Protein AF-A0A9P1AFM5-F1 (afdb_monomer_lite)

Structure (mmCIF, N/CA/C/O backbone):
data_AF-A0A9P1AFM5-F1
#
_entry.id   AF-A0A9P1AFM5-F1
#
loop_
_atom_site.group_PDB
_atom_site.id
_atom_site.type_symbol
_atom_site.label_atom_id
_atom_site.label_alt_id
_atom_site.label_comp_id
_atom_site.label_asym_id
_atom_site.label_entity_id
_atom_site.label_seq_id
_atom_site.pdbx_PDB_ins_code
_atom_site.Cartn_x
_atom_site.Cartn_y
_atom_site.Cartn_z
_atom_site.occupancy
_atom_site.B_iso_or_equiv
_atom_site.auth_seq_id
_atom_site.auth_comp_id
_atom_site.auth_asym_id
_atom_site.auth_atom_id
_atom_site.pdbx_PDB_model_num
ATOM 1 N N . MET A 1 1 ? -58.460 -17.486 36.820 1.00 37.59 1 MET A N 1
ATOM 2 C CA . MET A 1 1 ? -57.404 -16.500 37.124 1.00 37.59 1 MET A CA 1
ATOM 3 C C . MET A 1 1 ? -56.926 -15.939 35.794 1.00 37.59 1 MET A C 1
ATOM 5 O O . MET A 1 1 ? -56.379 -16.673 34.984 1.00 37.59 1 MET A O 1
ATOM 9 N N . VAL A 1 2 ? -57.325 -14.703 35.508 1.00 31.91 2 VAL A N 1
ATOM 10 C CA . VAL A 1 2 ? -57.232 -14.040 34.201 1.00 31.91 2 VAL A CA 1
ATOM 11 C C . VAL A 1 2 ? -55.774 -13.667 33.912 1.00 31.91 2 VAL A C 1
ATOM 13 O O . VAL A 1 2 ? -55.211 -12.840 34.620 1.00 31.91 2 VAL A O 1
ATOM 16 N N . ARG A 1 3 ? -55.160 -14.249 32.872 1.00 28.16 3 ARG A N 1
ATOM 17 C CA . ARG A 1 3 ? -53.978 -13.671 32.209 1.00 28.16 3 ARG A CA 1
ATOM 18 C C . ARG A 1 3 ? -54.477 -12.890 30.995 1.00 28.16 3 ARG A C 1
ATOM 20 O O . ARG A 1 3 ? -54.639 -13.440 29.911 1.00 28.16 3 ARG A O 1
ATOM 27 N N . LEU A 1 4 ? -54.772 -11.612 31.214 1.00 32.28 4 LEU A N 1
ATOM 28 C CA . LEU A 1 4 ? -54.893 -10.613 30.156 1.00 32.28 4 LEU A CA 1
ATOM 29 C C . LEU A 1 4 ? -53.493 -10.412 29.558 1.00 32.28 4 LEU A C 1
ATOM 31 O O . LEU A 1 4 ? -52.722 -9.585 30.032 1.00 32.28 4 LEU A O 1
ATOM 35 N N . LEU A 1 5 ? -53.143 -11.201 28.541 1.00 33.44 5 LEU A N 1
ATOM 36 C CA . LEU A 1 5 ? -52.113 -10.798 27.590 1.00 33.44 5 LEU A CA 1
ATOM 37 C C . LEU A 1 5 ? -52.751 -9.721 26.713 1.00 33.44 5 LEU A C 1
ATOM 39 O O . LEU A 1 5 ? -53.468 -10.025 25.760 1.00 33.44 5 LEU A O 1
ATOM 43 N N . LEU A 1 6 ? -52.528 -8.456 27.063 1.00 32.47 6 LEU A N 1
ATOM 44 C CA . LEU A 1 6 ? -52.632 -7.372 26.097 1.00 32.47 6 LEU A CA 1
ATOM 45 C C . LEU A 1 6 ? -51.592 -7.665 25.005 1.00 32.47 6 LEU A C 1
ATOM 47 O O . LEU A 1 6 ? -50.430 -7.296 25.127 1.00 32.47 6 LEU A O 1
ATOM 51 N N . GLN A 1 7 ? -51.999 -8.375 23.948 1.00 40.31 7 GLN A N 1
ATOM 52 C CA . GLN A 1 7 ? -51.351 -8.244 22.649 1.00 40.31 7 GLN A CA 1
ATOM 53 C C . GLN A 1 7 ? -51.489 -6.770 22.275 1.00 40.31 7 GLN A C 1
ATOM 55 O O . GLN A 1 7 ? -52.545 -6.344 21.799 1.00 40.31 7 GLN A O 1
ATOM 60 N N . GLU A 1 8 ? -50.452 -5.970 22.511 1.00 43.00 8 GLU A N 1
ATOM 61 C CA . GLU A 1 8 ? -50.332 -4.696 21.820 1.00 43.00 8 GLU A CA 1
ATOM 62 C C . GLU A 1 8 ? -50.429 -5.006 20.325 1.00 43.00 8 GLU A C 1
ATOM 64 O O . GLU A 1 8 ? -49.554 -5.649 19.741 1.00 43.00 8 GLU A O 1
ATOM 69 N N . ARG A 1 9 ? -51.552 -4.633 19.698 1.00 57.34 9 ARG A N 1
ATOM 70 C CA . ARG A 1 9 ? -51.712 -4.755 18.249 1.00 57.34 9 ARG A CA 1
ATOM 71 C C . ARG A 1 9 ? -50.637 -3.886 17.617 1.00 57.34 9 ARG A C 1
ATOM 73 O O . ARG A 1 9 ? -50.818 -2.661 17.561 1.00 57.34 9 ARG A O 1
ATOM 80 N N . LEU A 1 10 ? -49.563 -4.534 17.154 1.00 61.25 10 LEU A N 1
ATOM 81 C CA . LEU A 1 10 ? -48.463 -3.902 16.434 1.00 61.25 10 LEU A CA 1
ATOM 82 C C . LEU A 1 10 ? -49.051 -2.925 15.402 1.00 61.25 10 LEU A C 1
ATOM 84 O O . LEU A 1 10 ? -50.047 -3.251 14.743 1.00 61.25 10 LEU A O 1
ATOM 88 N N . PRO A 1 11 ? -48.508 -1.706 15.290 1.00 67.44 11 PRO A N 1
ATOM 89 C CA . PRO A 1 11 ? -48.986 -0.741 14.314 1.00 67.44 11 PRO A CA 1
ATOM 90 C C . PRO A 1 11 ? -48.867 -1.318 12.901 1.00 67.44 11 PRO A C 1
ATOM 92 O O . PRO A 1 11 ? -47.849 -1.910 12.555 1.00 67.44 11 PRO A O 1
ATOM 95 N N . THR A 1 12 ? -49.915 -1.166 12.091 1.00 85.38 12 THR A N 1
ATOM 96 C CA . THR A 1 12 ? -49.939 -1.614 10.693 1.00 85.38 12 THR A CA 1
ATOM 97 C C . THR A 1 12 ? -48.896 -0.838 9.890 1.00 85.38 12 THR A C 1
ATOM 99 O O . THR A 1 12 ? -48.943 0.394 9.865 1.00 85.38 12 THR A O 1
ATOM 102 N N . VAL A 1 13 ? -47.963 -1.555 9.262 1.00 88.81 13 VAL A N 1
ATOM 103 C CA . VAL A 1 13 ? -46.903 -0.986 8.423 1.00 88.81 13 VAL A CA 1
ATOM 104 C C . VAL A 1 13 ? -47.121 -1.391 6.973 1.00 88.81 13 VAL A C 1
ATOM 106 O O . VAL A 1 13 ? -47.332 -2.570 6.682 1.00 88.81 13 VAL A O 1
ATOM 109 N N . ASP A 1 14 ? -47.037 -0.404 6.089 1.00 87.19 14 ASP A N 1
ATOM 110 C CA . ASP A 1 14 ? -46.958 -0.601 4.646 1.00 87.19 14 ASP A CA 1
ATOM 111 C C . ASP A 1 14 ? -45.503 -0.716 4.226 1.00 87.19 14 ASP A C 1
ATOM 113 O O . ASP A 1 14 ? -44.657 0.035 4.707 1.00 87.19 14 ASP A O 1
ATOM 117 N N . ALA A 1 15 ? -45.214 -1.664 3.342 1.00 87.31 15 ALA A N 1
ATOM 118 C CA . ALA A 1 15 ? -43.889 -1.880 2.787 1.00 87.31 15 ALA A CA 1
ATOM 119 C C . ALA A 1 15 ? -43.964 -1.721 1.274 1.00 87.31 15 ALA A C 1
ATOM 121 O O . ALA A 1 15 ? -44.573 -2.549 0.595 1.00 87.31 15 ALA A O 1
ATOM 122 N N . GLU A 1 16 ? -43.347 -0.666 0.755 1.00 83.69 16 GLU A N 1
ATOM 123 C CA . GLU A 1 16 ? -43.404 -0.334 -0.665 1.00 83.69 16 GLU A CA 1
ATOM 124 C C . GLU A 1 16 ? -41.991 -0.224 -1.247 1.00 83.69 16 GLU A C 1
ATOM 126 O O . GLU A 1 16 ? -41.162 0.521 -0.714 1.00 83.69 16 GLU A O 1
ATOM 131 N N . PRO A 1 17 ? -41.676 -0.964 -2.327 1.00 81.25 17 PRO A N 1
ATOM 132 C CA . PRO A 1 17 ? -40.434 -0.765 -3.061 1.00 81.25 17 PRO A CA 1
ATOM 133 C C . PRO A 1 17 ? -40.405 0.637 -3.670 1.00 81.25 17 PRO A C 1
ATOM 135 O O . PRO A 1 17 ? -41.365 1.060 -4.321 1.00 81.25 17 PRO A O 1
ATOM 138 N N . VAL A 1 18 ? -39.295 1.349 -3.499 1.00 81.31 18 VAL A N 1
ATOM 139 C CA . VAL A 1 18 ? -39.107 2.652 -4.137 1.00 81.31 18 VAL A CA 1
ATOM 140 C C . VAL A 1 18 ? -38.817 2.427 -5.619 1.00 81.31 18 VAL A C 1
ATOM 142 O O . VAL A 1 18 ? -37.879 1.719 -5.991 1.00 81.31 18 VAL A O 1
ATOM 145 N N . ARG A 1 19 ? -39.673 2.989 -6.478 1.00 68.00 19 ARG A N 1
ATOM 146 C CA . ARG A 1 19 ? -39.537 2.878 -7.936 1.00 68.00 19 ARG A CA 1
ATOM 147 C C . ARG A 1 19 ? -38.295 3.644 -8.401 1.00 68.00 19 ARG A C 1
ATOM 149 O O . ARG A 1 19 ? -37.940 4.661 -7.817 1.00 68.00 19 ARG A O 1
ATOM 156 N N . ASP A 1 20 ? -37.650 3.127 -9.443 1.00 65.31 20 ASP A N 1
ATOM 157 C CA . ASP A 1 20 ? -36.500 3.731 -10.134 1.00 65.31 20 ASP A CA 1
ATOM 158 C C . ASP A 1 20 ? -35.155 3.753 -9.379 1.00 65.31 20 ASP A C 1
ATOM 160 O O . ASP A 1 20 ? -34.150 4.162 -9.960 1.00 65.31 20 ASP A O 1
ATOM 164 N N . LEU A 1 21 ? -35.072 3.211 -8.154 1.00 67.88 21 LEU A N 1
ATOM 165 C CA . LEU A 1 21 ? -33.786 2.947 -7.502 1.00 67.88 21 LEU A CA 1
ATOM 166 C C . LEU A 1 21 ? -33.308 1.513 -7.775 1.00 67.88 21 LEU A C 1
ATOM 168 O O . LEU A 1 21 ? -33.647 0.571 -7.056 1.00 67.88 21 LEU A O 1
ATOM 172 N N . ASN A 1 22 ? -32.489 1.363 -8.817 1.00 71.62 22 ASN A N 1
ATOM 173 C CA . ASN A 1 22 ? -31.809 0.113 -9.151 1.00 71.62 22 ASN A CA 1
ATOM 174 C C . ASN A 1 22 ? -30.304 0.345 -9.183 1.00 71.62 22 ASN A C 1
ATOM 176 O O . ASN A 1 22 ? -29.768 0.825 -10.180 1.00 71.62 22 ASN A O 1
ATOM 180 N N . LEU A 1 23 ? -29.628 -0.005 -8.093 1.00 87.19 23 LEU A N 1
ATOM 181 C CA . LEU A 1 23 ? -28.172 0.026 -8.047 1.00 87.19 23 LEU A CA 1
ATOM 182 C C . LEU A 1 23 ? -27.647 -1.382 -8.259 1.00 87.19 23 LEU A C 1
ATOM 184 O O . LEU A 1 23 ? -28.151 -2.333 -7.663 1.00 87.19 23 LEU A O 1
ATOM 188 N N . GLU A 1 24 ? -26.642 -1.506 -9.112 1.00 89.31 24 GLU A N 1
ATOM 189 C CA . GLU A 1 24 ? -26.064 -2.785 -9.501 1.00 89.31 24 GLU A CA 1
ATOM 190 C C . GLU A 1 24 ? -24.575 -2.788 -9.197 1.00 89.31 24 GLU A C 1
ATOM 192 O O . GLU A 1 24 ? -23.873 -1.805 -9.453 1.00 89.31 24 GLU A O 1
ATOM 197 N N . TYR A 1 25 ? -24.094 -3.908 -8.672 1.00 88.81 25 TYR A N 1
ATOM 198 C CA . TYR A 1 25 ? -22.678 -4.120 -8.425 1.00 88.81 25 TYR A CA 1
ATOM 199 C C . TYR A 1 25 ? -22.300 -5.572 -8.671 1.00 88.81 25 TYR A C 1
ATOM 201 O O . TYR A 1 25 ? -23.104 -6.489 -8.492 1.00 88.81 25 TYR A O 1
ATOM 209 N N . THR A 1 26 ? -21.054 -5.772 -9.065 1.00 84.56 26 THR A N 1
ATOM 210 C CA . THR A 1 26 ? -20.483 -7.085 -9.338 1.00 84.56 26 THR A CA 1
ATOM 211 C C . THR A 1 26 ? -19.469 -7.401 -8.247 1.00 84.56 26 THR A C 1
ATOM 213 O O . THR A 1 26 ? -18.750 -6.498 -7.814 1.00 84.56 26 THR A O 1
ATOM 216 N N . CYS A 1 27 ? -19.416 -8.649 -7.772 1.00 74.75 27 CYS A N 1
ATOM 217 C CA . CYS A 1 27 ? -18.420 -9.056 -6.784 1.00 74.75 27 CYS A CA 1
ATOM 218 C C . CYS A 1 27 ? -17.762 -10.407 -7.080 1.00 74.75 27 CYS A C 1
ATOM 220 O O . CYS A 1 27 ? -18.427 -11.340 -7.532 1.00 74.75 27 CYS A O 1
ATOM 222 N N . TYR A 1 28 ? -16.467 -10.508 -6.779 1.00 72.00 28 TYR A N 1
ATOM 223 C CA . TYR A 1 28 ? -15.677 -11.740 -6.843 1.00 72.00 28 TYR A CA 1
ATOM 224 C C . TYR A 1 28 ? -14.485 -11.654 -5.894 1.00 72.00 28 TYR A C 1
ATOM 226 O O . TYR A 1 28 ? -13.825 -10.625 -5.866 1.00 72.00 28 TYR A O 1
ATOM 234 N N . ASN A 1 29 ? -14.225 -12.704 -5.105 1.00 64.00 29 ASN A N 1
ATOM 235 C CA . ASN A 1 29 ? -13.132 -12.734 -4.117 1.00 64.00 29 ASN A CA 1
ATOM 236 C C . ASN A 1 29 ? -13.012 -11.432 -3.297 1.00 64.00 29 ASN A C 1
ATOM 238 O O . ASN A 1 29 ? -11.936 -10.858 -3.176 1.00 64.00 29 ASN A O 1
ATOM 242 N N . ASP A 1 30 ? -14.151 -10.949 -2.787 1.00 57.88 30 ASP A N 1
ATOM 243 C CA . ASP A 1 30 ? -14.296 -9.715 -1.997 1.00 57.88 30 ASP A CA 1
ATOM 244 C C . ASP A 1 30 ? -13.985 -8.396 -2.727 1.00 57.88 30 ASP A C 1
ATOM 246 O O . ASP A 1 30 ? -14.237 -7.316 -2.188 1.00 57.88 30 ASP A O 1
ATOM 250 N N . GLU A 1 31 ? -13.586 -8.447 -3.998 1.00 71.56 31 GLU A N 1
ATOM 251 C CA . GLU A 1 31 ? -13.599 -7.283 -4.870 1.00 71.56 31 GLU A CA 1
ATOM 252 C C . GLU A 1 31 ? -15.048 -6.905 -5.197 1.00 71.56 31 GLU A C 1
ATOM 254 O O . GLU A 1 31 ? -15.868 -7.743 -5.578 1.00 71.56 31 GLU A O 1
ATOM 259 N N . VAL A 1 32 ? -15.373 -5.622 -5.044 1.00 75.25 32 VAL A N 1
ATOM 260 C CA . VAL A 1 32 ? -16.679 -5.045 -5.380 1.00 75.25 32 VAL A CA 1
ATOM 261 C C . VAL A 1 32 ? -16.475 -3.905 -6.365 1.00 75.25 32 VAL A C 1
ATOM 263 O O . VAL A 1 32 ? -15.747 -2.954 -6.061 1.00 75.25 32 VAL A O 1
ATOM 266 N N . VAL A 1 33 ? -17.147 -3.983 -7.514 1.00 80.50 33 VAL A N 1
ATOM 267 C CA . VAL A 1 33 ? -17.131 -2.956 -8.564 1.00 80.50 33 VAL A CA 1
ATOM 268 C C . VAL A 1 33 ? -18.561 -2.551 -8.939 1.00 80.50 33 VAL A C 1
ATOM 270 O O . VAL A 1 33 ? -19.465 -3.390 -8.878 1.00 80.50 33 VAL A O 1
ATOM 273 N N . PRO A 1 34 ? -18.808 -1.289 -9.351 1.00 82.06 34 PRO A N 1
ATOM 274 C CA . PRO A 1 34 ? -20.086 -0.909 -9.962 1.00 82.06 34 PRO A CA 1
ATOM 275 C C . PRO A 1 34 ? -20.420 -1.868 -11.104 1.00 82.06 34 PRO A C 1
ATOM 277 O O . PRO A 1 34 ? -19.484 -2.296 -11.769 1.00 82.06 34 PRO A O 1
ATOM 280 N N . GLY A 1 35 ? -21.700 -2.204 -11.309 1.00 70.12 35 GLY A N 1
ATOM 281 C CA . GLY A 1 35 ? -22.183 -3.277 -12.195 1.00 70.12 35 GLY A CA 1
ATOM 282 C C . GLY A 1 35 ? -21.511 -3.319 -13.573 1.00 70.12 35 GLY A C 1
ATOM 283 O O . GLY A 1 35 ? -22.023 -2.771 -14.547 1.00 70.12 35 GLY A O 1
ATOM 284 N N . LYS A 1 36 ? -20.352 -3.976 -13.629 1.00 59.00 36 LYS A N 1
ATOM 285 C CA . LYS A 1 36 ? -19.473 -4.174 -14.783 1.00 59.00 36 LYS A CA 1
ATOM 286 C C . LYS A 1 36 ? -19.437 -5.677 -15.066 1.00 59.00 36 LYS A C 1
ATOM 288 O O . LYS A 1 36 ? -19.491 -6.485 -14.138 1.00 59.00 36 LYS A O 1
ATOM 293 N N . GLY A 1 37 ? -19.352 -6.043 -16.342 1.00 61.16 37 GLY A N 1
ATOM 294 C CA . GLY A 1 37 ? -19.615 -7.410 -16.807 1.00 61.16 37 GLY A CA 1
ATOM 295 C C . GLY A 1 37 ? -21.077 -7.565 -17.235 1.00 61.16 37 GLY A C 1
ATOM 296 O O . GLY A 1 37 ? -21.958 -6.867 -16.737 1.00 61.16 37 GLY A O 1
ATOM 297 N N . GLY A 1 38 ? -21.348 -8.391 -18.246 1.00 70.94 38 GLY A N 1
ATOM 298 C CA . GLY A 1 38 ? -22.707 -8.475 -18.782 1.00 70.94 38 GLY A CA 1
ATOM 299 C C . GLY A 1 38 ? -23.673 -9.178 -17.828 1.00 70.94 38 GLY A C 1
ATOM 300 O O . GLY A 1 38 ? -23.310 -10.116 -17.121 1.00 70.94 38 GLY A O 1
ATOM 301 N N . ARG A 1 39 ? -24.928 -8.717 -17.828 1.00 82.25 39 ARG A N 1
ATOM 302 C CA . ARG A 1 39 ? -26.006 -9.285 -17.012 1.00 82.25 39 ARG A CA 1
ATOM 303 C C . ARG A 1 39 ? -26.321 -10.723 -17.450 1.00 82.25 39 ARG A C 1
ATOM 305 O O . ARG A 1 39 ? -26.404 -10.972 -18.655 1.00 82.25 39 ARG A O 1
ATOM 312 N N . PRO A 1 40 ? -26.604 -11.652 -16.519 1.00 85.69 40 PRO A N 1
ATOM 313 C CA . PRO A 1 40 ? -27.145 -12.959 -16.874 1.00 85.69 40 PRO A CA 1
ATOM 314 C C . PRO A 1 40 ? -28.580 -12.793 -17.393 1.00 85.69 40 PRO A C 1
ATOM 316 O O . PRO A 1 40 ? -29.525 -12.637 -16.619 1.00 85.69 40 PRO A O 1
ATOM 319 N N . MET A 1 41 ? -28.760 -12.796 -18.713 1.00 90.56 41 MET A N 1
ATOM 320 C CA . MET A 1 41 ? -30.072 -12.571 -19.331 1.00 90.56 41 MET A CA 1
ATOM 321 C C . MET A 1 41 ? -30.852 -13.883 -19.419 1.00 90.56 41 MET A C 1
ATOM 323 O O . MET A 1 41 ? -30.349 -14.861 -19.962 1.00 90.56 41 MET A O 1
ATOM 327 N N . LEU A 1 42 ? -32.085 -13.930 -18.924 1.00 92.31 42 LEU A N 1
ATOM 328 C CA . LEU A 1 42 ? -32.962 -15.093 -19.032 1.00 92.31 42 LEU A CA 1
ATOM 329 C C . LEU A 1 42 ? -33.229 -15.433 -20.508 1.00 92.31 42 LEU A C 1
ATOM 331 O O . LEU A 1 42 ? -33.583 -14.566 -21.308 1.00 92.31 42 LEU A O 1
ATOM 335 N N . ARG A 1 43 ? -33.103 -16.714 -20.859 1.00 92.88 43 ARG A N 1
ATOM 336 C CA . ARG A 1 43 ? -33.575 -17.262 -22.135 1.00 92.88 43 ARG A CA 1
ATOM 337 C C . ARG A 1 43 ? -35.084 -17.459 -22.040 1.00 92.88 43 ARG A C 1
ATOM 339 O O . ARG A 1 43 ? -35.528 -18.488 -21.539 1.00 92.88 43 ARG A O 1
ATOM 346 N N . GLU A 1 44 ? -35.870 -16.480 -22.482 1.00 92.38 44 GLU A N 1
ATOM 347 C CA . GLU A 1 44 ? -37.344 -16.558 -22.439 1.00 92.38 44 GLU A CA 1
ATOM 348 C C . GLU A 1 44 ? -37.871 -17.821 -23.148 1.00 92.38 44 GLU A C 1
ATOM 350 O O . GLU A 1 44 ? -38.842 -18.420 -22.699 1.00 92.38 44 GLU A O 1
ATOM 355 N N . GLU A 1 45 ? -37.176 -18.299 -24.187 1.00 90.94 45 GLU A N 1
ATOM 356 C CA . GLU A 1 45 ? -37.482 -19.552 -24.889 1.00 90.94 45 GLU A CA 1
ATOM 357 C C . GLU A 1 45 ? -37.423 -20.816 -24.011 1.00 90.94 45 GLU A C 1
ATOM 359 O O . GLU A 1 45 ? -37.945 -21.858 -24.410 1.00 90.94 45 GLU A O 1
ATOM 364 N N . MET A 1 46 ? -36.793 -20.746 -22.832 1.00 90.50 46 MET A N 1
ATOM 365 C CA . MET A 1 46 ? -36.725 -21.860 -21.884 1.00 90.50 46 MET A CA 1
ATOM 366 C C . MET A 1 46 ? -38.016 -22.033 -21.084 1.00 90.50 46 MET A C 1
ATOM 368 O O . MET A 1 46 ? -38.250 -23.119 -20.562 1.00 90.50 46 MET A O 1
ATOM 372 N N . ILE A 1 47 ? -38.855 -21.000 -20.973 1.00 90.75 47 ILE A N 1
ATOM 373 C CA . ILE A 1 47 ? -40.112 -21.068 -20.219 1.00 90.75 47 ILE A CA 1
ATOM 374 C C . ILE A 1 47 ? -41.130 -21.913 -20.998 1.00 90.75 47 ILE A C 1
ATOM 376 O O . ILE A 1 47 ? -41.279 -21.778 -22.210 1.00 90.75 47 ILE A O 1
ATOM 380 N N . GLY A 1 48 ? -41.832 -22.810 -20.305 1.00 87.12 48 GLY A N 1
ATOM 381 C CA . GLY A 1 48 ? -42.839 -23.701 -20.886 1.00 87.12 48 GLY A CA 1
ATOM 382 C C . GLY A 1 48 ? -42.264 -24.924 -21.610 1.00 87.12 48 GLY A C 1
ATOM 383 O O . GLY A 1 48 ? -43.029 -25.766 -22.087 1.00 87.12 48 GLY A O 1
ATOM 384 N N . GLN A 1 49 ? -40.936 -25.059 -21.676 1.00 87.75 49 GLN A N 1
ATOM 385 C CA . GLN A 1 49 ? -40.282 -26.216 -22.280 1.00 87.75 49 GLN A CA 1
ATOM 386 C C . GLN A 1 49 ? -40.564 -27.496 -21.485 1.00 87.75 49 GLN A C 1
ATOM 388 O O . GLN A 1 49 ? -40.531 -27.508 -20.251 1.00 87.75 49 GLN A O 1
ATOM 393 N N . ARG A 1 50 ? -40.784 -28.595 -22.214 1.00 86.50 50 ARG A N 1
ATOM 394 C CA . ARG A 1 50 ? -40.930 -29.956 -21.680 1.00 86.50 50 ARG A CA 1
ATOM 395 C C . ARG A 1 50 ? -39.869 -30.865 -22.288 1.00 86.50 50 ARG A C 1
ATOM 397 O O . ARG A 1 50 ? -39.448 -30.648 -23.418 1.00 86.50 50 ARG A O 1
ATOM 404 N N . ASN A 1 51 ? -39.485 -31.909 -21.559 1.00 82.88 51 ASN A N 1
ATOM 405 C CA . ASN A 1 51 ? -38.399 -32.826 -21.923 1.00 82.88 51 ASN A CA 1
ATOM 406 C C . ASN A 1 51 ? -37.033 -32.136 -22.069 1.00 82.88 51 ASN A C 1
ATOM 408 O O . ASN A 1 51 ? -36.184 -32.594 -22.831 1.00 82.88 51 ASN A O 1
ATOM 412 N N . VAL A 1 52 ? -36.803 -31.049 -21.326 1.00 83.06 52 VAL A N 1
ATOM 413 C CA . VAL A 1 52 ? -35.448 -30.499 -21.193 1.00 83.06 52 VAL A CA 1
ATOM 414 C C . VAL A 1 52 ? -34.581 -31.481 -20.399 1.00 83.06 52 VAL A C 1
ATOM 416 O O . VAL A 1 52 ? -35.075 -32.200 -19.540 1.00 83.06 52 VAL A O 1
ATOM 419 N N . ALA A 1 53 ? -33.292 -31.571 -20.710 1.00 84.44 53 ALA A N 1
ATOM 420 C CA . ALA A 1 53 ? -32.357 -32.457 -20.014 1.00 84.44 53 ALA A CA 1
ATOM 421 C C . ALA A 1 53 ? -31.298 -31.615 -19.296 1.00 84.44 53 ALA A C 1
ATOM 423 O O . ALA A 1 53 ? -30.120 -31.637 -19.644 1.00 84.44 53 ALA A O 1
ATOM 424 N N . ILE A 1 54 ? -31.736 -30.807 -18.324 1.00 88.81 54 ILE A N 1
ATOM 425 C CA . ILE A 1 54 ? -30.828 -29.982 -17.523 1.00 88.81 54 ILE A CA 1
ATOM 426 C C . ILE A 1 54 ? -30.460 -30.761 -16.266 1.00 88.81 54 ILE A C 1
ATOM 428 O O . ILE A 1 54 ? -31.265 -30.871 -15.340 1.00 88.81 54 ILE A O 1
ATOM 432 N N . ASN A 1 55 ? -29.240 -31.283 -16.214 1.00 86.56 55 ASN A N 1
ATOM 433 C CA . ASN A 1 55 ? -28.712 -31.862 -14.991 1.00 86.56 55 ASN A CA 1
ATOM 434 C C . ASN A 1 55 ? -28.173 -30.753 -14.085 1.00 86.56 55 ASN A C 1
ATOM 436 O O . ASN A 1 55 ? -27.143 -30.137 -14.357 1.00 86.56 55 ASN A O 1
ATOM 440 N N . VAL A 1 56 ? -28.876 -30.490 -12.984 1.00 82.69 56 VAL A N 1
ATOM 441 C CA . VAL A 1 56 ? -28.475 -29.426 -12.054 1.00 82.69 56 VAL A CA 1
ATOM 442 C C . VAL A 1 56 ? -27.283 -29.814 -11.170 1.00 82.69 56 VAL A C 1
ATOM 444 O O . VAL A 1 56 ? -26.786 -28.977 -10.422 1.00 82.69 56 VAL A O 1
ATOM 447 N N . MET A 1 57 ? -26.804 -31.056 -11.271 1.00 82.06 57 MET A N 1
ATOM 448 C CA . MET A 1 57 ? -25.612 -31.551 -10.577 1.00 82.06 57 MET A CA 1
ATOM 449 C C . MET A 1 57 ? -24.366 -31.601 -11.469 1.00 82.06 57 MET A C 1
ATOM 451 O O . MET A 1 57 ? -23.314 -32.022 -10.993 1.00 82.06 57 MET A O 1
ATOM 455 N N . ASP A 1 58 ? -24.452 -31.182 -12.737 1.00 77.56 58 ASP A N 1
ATOM 456 C CA . ASP A 1 58 ? -23.274 -31.097 -13.607 1.00 77.56 58 ASP A CA 1
ATOM 457 C C . ASP A 1 58 ? -22.171 -30.264 -12.925 1.00 77.56 58 ASP A C 1
ATOM 459 O O . ASP A 1 58 ? -22.426 -29.156 -12.451 1.00 77.56 58 ASP A O 1
ATOM 463 N N . ALA A 1 59 ? -20.952 -30.807 -12.861 1.00 61.81 59 ALA A N 1
ATOM 464 C CA . ALA A 1 59 ? -19.797 -30.191 -12.196 1.00 61.81 59 ALA A CA 1
ATOM 465 C C . ALA A 1 59 ? -19.965 -29.907 -10.681 1.00 61.81 59 ALA A C 1
ATOM 467 O O . ALA A 1 59 ? -19.259 -29.059 -10.136 1.00 61.81 59 ALA A O 1
ATOM 468 N N . TYR A 1 60 ? -20.877 -30.601 -9.985 1.00 70.25 60 TYR A N 1
ATOM 469 C CA . TYR A 1 60 ? -20.912 -30.592 -8.519 1.00 70.25 60 TYR A CA 1
ATOM 470 C C . TYR A 1 60 ? -19.699 -31.335 -7.951 1.00 70.25 60 TYR A C 1
ATOM 472 O O . TYR A 1 60 ? -19.559 -32.541 -8.157 1.00 70.25 60 TYR A O 1
ATOM 480 N N . ASP A 1 61 ? -18.866 -30.619 -7.203 1.00 61.25 61 ASP A N 1
ATOM 481 C CA . ASP A 1 61 ? -17.769 -31.186 -6.428 1.00 61.25 61 ASP A CA 1
ATOM 482 C C . ASP A 1 61 ? -18.088 -31.044 -4.926 1.00 61.25 61 ASP A C 1
ATOM 484 O O . ASP A 1 61 ? -18.196 -29.915 -4.436 1.00 61.25 61 ASP A O 1
ATOM 488 N N . PRO A 1 62 ? -18.270 -32.153 -4.184 1.00 58.97 62 PRO A N 1
ATOM 489 C CA . PRO A 1 62 ? -18.554 -32.115 -2.751 1.00 58.97 62 PRO A CA 1
ATOM 490 C C . PRO A 1 62 ? -17.352 -31.670 -1.895 1.00 58.97 62 PRO A C 1
ATOM 492 O O . PRO A 1 62 ? -17.538 -31.373 -0.716 1.00 58.97 62 PRO A O 1
ATOM 495 N N . ILE A 1 63 ? -16.136 -31.633 -2.455 1.00 51.22 63 ILE A N 1
ATOM 496 C CA . ILE A 1 63 ? -14.899 -31.211 -1.776 1.00 51.22 63 ILE A CA 1
ATOM 497 C C . ILE A 1 63 ? -14.705 -29.692 -1.892 1.00 51.22 63 ILE A C 1
ATOM 499 O O . ILE A 1 63 ? -14.110 -29.073 -1.006 1.00 51.22 63 ILE A O 1
ATOM 503 N N . ILE A 1 64 ? -15.248 -29.063 -2.939 1.00 51.03 64 ILE A N 1
ATOM 504 C CA . ILE A 1 64 ? -15.210 -27.607 -3.087 1.00 51.03 64 ILE A CA 1
ATOM 505 C C . ILE A 1 64 ? -16.139 -26.988 -2.039 1.00 51.03 64 ILE A C 1
ATOM 507 O O . ILE A 1 64 ? -17.367 -27.095 -2.115 1.00 51.03 64 ILE A O 1
ATOM 511 N N . ALA A 1 65 ? -15.538 -26.310 -1.054 1.00 45.22 65 ALA A N 1
ATOM 512 C CA . ALA A 1 65 ? -16.260 -25.458 -0.118 1.00 45.22 65 ALA A CA 1
ATOM 513 C C . ALA A 1 65 ? -17.197 -24.548 -0.918 1.00 45.22 65 ALA A C 1
ATOM 515 O O . ALA A 1 65 ? -16.788 -23.978 -1.926 1.00 45.22 65 ALA A O 1
ATOM 516 N N . ALA A 1 66 ? -18.460 -24.448 -0.502 1.00 49.00 66 ALA A N 1
ATOM 517 C CA . ALA A 1 66 ? -19.504 -23.729 -1.223 1.00 49.00 66 ALA A CA 1
ATOM 518 C C . ALA A 1 66 ? -19.254 -22.203 -1.243 1.00 49.00 66 ALA A C 1
ATOM 520 O O . ALA A 1 66 ? -20.030 -21.434 -0.686 1.00 49.00 66 ALA A O 1
ATOM 521 N N . ALA A 1 67 ? -18.215 -21.753 -1.947 1.00 43.91 67 ALA A N 1
ATOM 522 C CA . ALA A 1 67 ? -17.828 -20.363 -2.191 1.00 43.91 67 ALA A CA 1
ATOM 523 C C . ALA A 1 67 ? -18.853 -19.595 -3.056 1.00 43.91 67 ALA A C 1
ATOM 525 O O . ALA A 1 67 ? -18.612 -18.483 -3.504 1.00 43.91 67 ALA A O 1
ATOM 526 N N . LEU A 1 68 ? -20.021 -20.191 -3.314 1.00 49.03 68 LEU A N 1
ATOM 527 C CA . LEU A 1 68 ? -20.971 -19.790 -4.351 1.00 49.03 68 LEU A CA 1
ATOM 528 C C . LEU A 1 68 ? -22.140 -18.930 -3.847 1.00 49.03 68 LEU A C 1
ATOM 530 O O . LEU A 1 68 ? -23.108 -18.715 -4.577 1.00 49.03 68 LEU A O 1
ATOM 534 N N . ASN A 1 69 ? -22.095 -18.434 -2.607 1.00 51.50 69 ASN A N 1
ATOM 535 C CA . ASN A 1 69 ? -22.958 -17.334 -2.157 1.00 51.50 69 ASN A CA 1
ATOM 536 C C . ASN A 1 69 ? -22.229 -16.466 -1.120 1.00 51.50 69 ASN A C 1
ATOM 538 O O . ASN A 1 69 ? -22.721 -16.305 -0.003 1.00 51.50 69 ASN A O 1
ATOM 542 N N . ASN A 1 70 ? -21.116 -15.838 -1.502 1.00 56.03 70 ASN A N 1
ATOM 543 C CA . ASN A 1 70 ? -20.414 -14.865 -0.647 1.00 56.03 70 ASN A CA 1
ATOM 544 C C . ASN A 1 70 ? -21.174 -13.528 -0.483 1.00 56.03 70 ASN A C 1
ATOM 546 O O . ASN A 1 70 ? -20.638 -12.553 0.038 1.00 56.03 70 ASN A O 1
ATOM 550 N N . HIS A 1 71 ? -22.450 -13.479 -0.890 1.00 65.69 71 HIS A N 1
ATOM 551 C CA . HIS A 1 71 ? -23.310 -12.314 -0.725 1.00 65.69 71 HIS A CA 1
ATOM 552 C C . HIS A 1 71 ? -23.550 -11.995 0.746 1.00 65.69 71 HIS A C 1
ATOM 554 O O . HIS A 1 71 ? -24.256 -12.713 1.461 1.00 65.69 71 HIS A O 1
ATOM 560 N N . SER A 1 72 ? -22.964 -10.889 1.184 1.00 72.75 72 SER A N 1
ATOM 561 C CA . SER A 1 72 ? -22.957 -10.462 2.574 1.00 72.75 72 SER A CA 1
ATOM 562 C C . SER A 1 72 ? -23.239 -8.967 2.686 1.00 72.75 72 SER A C 1
ATOM 564 O O . SER A 1 72 ? -23.140 -8.209 1.719 1.00 72.75 72 SER A O 1
ATOM 566 N N . ILE A 1 73 ? -23.589 -8.530 3.896 1.00 74.25 73 ILE A N 1
ATOM 567 C CA . ILE A 1 73 ? -23.705 -7.102 4.210 1.00 74.25 73 ILE A CA 1
ATOM 568 C C . ILE A 1 73 ? -22.374 -6.361 4.000 1.00 74.25 73 ILE A C 1
ATOM 570 O O . ILE A 1 73 ? -22.388 -5.180 3.675 1.00 74.25 73 ILE A O 1
ATOM 574 N N . TYR A 1 74 ? -21.235 -7.059 4.093 1.00 73.38 74 TYR A N 1
ATOM 575 C CA . TYR A 1 74 ? -19.918 -6.485 3.816 1.00 73.38 74 TYR A CA 1
ATOM 576 C C . TYR A 1 74 ? -19.796 -6.003 2.370 1.00 73.38 74 TYR A C 1
ATOM 578 O O . TYR A 1 74 ? -19.364 -4.884 2.146 1.00 73.38 74 TYR A O 1
ATOM 586 N N . GLN A 1 75 ? -20.259 -6.783 1.391 1.00 78.69 75 GLN A N 1
ATOM 587 C CA . GLN A 1 75 ? -20.201 -6.362 -0.012 1.00 78.69 75 GLN A CA 1
ATOM 588 C C . GLN A 1 75 ? -21.053 -5.117 -0.285 1.00 78.69 75 GLN A C 1
ATOM 590 O O . GLN A 1 75 ? -20.669 -4.273 -1.086 1.00 78.69 75 GLN A O 1
ATOM 595 N N . LEU A 1 76 ? -22.205 -4.989 0.386 1.00 81.56 76 LEU A N 1
ATOM 596 C CA . LEU A 1 76 ? -23.039 -3.786 0.296 1.00 81.56 76 LEU A CA 1
ATOM 597 C C . LEU A 1 76 ? -22.355 -2.580 0.954 1.00 81.56 76 LEU A C 1
ATOM 599 O O . LEU A 1 76 ? -22.406 -1.482 0.411 1.00 81.56 76 LEU A O 1
ATOM 603 N N . TYR A 1 77 ? -21.717 -2.789 2.103 1.00 81.56 77 TYR A N 1
ATOM 604 C CA . TYR A 1 77 ? -20.924 -1.767 2.779 1.00 81.56 77 TYR A CA 1
ATOM 605 C C . TYR A 1 77 ? -19.724 -1.321 1.928 1.00 81.56 77 TYR A C 1
ATOM 607 O O . TYR A 1 77 ? -19.479 -0.131 1.794 1.00 81.56 77 TYR A O 1
ATOM 615 N N . GLU A 1 78 ? -19.016 -2.253 1.294 1.00 78.75 78 GLU A N 1
ATOM 616 C CA . GLU A 1 78 ? -17.893 -1.962 0.398 1.00 78.75 78 GLU A CA 1
ATOM 617 C C . GLU A 1 78 ? -18.359 -1.256 -0.886 1.00 78.75 78 GLU A C 1
ATOM 619 O O . GLU A 1 78 ? -17.711 -0.343 -1.393 1.00 78.75 78 GLU A O 1
ATOM 624 N N . PHE A 1 79 ? -19.534 -1.622 -1.404 1.00 82.50 79 PHE A N 1
ATOM 625 C CA . PHE A 1 79 ? -20.158 -0.897 -2.507 1.00 82.50 79 PHE A CA 1
ATOM 626 C C . PHE A 1 79 ? -20.511 0.547 -2.115 1.00 82.50 79 PHE A C 1
ATOM 628 O O . PHE A 1 79 ? -20.211 1.477 -2.866 1.00 82.50 79 PHE A O 1
ATOM 635 N N . GLU A 1 80 ? -21.124 0.751 -0.944 1.00 82.75 80 GLU A N 1
ATOM 636 C CA . GLU A 1 80 ? -21.409 2.079 -0.383 1.00 82.75 80 GLU A CA 1
ATOM 637 C C . GLU A 1 80 ? -20.127 2.890 -0.191 1.00 82.75 80 GLU A C 1
ATOM 639 O O . GLU A 1 80 ? -20.074 4.046 -0.612 1.00 82.75 80 GLU A O 1
ATOM 644 N N . SER A 1 81 ? -19.076 2.279 0.360 1.00 76.75 81 SER A N 1
ATOM 645 C CA . SER A 1 81 ? -17.831 2.967 0.693 1.00 76.75 81 SER A CA 1
ATOM 646 C C . SER A 1 81 ? -17.146 3.530 -0.554 1.00 76.75 81 SER A C 1
ATOM 648 O O . SER A 1 81 ? -16.665 4.665 -0.514 1.00 76.75 81 SER A O 1
ATOM 650 N N . LYS A 1 82 ? -17.176 2.772 -1.661 1.00 77.81 82 LYS A N 1
ATOM 651 C CA . LYS A 1 82 ? -16.584 3.136 -2.956 1.00 77.81 82 LYS A CA 1
ATOM 652 C C . LYS A 1 82 ? -17.436 4.099 -3.773 1.00 77.81 82 LYS A C 1
ATOM 654 O O . LYS A 1 82 ? -16.896 4.978 -4.434 1.00 77.81 82 LYS A O 1
ATOM 659 N N . THR A 1 83 ? -18.754 3.905 -3.794 1.00 82.50 83 THR A N 1
ATOM 660 C CA . THR A 1 83 ? -19.640 4.648 -4.712 1.00 82.50 83 THR A CA 1
ATOM 661 C C . THR A 1 83 ? -20.348 5.822 -4.070 1.00 82.50 83 THR A C 1
ATOM 663 O O . THR A 1 83 ? -20.886 6.663 -4.791 1.00 82.50 83 THR A O 1
ATOM 666 N N . LYS A 1 84 ? -20.408 5.853 -2.734 1.00 84.06 84 LYS A N 1
ATOM 667 C CA . LYS A 1 84 ? -21.200 6.824 -1.976 1.00 84.06 84 LYS A CA 1
ATOM 668 C C . LYS A 1 84 ? -22.634 6.916 -2.488 1.00 84.06 84 LYS A C 1
ATOM 670 O O . LYS A 1 84 ? -23.233 7.984 -2.518 1.00 84.06 84 LYS A O 1
ATOM 675 N N . PHE A 1 85 ? -23.208 5.786 -2.920 1.00 83.38 85 PHE A N 1
ATOM 676 C CA . PHE A 1 85 ? -24.517 5.796 -3.573 1.00 83.38 85 PHE A CA 1
ATOM 677 C C . PHE A 1 85 ? -25.600 6.400 -2.680 1.00 83.38 85 PHE A C 1
ATOM 679 O O . PHE A 1 85 ? -26.495 7.060 -3.189 1.00 83.38 85 PHE A O 1
ATOM 686 N N . LEU A 1 86 ? -25.504 6.205 -1.364 1.00 82.12 86 LEU A N 1
ATOM 687 C CA . LEU A 1 86 ? -26.434 6.762 -0.390 1.00 82.12 86 LEU A CA 1
ATOM 688 C C . LEU A 1 86 ? -26.469 8.297 -0.419 1.00 82.12 86 LEU A C 1
ATOM 690 O O . LEU A 1 86 ? -27.528 8.871 -0.180 1.00 82.12 86 LEU A O 1
ATOM 694 N N . ASP A 1 87 ? -25.356 8.947 -0.760 1.00 81.62 87 ASP A N 1
ATOM 695 C CA . ASP A 1 87 ? -25.267 10.405 -0.907 1.00 81.62 87 ASP A CA 1
ATOM 696 C C . ASP A 1 87 ? -25.947 10.875 -2.206 1.00 81.62 87 ASP A C 1
ATOM 698 O O . ASP A 1 87 ? -26.468 11.985 -2.285 1.00 81.62 87 ASP A O 1
ATOM 702 N N . ASN A 1 88 ? -26.013 9.989 -3.205 1.00 70.38 88 ASN A N 1
ATOM 703 C CA . ASN A 1 88 ? -26.674 10.218 -4.492 1.00 70.38 88 ASN A CA 1
ATOM 704 C C . ASN A 1 88 ? -28.169 9.847 -4.482 1.00 70.38 88 ASN A C 1
ATOM 706 O O . ASN A 1 88 ? -28.922 10.291 -5.353 1.00 70.38 88 ASN A O 1
ATOM 710 N N . VAL A 1 89 ? -28.630 9.050 -3.509 1.00 70.94 89 VAL A N 1
ATOM 711 C CA . VAL A 1 89 ? -30.060 8.793 -3.289 1.00 70.94 89 VAL A CA 1
ATOM 712 C C . VAL A 1 89 ? -30.650 10.023 -2.610 1.00 70.94 89 VAL A C 1
ATOM 714 O O . VAL A 1 89 ? -30.663 10.131 -1.387 1.00 70.94 89 VAL A O 1
ATOM 717 N N . ALA A 1 90 ? -31.090 10.975 -3.438 1.00 53.69 90 ALA A N 1
ATOM 718 C CA . ALA A 1 90 ? -31.581 12.284 -3.032 1.00 53.69 90 ALA A CA 1
ATOM 719 C C . ALA A 1 90 ? -32.380 12.254 -1.717 1.00 53.69 90 ALA A C 1
ATOM 721 O O . ALA A 1 90 ? -33.435 11.615 -1.597 1.00 53.69 90 ALA A O 1
ATOM 722 N N . VAL A 1 91 ? -31.913 13.049 -0.753 1.00 45.09 91 VAL A N 1
ATOM 723 C CA . VAL A 1 91 ? -32.756 13.603 0.302 1.00 45.09 91 VAL A CA 1
ATOM 724 C C . VAL A 1 91 ? -33.867 14.381 -0.409 1.00 45.09 91 VAL A C 1
ATOM 726 O O . VAL A 1 91 ? -33.686 15.527 -0.812 1.00 45.09 91 VAL A O 1
ATOM 729 N N . ARG A 1 92 ? -35.044 13.772 -0.600 1.00 40.41 92 ARG A N 1
ATOM 730 C CA . ARG A 1 92 ? -36.280 14.546 -0.781 1.00 40.41 92 ARG A CA 1
ATOM 731 C C . ARG A 1 92 ? -36.584 15.249 0.539 1.00 40.41 92 ARG A C 1
ATOM 733 O O . ARG A 1 92 ? -37.416 14.803 1.312 1.00 40.41 92 ARG A O 1
ATOM 740 N N . ALA A 1 93 ? -35.852 16.325 0.771 1.00 34.41 93 ALA A N 1
ATOM 741 C CA . ALA A 1 93 ? -36.192 17.443 1.623 1.00 34.41 93 ALA A CA 1
ATOM 742 C C . ALA A 1 93 ? -35.361 18.628 1.117 1.00 34.41 93 ALA A C 1
ATOM 744 O O . ALA A 1 93 ? -34.392 19.043 1.744 1.00 34.41 93 ALA A O 1
ATOM 745 N N . ALA A 1 94 ? -35.713 19.152 -0.058 1.00 29.36 94 ALA A N 1
ATOM 746 C CA . ALA A 1 94 ? -35.449 20.563 -0.295 1.00 29.36 94 ALA A CA 1
ATOM 747 C C . ALA A 1 94 ? -36.387 21.347 0.640 1.00 29.36 94 ALA A C 1
ATOM 749 O O . ALA A 1 94 ? -37.575 21.006 0.691 1.00 29.36 94 ALA A O 1
ATOM 750 N N . PRO A 1 95 ? -35.915 22.368 1.373 1.00 34.97 95 PRO A N 1
ATOM 751 C CA . PRO A 1 95 ? -36.818 23.361 1.916 1.00 34.97 95 PRO A CA 1
ATOM 752 C C . PRO A 1 95 ? -37.377 24.142 0.723 1.00 34.97 95 PRO A C 1
ATOM 754 O O . PRO A 1 95 ? -36.653 24.883 0.065 1.00 34.97 95 PRO A O 1
ATOM 757 N N . SER A 1 96 ? -38.648 23.924 0.390 1.00 34.12 96 SER A N 1
ATOM 758 C CA . SER A 1 96 ? -39.386 24.868 -0.444 1.00 34.12 96 SER A CA 1
ATOM 759 C C . SER A 1 96 ? -39.749 26.069 0.424 1.00 34.12 96 SER A C 1
ATOM 761 O O . SER A 1 96 ? -40.379 25.887 1.468 1.00 34.12 96 SER A O 1
ATOM 763 N N . ASP A 1 97 ? -39.378 27.266 -0.022 1.00 35.44 97 ASP A N 1
ATOM 764 C CA . ASP A 1 97 ? -39.799 28.570 0.504 1.00 35.44 97 ASP A CA 1
ATOM 765 C C . ASP A 1 97 ? -41.316 28.800 0.330 1.00 35.44 97 ASP A C 1
ATOM 767 O O . ASP A 1 97 ? -41.749 29.747 -0.324 1.00 35.44 97 ASP A O 1
ATOM 771 N N . ASP A 1 98 ? -42.148 27.920 0.889 1.00 33.22 98 ASP A N 1
ATOM 772 C CA . ASP A 1 98 ? -43.601 28.036 0.824 1.00 33.22 98 ASP A CA 1
ATOM 773 C C . ASP A 1 98 ? -44.213 27.907 2.225 1.00 33.22 98 ASP A C 1
ATOM 775 O O . ASP A 1 98 ? -44.197 26.851 2.865 1.00 33.22 98 ASP A O 1
ATOM 779 N N . ILE A 1 99 ? -44.745 29.030 2.712 1.00 37.00 99 ILE A N 1
ATOM 780 C CA . ILE A 1 99 ? -45.185 29.291 4.095 1.00 37.00 99 ILE A CA 1
ATOM 781 C C . ILE A 1 99 ? -46.441 28.479 4.500 1.00 37.00 99 ILE A C 1
ATOM 783 O O . ILE A 1 99 ? -46.941 28.614 5.615 1.00 37.00 99 ILE A O 1
ATOM 787 N N . PHE A 1 100 ? -46.929 27.562 3.657 1.00 34.88 100 PHE A N 1
ATOM 788 C CA . PHE A 1 100 ? -48.157 26.796 3.912 1.00 34.88 100 PHE A CA 1
ATOM 789 C C . PHE A 1 100 ? -48.041 25.258 3.909 1.00 34.88 100 PHE A C 1
ATOM 791 O O . PHE A 1 100 ? -49.072 24.590 3.977 1.00 34.88 100 PHE A O 1
ATOM 798 N N . SER A 1 101 ? -46.843 24.657 3.945 1.00 31.59 101 SER A N 1
ATOM 799 C CA . SER A 1 101 ? -46.693 23.187 4.081 1.00 31.59 101 SER A CA 1
ATOM 800 C C . SER A 1 101 ? -46.219 22.727 5.472 1.00 31.59 101 SER A C 1
ATOM 802 O O . SER A 1 101 ? -45.185 22.092 5.652 1.00 31.59 101 SER A O 1
ATOM 804 N N . LEU A 1 102 ? -47.016 22.998 6.507 1.00 35.06 102 LEU A N 1
ATOM 805 C CA . LEU A 1 102 ? -46.858 22.361 7.823 1.00 35.06 102 LEU A CA 1
ATOM 806 C C . LEU A 1 102 ? -47.422 20.925 7.801 1.00 35.06 102 LEU A C 1
ATOM 808 O O . LEU A 1 102 ? -48.432 20.650 8.442 1.00 35.06 102 LEU A O 1
ATOM 812 N N . ALA A 1 103 ? -46.799 20.009 7.049 1.00 34.94 103 ALA A N 1
ATOM 813 C CA . ALA A 1 103 ? -47.027 18.565 7.177 1.00 34.94 103 ALA A CA 1
ATOM 814 C C . ALA A 1 103 ? -45.923 17.719 6.501 1.00 34.94 103 ALA A C 1
ATOM 816 O O . ALA A 1 103 ? -45.747 17.764 5.291 1.00 34.94 103 ALA A O 1
ATOM 817 N N . GLU A 1 104 ? -45.290 16.862 7.310 1.00 43.06 104 GLU A N 1
ATOM 818 C CA . GLU A 1 104 ? -44.699 15.563 6.932 1.00 43.06 104 GLU A CA 1
ATOM 819 C C . GLU A 1 104 ? -43.296 15.521 6.276 1.00 43.06 104 GLU A C 1
ATOM 821 O O . GLU A 1 104 ? -43.119 14.976 5.194 1.00 43.06 104 GLU A O 1
ATOM 826 N N . ASN A 1 105 ? -42.252 15.887 7.035 1.00 52.25 105 ASN A N 1
ATOM 827 C CA . ASN A 1 105 ? -40.959 15.174 6.979 1.00 52.25 105 ASN A CA 1
ATOM 828 C C . ASN A 1 105 ? -40.852 14.220 8.186 1.00 52.25 105 ASN A C 1
ATOM 830 O O . ASN A 1 105 ? -40.044 14.409 9.090 1.00 52.25 105 ASN A O 1
ATOM 834 N N . ASN A 1 106 ? -41.726 13.209 8.234 1.00 63.59 106 ASN A N 1
ATOM 835 C CA . ASN A 1 106 ? -41.753 12.188 9.296 1.00 63.59 106 ASN A CA 1
ATOM 836 C C . ASN A 1 106 ? -40.833 10.980 9.001 1.00 63.59 106 ASN A C 1
ATOM 838 O O . ASN A 1 106 ? -40.945 9.938 9.654 1.00 63.59 106 ASN A O 1
ATOM 842 N N . ASP A 1 107 ? -39.952 11.080 8.006 1.00 72.81 107 ASP A N 1
ATOM 843 C CA . ASP A 1 107 ? -38.976 10.034 7.706 1.00 72.81 107 ASP A CA 1
ATOM 844 C C . ASP A 1 107 ? -37.948 9.943 8.850 1.00 72.81 107 ASP A C 1
ATOM 846 O O . ASP A 1 107 ? -37.386 10.946 9.291 1.00 72.81 107 ASP A O 1
ATOM 850 N N . MET A 1 108 ? -37.687 8.729 9.335 1.00 81.12 108 MET A N 1
ATOM 851 C CA . MET A 1 108 ? -36.544 8.465 10.199 1.00 81.12 108 MET A CA 1
ATOM 852 C C . MET A 1 108 ? -35.263 8.805 9.424 1.00 81.12 108 MET A C 1
ATOM 854 O O . MET A 1 108 ? -35.089 8.292 8.316 1.00 81.12 108 MET A O 1
ATOM 858 N N . PRO A 1 109 ? -34.359 9.625 9.994 1.00 79.62 109 PRO A N 1
ATOM 859 C CA . PRO A 1 109 ? -33.142 10.046 9.300 1.00 79.62 109 PRO A CA 1
ATOM 860 C C . PRO A 1 109 ? -32.180 8.875 9.058 1.00 79.62 109 PRO A C 1
ATOM 862 O O . PRO A 1 109 ? -31.453 8.868 8.071 1.00 79.62 109 PRO A O 1
ATOM 865 N N . THR A 1 110 ? -32.201 7.865 9.932 1.00 87.44 110 THR A N 1
ATOM 866 C CA . THR A 1 110 ? -31.370 6.666 9.796 1.00 87.44 110 THR A CA 1
ATOM 867 C C . THR A 1 110 ? -31.827 5.797 8.635 1.00 87.44 110 THR A C 1
ATOM 869 O O . THR A 1 110 ? -32.973 5.337 8.592 1.00 87.44 110 THR A O 1
ATOM 872 N N . ARG A 1 111 ? -30.888 5.498 7.735 1.00 90.50 111 ARG A N 1
ATOM 873 C CA . ARG A 1 111 ? -31.059 4.509 6.672 1.00 90.50 111 ARG A CA 1
ATOM 874 C C . ARG A 1 111 ? -30.546 3.162 7.166 1.00 90.50 111 ARG A C 1
ATOM 876 O O . ARG A 1 111 ? -29.490 3.077 7.790 1.00 90.50 111 ARG A O 1
ATO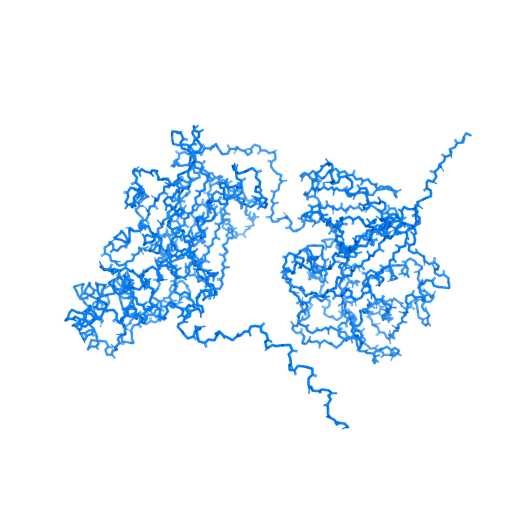M 883 N N . PHE A 1 112 ? -31.292 2.098 6.891 1.00 93.50 112 PHE A N 1
ATOM 884 C CA . PHE A 1 112 ? -30.906 0.744 7.284 1.00 93.50 112 PHE A CA 1
ATOM 885 C C . PHE A 1 112 ? -30.363 -0.013 6.081 1.00 93.50 112 PHE A C 1
ATOM 887 O O . PHE A 1 112 ? -31.044 -0.109 5.066 1.00 93.50 112 PHE A O 1
ATOM 894 N N . LEU A 1 113 ? -29.170 -0.585 6.188 1.00 92.94 113 LEU A N 1
ATOM 895 C CA . LEU A 1 113 ? -28.533 -1.365 5.131 1.00 92.94 113 LEU A CA 1
ATOM 896 C C . LEU A 1 113 ? -28.435 -2.824 5.558 1.00 92.94 113 LEU A C 1
ATOM 898 O O . LEU A 1 113 ? -27.955 -3.127 6.648 1.00 92.94 113 LEU A O 1
ATOM 902 N N . LEU A 1 114 ? -28.890 -3.744 4.710 1.00 91.94 114 LEU A N 1
ATOM 903 C CA . LEU A 1 114 ? -28.873 -5.176 5.008 1.00 91.94 114 LEU A CA 1
ATOM 904 C C . LEU A 1 114 ? -28.853 -6.038 3.745 1.00 91.94 114 LEU A C 1
ATOM 906 O O . LEU A 1 114 ? -29.278 -5.626 2.668 1.00 91.94 114 LEU A O 1
ATOM 910 N N . CYS A 1 115 ? -28.396 -7.284 3.869 1.00 88.31 115 CYS A N 1
ATOM 911 C CA . CYS A 1 115 ? -28.656 -8.295 2.845 1.00 88.31 115 CYS A CA 1
ATOM 912 C C . CYS A 1 115 ? -30.049 -8.908 3.059 1.00 88.31 115 CYS A C 1
ATOM 914 O O . CYS A 1 115 ? -30.517 -9.032 4.195 1.00 88.31 115 CYS A O 1
ATOM 916 N N . ARG A 1 116 ? -30.708 -9.370 1.986 1.00 88.75 116 ARG A N 1
ATOM 917 C CA . ARG A 1 116 ? -32.064 -9.961 2.062 1.00 88.75 116 ARG A CA 1
ATOM 918 C C . ARG A 1 116 ? -32.229 -11.068 3.113 1.00 88.75 116 ARG A C 1
ATOM 920 O O . ARG A 1 116 ? -33.340 -11.320 3.580 1.00 88.75 116 ARG A O 1
ATOM 927 N N . TYR A 1 117 ? -31.139 -11.747 3.482 1.00 85.06 117 TYR A N 1
ATOM 928 C CA . TYR A 1 117 ? -31.156 -12.835 4.457 1.00 85.06 117 TYR A CA 1
ATOM 929 C C . TYR A 1 117 ? -31.544 -12.381 5.863 1.00 85.06 117 TYR A C 1
ATOM 931 O O . TYR A 1 117 ? -32.131 -13.180 6.583 1.00 85.06 117 TYR A O 1
ATOM 939 N N . VAL A 1 118 ? -31.288 -11.125 6.241 1.00 90.00 118 VAL A N 1
ATOM 940 C CA . VAL A 1 118 ? -31.674 -10.591 7.557 1.00 90.00 118 VAL A CA 1
ATOM 941 C C . VAL A 1 118 ? -33.190 -10.660 7.740 1.00 90.00 118 VAL A C 1
ATOM 943 O O . VAL A 1 118 ? -33.670 -11.260 8.698 1.00 90.00 118 VAL A O 1
ATOM 946 N N . ILE A 1 119 ? -33.960 -10.134 6.781 1.00 92.50 119 ILE A N 1
ATOM 947 C CA . ILE A 1 119 ? -35.430 -10.159 6.843 1.00 92.50 119 ILE A CA 1
ATOM 948 C C . ILE A 1 119 ? -35.961 -11.594 6.720 1.00 92.50 119 ILE A C 1
ATOM 950 O O . ILE A 1 119 ? -36.906 -11.955 7.417 1.00 92.50 119 ILE A O 1
ATOM 954 N N . CYS A 1 120 ? -35.331 -12.439 5.894 1.00 89.69 120 CYS A N 1
ATOM 955 C CA . CYS A 1 120 ? -35.709 -13.853 5.798 1.00 89.69 120 CYS A CA 1
ATOM 956 C C . CYS A 1 120 ? -35.525 -14.596 7.131 1.00 89.69 120 CYS A C 1
ATOM 958 O O . CYS A 1 120 ? -36.378 -15.391 7.503 1.00 89.69 120 CYS A O 1
ATOM 960 N N . LEU A 1 121 ? -34.434 -14.337 7.857 1.00 86.88 121 LEU A N 1
ATOM 961 C CA . LEU A 1 121 ? -34.178 -14.954 9.159 1.00 86.88 121 LEU A CA 1
ATOM 962 C C . LEU A 1 121 ? -35.136 -14.443 10.232 1.00 86.88 121 LEU A C 1
ATOM 964 O O . LEU A 1 121 ? -35.586 -15.232 11.056 1.00 86.88 121 LEU A O 1
ATOM 968 N N . ILE A 1 122 ? -35.489 -13.155 10.195 1.00 90.44 122 ILE A N 1
ATOM 969 C CA . ILE A 1 122 ? -36.533 -12.595 11.060 1.00 90.44 122 ILE A CA 1
ATOM 970 C C . ILE A 1 122 ? -37.875 -13.293 10.801 1.00 90.44 122 ILE A C 1
ATOM 972 O O . ILE A 1 122 ? -38.571 -13.634 11.756 1.00 90.44 122 ILE A O 1
ATOM 976 N N . ASP A 1 123 ? -38.239 -13.536 9.537 1.00 90.62 123 ASP A N 1
ATOM 977 C CA . ASP A 1 123 ? -39.459 -14.281 9.205 1.00 90.62 123 ASP A CA 1
ATOM 978 C C . ASP A 1 123 ? -39.383 -15.734 9.700 1.00 90.62 123 ASP A C 1
ATOM 980 O O . ASP A 1 123 ? -40.284 -16.172 10.410 1.00 90.62 123 ASP A O 1
ATOM 984 N N . ASP A 1 124 ? -38.286 -16.450 9.429 1.00 85.31 124 ASP A N 1
ATOM 985 C CA . ASP A 1 124 ? -38.082 -17.831 9.892 1.00 85.31 124 ASP A CA 1
ATOM 986 C C . ASP A 1 124 ? -38.177 -17.933 11.427 1.00 85.31 124 ASP A C 1
ATOM 988 O O . ASP A 1 124 ? -38.901 -18.780 11.951 1.00 85.31 124 ASP A O 1
ATOM 992 N N . ALA A 1 125 ? -37.506 -17.040 12.165 1.00 84.81 125 ALA A N 1
ATOM 993 C CA . ALA A 1 125 ? -37.555 -16.996 13.627 1.00 84.81 125 ALA A CA 1
ATOM 994 C C . ALA A 1 125 ? -38.985 -16.810 14.151 1.00 84.81 125 ALA A C 1
ATOM 996 O O . ALA A 1 125 ? -39.374 -17.418 15.147 1.00 84.81 125 ALA A O 1
ATOM 997 N N . ARG A 1 126 ? -39.794 -16.006 13.455 1.00 86.12 126 ARG A N 1
ATOM 998 C CA . ARG A 1 126 ? -41.194 -15.763 13.819 1.00 86.12 126 ARG A CA 1
ATOM 999 C C . ARG A 1 126 ? -42.137 -16.888 13.431 1.00 86.12 126 ARG A C 1
ATOM 1001 O O . ARG A 1 126 ? -43.137 -17.075 14.112 1.00 86.12 126 ARG A O 1
ATOM 1008 N N . GLN A 1 127 ? -41.867 -17.588 12.336 1.00 83.44 127 GLN A N 1
ATOM 1009 C CA . GLN A 1 127 ? -42.723 -18.681 11.879 1.00 83.44 127 GLN A CA 1
ATOM 1010 C C . GLN A 1 127 ? -42.428 -19.983 12.624 1.00 83.44 127 GLN A C 1
ATOM 1012 O O . GLN A 1 127 ? -43.341 -20.764 12.878 1.00 83.44 127 GLN A O 1
ATOM 1017 N N . THR A 1 128 ? -41.162 -20.237 12.958 1.00 81.56 128 THR A N 1
ATOM 1018 C CA . THR A 1 128 ? -40.727 -21.540 13.479 1.00 81.56 128 THR A CA 1
ATOM 1019 C C . THR A 1 128 ? -40.105 -21.470 14.871 1.00 81.56 128 THR A C 1
ATOM 1021 O O . THR A 1 128 ? -39.641 -22.494 15.366 1.00 81.56 128 THR A O 1
ATOM 1024 N N . GLY A 1 129 ? -40.007 -20.286 15.485 1.00 79.19 129 GLY A N 1
ATOM 1025 C CA . GLY A 1 129 ? -39.306 -20.090 16.758 1.00 79.19 129 GLY A CA 1
ATOM 1026 C C . GLY A 1 129 ? -37.800 -20.359 16.674 1.00 79.19 129 GLY A C 1
ATOM 1027 O O . GLY A 1 129 ? -37.164 -20.608 17.698 1.00 79.19 129 GLY A O 1
ATOM 1028 N N . LYS A 1 130 ? -37.230 -20.381 15.461 1.00 79.75 130 LYS A N 1
ATOM 1029 C CA . LYS A 1 130 ? -35.812 -20.683 15.243 1.00 79.75 130 LYS A CA 1
ATOM 1030 C C . LYS A 1 130 ? -34.956 -19.585 15.866 1.00 79.75 130 LYS A C 1
ATOM 1032 O O . LYS A 1 130 ? -35.173 -18.413 15.584 1.00 79.75 130 LYS A O 1
ATOM 1037 N N . HIS A 1 131 ? -33.955 -19.982 16.648 1.00 80.56 131 HIS A N 1
ATOM 1038 C CA . HIS A 1 131 ? -32.973 -19.052 17.191 1.00 80.56 131 HIS A CA 1
ATOM 1039 C C . HIS A 1 131 ? -32.185 -18.384 16.057 1.00 80.56 131 HIS A C 1
ATOM 1041 O O . HIS A 1 131 ? -31.591 -19.066 15.215 1.00 80.56 131 HIS A O 1
ATOM 1047 N N . ILE A 1 132 ? -32.169 -17.055 16.056 1.00 81.38 132 ILE A N 1
ATOM 1048 C CA . ILE A 1 132 ? -31.347 -16.231 15.177 1.00 81.38 132 ILE A CA 1
ATOM 1049 C C . ILE A 1 132 ? -30.504 -15.271 16.006 1.00 81.38 132 ILE A C 1
ATOM 1051 O O . ILE A 1 132 ? -30.872 -14.891 17.116 1.00 81.38 132 ILE A O 1
ATOM 1055 N N . GLU A 1 133 ? -29.391 -14.859 15.417 1.00 81.50 133 GLU A N 1
ATOM 1056 C CA . GLU A 1 133 ? -28.511 -13.831 15.949 1.00 81.50 133 GLU A CA 1
ATOM 1057 C C . GLU A 1 133 ? -28.160 -12.870 14.810 1.00 81.50 133 GLU A C 1
ATOM 1059 O O . GLU A 1 133 ? -27.686 -13.289 13.748 1.00 81.50 133 GLU A O 1
ATOM 1064 N N . LEU A 1 134 ? -28.437 -11.585 15.004 1.00 86.19 134 LEU A N 1
ATOM 1065 C CA . LEU A 1 134 ? -28.117 -10.506 14.076 1.00 86.19 134 LEU A CA 1
ATOM 1066 C C . LEU A 1 134 ? -27.232 -9.486 14.787 1.00 86.19 134 LEU A C 1
ATOM 1068 O O . LEU A 1 134 ? -27.341 -9.295 15.994 1.00 86.19 134 LEU A O 1
ATOM 1072 N N . MET A 1 135 ? -26.398 -8.792 14.028 1.00 85.06 135 MET A N 1
ATOM 1073 C CA . MET A 1 135 ? -25.553 -7.711 14.523 1.00 85.06 135 MET A CA 1
ATOM 1074 C C . MET A 1 135 ? -25.908 -6.433 13.781 1.00 85.06 135 MET A C 1
ATOM 1076 O O . MET A 1 135 ? -25.975 -6.446 12.551 1.00 85.06 135 MET A O 1
ATOM 1080 N N . ALA A 1 136 ? -26.120 -5.349 14.522 1.00 88.38 136 ALA A N 1
ATOM 1081 C CA . ALA A 1 136 ? -26.350 -4.023 13.972 1.00 88.38 136 ALA A CA 1
ATOM 1082 C C . ALA A 1 136 ? -25.200 -3.087 14.358 1.00 88.38 136 ALA A C 1
ATOM 1084 O O . ALA A 1 136 ? -24.778 -3.069 15.515 1.00 88.38 136 ALA A O 1
ATOM 1085 N N . ILE A 1 137 ? -24.702 -2.324 13.387 1.00 82.75 137 ILE A N 1
ATOM 1086 C CA . ILE A 1 137 ? -23.591 -1.379 13.541 1.00 82.75 137 ILE A CA 1
ATOM 1087 C C . ILE A 1 137 ? -24.040 -0.021 13.016 1.00 82.75 137 ILE A C 1
ATOM 1089 O O . ILE A 1 137 ? -24.530 0.067 11.889 1.00 82.75 137 ILE A O 1
ATOM 1093 N N . ARG A 1 138 ? -23.852 1.035 13.805 1.00 84.00 138 ARG A N 1
ATOM 1094 C CA . ARG A 1 138 ? -24.088 2.414 13.383 1.00 84.00 138 ARG A CA 1
ATOM 1095 C C . ARG A 1 138 ? -22.813 3.012 12.793 1.00 84.00 138 ARG A C 1
ATOM 1097 O O . ARG A 1 138 ? -21.746 2.916 13.390 1.00 84.00 138 ARG A O 1
ATOM 1104 N N . LYS A 1 139 ? -22.921 3.654 11.629 1.00 77.88 139 LYS A N 1
ATOM 1105 C CA . LYS A 1 139 ? -21.837 4.426 11.011 1.00 77.88 139 LYS A CA 1
ATOM 1106 C C . LYS A 1 139 ? -22.421 5.570 10.188 1.00 77.88 139 LYS A C 1
ATOM 1108 O O . LYS A 1 139 ? -23.249 5.315 9.324 1.00 77.88 139 LYS A O 1
ATOM 1113 N N . ASN A 1 140 ? -21.956 6.800 10.422 1.00 75.00 140 ASN A N 1
ATOM 1114 C CA . ASN A 1 140 ? -22.415 8.005 9.711 1.00 75.00 140 ASN A CA 1
ATOM 1115 C C . ASN A 1 140 ? -23.954 8.136 9.697 1.00 75.00 140 ASN A C 1
ATOM 1117 O O . ASN A 1 140 ? -24.549 8.350 8.650 1.00 75.00 140 ASN A O 1
ATOM 1121 N N . ASP A 1 141 ? -24.591 7.928 10.856 1.00 81.06 141 ASP A N 1
ATOM 1122 C CA . ASP A 1 141 ? -26.055 7.930 11.053 1.00 81.06 141 ASP A CA 1
ATOM 1123 C C . ASP A 1 141 ? -26.870 6.827 10.359 1.00 81.06 141 ASP A C 1
ATOM 1125 O O . ASP A 1 141 ? -28.063 6.673 10.651 1.00 81.06 141 ASP A O 1
ATOM 1129 N N . ASP A 1 142 ? -26.214 5.979 9.571 1.00 87.12 142 ASP A N 1
ATOM 1130 C CA . ASP A 1 142 ? -26.786 4.773 8.984 1.00 87.12 142 ASP A CA 1
ATOM 1131 C C . ASP A 1 142 ? -26.542 3.545 9.857 1.00 87.12 142 ASP A C 1
ATOM 1133 O O . ASP A 1 142 ? -25.586 3.481 10.635 1.00 87.12 142 ASP A O 1
ATOM 1137 N N . VAL A 1 143 ? -27.411 2.544 9.725 1.00 90.38 143 VAL A N 1
ATOM 1138 C CA . VAL A 1 143 ? -27.335 1.295 10.489 1.00 90.38 143 VAL A CA 1
ATOM 1139 C C . VAL A 1 143 ? -27.207 0.105 9.545 1.00 90.38 143 VAL A C 1
ATOM 1141 O O . VAL A 1 143 ? -28.110 -0.196 8.767 1.00 90.38 143 VAL A O 1
ATOM 1144 N N . TYR A 1 144 ? -26.097 -0.615 9.657 1.00 89.25 144 TYR A N 1
ATOM 1145 C CA . TYR A 1 144 ? -25.798 -1.828 8.904 1.00 89.25 144 TYR A CA 1
ATOM 1146 C C . TYR A 1 144 ? -26.182 -3.045 9.734 1.00 89.25 144 TYR A C 1
ATOM 1148 O O . TYR A 1 144 ? -25.674 -3.218 10.840 1.00 89.25 144 TYR A O 1
ATOM 1156 N N . ILE A 1 145 ? -27.057 -3.901 9.210 1.00 90.00 145 ILE A N 1
ATOM 1157 C CA . ILE A 1 145 ? -27.521 -5.105 9.903 1.00 90.00 145 ILE A CA 1
ATOM 1158 C C . ILE A 1 145 ? -27.062 -6.342 9.133 1.00 90.00 145 ILE A C 1
ATOM 1160 O O . ILE A 1 145 ? -27.400 -6.537 7.964 1.00 90.00 145 ILE A O 1
ATOM 1164 N N . GLY A 1 146 ? -26.292 -7.195 9.805 1.00 84.25 146 GLY A N 1
ATOM 1165 C CA . GLY A 1 146 ? -25.857 -8.501 9.314 1.00 84.25 146 GLY A CA 1
ATOM 1166 C C . GLY A 1 146 ? -26.418 -9.643 10.153 1.00 84.25 146 GLY A C 1
ATOM 1167 O O . GLY A 1 146 ? -26.886 -9.440 11.269 1.00 84.25 146 GLY A O 1
ATOM 1168 N N . ALA A 1 147 ? -26.369 -10.862 9.620 1.00 75.00 147 ALA A N 1
ATOM 1169 C CA . ALA A 1 147 ? -26.935 -12.048 10.262 1.00 75.00 147 ALA A CA 1
ATOM 1170 C C . ALA A 1 147 ? -25.910 -13.165 10.433 1.00 75.00 147 ALA A C 1
ATOM 1172 O O . ALA A 1 147 ? -25.208 -13.469 9.462 1.00 75.00 147 ALA A O 1
ATOM 1173 N N . ASN A 1 148 ? -25.856 -13.795 11.620 1.00 58.12 148 ASN A N 1
ATOM 1174 C CA . ASN A 1 148 ? -24.941 -14.896 11.944 1.00 58.12 148 ASN A CA 1
ATOM 1175 C C . ASN A 1 148 ? -25.156 -16.133 11.089 1.00 58.12 148 ASN A C 1
ATOM 1177 O O . ASN A 1 148 ? -25.935 -17.022 11.416 1.00 58.12 148 ASN A O 1
ATOM 1181 N N . LYS A 1 149 ? -24.419 -16.197 9.980 1.00 52.78 149 LYS A N 1
ATOM 1182 C CA . LYS A 1 149 ? -24.226 -17.400 9.181 1.00 52.78 149 LYS A CA 1
ATOM 1183 C C . LYS A 1 149 ? -22.897 -18.084 9.522 1.00 52.78 149 LYS A C 1
ATOM 1185 O O . LYS A 1 149 ? -22.125 -18.417 8.635 1.00 52.78 149 LYS A O 1
ATOM 1190 N N . SER A 1 150 ? -22.679 -18.438 10.787 1.00 38.47 150 SER A N 1
ATOM 1191 C CA . SER A 1 150 ? -21.737 -19.507 11.182 1.00 38.47 150 SER A CA 1
ATOM 1192 C C . SER A 1 150 ? -22.176 -20.914 10.687 1.00 38.47 150 SER A C 1
ATOM 1194 O O . SER A 1 150 ? -21.882 -21.936 11.291 1.00 38.47 150 SER A O 1
ATOM 1196 N N . LEU A 1 151 ? -22.914 -21.006 9.575 1.00 37.19 151 LEU A N 1
ATOM 1197 C CA . LEU A 1 151 ? -23.518 -22.250 9.080 1.00 37.19 151 LEU A CA 1
ATOM 1198 C C . LEU A 1 151 ? -23.252 -22.544 7.600 1.00 37.19 151 LEU A C 1
ATOM 1200 O O . LEU A 1 151 ? -23.648 -23.610 7.141 1.00 37.19 151 LEU A O 1
ATOM 1204 N N . ASP A 1 152 ? -22.523 -21.694 6.872 1.00 39.34 152 ASP A N 1
ATOM 1205 C CA . ASP A 1 152 ? -21.958 -22.113 5.578 1.00 39.34 152 ASP A CA 1
ATOM 1206 C C . ASP A 1 152 ? -20.642 -22.918 5.767 1.00 39.34 152 ASP A C 1
ATOM 1208 O O . ASP A 1 152 ? -20.225 -23.634 4.861 1.00 39.34 152 ASP A O 1
ATOM 1212 N N . CYS A 1 153 ? -20.068 -22.941 6.984 1.00 34.19 153 CYS A N 1
ATOM 1213 C CA . CYS A 1 153 ? -18.965 -23.845 7.366 1.00 34.19 153 CYS A CA 1
ATOM 1214 C C . CYS A 1 153 ? -19.434 -25.245 7.817 1.00 34.19 153 CYS A C 1
ATOM 1216 O O . CYS A 1 153 ? -18.626 -26.159 7.941 1.00 34.19 153 CYS A O 1
ATOM 1218 N N . LEU A 1 154 ? -20.738 -25.423 8.053 1.00 40.78 154 LEU A N 1
ATOM 1219 C CA . LEU A 1 154 ? -21.383 -26.718 8.301 1.00 40.78 154 LEU A CA 1
ATOM 1220 C C . LEU A 1 154 ? -22.633 -26.825 7.429 1.00 40.78 154 LEU A C 1
ATOM 1222 O O . LEU A 1 154 ? -23.723 -27.177 7.888 1.00 40.78 154 LEU A O 1
ATOM 1226 N N . ALA A 1 155 ? -22.498 -26.484 6.151 1.00 48.09 155 ALA A N 1
ATOM 1227 C CA . ALA A 1 155 ? -23.526 -26.834 5.200 1.00 48.09 155 ALA A CA 1
ATOM 1228 C C . ALA A 1 155 ? -23.544 -28.366 5.127 1.00 48.09 155 ALA A C 1
ATOM 1230 O O . ALA A 1 155 ? -22.632 -28.985 4.586 1.00 48.09 155 ALA A O 1
ATOM 1231 N N . ASN A 1 156 ? -24.562 -28.989 5.724 1.00 54.38 156 ASN A N 1
ATOM 1232 C CA . ASN A 1 156 ? -24.800 -30.403 5.484 1.00 54.38 156 ASN A CA 1
ATOM 1233 C C . ASN A 1 156 ? -24.915 -30.632 3.968 1.00 54.38 156 ASN A C 1
ATOM 1235 O O . ASN A 1 156 ? -25.302 -29.727 3.219 1.00 54.38 156 ASN A O 1
ATOM 1239 N N . GLU A 1 157 ? -24.586 -31.839 3.518 1.00 59.69 157 GLU A N 1
ATOM 1240 C CA . GLU A 1 157 ? -24.560 -32.201 2.097 1.00 59.69 157 GLU A CA 1
ATOM 1241 C C . GLU A 1 157 ? -25.835 -31.738 1.360 1.00 59.69 157 GLU A C 1
ATOM 1243 O O . GLU A 1 157 ? -25.773 -31.171 0.272 1.00 59.69 157 GLU A O 1
ATOM 1248 N N . ALA A 1 158 ? -27.001 -31.851 2.009 1.00 62.31 158 ALA A N 1
ATOM 1249 C CA . ALA A 1 158 ? -28.289 -31.412 1.473 1.00 62.31 158 ALA A CA 1
ATOM 1250 C C . ALA A 1 158 ? -28.365 -29.899 1.168 1.00 62.31 158 ALA A C 1
ATOM 1252 O O . ALA A 1 158 ? -28.962 -29.497 0.164 1.00 62.31 158 ALA A O 1
ATOM 1253 N N . SER A 1 159 ? -27.772 -29.051 2.010 1.00 61.12 159 SER A N 1
ATOM 1254 C CA . SER A 1 159 ? -27.781 -27.593 1.841 1.00 61.12 159 SER A CA 1
ATOM 1255 C C . SER A 1 159 ? -26.817 -27.139 0.746 1.00 61.12 159 SER A C 1
ATOM 1257 O O . SER A 1 159 ? -27.202 -26.308 -0.082 1.00 61.12 159 SER A O 1
ATOM 1259 N N . GLN A 1 160 ? -25.613 -27.724 0.693 1.00 63.69 160 GLN A N 1
ATOM 1260 C CA . GLN A 1 160 ? -24.638 -27.473 -0.379 1.00 63.69 160 GLN A CA 1
ATOM 1261 C C . GLN A 1 160 ? -25.224 -27.883 -1.726 1.00 63.69 160 GLN A C 1
ATOM 1263 O O . GLN A 1 160 ? -25.289 -27.084 -2.660 1.00 63.69 160 GLN A O 1
ATOM 1268 N N . LYS A 1 161 ? -25.784 -29.090 -1.778 1.00 67.06 161 LYS A N 1
ATOM 1269 C CA . LYS A 1 161 ? -26.471 -29.625 -2.945 1.00 67.06 161 LYS A CA 1
ATOM 1270 C C . LYS A 1 161 ? -27.578 -28.695 -3.439 1.00 67.06 161 LYS A C 1
ATOM 1272 O O . LYS A 1 161 ? -27.561 -28.286 -4.591 1.00 67.06 161 LYS A O 1
ATOM 1277 N N . SER A 1 162 ? -28.472 -28.235 -2.561 1.00 67.44 162 SER A N 1
ATOM 1278 C CA . SER A 1 162 ? -29.529 -27.275 -2.931 1.00 67.44 162 SER A CA 1
ATOM 1279 C C . SER A 1 162 ? -28.993 -25.923 -3.445 1.00 67.44 162 SER A C 1
ATOM 1281 O O . SER A 1 162 ? -29.680 -25.250 -4.219 1.00 67.44 162 SER A O 1
ATOM 1283 N N . ALA A 1 163 ? -27.809 -25.474 -3.014 1.00 67.62 163 ALA A N 1
ATOM 1284 C CA . ALA A 1 163 ? -27.196 -24.241 -3.514 1.00 67.62 163 ALA A CA 1
ATOM 1285 C C . ALA A 1 163 ? -26.635 -24.420 -4.935 1.00 67.62 163 ALA A C 1
ATOM 1287 O O . ALA A 1 163 ? -26.952 -23.609 -5.811 1.00 67.62 163 ALA A O 1
ATOM 1288 N N . PHE A 1 164 ? -25.887 -25.503 -5.168 1.00 70.06 164 PHE A N 1
ATOM 1289 C CA . PHE A 1 164 ? -25.351 -25.874 -6.481 1.00 70.06 164 PHE A CA 1
ATOM 1290 C C . PHE A 1 164 ? -26.459 -26.184 -7.495 1.00 70.06 164 PHE A C 1
ATOM 1292 O O . PHE A 1 164 ? -26.403 -25.691 -8.621 1.00 70.06 164 PHE A O 1
ATOM 1299 N N . GLU A 1 165 ? -27.526 -26.873 -7.072 1.00 73.00 165 GLU A N 1
ATOM 1300 C CA . GLU A 1 165 ? -28.693 -27.152 -7.920 1.00 73.00 165 GLU A CA 1
ATOM 1301 C C . GLU A 1 165 ? -29.272 -25.861 -8.529 1.00 73.00 165 GLU A C 1
ATOM 1303 O O . GLU A 1 165 ? -29.614 -25.799 -9.710 1.00 73.00 165 GLU A O 1
ATOM 1308 N N . ARG A 1 166 ? -29.371 -24.791 -7.730 1.00 73.06 166 ARG A N 1
ATOM 1309 C CA . ARG A 1 166 ? -29.911 -23.507 -8.203 1.00 73.06 166 ARG A CA 1
ATOM 1310 C C . ARG A 1 166 ? -28.936 -22.753 -9.098 1.00 73.06 166 ARG A C 1
ATOM 1312 O O . ARG A 1 166 ? -29.388 -22.030 -9.981 1.00 73.06 166 ARG A O 1
ATOM 1319 N N . LEU A 1 167 ? -27.635 -22.867 -8.837 1.00 74.56 167 LEU A N 1
ATOM 1320 C CA . LEU A 1 167 ? -26.602 -22.216 -9.637 1.00 74.56 167 LEU A CA 1
ATOM 1321 C C . LEU A 1 167 ? -26.572 -22.804 -11.047 1.00 74.56 167 LEU A C 1
ATOM 1323 O O . LEU A 1 167 ? -26.686 -22.069 -12.018 1.00 74.56 167 LEU A O 1
ATOM 1327 N N . ASN A 1 168 ? -26.495 -24.127 -11.153 1.00 79.38 168 ASN A N 1
ATOM 1328 C CA . ASN A 1 168 ? -26.446 -24.811 -12.440 1.00 79.38 168 ASN A CA 1
ATOM 1329 C C . ASN A 1 168 ? -27.746 -24.658 -13.224 1.00 79.38 168 ASN A C 1
ATOM 1331 O O . ASN A 1 168 ? -27.705 -24.470 -14.438 1.00 79.38 168 ASN A O 1
ATOM 1335 N N . PHE A 1 169 ? -28.897 -24.660 -12.541 1.00 86.06 169 PHE A N 1
ATOM 1336 C CA . PHE A 1 169 ? -30.153 -24.288 -13.184 1.00 86.06 169 PHE A CA 1
ATOM 1337 C C . PHE A 1 169 ? -30.061 -22.888 -13.803 1.00 86.06 169 PHE A C 1
ATOM 1339 O O . PHE A 1 169 ? -30.384 -22.739 -14.978 1.00 86.06 169 PHE A O 1
ATOM 1346 N N . ALA A 1 170 ? -29.545 -21.897 -13.062 1.00 83.38 170 ALA A N 1
ATOM 1347 C CA . ALA A 1 170 ? -29.350 -20.542 -13.574 1.00 83.38 170 ALA A CA 1
ATOM 1348 C C . ALA A 1 170 ? -28.470 -20.510 -14.829 1.00 83.38 170 ALA A C 1
ATOM 1350 O O . ALA A 1 170 ? -28.938 -20.022 -15.853 1.00 83.38 170 ALA A O 1
ATOM 1351 N N . LYS A 1 171 ? -27.279 -21.124 -14.791 1.00 81.38 171 LYS A N 1
ATOM 1352 C CA . LYS A 1 171 ? -26.351 -21.183 -15.939 1.00 81.38 171 LYS A CA 1
ATOM 1353 C C . LYS A 1 171 ? -26.998 -21.711 -17.222 1.00 81.38 171 LYS A C 1
ATOM 1355 O O . LYS A 1 171 ? -26.663 -21.310 -18.332 1.00 81.38 171 LYS A O 1
ATOM 1360 N N . LYS A 1 172 ? -27.918 -22.668 -17.080 1.00 86.25 172 LYS A N 1
ATOM 1361 C CA . LYS A 1 172 ? -28.544 -23.366 -18.211 1.00 86.25 172 LYS A CA 1
ATOM 1362 C C . LYS A 1 172 ? -29.775 -22.642 -18.755 1.00 86.25 172 LYS A C 1
ATOM 1364 O O . LYS A 1 172 ? -30.137 -22.874 -19.906 1.00 86.25 172 LYS A O 1
ATOM 1369 N N . VAL A 1 173 ? -30.407 -21.770 -17.965 1.00 88.31 173 VAL A N 1
ATOM 1370 C CA . VAL A 1 173 ? -31.594 -20.997 -18.382 1.00 88.31 173 VAL A CA 1
ATOM 1371 C C . VAL A 1 173 ? -31.297 -19.527 -18.671 1.00 88.31 173 VAL A C 1
ATOM 1373 O O . VAL A 1 173 ? -32.185 -18.803 -19.115 1.00 88.31 173 VAL A O 1
ATOM 1376 N N . THR A 1 174 ? -30.060 -19.074 -18.479 1.00 87.62 174 THR A N 1
ATOM 1377 C CA . THR A 1 174 ? -29.605 -17.736 -18.867 1.00 87.62 174 THR A CA 1
ATOM 1378 C C . THR A 1 174 ? -28.637 -17.797 -20.055 1.00 87.62 174 THR A C 1
ATOM 1380 O O . THR A 1 174 ? -28.067 -18.835 -20.408 1.00 87.62 174 THR A O 1
ATOM 1383 N N . ARG A 1 175 ? -28.511 -16.689 -20.782 1.00 82.62 175 ARG A N 1
ATOM 1384 C CA . ARG A 1 175 ? -27.451 -16.441 -21.758 1.00 82.62 175 ARG A CA 1
ATOM 1385 C C . ARG A 1 175 ? -26.301 -15.842 -20.961 1.00 82.62 175 ARG A C 1
ATOM 1387 O O . ARG A 1 175 ? -26.401 -14.703 -20.514 1.00 82.62 175 ARG A O 1
ATOM 1394 N N . GLU A 1 176 ? -25.268 -16.631 -20.708 1.00 62.03 176 GLU A N 1
ATOM 1395 C CA . GLU A 1 176 ? -24.060 -16.129 -20.061 1.00 62.03 176 GLU A CA 1
ATOM 1396 C C . GLU A 1 176 ? -23.181 -15.350 -21.041 1.00 62.03 176 GLU A C 1
ATOM 1398 O O . GLU A 1 176 ? -23.031 -15.722 -22.208 1.00 62.03 176 GLU A O 1
ATOM 1403 N N . VAL A 1 177 ? -22.600 -14.275 -20.507 1.00 55.66 177 VAL A N 1
ATOM 1404 C CA . VAL A 1 177 ? -21.307 -13.714 -20.905 1.00 55.66 177 VAL A CA 1
ATOM 1405 C C . VAL A 1 177 ? -20.253 -14.739 -20.502 1.00 55.66 177 VAL A C 1
ATOM 1407 O O . VAL A 1 177 ? -20.333 -15.236 -19.393 1.00 55.66 177 VAL A O 1
ATOM 1410 N N . ASP A 1 178 ? -19.365 -15.100 -21.426 1.00 45.84 178 ASP A N 1
ATOM 1411 C CA . ASP A 1 178 ? -18.183 -15.975 -21.317 1.00 45.84 178 ASP A CA 1
ATOM 1412 C C . ASP A 1 178 ? -18.062 -16.945 -20.110 1.00 45.84 178 ASP A C 1
ATOM 1414 O O . ASP A 1 178 ? -18.084 -16.545 -18.948 1.00 45.84 178 ASP A O 1
ATOM 1418 N N . VAL A 1 179 ? -17.797 -18.229 -20.378 1.00 42.16 179 VAL A N 1
ATOM 1419 C CA . VAL A 1 179 ? -17.693 -19.320 -19.379 1.00 42.16 179 VAL A CA 1
ATOM 1420 C C . VAL A 1 179 ? -16.607 -19.053 -18.318 1.00 42.16 179 VAL A C 1
ATOM 1422 O O . VAL A 1 179 ? -16.684 -19.570 -17.202 1.00 42.16 179 VAL A O 1
ATOM 1425 N N . LEU A 1 180 ? -15.630 -18.196 -18.631 1.00 45.56 180 LEU A N 1
ATOM 1426 C CA . LEU A 1 180 ? -14.588 -17.725 -17.712 1.00 45.56 180 LEU A CA 1
ATOM 1427 C C . LEU A 1 180 ? -15.076 -16.668 -16.694 1.00 45.56 180 LEU A C 1
ATOM 1429 O O . LEU A 1 180 ? -14.389 -16.407 -15.712 1.00 45.56 180 LEU A O 1
ATOM 1433 N N . SER A 1 181 ? -16.261 -16.077 -16.885 1.00 46.25 181 SER A N 1
ATOM 1434 C CA . SER A 1 181 ? -16.746 -14.902 -16.139 1.00 46.25 181 SER A CA 1
ATOM 1435 C C . SER A 1 181 ? -17.757 -15.194 -15.021 1.00 46.25 181 SER A C 1
ATOM 1437 O O . SER A 1 181 ? -18.053 -14.308 -14.220 1.00 46.25 181 SER A O 1
ATOM 1439 N N . PHE A 1 182 ? -18.240 -16.437 -14.876 1.00 53.19 182 PHE A N 1
ATOM 1440 C CA . PHE A 1 182 ? -19.199 -16.804 -13.814 1.00 53.19 182 PHE A CA 1
ATOM 1441 C C . PHE A 1 182 ? -18.606 -16.865 -12.398 1.00 53.19 182 PHE A C 1
ATOM 1443 O O . PHE A 1 182 ? -19.283 -17.230 -11.436 1.00 53.19 182 PHE A O 1
ATOM 1450 N N . GLN A 1 183 ? -17.329 -16.515 -12.284 1.00 59.78 183 GLN A N 1
ATOM 1451 C CA . GLN A 1 183 ? -16.670 -16.165 -11.035 1.00 59.78 183 GLN A CA 1
ATOM 1452 C C . GLN A 1 183 ? -17.318 -14.919 -10.397 1.00 59.78 183 GLN A C 1
ATOM 1454 O O . GLN A 1 183 ? -17.448 -14.839 -9.179 1.00 59.78 183 GLN A O 1
ATOM 1459 N N . ASN A 1 184 ? -17.845 -14.006 -11.214 1.00 66.12 184 ASN A N 1
ATOM 1460 C CA . ASN A 1 184 ? -18.420 -12.743 -10.775 1.00 66.12 184 ASN A CA 1
ATOM 1461 C C . ASN A 1 184 ? -19.925 -12.860 -10.456 1.00 66.12 184 ASN A C 1
ATOM 1463 O O . ASN A 1 184 ? -20.739 -13.202 -11.315 1.00 66.12 184 ASN A O 1
ATOM 1467 N N . HIS A 1 185 ? -20.334 -12.521 -9.231 1.00 76.19 185 HIS A N 1
ATOM 1468 C CA . HIS A 1 185 ? -21.744 -12.439 -8.847 1.00 76.19 185 HIS A CA 1
ATOM 1469 C C . HIS A 1 185 ? -22.326 -11.056 -9.160 1.00 76.19 185 HIS A C 1
ATOM 1471 O O . HIS A 1 185 ? -21.837 -10.047 -8.652 1.00 76.19 185 HIS A O 1
ATOM 1477 N N . HIS A 1 186 ? -23.421 -11.013 -9.924 1.00 84.94 186 HIS A N 1
ATOM 1478 C CA . HIS A 1 186 ? -24.188 -9.784 -10.153 1.00 84.94 186 HIS A CA 1
ATOM 1479 C C . HIS A 1 186 ? -25.183 -9.563 -9.013 1.00 84.94 186 HIS A C 1
ATOM 1481 O O . HIS A 1 186 ? -26.014 -10.425 -8.707 1.00 84.94 186 HIS A O 1
ATOM 1487 N N . ASN A 1 187 ? -25.114 -8.402 -8.377 1.00 88.12 187 ASN A N 1
ATOM 1488 C CA . ASN A 1 187 ? -25.942 -8.033 -7.240 1.00 88.12 187 ASN A CA 1
ATOM 1489 C C . ASN A 1 187 ? -26.713 -6.756 -7.530 1.00 88.12 187 ASN A C 1
ATOM 1491 O O . ASN A 1 187 ? -26.316 -5.919 -8.340 1.00 88.12 187 ASN A O 1
ATOM 1495 N N . ILE A 1 188 ? -27.823 -6.623 -6.823 1.00 89.38 188 ILE A N 1
ATOM 1496 C CA . ILE A 1 188 ? -28.707 -5.471 -6.874 1.00 89.38 188 ILE A CA 1
ATOM 1497 C C . ILE A 1 188 ? -28.926 -4.934 -5.466 1.00 89.38 188 ILE A C 1
ATOM 1499 O O . ILE A 1 188 ? -28.979 -5.700 -4.501 1.00 89.38 188 ILE A O 1
ATOM 1503 N N . VAL A 1 189 ? -29.118 -3.626 -5.359 1.00 91.19 189 VAL A N 1
ATOM 1504 C CA . VAL A 1 189 ? -29.604 -2.965 -4.148 1.00 91.19 189 VAL A CA 1
ATOM 1505 C C . VAL A 1 189 ? -30.960 -2.352 -4.452 1.00 91.19 189 VAL A C 1
ATOM 1507 O O . VAL A 1 189 ? -31.122 -1.640 -5.445 1.00 91.19 189 VAL A O 1
ATOM 1510 N N . LYS A 1 190 ? -31.934 -2.651 -3.594 1.00 89.69 190 LYS A N 1
ATOM 1511 C CA . LYS A 1 190 ? -33.298 -2.123 -3.653 1.00 89.69 190 LYS A CA 1
ATOM 1512 C C . LYS A 1 190 ? -33.586 -1.314 -2.405 1.00 89.69 190 LYS A C 1
ATOM 1514 O O . LYS A 1 190 ? -33.220 -1.733 -1.312 1.00 89.69 190 LYS A O 1
ATOM 1519 N N . GLU A 1 191 ? -34.284 -0.199 -2.554 1.00 90.44 191 GLU A N 1
ATOM 1520 C CA . GLU A 1 191 ? -34.836 0.532 -1.417 1.00 90.44 191 GLU A CA 1
ATOM 1521 C C . GLU A 1 191 ? -36.282 0.096 -1.169 1.00 90.44 191 GLU A C 1
ATOM 1523 O O . GLU A 1 191 ? -37.113 0.051 -2.079 1.00 90.44 191 GLU A O 1
ATOM 1528 N N . LEU A 1 192 ? -36.573 -0.225 0.087 1.00 90.12 192 LEU A N 1
ATOM 1529 C CA . LEU A 1 192 ? -37.901 -0.504 0.603 1.00 90.12 192 LEU A CA 1
ATOM 1530 C C . LEU A 1 192 ? -38.253 0.574 1.628 1.00 90.12 192 LEU A C 1
ATOM 1532 O O . LEU A 1 192 ? -37.545 0.750 2.623 1.00 90.12 192 LEU A O 1
ATOM 1536 N N . ARG A 1 193 ? -39.365 1.276 1.404 1.00 90.25 193 ARG A N 1
ATOM 1537 C CA . ARG A 1 193 ? -39.905 2.244 2.358 1.00 90.25 193 ARG A CA 1
ATOM 1538 C C . ARG A 1 193 ? -40.934 1.546 3.239 1.00 90.25 193 ARG A C 1
ATOM 1540 O O . ARG A 1 193 ? -41.939 1.046 2.739 1.00 90.25 193 ARG A O 1
ATOM 1547 N N . LEU A 1 194 ? -40.678 1.509 4.545 1.00 92.12 194 LEU A N 1
ATOM 1548 C CA . LEU A 1 194 ? -41.630 1.011 5.535 1.00 92.12 194 LEU A CA 1
ATOM 1549 C C . LEU A 1 194 ? -42.334 2.189 6.200 1.00 92.12 194 LEU A C 1
ATOM 1551 O O . LEU A 1 194 ? -41.686 2.945 6.921 1.00 92.12 194 LEU A O 1
ATOM 1555 N N . GLN A 1 195 ? -43.640 2.338 5.995 1.00 90.38 195 GLN A N 1
ATOM 1556 C CA . GLN A 1 195 ? -44.428 3.418 6.583 1.00 90.38 195 GLN A CA 1
ATOM 1557 C C . GLN A 1 195 ? -45.392 2.890 7.644 1.00 90.38 195 GLN A C 1
ATOM 1559 O O . GLN A 1 195 ? -46.257 2.059 7.377 1.00 90.38 195 GLN A O 1
ATOM 1564 N N . ASN A 1 196 ? -45.280 3.414 8.860 1.00 88.62 196 ASN A N 1
ATOM 1565 C CA . ASN A 1 196 ? -46.212 3.128 9.938 1.00 88.62 196 ASN A CA 1
ATOM 1566 C C . ASN A 1 196 ? -47.482 3.972 9.765 1.00 88.62 196 ASN A C 1
ATOM 1568 O O . ASN A 1 196 ? -47.461 5.195 9.918 1.00 88.62 196 ASN A O 1
ATOM 1572 N N . ARG A 1 197 ? -48.616 3.316 9.488 1.00 85.56 197 ARG A N 1
ATOM 1573 C CA . ARG A 1 197 ? -49.889 4.002 9.206 1.00 85.56 197 ARG A CA 1
ATOM 1574 C C . ARG A 1 197 ? -50.394 4.853 10.372 1.00 85.56 197 ARG A C 1
ATOM 1576 O O . ARG A 1 197 ? -51.098 5.830 10.136 1.00 85.56 197 ARG A O 1
ATOM 1583 N N . ARG A 1 198 ? -50.072 4.482 11.619 1.00 83.94 198 ARG A N 1
ATOM 1584 C CA . ARG A 1 198 ? -50.555 5.184 12.821 1.00 83.94 198 ARG A CA 1
ATOM 1585 C C . ARG A 1 198 ? -49.730 6.426 13.128 1.00 83.94 198 ARG A C 1
ATOM 1587 O O . ARG A 1 198 ? -50.299 7.465 13.429 1.00 83.94 198 ARG A O 1
ATOM 1594 N N . THR A 1 199 ? -48.405 6.309 13.081 1.00 83.50 199 THR A N 1
ATOM 1595 C CA . THR A 1 199 ? -47.499 7.414 13.434 1.00 83.50 199 THR A CA 1
ATOM 1596 C C . THR A 1 199 ? -47.155 8.300 12.243 1.00 83.50 199 THR A C 1
ATOM 1598 O O . THR A 1 199 ? -46.562 9.356 12.436 1.00 83.50 199 THR A O 1
ATOM 1601 N N . ARG A 1 200 ? -47.484 7.861 11.018 1.00 83.44 200 ARG A N 1
ATOM 1602 C CA . ARG A 1 200 ? -47.072 8.478 9.746 1.00 83.44 200 ARG A CA 1
ATOM 1603 C C . ARG A 1 200 ? -45.552 8.569 9.573 1.00 83.44 200 ARG A C 1
ATOM 1605 O O . ARG A 1 200 ? -45.098 9.194 8.620 1.00 83.44 200 ARG A O 1
ATOM 1612 N N . LYS A 1 201 ? -44.774 7.922 10.448 1.00 86.19 201 LYS A N 1
ATOM 1613 C CA . LYS A 1 201 ? -43.322 7.806 10.323 1.00 86.19 201 LYS A CA 1
ATOM 1614 C C . LYS A 1 201 ? -42.958 6.751 9.295 1.00 86.19 201 LYS A C 1
ATOM 1616 O O . LYS A 1 201 ? -43.613 5.708 9.220 1.00 86.19 201 LYS A O 1
ATOM 1621 N N . ALA A 1 202 ? -41.909 7.014 8.529 1.00 88.56 202 ALA A N 1
ATOM 1622 C CA . ALA A 1 202 ? -41.374 6.055 7.575 1.00 88.56 202 ALA A CA 1
ATOM 1623 C C . ALA A 1 202 ? -39.894 5.776 7.843 1.00 88.56 202 ALA A C 1
ATOM 1625 O O . ALA A 1 202 ? -39.179 6.653 8.309 1.00 88.56 202 ALA A O 1
ATOM 1626 N N . MET A 1 203 ? -39.425 4.572 7.529 1.00 91.12 203 MET A N 1
ATOM 1627 C CA . MET A 1 203 ? -37.998 4.244 7.484 1.00 91.12 203 MET A CA 1
ATOM 1628 C C . MET A 1 203 ? -37.616 3.693 6.117 1.00 91.12 203 MET A C 1
ATOM 1630 O O . MET A 1 203 ? -38.435 3.074 5.432 1.00 91.12 203 MET A O 1
ATOM 1634 N N . ARG A 1 204 ? -36.357 3.908 5.741 1.00 91.00 204 ARG A N 1
ATOM 1635 C CA . ARG A 1 204 ? -35.783 3.432 4.482 1.00 91.00 204 ARG A CA 1
ATOM 1636 C C . ARG A 1 204 ? -34.850 2.267 4.759 1.00 91.00 204 ARG A C 1
ATOM 1638 O O . ARG A 1 204 ? -33.947 2.375 5.590 1.00 91.00 204 ARG A O 1
ATOM 1645 N N . ILE A 1 205 ? -35.077 1.162 4.059 1.00 93.06 205 ILE A N 1
ATOM 1646 C CA . ILE A 1 205 ? -34.249 -0.037 4.138 1.00 93.06 205 ILE A CA 1
ATOM 1647 C C . ILE A 1 205 ? -33.657 -0.309 2.757 1.00 93.06 205 ILE A C 1
ATOM 1649 O O . ILE A 1 205 ? -34.390 -0.544 1.802 1.00 93.06 205 ILE A O 1
ATOM 1653 N N . PHE A 1 206 ? -32.334 -0.326 2.664 1.00 93.00 206 PHE A N 1
ATOM 1654 C CA . PHE A 1 206 ? -31.577 -0.723 1.487 1.00 93.00 206 PHE A CA 1
ATOM 1655 C C . PHE A 1 206 ? -31.212 -2.198 1.601 1.00 93.00 206 PHE A C 1
ATOM 1657 O O . PHE A 1 206 ? -30.514 -2.631 2.521 1.00 93.00 206 PHE A O 1
ATOM 1664 N N . ILE A 1 207 ? -31.721 -2.979 0.659 1.00 91.88 207 ILE A N 1
ATOM 1665 C CA . ILE A 1 207 ? -31.679 -4.431 0.671 1.00 91.88 207 ILE A CA 1
ATOM 1666 C C . ILE A 1 207 ? -30.827 -4.883 -0.499 1.00 91.88 207 ILE A C 1
ATOM 1668 O O . ILE A 1 207 ? -31.207 -4.717 -1.658 1.00 91.88 207 ILE A O 1
ATOM 1672 N N . SER A 1 208 ? -29.681 -5.480 -0.191 1.00 90.12 208 SER A N 1
ATOM 1673 C CA . SER A 1 208 ? -28.853 -6.118 -1.205 1.00 90.12 208 SER A CA 1
ATOM 1674 C C . SER A 1 208 ? -29.302 -7.559 -1.465 1.00 90.12 208 SER A C 1
ATOM 1676 O O . SER A 1 208 ? -29.697 -8.283 -0.538 1.00 90.12 208 SER A O 1
ATOM 1678 N N . SER A 1 209 ? -29.228 -7.995 -2.723 1.00 88.31 209 SER A N 1
ATOM 1679 C CA . SER A 1 209 ? -29.575 -9.348 -3.164 1.00 88.31 209 SER A CA 1
ATOM 1680 C C . SER A 1 209 ? -28.787 -9.770 -4.409 1.00 88.31 209 SER A C 1
ATOM 1682 O O . SER A 1 209 ? -28.520 -8.956 -5.289 1.00 88.31 209 SER A O 1
ATOM 1684 N N . VAL A 1 210 ? -28.475 -11.065 -4.518 1.00 85.00 210 VAL A N 1
ATOM 1685 C CA . VAL A 1 210 ? -27.891 -11.663 -5.732 1.00 85.00 210 VAL A CA 1
ATOM 1686 C C . VAL A 1 210 ? -28.953 -11.748 -6.830 1.00 85.00 210 VAL A C 1
ATOM 1688 O O . VAL A 1 210 ? -29.949 -12.462 -6.662 1.00 85.00 210 VAL A O 1
ATOM 1691 N N . ALA A 1 211 ? -28.713 -11.100 -7.970 1.00 87.44 211 ALA A N 1
ATOM 1692 C CA . ALA A 1 211 ? -29.567 -11.162 -9.153 1.00 87.44 211 ALA A CA 1
ATOM 1693 C C . ALA A 1 211 ? -29.069 -12.251 -10.114 1.00 87.44 211 ALA A C 1
ATOM 1695 O O . ALA A 1 211 ? -28.135 -12.054 -10.886 1.00 87.44 211 ALA A O 1
ATOM 1696 N N . ARG A 1 212 ? -29.703 -13.430 -10.068 1.00 84.69 212 ARG A N 1
ATOM 1697 C CA . ARG A 1 212 ? -29.285 -14.589 -10.883 1.00 84.69 212 ARG A CA 1
ATOM 1698 C C . ARG A 1 212 ? -29.755 -14.542 -12.333 1.00 84.69 212 ARG A C 1
ATOM 1700 O O . ARG A 1 212 ? -29.218 -15.282 -13.151 1.00 84.69 212 ARG A O 1
ATOM 1707 N N . ALA A 1 213 ? -30.760 -13.728 -12.634 1.00 89.12 213 ALA A N 1
ATOM 1708 C CA . ALA A 1 213 ? -31.248 -13.530 -13.986 1.00 89.12 213 ALA A CA 1
ATOM 1709 C C . ALA A 1 213 ? -31.945 -12.177 -14.137 1.00 89.12 213 ALA A C 1
ATOM 1711 O O . ALA A 1 213 ? -32.564 -11.672 -13.195 1.00 89.12 213 ALA A O 1
ATOM 1712 N N . PHE A 1 214 ? -31.891 -11.651 -15.355 1.00 91.31 214 PHE A N 1
ATOM 1713 C CA . PHE A 1 214 ? -32.633 -10.482 -15.806 1.00 91.31 214 PHE A CA 1
ATOM 1714 C C . PHE A 1 214 ? -33.490 -10.847 -17.016 1.00 91.31 214 PHE A C 1
ATOM 1716 O O . PHE A 1 214 ? -33.027 -11.557 -17.904 1.00 91.31 214 PHE A O 1
ATOM 1723 N N . ASP A 1 215 ? -34.733 -10.382 -17.071 1.00 91.50 215 ASP A N 1
ATOM 1724 C CA . ASP A 1 215 ? -35.578 -10.559 -18.253 1.00 91.50 215 ASP A CA 1
ATOM 1725 C C . ASP A 1 215 ? -35.167 -9.630 -19.405 1.00 91.50 215 ASP A C 1
ATOM 1727 O O . ASP A 1 215 ? -34.306 -8.760 -19.259 1.00 91.50 215 ASP A O 1
ATOM 1731 N N . ASN A 1 216 ? -35.808 -9.778 -20.564 1.00 89.50 216 ASN A N 1
ATOM 1732 C CA . ASN A 1 216 ? -35.544 -8.935 -21.736 1.00 89.50 216 ASN A CA 1
ATOM 1733 C C . ASN A 1 216 ? -35.833 -7.431 -21.530 1.00 89.50 216 ASN A C 1
ATOM 1735 O O . ASN A 1 216 ? -35.427 -6.619 -22.359 1.00 89.50 216 ASN A O 1
ATOM 1739 N N . LYS A 1 217 ? -36.502 -7.049 -20.436 1.00 88.00 217 LYS A N 1
ATOM 1740 C CA . LYS A 1 217 ? -36.752 -5.659 -20.027 1.00 88.00 217 LYS A CA 1
ATOM 1741 C C . LYS A 1 217 ? -35.765 -5.184 -18.954 1.00 88.00 217 LYS A C 1
ATOM 1743 O O . LYS A 1 217 ? -35.918 -4.079 -18.442 1.00 88.00 217 LYS A O 1
ATOM 1748 N N . GLY A 1 218 ? -34.768 -5.997 -18.597 1.00 86.44 218 GLY A N 1
ATOM 1749 C CA . GLY A 1 218 ? -33.783 -5.689 -17.562 1.00 86.44 218 GLY A CA 1
ATOM 1750 C C . GLY A 1 218 ? -34.332 -5.781 -16.137 1.00 86.44 218 GLY A C 1
ATOM 1751 O O . GLY A 1 218 ? -33.718 -5.244 -15.218 1.00 86.44 218 GLY A O 1
ATOM 1752 N N . ARG A 1 219 ? -35.477 -6.439 -15.927 1.00 88.75 219 ARG A N 1
ATOM 1753 C CA . ARG A 1 219 ? -36.056 -6.658 -14.595 1.00 88.75 219 ARG A CA 1
ATOM 1754 C C . ARG A 1 219 ? -35.499 -7.937 -13.993 1.00 88.75 219 ARG A C 1
ATOM 1756 O O . ARG A 1 219 ? -35.278 -8.918 -14.699 1.00 88.75 219 ARG A O 1
ATOM 1763 N N . VAL A 1 220 ? -35.299 -7.937 -12.682 1.00 90.88 220 VAL A N 1
ATOM 1764 C CA . VAL A 1 220 ? -34.750 -9.090 -11.958 1.00 90.88 220 VAL A CA 1
ATOM 1765 C C . VAL A 1 220 ? -35.768 -10.228 -11.963 1.00 90.88 220 VAL A C 1
ATOM 1767 O O . VAL A 1 220 ? -36.956 -10.013 -11.724 1.00 90.88 220 VAL A O 1
ATOM 1770 N N . VAL A 1 221 ? -35.290 -11.444 -12.218 1.00 92.25 221 VAL A N 1
ATOM 1771 C CA . VAL A 1 221 ? -36.082 -12.676 -12.175 1.00 92.25 221 VAL A CA 1
ATOM 1772 C C . VAL A 1 221 ? -35.483 -13.609 -11.132 1.00 92.25 221 VAL A C 1
ATOM 1774 O O . VAL A 1 221 ? -34.276 -13.860 -11.112 1.00 92.25 221 VAL A O 1
ATOM 1777 N N . GLU A 1 222 ? -36.327 -14.154 -10.261 1.00 92.00 222 GLU A N 1
ATOM 1778 C CA . GLU A 1 222 ? -35.890 -15.148 -9.284 1.00 92.00 222 GLU A CA 1
ATOM 1779 C C . GLU A 1 222 ? -35.877 -16.547 -9.893 1.00 92.00 222 GLU A C 1
ATOM 1781 O O . GLU A 1 222 ? -36.853 -16.981 -10.496 1.00 92.00 222 GLU A O 1
ATOM 1786 N N . LEU A 1 223 ? -34.784 -17.283 -9.688 1.00 90.00 223 LEU A N 1
ATOM 1787 C CA . LEU A 1 223 ? -34.632 -18.643 -10.203 1.00 90.00 223 LEU A CA 1
ATOM 1788 C C . LEU A 1 223 ? -34.707 -19.677 -9.082 1.00 90.00 223 LEU A C 1
ATOM 1790 O O . LEU A 1 223 ? -34.019 -19.561 -8.057 1.00 90.00 223 LEU A O 1
ATOM 1794 N N . LYS A 1 224 ? -35.526 -20.713 -9.278 1.00 89.88 224 LYS A N 1
ATOM 1795 C CA . LYS A 1 224 ? -35.743 -21.792 -8.305 1.00 89.88 224 LYS A CA 1
ATOM 1796 C C . LYS A 1 224 ? -35.717 -23.172 -8.961 1.00 89.88 224 LYS A C 1
ATOM 1798 O O . LYS A 1 224 ? -35.896 -23.328 -10.159 1.00 89.88 224 LYS A O 1
ATOM 1803 N N . THR A 1 225 ? -35.532 -24.194 -8.141 1.00 87.94 225 THR A N 1
ATOM 1804 C CA . THR A 1 225 ? -35.770 -25.590 -8.513 1.00 87.94 225 THR A CA 1
ATOM 1805 C C . THR A 1 225 ? -36.704 -26.205 -7.480 1.00 87.94 225 THR A C 1
ATOM 1807 O O . THR A 1 225 ? -36.681 -25.835 -6.300 1.00 87.94 225 THR A O 1
ATOM 1810 N N . VAL A 1 226 ? -37.568 -27.117 -7.918 1.00 87.69 226 VAL A N 1
ATOM 1811 C CA . VAL A 1 226 ? -38.529 -27.797 -7.044 1.00 87.69 226 VAL A CA 1
ATOM 1812 C C . VAL A 1 226 ? -38.717 -29.242 -7.482 1.00 87.69 226 VAL A C 1
ATOM 1814 O O . VAL A 1 226 ? -38.605 -29.546 -8.661 1.00 87.69 226 VAL A O 1
ATOM 1817 N N . GLY A 1 227 ? -38.976 -30.147 -6.538 1.00 84.62 227 GLY A N 1
ATOM 1818 C CA . GLY A 1 227 ? -39.232 -31.552 -6.858 1.00 84.62 227 GLY A CA 1
ATOM 1819 C C . GLY A 1 227 ? -40.540 -31.762 -7.631 1.00 84.62 227 GLY A C 1
ATOM 1820 O O . GLY A 1 227 ? -41.443 -30.926 -7.586 1.00 84.62 227 GLY A O 1
ATOM 1821 N N . MET A 1 228 ? -40.674 -32.929 -8.267 1.00 77.56 228 MET A N 1
ATOM 1822 C CA . MET A 1 228 ? -41.861 -33.331 -9.044 1.00 77.56 228 MET A CA 1
ATOM 1823 C C . MET A 1 228 ? -43.196 -33.322 -8.284 1.00 77.56 228 MET A C 1
ATOM 1825 O O . MET A 1 228 ? -44.247 -33.395 -8.912 1.00 77.56 228 MET A O 1
ATOM 1829 N N . SER A 1 229 ? -43.199 -33.205 -6.953 1.00 69.25 229 SER A N 1
ATOM 1830 C CA . SER A 1 229 ? -44.433 -33.090 -6.163 1.00 69.25 229 SER A CA 1
ATOM 1831 C C . SER A 1 229 ? -45.278 -31.858 -6.521 1.00 69.25 229 SER A C 1
ATOM 1833 O O . SER A 1 229 ? -46.423 -31.766 -6.098 1.00 69.25 229 SER A O 1
ATOM 1835 N N . VAL A 1 230 ? -44.717 -30.907 -7.277 1.00 69.25 230 VAL A N 1
ATOM 1836 C CA . VAL A 1 230 ? -45.382 -29.674 -7.733 1.00 69.25 230 VAL A CA 1
ATOM 1837 C C . VAL A 1 230 ? -45.786 -29.756 -9.219 1.00 69.25 230 VAL A C 1
ATOM 1839 O O . VAL A 1 230 ? -46.208 -28.767 -9.810 1.00 69.25 230 VAL A O 1
ATOM 1842 N N . ALA A 1 231 ? -45.695 -30.943 -9.835 1.00 65.25 231 ALA A N 1
ATOM 1843 C CA . ALA A 1 231 ? -45.992 -31.145 -11.251 1.00 65.25 231 ALA A CA 1
ATOM 1844 C C . ALA A 1 231 ? -47.366 -30.590 -11.662 1.00 65.25 231 ALA A C 1
ATOM 1846 O O . ALA A 1 231 ? -48.406 -30.967 -11.118 1.00 65.25 231 ALA A O 1
ATOM 1847 N N . GLY A 1 232 ? -47.346 -29.689 -12.648 1.00 62.47 232 GLY A N 1
ATOM 1848 C CA . GLY A 1 232 ? -48.521 -29.187 -13.358 1.00 62.47 232 GLY A CA 1
ATOM 1849 C C . GLY A 1 232 ? -49.276 -28.020 -12.716 1.00 62.47 232 GLY A C 1
ATOM 1850 O O . GLY A 1 232 ? -50.105 -27.438 -13.412 1.00 62.47 232 GLY A O 1
ATOM 1851 N N . LYS A 1 233 ? -49.026 -27.656 -11.446 1.00 72.31 233 LYS A N 1
ATOM 1852 C CA . LYS A 1 233 ? -49.717 -26.543 -10.758 1.00 72.31 233 LYS A CA 1
ATOM 1853 C C . LYS A 1 233 ? -48.876 -25.942 -9.627 1.00 72.31 233 LYS A C 1
ATOM 1855 O O . LYS A 1 233 ? -48.570 -26.638 -8.659 1.00 72.31 233 LYS A O 1
ATOM 1860 N N . LEU A 1 234 ? -48.617 -24.629 -9.681 1.00 79.94 234 LEU A N 1
ATOM 1861 C CA . LEU A 1 234 ? -47.976 -23.861 -8.598 1.00 79.94 234 LEU A CA 1
ATOM 1862 C C . LEU A 1 234 ? -48.686 -24.064 -7.248 1.00 79.94 234 LEU A C 1
ATOM 1864 O O . LEU A 1 234 ? -48.048 -24.053 -6.198 1.00 79.94 234 LEU A O 1
ATOM 1868 N N . GLN A 1 235 ? -50.000 -24.320 -7.277 1.00 81.50 235 GLN A N 1
ATOM 1869 C CA . GLN A 1 235 ? -50.814 -24.527 -6.081 1.00 81.50 235 GLN A CA 1
ATOM 1870 C C . GLN A 1 235 ? -50.463 -25.793 -5.283 1.00 81.50 235 GLN A C 1
ATOM 1872 O O . GLN A 1 235 ? -50.905 -25.949 -4.153 1.00 81.50 235 GLN A O 1
ATOM 1877 N N . ASN A 1 236 ? -49.650 -26.691 -5.838 1.00 84.56 236 ASN A N 1
ATOM 1878 C CA . ASN A 1 236 ? -49.159 -27.867 -5.121 1.00 84.56 236 ASN A CA 1
ATOM 1879 C C . ASN A 1 236 ? -47.896 -27.568 -4.288 1.00 84.56 236 ASN A C 1
ATOM 1881 O O . ASN A 1 236 ? -47.375 -28.451 -3.602 1.00 84.56 236 ASN A O 1
ATOM 1885 N N . LEU A 1 237 ? -47.358 -26.344 -4.353 1.00 86.12 237 LEU A N 1
ATOM 1886 C CA . LEU A 1 237 ? -46.194 -25.947 -3.569 1.00 86.12 237 LEU A CA 1
ATOM 1887 C C . LEU A 1 237 ? -46.574 -25.872 -2.076 1.00 86.12 237 LEU A C 1
ATOM 1889 O O . LEU A 1 237 ? -47.571 -25.248 -1.733 1.00 86.12 237 LEU A O 1
ATOM 1893 N N . PRO A 1 238 ? -45.795 -26.455 -1.145 1.00 86.94 238 PRO A N 1
ATOM 1894 C CA . PRO A 1 238 ? -46.074 -26.311 0.282 1.00 86.94 238 PRO A CA 1
ATOM 1895 C C . PRO A 1 238 ? -46.090 -24.838 0.710 1.00 86.94 238 PRO A C 1
ATOM 1897 O O . PRO A 1 238 ? -45.172 -24.094 0.361 1.00 86.94 238 PRO A O 1
ATOM 1900 N N . GLY A 1 239 ? -47.067 -24.433 1.530 1.00 86.00 239 GLY A N 1
ATOM 1901 C CA . GLY A 1 239 ? -47.263 -23.027 1.918 1.00 86.00 239 GLY A CA 1
ATOM 1902 C C . GLY A 1 239 ? -46.007 -22.335 2.466 1.00 86.00 239 GLY A C 1
ATOM 1903 O O . GLY A 1 239 ? -45.668 -21.237 2.042 1.00 86.00 239 GLY A O 1
ATOM 1904 N N . HIS A 1 240 ? -45.227 -23.002 3.321 1.00 84.38 240 HIS A N 1
ATOM 1905 C CA . HIS A 1 240 ? -43.964 -22.438 3.822 1.00 84.38 240 HIS A CA 1
ATOM 1906 C C . HIS A 1 240 ? -42.929 -22.182 2.705 1.00 84.38 240 HIS A C 1
ATOM 1908 O O . HIS A 1 240 ? -42.187 -21.201 2.759 1.00 84.38 240 HIS A O 1
ATOM 1914 N N . LYS A 1 241 ? -42.881 -23.030 1.664 1.00 86.25 241 LYS A N 1
ATOM 1915 C CA . LYS A 1 241 ? -42.004 -22.822 0.499 1.00 86.25 241 LYS A CA 1
ATOM 1916 C C . LYS A 1 241 ? -42.509 -21.673 -0.366 1.00 86.25 241 LYS A C 1
ATOM 1918 O O . LYS A 1 241 ? -41.694 -20.860 -0.792 1.00 86.25 241 LYS A O 1
ATOM 1923 N N . ALA A 1 242 ? -43.823 -21.585 -0.574 1.00 89.25 242 ALA A N 1
ATOM 1924 C CA . ALA A 1 242 ? -44.463 -20.490 -1.297 1.00 89.25 242 ALA A CA 1
ATOM 1925 C C . ALA A 1 242 ? -44.189 -19.131 -0.628 1.00 89.25 242 ALA A C 1
ATOM 1927 O O . ALA A 1 242 ? -43.708 -18.215 -1.294 1.00 89.25 242 ALA A O 1
ATOM 1928 N N . ARG A 1 243 ? -44.342 -19.036 0.703 1.00 89.31 243 ARG A N 1
ATOM 1929 C CA . ARG A 1 243 ? -43.978 -17.846 1.493 1.00 89.31 243 ARG A CA 1
ATOM 1930 C C . ARG A 1 243 ? -42.504 -17.472 1.325 1.00 89.31 243 ARG A C 1
ATOM 1932 O O . ARG A 1 243 ? -42.183 -16.308 1.105 1.00 89.31 243 ARG A O 1
ATOM 1939 N N . ASN A 1 244 ? -41.599 -18.455 1.376 1.00 88.38 244 ASN A N 1
ATOM 1940 C CA . ASN A 1 244 ? -40.164 -18.216 1.200 1.00 88.38 244 ASN A CA 1
ATOM 1941 C C . ASN A 1 244 ? -39.814 -17.715 -0.212 1.00 88.38 244 ASN A C 1
ATOM 1943 O O . ASN A 1 244 ? -38.937 -16.866 -0.371 1.00 88.38 244 ASN A O 1
ATOM 1947 N N . TRP A 1 245 ? -40.477 -18.253 -1.239 1.00 90.81 245 TRP A N 1
ATOM 1948 C CA . TRP A 1 245 ? -40.303 -17.823 -2.626 1.00 90.81 245 TRP A CA 1
ATOM 1949 C C . TRP A 1 245 ? -40.795 -16.393 -2.824 1.00 90.81 245 TRP A C 1
ATOM 1951 O O . TRP A 1 245 ? -40.030 -15.567 -3.323 1.00 90.81 245 TRP A O 1
ATOM 1961 N N . TRP A 1 246 ? -42.007 -16.102 -2.349 1.00 91.31 246 TRP A N 1
ATOM 1962 C CA . TRP A 1 246 ? -42.606 -14.771 -2.372 1.00 91.31 246 TRP A CA 1
ATOM 1963 C C . TRP A 1 246 ? -41.708 -13.732 -1.689 1.00 91.31 246 TRP A C 1
ATOM 1965 O O . TRP A 1 246 ? -41.331 -12.742 -2.315 1.00 91.31 246 TRP A O 1
ATOM 1975 N N . LEU A 1 247 ? -41.275 -13.989 -0.448 1.00 91.56 247 LEU A N 1
ATOM 1976 C CA . LEU A 1 247 ? -40.465 -13.037 0.314 1.00 91.56 247 LEU A CA 1
ATOM 1977 C C . LEU A 1 247 ? -39.120 -12.758 -0.370 1.00 91.56 247 LEU A C 1
ATOM 1979 O O . LEU A 1 247 ? -38.715 -11.608 -0.501 1.00 91.56 247 LEU A O 1
ATOM 1983 N N . ARG A 1 248 ? -38.417 -13.791 -0.850 1.00 90.12 248 ARG A N 1
ATOM 1984 C CA . ARG A 1 248 ? -37.117 -13.602 -1.522 1.00 90.12 248 ARG A CA 1
ATOM 1985 C C . ARG A 1 248 ? -37.234 -12.810 -2.821 1.00 90.12 248 ARG A C 1
ATOM 1987 O O . ARG A 1 248 ? -36.323 -12.040 -3.122 1.00 90.12 248 ARG A O 1
ATOM 1994 N N . ALA A 1 249 ? -38.309 -13.020 -3.575 1.00 90.62 249 ALA A N 1
ATOM 1995 C CA . ALA A 1 249 ? -38.563 -12.288 -4.806 1.00 90.62 249 ALA A CA 1
ATOM 1996 C C . ALA A 1 249 ? -38.907 -10.824 -4.521 1.00 90.62 249 ALA A C 1
ATOM 1998 O O . ALA A 1 249 ? -38.239 -9.943 -5.060 1.00 90.62 249 ALA A O 1
ATOM 1999 N N . LEU A 1 250 ? -39.805 -10.568 -3.562 1.00 89.62 250 LEU A N 1
ATOM 2000 C CA . LEU A 1 250 ? -40.151 -9.220 -3.104 1.00 89.62 250 LEU A CA 1
ATOM 2001 C C . LEU A 1 250 ? -38.907 -8.427 -2.674 1.00 89.62 250 LEU A C 1
ATOM 2003 O O . LEU A 1 250 ? -38.677 -7.321 -3.155 1.00 89.62 250 LEU A O 1
ATOM 2007 N N . LEU A 1 251 ? -38.059 -9.014 -1.821 1.00 90.56 251 LEU A N 1
ATOM 2008 C CA . LEU A 1 251 ? -36.836 -8.371 -1.315 1.00 90.56 251 LEU A CA 1
ATOM 2009 C C . LEU A 1 251 ? -35.765 -8.146 -2.395 1.00 90.56 251 LEU A C 1
ATOM 2011 O O . LEU A 1 251 ? -34.859 -7.344 -2.199 1.00 90.56 251 LEU A O 1
ATOM 2015 N N . SER A 1 252 ? -35.851 -8.859 -3.519 1.00 88.25 252 SER A N 1
ATOM 2016 C CA . SER A 1 252 ? -34.972 -8.669 -4.681 1.00 88.25 252 SER A CA 1
ATOM 2017 C C . SER A 1 252 ? -35.620 -7.765 -5.742 1.00 88.25 252 SER A C 1
ATOM 2019 O O . SER A 1 252 ? -35.030 -7.516 -6.788 1.00 88.25 252 SER A O 1
ATOM 2021 N N . GLY A 1 253 ? -36.841 -7.274 -5.509 1.00 87.94 253 GLY A N 1
ATOM 2022 C CA . GLY A 1 253 ? -37.610 -6.513 -6.495 1.00 87.94 253 GLY A CA 1
ATOM 2023 C C . GLY A 1 253 ? -37.931 -7.309 -7.764 1.00 87.94 253 GLY A C 1
ATOM 2024 O O . GLY A 1 253 ? -37.971 -6.723 -8.845 1.00 87.94 253 GLY A O 1
ATOM 2025 N N . ALA A 1 254 ? -38.080 -8.630 -7.643 1.00 90.31 254 ALA A N 1
ATOM 2026 C CA . ALA A 1 254 ? -38.507 -9.511 -8.720 1.00 90.31 254 ALA A CA 1
ATOM 2027 C C . ALA A 1 254 ? -40.014 -9.764 -8.613 1.00 90.31 254 ALA A C 1
ATOM 2029 O O . ALA A 1 254 ? -40.481 -10.244 -7.583 1.00 90.31 254 ALA A O 1
ATOM 2030 N N . ASP A 1 255 ? -40.747 -9.517 -9.697 1.00 89.38 255 ASP A N 1
ATOM 2031 C CA . ASP A 1 255 ? -42.188 -9.807 -9.786 1.00 89.38 255 ASP A CA 1
ATOM 2032 C C . ASP A 1 255 ? -42.477 -11.199 -10.369 1.00 89.38 255 ASP A C 1
ATOM 2034 O O . ASP A 1 255 ? -43.613 -11.673 -10.336 1.00 89.38 255 ASP A O 1
ATOM 2038 N N . ARG A 1 256 ? -41.441 -11.856 -10.908 1.00 92.25 256 ARG A N 1
ATOM 2039 C CA . ARG A 1 256 ? -41.518 -13.144 -11.601 1.00 92.25 256 ARG A CA 1
ATOM 2040 C C . ARG A 1 256 ? -40.491 -14.125 -11.044 1.00 92.25 256 ARG A C 1
ATOM 2042 O O . ARG A 1 256 ? -39.322 -13.779 -10.844 1.00 92.25 256 ARG A O 1
ATOM 2049 N N . ILE A 1 257 ? -40.926 -15.364 -10.848 1.00 93.12 257 ILE A N 1
ATOM 2050 C CA . ILE A 1 257 ? -40.103 -16.503 -10.452 1.00 93.12 257 ILE A CA 1
ATOM 2051 C C . ILE A 1 257 ? -40.132 -17.526 -11.584 1.00 93.12 257 ILE A C 1
ATOM 2053 O O . ILE A 1 257 ? -41.202 -17.976 -11.972 1.00 93.12 257 ILE A O 1
ATOM 2057 N N . VAL A 1 258 ? -38.967 -17.935 -12.079 1.00 93.50 258 VAL A N 1
ATOM 2058 C CA . VAL A 1 258 ? -38.823 -19.044 -13.032 1.00 93.50 258 VAL A CA 1
ATOM 2059 C C . VAL A 1 258 ? -38.279 -20.252 -12.286 1.00 93.50 258 VAL A C 1
ATOM 2061 O O . VAL A 1 258 ? -37.277 -20.161 -11.568 1.00 93.50 258 VAL A O 1
ATOM 2064 N N . TYR A 1 259 ? -38.940 -21.396 -12.430 1.00 92.00 259 TYR A N 1
ATOM 2065 C CA . TYR A 1 259 ? -38.594 -22.600 -11.694 1.00 92.00 259 TYR A CA 1
ATOM 2066 C C . TYR A 1 259 ? -38.544 -23.856 -12.562 1.00 92.00 259 TYR A C 1
ATOM 2068 O O . TYR A 1 259 ? -39.411 -24.114 -13.392 1.00 92.00 259 TYR A O 1
ATOM 2076 N N . GLY A 1 260 ? -37.506 -24.660 -12.336 1.00 90.56 260 GLY A N 1
ATOM 2077 C CA . GLY A 1 260 ? -37.344 -25.972 -12.952 1.00 90.56 260 GLY A CA 1
ATOM 2078 C C . GLY A 1 260 ? -37.955 -27.082 -12.098 1.00 90.56 260 GLY A C 1
ATOM 2079 O O . GLY A 1 260 ? -37.693 -27.152 -10.891 1.00 90.56 260 GLY A O 1
ATOM 2080 N N . MET A 1 261 ? -38.726 -27.975 -12.717 1.00 89.06 261 MET A N 1
ATOM 2081 C CA . MET A 1 261 ? -39.229 -29.190 -12.074 1.00 89.06 261 MET A CA 1
ATOM 2082 C C . MET A 1 261 ? -38.192 -30.299 -12.158 1.00 89.06 261 MET A C 1
ATOM 2084 O O . MET A 1 261 ? -37.872 -30.798 -13.233 1.00 89.06 261 MET A O 1
ATOM 2088 N N . ARG A 1 262 ? -37.656 -30.661 -10.996 1.00 89.00 262 ARG A N 1
ATOM 2089 C CA . ARG A 1 262 ? -36.555 -31.597 -10.820 1.00 89.00 262 ARG A CA 1
ATOM 2090 C C . ARG A 1 262 ? -37.068 -32.986 -10.445 1.00 89.00 262 ARG A C 1
ATOM 2092 O O . ARG A 1 262 ? -37.804 -33.156 -9.469 1.00 89.00 262 ARG A O 1
ATOM 2099 N N . ARG A 1 263 ? -36.619 -33.984 -11.198 1.00 86.00 263 ARG A N 1
ATOM 2100 C CA . ARG A 1 263 ? -36.782 -35.416 -10.933 1.00 86.00 263 ARG A CA 1
ATOM 2101 C C . ARG A 1 263 ? -35.836 -35.896 -9.822 1.00 86.00 263 ARG A C 1
ATOM 2103 O O . ARG A 1 263 ? -34.905 -35.199 -9.413 1.00 86.00 263 ARG A O 1
ATOM 2110 N N . ASN A 1 264 ? -36.060 -37.114 -9.331 1.00 84.75 264 ASN A N 1
ATOM 2111 C CA . ASN A 1 264 ? -35.225 -37.720 -8.282 1.00 84.75 264 ASN A CA 1
ATOM 2112 C C . ASN A 1 264 ? -33.770 -37.969 -8.725 1.00 84.75 264 ASN A C 1
ATOM 2114 O O . ASN A 1 264 ? -32.884 -38.014 -7.880 1.00 84.75 264 ASN A O 1
ATOM 2118 N N . ASP A 1 265 ? -33.529 -38.079 -10.032 1.00 84.50 265 ASP A N 1
ATOM 2119 C CA . ASP A 1 265 ? -32.210 -38.197 -10.676 1.00 84.50 265 ASP A CA 1
ATOM 2120 C C . ASP A 1 265 ? -31.512 -36.835 -10.889 1.00 84.50 265 ASP A C 1
ATOM 2122 O O . ASP A 1 265 ? -30.477 -36.765 -11.542 1.00 84.50 265 ASP A O 1
ATOM 2126 N N . PHE A 1 266 ? -32.058 -35.753 -10.320 1.00 85.31 266 PHE A N 1
ATOM 2127 C CA . PHE A 1 266 ? -31.573 -34.373 -10.446 1.00 85.31 266 PHE A CA 1
ATOM 2128 C C . PHE A 1 266 ? -31.705 -33.751 -11.842 1.00 85.31 266 PHE A C 1
ATOM 2130 O O . PHE A 1 266 ? -31.236 -32.634 -12.057 1.00 85.31 266 PHE A O 1
ATOM 2137 N N . LEU A 1 267 ? -32.421 -34.394 -12.764 1.00 88.31 267 LEU A N 1
ATOM 2138 C CA . LEU A 1 267 ? -32.754 -33.786 -14.047 1.00 88.31 267 LEU A CA 1
ATOM 2139 C C . LEU A 1 267 ? -33.956 -32.857 -13.902 1.00 88.31 267 LEU A C 1
ATOM 2141 O O . LEU A 1 267 ? -35.015 -33.252 -13.410 1.00 88.31 267 LEU A O 1
ATOM 2145 N N . VAL A 1 268 ? -33.805 -31.618 -14.358 1.00 89.00 268 VAL A N 1
ATOM 2146 C CA . VAL A 1 268 ? -34.937 -30.735 -14.626 1.00 89.00 268 VAL A CA 1
ATOM 2147 C C . VAL A 1 268 ? -35.489 -31.088 -15.998 1.00 89.00 268 VAL A C 1
ATOM 2149 O O . VAL A 1 268 ? -34.752 -30.994 -16.978 1.00 89.00 268 VAL A O 1
ATOM 2152 N N . ASN A 1 269 ? -36.761 -31.495 -16.045 1.00 87.62 269 ASN A N 1
ATOM 2153 C CA . ASN A 1 269 ? -37.446 -31.935 -17.265 1.00 87.62 269 ASN A CA 1
ATOM 2154 C C . ASN A 1 269 ? -38.462 -30.926 -17.811 1.00 87.62 269 ASN A C 1
ATOM 2156 O O . ASN A 1 269 ? -38.837 -31.001 -18.981 1.00 87.62 269 ASN A O 1
ATOM 2160 N N . GLU A 1 270 ? -38.897 -29.990 -16.977 1.00 90.25 270 GLU A N 1
ATOM 2161 C CA . GLU A 1 270 ? -39.846 -28.943 -17.331 1.00 90.25 270 GLU A CA 1
ATOM 2162 C C . GLU A 1 270 ? -39.456 -27.634 -16.647 1.00 90.25 270 GLU A C 1
ATOM 2164 O O . GLU A 1 270 ? -38.968 -27.641 -15.513 1.00 90.25 270 GLU A O 1
ATOM 2169 N N . VAL A 1 271 ? -39.696 -26.510 -17.318 1.00 91.56 271 VAL A N 1
ATOM 2170 C CA . VAL A 1 271 ? -39.430 -25.168 -16.787 1.00 91.56 271 VAL A CA 1
ATOM 2171 C C . VAL A 1 271 ? -40.701 -24.341 -16.882 1.00 91.56 271 VAL A C 1
ATOM 2173 O O . VAL A 1 271 ? -41.310 -24.250 -17.943 1.00 91.56 271 VAL A O 1
ATOM 2176 N N . HIS A 1 272 ? -41.085 -23.730 -15.769 1.00 91.06 272 HIS A N 1
ATOM 2177 C CA . HIS A 1 272 ? -42.308 -22.943 -15.625 1.00 91.06 272 HIS A CA 1
ATOM 2178 C C . HIS A 1 272 ? -41.988 -21.592 -14.993 1.00 91.06 272 HIS A C 1
ATOM 2180 O O . HIS A 1 272 ? -40.899 -21.391 -14.448 1.00 91.06 272 HIS A O 1
ATOM 2186 N N . ASP A 1 273 ? -42.941 -20.673 -15.033 1.00 92.00 273 ASP A N 1
ATOM 2187 C CA . ASP A 1 273 ? -42.888 -19.418 -14.302 1.00 92.00 273 ASP A CA 1
ATOM 2188 C C . ASP A 1 273 ? -44.124 -19.217 -13.418 1.00 92.00 273 ASP A C 1
ATOM 2190 O O . ASP A 1 273 ? -45.098 -19.970 -13.470 1.00 92.00 273 ASP A O 1
ATOM 2194 N N . ALA A 1 274 ? -44.001 -18.270 -12.497 1.00 90.88 274 ALA A N 1
ATOM 2195 C CA . ALA A 1 274 ? -45.041 -17.842 -11.581 1.00 90.88 274 ALA A CA 1
ATOM 2196 C C . ALA A 1 274 ? -44.821 -16.375 -11.218 1.00 90.88 274 ALA A C 1
ATOM 2198 O O . ALA A 1 274 ? -43.679 -15.935 -11.026 1.00 90.88 274 ALA A O 1
ATOM 2199 N N . TYR A 1 275 ? -45.910 -15.637 -11.067 1.00 91.00 275 TYR A N 1
ATOM 2200 C CA . TYR A 1 275 ? -45.903 -14.256 -10.612 1.00 91.00 275 TYR A CA 1
ATOM 2201 C C . TYR A 1 275 ? -46.194 -14.157 -9.110 1.00 91.00 275 TYR A C 1
ATOM 2203 O O . TYR A 1 275 ? -46.713 -15.076 -8.472 1.00 91.00 275 TYR A O 1
ATOM 2211 N N . LEU A 1 276 ? -45.778 -13.049 -8.494 1.00 88.62 276 LEU A N 1
ATOM 2212 C CA . LEU A 1 276 ? -45.875 -12.875 -7.038 1.00 88.62 276 LEU A CA 1
ATOM 2213 C C . LEU A 1 276 ? -47.318 -12.801 -6.530 1.00 88.62 276 LEU A C 1
ATOM 2215 O O . LEU A 1 276 ? -47.586 -13.233 -5.410 1.00 88.62 276 LEU A O 1
ATOM 2219 N N . ASP A 1 277 ? -48.232 -12.278 -7.340 1.00 86.88 277 ASP A N 1
ATOM 2220 C CA . ASP A 1 277 ? -49.670 -12.231 -7.072 1.00 86.88 277 ASP A CA 1
ATOM 2221 C C . ASP A 1 277 ? -50.302 -13.631 -7.026 1.00 86.88 277 ASP A C 1
ATOM 2223 O O . ASP A 1 277 ? -51.192 -13.890 -6.214 1.00 86.88 277 ASP A O 1
ATOM 2227 N N . GLU A 1 278 ? -49.796 -14.583 -7.809 1.00 87.44 278 GLU A N 1
ATOM 2228 C CA . GLU A 1 278 ? -50.207 -15.991 -7.738 1.00 87.44 278 GLU A CA 1
ATOM 2229 C C . GLU A 1 278 ? -49.804 -16.663 -6.414 1.00 87.44 278 GLU A C 1
ATOM 2231 O O . GLU A 1 278 ? -50.437 -17.630 -5.988 1.00 87.44 278 GLU A O 1
ATOM 2236 N N . LEU A 1 279 ? -48.766 -16.151 -5.739 1.00 85.50 279 LEU A N 1
ATOM 2237 C CA . LEU A 1 279 ? -48.315 -16.636 -4.429 1.00 85.50 279 LEU A CA 1
ATOM 2238 C C . LEU A 1 279 ? -49.016 -15.949 -3.250 1.00 85.50 279 LEU A C 1
ATOM 2240 O O . LEU A 1 279 ? -48.935 -16.451 -2.131 1.00 85.50 279 LEU A O 1
ATOM 2244 N N . THR A 1 280 ? -49.697 -14.824 -3.466 1.00 80.25 280 THR A N 1
ATOM 2245 C CA . THR A 1 280 ? -50.475 -14.120 -2.426 1.00 80.25 280 THR A CA 1
ATOM 2246 C C . THR A 1 280 ? -51.982 -14.337 -2.561 1.00 80.25 280 THR A C 1
ATOM 2248 O O . THR A 1 280 ? -52.731 -14.073 -1.619 1.00 80.25 280 THR A O 1
ATOM 2251 N N . SER A 1 281 ? -52.433 -14.868 -3.698 1.00 74.94 281 SER A N 1
ATOM 2252 C CA . SER A 1 281 ? -53.829 -15.199 -3.983 1.00 74.94 281 SER A CA 1
ATOM 2253 C C . SER A 1 281 ? -54.144 -16.694 -3.798 1.00 74.94 281 SER A C 1
ATOM 2255 O O . SER A 1 281 ? -53.273 -17.530 -3.541 1.00 74.94 281 SER A O 1
ATOM 2257 N N . GLY A 1 282 ? -55.432 -17.048 -3.871 1.00 71.44 282 GLY A N 1
ATOM 2258 C CA . GLY A 1 282 ? -55.891 -18.426 -3.673 1.00 71.44 282 GLY A CA 1
ATOM 2259 C C . GLY A 1 282 ? -55.565 -18.960 -2.273 1.00 71.44 282 GLY A C 1
ATOM 2260 O O . GLY A 1 282 ? -55.628 -18.225 -1.302 1.00 71.44 282 GLY A O 1
ATOM 2261 N N . HIS A 1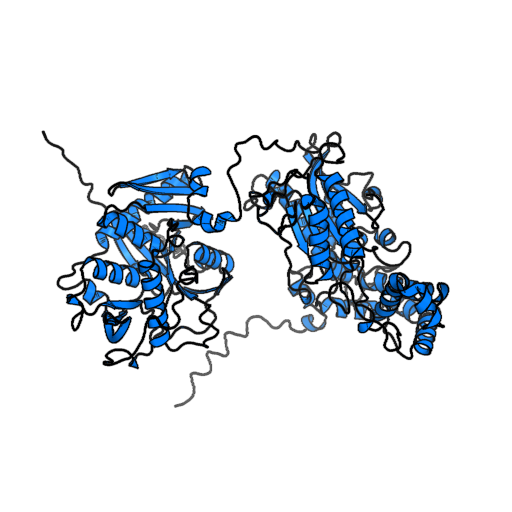 283 ? -55.207 -20.240 -2.157 1.00 73.94 283 HIS A N 1
ATOM 2262 C CA . HIS A 1 283 ? -54.995 -20.933 -0.874 1.00 73.94 283 HIS A CA 1
ATOM 2263 C C . HIS A 1 283 ? -53.740 -20.521 -0.065 1.00 73.94 283 HIS A C 1
ATOM 2265 O O . HIS A 1 283 ? -53.573 -21.004 1.054 1.00 73.94 283 HIS A O 1
ATOM 2271 N N . PHE A 1 284 ? -52.850 -19.674 -0.601 1.00 78.38 284 PHE A N 1
ATOM 2272 C CA . PHE A 1 284 ? -51.601 -19.281 0.066 1.00 78.38 284 PHE A CA 1
ATOM 2273 C C . PHE A 1 284 ? -51.758 -18.109 1.052 1.00 78.38 284 PHE A C 1
ATOM 2275 O O . PHE A 1 284 ? -51.082 -18.106 2.076 1.00 78.38 284 PHE A O 1
ATOM 2282 N N . HIS A 1 285 ? -52.664 -17.156 0.786 1.00 68.88 285 HIS A N 1
ATOM 2283 C CA . HIS A 1 285 ? -53.041 -16.030 1.664 1.00 68.88 285 HIS A CA 1
ATOM 2284 C C . HIS A 1 285 ? -51.890 -15.412 2.496 1.00 68.88 285 HIS A C 1
ATOM 2286 O O . HIS A 1 285 ? -51.993 -15.279 3.718 1.00 68.88 285 HIS A O 1
ATOM 2292 N N . PHE A 1 286 ? -50.783 -15.031 1.851 1.00 75.62 286 PHE A N 1
ATOM 2293 C CA . PHE A 1 286 ? -49.684 -14.329 2.521 1.00 75.62 286 PHE A CA 1
ATOM 2294 C C . PHE A 1 286 ? -49.837 -12.813 2.390 1.00 75.62 286 PHE A C 1
ATOM 2296 O O . PHE A 1 286 ? -49.956 -12.296 1.281 1.00 75.62 286 PHE A O 1
ATOM 2303 N N . ASP A 1 287 ? -49.741 -12.097 3.511 1.00 74.12 287 ASP A N 1
ATOM 2304 C CA . ASP A 1 287 ? -49.472 -10.661 3.527 1.00 74.12 287 ASP A CA 1
ATOM 2305 C C . ASP A 1 287 ? -48.173 -10.358 4.291 1.00 74.12 287 ASP A C 1
ATOM 2307 O O . ASP A 1 287 ? -47.742 -11.092 5.190 1.00 74.12 287 ASP A O 1
ATOM 2311 N N . GLY A 1 288 ? -47.496 -9.286 3.877 1.00 82.12 288 GLY A N 1
ATOM 2312 C CA . GLY A 1 288 ? -46.276 -8.810 4.526 1.00 82.12 288 GLY A CA 1
ATOM 2313 C C . GLY A 1 288 ? -46.543 -7.960 5.762 1.00 82.12 288 GLY A C 1
ATOM 2314 O O . GLY A 1 288 ? -45.601 -7.631 6.477 1.00 82.12 288 GLY A O 1
ATOM 2315 N N . THR A 1 289 ? -47.798 -7.603 6.037 1.00 87.00 289 THR A N 1
ATOM 2316 C CA . THR A 1 289 ? -48.155 -6.587 7.028 1.00 87.00 289 THR A CA 1
ATOM 2317 C C . THR A 1 289 ? -47.641 -6.962 8.409 1.00 87.00 289 THR A C 1
ATOM 2319 O O . THR A 1 289 ? -46.918 -6.189 9.033 1.00 87.00 289 THR A O 1
ATOM 2322 N N . ALA A 1 290 ? -47.922 -8.182 8.873 1.00 87.56 290 ALA A N 1
ATOM 2323 C CA . ALA A 1 290 ? -47.439 -8.624 10.178 1.00 87.56 290 ALA A CA 1
ATOM 2324 C C . ALA A 1 290 ? -45.903 -8.683 10.245 1.00 87.56 290 ALA A C 1
ATOM 2326 O O . ALA A 1 290 ? -45.332 -8.375 11.296 1.00 87.56 290 ALA A O 1
ATOM 2327 N N . LEU A 1 291 ? -45.233 -9.082 9.154 1.00 90.69 291 LEU A N 1
ATOM 2328 C CA . LEU A 1 291 ? -43.771 -9.151 9.052 1.00 90.69 291 LEU A CA 1
ATOM 2329 C C . LEU A 1 291 ? -43.145 -7.760 9.147 1.00 90.69 291 LEU A C 1
ATOM 2331 O O . LEU A 1 291 ? -42.334 -7.516 10.036 1.00 90.69 291 LEU A O 1
ATOM 2335 N N . PHE A 1 292 ? -43.558 -6.841 8.281 1.00 93.12 292 PHE A N 1
ATOM 2336 C CA . PHE A 1 292 ? -42.971 -5.510 8.189 1.00 93.12 292 PHE A CA 1
ATOM 2337 C C . PHE A 1 292 ? -43.333 -4.616 9.374 1.00 93.12 292 PHE A C 1
ATOM 2339 O O . PHE A 1 292 ? -42.490 -3.835 9.804 1.00 93.12 292 PHE A O 1
ATOM 2346 N N . SER A 1 293 ? -44.504 -4.802 9.994 1.00 91.81 293 SER A N 1
ATOM 2347 C CA . SER A 1 293 ? -44.823 -4.177 11.286 1.00 91.81 293 SER A CA 1
ATOM 2348 C C . SER A 1 293 ? -43.816 -4.550 12.367 1.00 91.81 293 SER A C 1
ATOM 2350 O O . SER A 1 293 ? -43.398 -3.711 13.160 1.00 91.81 293 SER A O 1
ATOM 2352 N N . PHE A 1 294 ? -43.405 -5.814 12.405 1.00 91.12 294 PHE A N 1
ATOM 2353 C CA . PHE A 1 294 ? -42.407 -6.267 13.361 1.00 91.12 294 PHE A CA 1
ATOM 2354 C C . PHE A 1 294 ? -41.004 -5.768 13.011 1.00 91.12 294 PHE A C 1
ATOM 2356 O O . PHE A 1 294 ? -40.313 -5.290 13.903 1.00 91.12 294 PHE A O 1
ATOM 2363 N N . VAL A 1 295 ? -40.603 -5.837 11.734 1.00 93.44 295 VAL A N 1
ATOM 2364 C CA . VAL A 1 295 ? -39.303 -5.317 11.269 1.00 93.44 295 VAL A CA 1
ATOM 2365 C C . VAL A 1 295 ? -39.169 -3.834 11.607 1.00 93.44 295 VAL A C 1
ATOM 2367 O O . VAL A 1 295 ? -38.160 -3.449 12.186 1.00 93.44 295 VAL A O 1
ATOM 2370 N N . TYR A 1 296 ? -40.203 -3.030 11.338 1.00 93.50 296 TYR A N 1
ATOM 2371 C CA . TYR A 1 296 ? -40.227 -1.608 11.678 1.00 93.50 296 TYR A CA 1
ATOM 2372 C C . TYR A 1 296 ? -39.969 -1.385 13.171 1.00 93.50 296 TYR A C 1
ATOM 2374 O O . TYR A 1 296 ? -39.053 -0.657 13.539 1.00 93.50 296 TYR A O 1
ATOM 2382 N N . ASN A 1 297 ? -40.736 -2.049 14.042 1.00 91.38 297 ASN A N 1
ATOM 2383 C CA . ASN A 1 297 ? -40.604 -1.860 15.488 1.00 91.38 297 ASN A CA 1
ATOM 2384 C C . ASN A 1 297 ? -39.254 -2.360 16.015 1.00 91.38 297 ASN A C 1
ATOM 2386 O O . ASN A 1 297 ? -38.682 -1.762 16.922 1.00 91.38 297 ASN A O 1
ATOM 2390 N N . LEU A 1 298 ? -38.737 -3.460 15.463 1.00 92.81 298 LEU A N 1
ATOM 2391 C CA . LEU A 1 298 ? -37.417 -3.968 15.815 1.00 92.81 298 LEU A CA 1
ATOM 2392 C C . LEU A 1 298 ? -36.329 -2.963 15.429 1.00 92.81 298 LEU A C 1
ATOM 2394 O O . LEU A 1 298 ? -35.476 -2.643 16.249 1.00 92.81 298 LEU A O 1
ATOM 2398 N N . PHE A 1 299 ? -36.365 -2.445 14.204 1.00 94.75 299 PHE A N 1
ATOM 2399 C CA . PHE A 1 299 ? -35.348 -1.523 13.699 1.00 94.75 299 PHE A CA 1
ATOM 2400 C C . PHE A 1 299 ? -35.439 -0.148 14.362 1.00 94.75 299 PHE A C 1
ATOM 2402 O O . PHE A 1 299 ? -34.411 0.467 14.625 1.00 94.75 299 PHE A O 1
ATOM 2409 N N . GLU A 1 300 ? -36.640 0.304 14.727 1.00 92.19 300 GLU A N 1
ATOM 2410 C CA . GLU A 1 300 ? -36.827 1.495 15.559 1.00 92.19 300 GLU A CA 1
ATOM 2411 C C . GLU A 1 300 ? -36.183 1.311 16.943 1.00 92.19 300 GLU A C 1
ATOM 2413 O O . GLU A 1 300 ? -35.453 2.188 17.404 1.00 92.19 300 GLU A O 1
ATOM 2418 N N . LYS A 1 301 ? -36.362 0.145 17.583 1.00 92.50 301 LYS A N 1
ATOM 2419 C CA . LYS A 1 301 ? -35.671 -0.175 18.844 1.00 92.50 301 LYS A CA 1
ATOM 2420 C C . LYS A 1 301 ? -34.153 -0.221 18.675 1.00 92.50 301 LYS A C 1
ATOM 2422 O O . LYS A 1 301 ? -33.450 0.303 19.531 1.00 92.50 301 LYS A O 1
ATOM 2427 N N . VAL A 1 302 ? -33.652 -0.801 17.583 1.00 93.06 302 VAL A N 1
ATOM 2428 C CA . VAL A 1 302 ? -32.214 -0.831 17.262 1.00 93.06 302 VAL A CA 1
ATOM 2429 C C . VAL A 1 302 ? -31.665 0.585 17.102 1.00 93.06 302 VAL A C 1
ATOM 2431 O O . VAL A 1 302 ? -30.661 0.913 17.722 1.00 93.06 302 VAL A O 1
ATOM 2434 N N . HIS A 1 303 ? -32.339 1.441 16.331 1.00 91.31 303 HIS A N 1
ATOM 2435 C CA . HIS A 1 303 ? -31.952 2.841 16.159 1.00 91.31 303 HIS A CA 1
ATOM 2436 C C . HIS A 1 303 ? -31.885 3.579 17.499 1.00 91.31 303 HIS A C 1
ATOM 2438 O O . HIS A 1 303 ? -30.869 4.197 17.810 1.00 91.31 303 HIS A O 1
ATOM 2444 N N . ASN A 1 304 ? -32.934 3.466 18.318 1.00 90.38 304 ASN A N 1
ATOM 2445 C CA . ASN A 1 304 ? -32.977 4.120 19.624 1.00 90.38 304 ASN A CA 1
ATOM 2446 C C . ASN A 1 304 ? -31.874 3.600 20.555 1.00 90.38 304 ASN A C 1
ATOM 2448 O O . ASN A 1 304 ? -31.228 4.395 21.231 1.00 90.38 304 ASN A O 1
ATOM 2452 N N . PHE A 1 305 ? -31.632 2.287 20.565 1.00 89.56 305 PHE A N 1
ATOM 2453 C CA . PHE A 1 305 ? -30.582 1.668 21.371 1.00 89.56 305 PHE A CA 1
ATOM 2454 C C . PHE A 1 305 ? -29.192 2.183 20.970 1.00 89.56 305 PHE A C 1
ATOM 2456 O O . PHE A 1 305 ? -28.449 2.685 21.810 1.00 89.56 305 PHE A O 1
ATOM 2463 N N . LEU A 1 306 ? -28.873 2.153 19.672 1.00 85.44 306 LEU A N 1
ATOM 2464 C CA . LEU A 1 306 ? -27.589 2.621 19.134 1.00 85.44 306 LEU A CA 1
ATOM 2465 C C . LEU A 1 306 ? -27.394 4.142 19.248 1.00 85.44 306 LEU A C 1
ATOM 2467 O O . LEU A 1 306 ? -26.286 4.648 19.114 1.00 85.44 306 LEU A O 1
ATOM 2471 N N . ALA A 1 307 ? -28.462 4.906 19.472 1.00 82.69 307 ALA A N 1
ATOM 2472 C CA . ALA A 1 307 ? -28.355 6.333 19.758 1.00 82.69 307 ALA A CA 1
ATOM 2473 C C . ALA A 1 307 ? -27.915 6.647 21.192 1.00 82.69 307 ALA A C 1
ATOM 2475 O O . ALA A 1 307 ? -27.420 7.747 21.422 1.00 82.69 307 ALA A O 1
ATOM 2476 N N . HIS A 1 308 ? -28.065 5.708 22.130 1.00 76.81 308 HIS A N 1
ATOM 2477 C CA . HIS A 1 308 ? -27.808 5.948 23.554 1.00 76.81 308 HIS A CA 1
ATOM 2478 C C . HIS A 1 308 ? -26.690 5.071 24.130 1.00 76.81 308 HIS A C 1
ATOM 2480 O O . HIS A 1 308 ? -25.947 5.534 24.990 1.00 76.81 308 HIS A O 1
ATOM 2486 N N . GLU A 1 309 ? -26.555 3.823 23.672 1.00 70.38 309 GLU A N 1
ATOM 2487 C CA . GLU A 1 309 ? -25.694 2.812 24.311 1.00 70.38 309 GLU A CA 1
ATOM 2488 C C . GLU A 1 309 ? -24.447 2.423 23.489 1.00 70.38 309 GLU A C 1
ATOM 2490 O O . GLU A 1 309 ? -23.678 1.549 23.897 1.00 70.38 309 GLU A O 1
ATOM 2495 N N . GLY A 1 310 ? -24.205 3.090 22.353 1.00 68.31 310 GLY A N 1
ATOM 2496 C CA . GLY A 1 310 ? -22.987 2.959 21.540 1.00 68.31 310 GLY A CA 1
ATOM 2497 C C . GLY A 1 310 ? -23.230 2.532 20.088 1.00 68.31 310 GLY A C 1
ATOM 2498 O O . GLY A 1 310 ? -24.363 2.349 19.655 1.00 68.31 310 GLY A O 1
ATOM 2499 N N . ASP A 1 311 ? -22.148 2.338 19.331 1.00 77.12 311 ASP A N 1
ATOM 2500 C CA . ASP A 1 311 ? -22.203 2.143 17.872 1.00 77.12 311 ASP A CA 1
ATOM 2501 C C . ASP A 1 311 ? -22.550 0.708 17.425 1.00 77.12 311 ASP A C 1
ATOM 2503 O O . ASP A 1 311 ? -22.580 0.428 16.226 1.00 77.12 311 ASP A O 1
ATOM 2507 N N . MET A 1 312 ? -22.809 -0.229 18.349 1.00 83.50 312 MET A N 1
ATOM 2508 C CA . MET A 1 312 ? -23.081 -1.630 18.002 1.00 83.50 312 MET A CA 1
ATOM 2509 C C . MET A 1 312 ? -24.000 -2.361 18.991 1.00 83.50 312 MET A C 1
ATOM 2511 O O . MET A 1 312 ? -23.865 -2.229 20.208 1.00 83.50 312 MET A O 1
ATOM 2515 N N . CYS A 1 313 ? -24.889 -3.214 18.471 1.00 86.69 313 CYS A N 1
ATOM 2516 C CA . CYS A 1 313 ? -25.738 -4.091 19.276 1.00 86.69 313 CYS A CA 1
ATOM 2517 C C . CYS A 1 313 ? -25.958 -5.470 18.637 1.00 86.69 313 CYS A C 1
ATOM 2519 O O . CYS A 1 313 ? -25.812 -5.664 17.425 1.00 86.69 313 CYS A O 1
ATOM 2521 N N . LEU A 1 314 ? -26.303 -6.439 19.484 1.00 85.31 314 LEU A N 1
ATOM 2522 C CA . LEU A 1 314 ? -26.716 -7.785 19.103 1.00 85.31 314 LEU A CA 1
ATOM 2523 C C . LEU A 1 314 ? -28.236 -7.896 19.201 1.00 85.31 314 LEU A C 1
ATOM 2525 O O . LEU A 1 314 ? -28.837 -7.404 20.155 1.00 85.31 314 LEU A O 1
ATOM 2529 N N . ILE A 1 315 ? -28.843 -8.583 18.241 1.00 88.81 315 ILE A N 1
ATOM 2530 C CA . ILE A 1 315 ? -30.261 -8.926 18.232 1.00 88.81 315 ILE A CA 1
ATOM 2531 C C . ILE A 1 315 ? -30.351 -10.448 18.278 1.00 88.81 315 ILE A C 1
ATOM 2533 O O . ILE A 1 315 ? -29.936 -11.116 17.331 1.00 88.81 315 ILE A O 1
ATOM 2537 N N . THR A 1 316 ? -30.900 -11.005 19.352 1.00 85.12 316 THR A N 1
ATOM 2538 C CA . THR A 1 316 ? -31.100 -12.461 19.480 1.00 85.12 316 THR A CA 1
ATOM 2539 C C . THR A 1 316 ? -32.573 -12.787 19.589 1.00 85.12 316 THR A C 1
ATOM 2541 O O . THR A 1 316 ? -33.356 -11.953 20.045 1.00 85.12 316 THR A O 1
ATOM 2544 N N . SER A 1 317 ? -32.967 -13.984 19.155 1.00 83.50 317 SER A N 1
ATOM 2545 C CA . SER A 1 317 ? -34.341 -14.454 19.327 1.00 83.50 317 SER A CA 1
ATOM 2546 C C . SER A 1 317 ? -34.420 -15.673 20.242 1.00 83.50 317 SER A C 1
ATOM 2548 O O . SER A 1 317 ? -33.810 -16.698 19.931 1.00 83.50 317 SER A O 1
ATOM 2550 N N . ASP A 1 318 ? -35.265 -15.622 21.270 1.00 75.12 318 ASP A N 1
ATOM 2551 C CA . ASP A 1 318 ? -35.651 -16.792 22.065 1.00 75.12 318 ASP A CA 1
ATOM 2552 C C . ASP A 1 318 ? -37.161 -17.028 21.951 1.00 75.12 318 ASP A C 1
ATOM 2554 O O . ASP A 1 318 ? -37.964 -16.139 22.227 1.00 75.12 318 ASP A O 1
ATOM 2558 N N . ARG A 1 319 ? -37.554 -18.227 21.498 1.00 64.94 319 ARG A N 1
ATOM 2559 C CA . ARG A 1 319 ? -38.951 -18.705 21.418 1.00 64.94 319 ARG A CA 1
ATOM 2560 C C . ARG A 1 319 ? -39.971 -17.634 20.977 1.00 64.94 319 ARG A C 1
ATOM 2562 O O . ARG A 1 319 ? -41.066 -17.580 21.534 1.00 64.94 319 ARG A O 1
ATOM 2569 N N . HIS A 1 320 ? -39.641 -16.892 19.911 1.00 68.88 320 HIS A N 1
ATOM 2570 C CA . HIS A 1 320 ? -40.414 -15.828 19.227 1.00 68.88 320 HIS A CA 1
ATOM 2571 C C . HIS A 1 320 ? -40.241 -14.387 19.740 1.00 68.88 320 HIS A C 1
ATOM 2573 O O . HIS A 1 320 ? -40.691 -13.461 19.060 1.00 68.88 320 HIS A O 1
ATOM 2579 N N . GLU A 1 321 ? -39.573 -14.161 20.870 1.00 75.75 321 GLU A N 1
ATOM 2580 C CA . GLU A 1 321 ? -39.218 -12.815 21.330 1.00 75.75 321 GLU A CA 1
ATOM 2581 C C . GLU A 1 321 ? -37.826 -12.427 20.838 1.00 75.75 321 GLU A C 1
ATOM 2583 O O . GLU A 1 321 ? -36.938 -13.273 20.759 1.00 75.75 321 GLU A O 1
ATOM 2588 N N . MET A 1 322 ? -37.637 -11.149 20.494 1.00 84.00 322 MET A N 1
ATOM 2589 C CA . MET A 1 322 ? -36.327 -10.610 20.126 1.00 84.00 322 MET A CA 1
ATOM 2590 C C . MET A 1 322 ? -35.830 -9.637 21.185 1.00 84.00 322 MET A C 1
ATOM 2592 O O . MET A 1 322 ? -36.527 -8.680 21.531 1.00 84.00 322 MET A O 1
ATOM 2596 N N . SER A 1 323 ? -34.615 -9.878 21.662 1.00 85.12 323 SER A N 1
ATOM 2597 C CA . SER A 1 323 ? -33.907 -9.027 22.609 1.00 85.12 323 SER A CA 1
ATOM 2598 C C . SER A 1 323 ? -32.784 -8.276 21.901 1.00 85.12 323 SER A C 1
ATOM 2600 O O . SER A 1 323 ? -32.198 -8.769 20.936 1.00 85.12 323 SER A O 1
ATOM 2602 N N . ILE A 1 324 ? -32.509 -7.065 22.385 1.00 89.44 324 ILE A N 1
ATOM 2603 C CA . ILE A 1 324 ? -31.388 -6.240 21.942 1.00 89.44 324 ILE A CA 1
ATOM 2604 C C . ILE A 1 324 ? -30.461 -6.080 23.136 1.00 89.44 324 ILE A C 1
ATOM 2606 O O . ILE A 1 324 ? -30.910 -5.693 24.214 1.00 89.44 324 ILE A O 1
ATOM 2610 N N . THR A 1 325 ? -29.186 -6.385 22.944 1.00 85.50 325 THR A N 1
ATOM 2611 C CA . THR A 1 325 ? -28.155 -6.225 23.969 1.00 85.50 325 THR A CA 1
ATOM 2612 C C . THR A 1 325 ? -26.960 -5.491 23.385 1.00 85.50 325 THR A C 1
ATOM 2614 O O . THR A 1 325 ? -26.671 -5.612 22.191 1.00 85.50 325 THR A O 1
ATOM 2617 N N . GLN A 1 326 ? -26.231 -4.754 24.220 1.00 81.38 326 GLN A N 1
ATOM 2618 C CA . GLN A 1 326 ? -24.972 -4.142 23.804 1.00 81.38 326 GLN A CA 1
ATOM 2619 C C . GLN A 1 326 ? -24.011 -5.231 23.310 1.00 81.38 326 GLN A C 1
ATOM 2621 O O . GLN A 1 326 ? -23.876 -6.285 23.937 1.00 81.38 326 GLN A O 1
ATOM 2626 N N . ALA A 1 327 ? -23.366 -5.003 22.167 1.00 72.19 327 ALA A N 1
ATOM 2627 C CA . ALA A 1 327 ? -22.383 -5.949 21.662 1.00 72.19 327 ALA A CA 1
ATOM 2628 C C . ALA A 1 327 ? -21.081 -5.812 22.466 1.00 72.19 327 ALA A C 1
ATOM 2630 O O . ALA A 1 327 ? -20.478 -4.743 22.512 1.00 72.19 327 ALA A O 1
ATOM 2631 N N . THR A 1 328 ? -20.637 -6.898 23.097 1.00 63.97 328 THR A N 1
ATOM 2632 C CA . THR A 1 328 ? -19.343 -6.961 23.796 1.00 63.97 328 THR A CA 1
ATOM 2633 C C . THR A 1 328 ? -18.245 -7.502 22.876 1.00 63.97 328 THR A C 1
ATOM 2635 O O . THR A 1 328 ? -18.533 -8.148 21.867 1.00 63.97 328 THR A O 1
ATOM 2638 N N . ALA A 1 329 ? -16.972 -7.321 23.246 1.00 53.41 329 ALA A N 1
ATOM 2639 C CA . ALA A 1 329 ? -15.840 -7.938 22.540 1.00 53.41 329 ALA A CA 1
ATOM 2640 C C . ALA A 1 329 ? -15.982 -9.473 22.409 1.00 53.41 329 ALA A C 1
ATOM 2642 O O . ALA A 1 329 ? -15.622 -10.057 21.391 1.00 53.41 329 ALA A O 1
ATOM 2643 N N . GLU A 1 330 ? -16.584 -10.132 23.404 1.00 53.41 330 GLU A N 1
ATOM 2644 C CA . GLU A 1 330 ? -16.872 -11.570 23.362 1.00 53.41 330 GLU A CA 1
ATOM 2645 C C . GLU A 1 330 ? -17.980 -11.922 22.352 1.00 53.41 330 GLU A C 1
ATOM 2647 O O . GLU A 1 330 ? -17.890 -12.922 21.639 1.00 53.41 330 GLU A O 1
ATOM 2652 N N . THR A 1 331 ? -18.998 -11.067 22.246 1.00 52.91 331 THR A N 1
ATOM 2653 C CA . THR A 1 331 ? -20.093 -11.196 21.271 1.00 52.91 331 THR A CA 1
ATOM 2654 C C . THR A 1 331 ? -19.584 -11.012 19.836 1.00 52.91 331 THR A C 1
ATOM 2656 O O . THR A 1 331 ? -19.972 -11.735 18.917 1.00 52.91 331 THR A O 1
ATOM 2659 N N . LEU A 1 332 ? -18.648 -10.079 19.654 1.00 53.53 332 LEU A N 1
ATOM 2660 C CA . LEU A 1 332 ? -17.954 -9.818 18.395 1.00 53.53 332 LEU A CA 1
ATOM 2661 C C . LEU A 1 332 ? -17.183 -11.034 17.874 1.00 53.53 332 LEU A C 1
ATOM 2663 O O . LEU A 1 332 ? -17.234 -11.291 16.679 1.00 53.53 332 LEU A O 1
ATOM 2667 N N . ASN A 1 333 ? -16.560 -11.837 18.738 1.00 46.69 333 ASN A N 1
ATOM 2668 C CA . ASN A 1 333 ? -15.852 -13.060 18.327 1.00 46.69 333 ASN A CA 1
ATOM 2669 C C . ASN A 1 333 ? -16.766 -14.185 17.813 1.00 46.69 333 ASN A C 1
ATOM 2671 O O . ASN A 1 333 ? -16.293 -15.098 17.131 1.00 46.69 333 ASN A O 1
ATOM 2675 N N . ARG A 1 334 ? -18.059 -14.156 18.159 1.00 46.34 334 ARG A N 1
ATOM 2676 C CA . ARG A 1 334 ? -19.044 -15.189 17.784 1.00 46.34 334 ARG A CA 1
ATOM 2677 C C . ARG A 1 334 ? -19.882 -14.805 16.558 1.00 46.34 334 ARG A C 1
ATOM 2679 O O . ARG A 1 334 ? -20.401 -15.690 15.884 1.00 46.34 334 ARG A O 1
ATOM 2686 N N . SER A 1 335 ? -19.968 -13.511 16.257 1.00 44.28 335 SER A N 1
ATOM 2687 C CA . SER A 1 335 ? -20.688 -12.912 15.125 1.00 44.28 335 SER A CA 1
ATOM 2688 C C . SER A 1 335 ? -20.088 -13.309 13.758 1.00 44.28 335 SER A C 1
ATOM 2690 O O . SER A 1 335 ? -18.875 -13.453 13.630 1.00 44.28 335 SER A O 1
ATOM 2692 N N . PRO A 1 336 ? -20.885 -13.423 12.680 1.00 41.34 336 PRO A N 1
ATOM 2693 C CA . PRO A 1 336 ? -20.419 -13.766 11.327 1.00 41.34 336 PRO A CA 1
ATOM 2694 C C . PRO A 1 336 ? -19.663 -12.608 10.673 1.00 41.34 336 PRO A C 1
ATOM 2696 O O . PRO A 1 336 ? -18.947 -12.832 9.704 1.00 41.34 336 PRO A O 1
ATOM 2699 N N . PHE A 1 337 ? -19.806 -11.379 11.197 1.00 43.34 337 PHE A N 1
ATOM 2700 C CA . PHE A 1 337 ? -18.933 -10.264 10.843 1.00 43.34 337 PHE A CA 1
ATOM 2701 C C . PHE A 1 337 ? -17.483 -10.664 11.151 1.00 43.34 337 PHE A C 1
ATOM 2703 O O . PHE A 1 337 ? -16.565 -10.273 10.442 1.00 43.34 337 PHE A O 1
ATOM 2710 N N . CYS A 1 338 ? -17.291 -11.559 12.125 1.00 37.75 338 CYS A N 1
ATOM 2711 C CA . CYS A 1 338 ? -16.021 -12.143 12.518 1.00 37.75 338 CYS A CA 1
ATOM 2712 C C . CYS A 1 338 ? -15.599 -13.394 11.748 1.00 37.75 338 CYS A C 1
ATOM 2714 O O . CYS A 1 338 ? -14.457 -13.804 11.879 1.00 37.75 338 CYS A O 1
ATOM 2716 N N . ALA A 1 339 ? -16.417 -13.970 10.863 1.00 35.22 339 ALA A N 1
ATOM 2717 C CA . ALA A 1 339 ? -15.861 -14.905 9.878 1.00 35.22 339 ALA A CA 1
ATOM 2718 C C . ALA A 1 339 ? -14.949 -14.177 8.862 1.00 35.22 339 ALA A C 1
ATOM 2720 O O . ALA A 1 339 ? -14.073 -14.815 8.292 1.00 35.22 339 ALA A O 1
ATOM 2721 N N . MET A 1 340 ? -15.085 -12.845 8.730 1.00 36.00 340 MET A N 1
ATOM 2722 C CA . MET A 1 340 ? -14.106 -11.965 8.071 1.00 36.00 340 MET A CA 1
ATOM 2723 C C . MET A 1 340 ? -13.231 -11.147 9.040 1.00 36.00 340 MET A C 1
ATOM 2725 O O . MET A 1 340 ? -12.097 -10.840 8.696 1.00 36.00 340 MET A O 1
ATOM 2729 N N . LEU A 1 341 ? -13.666 -10.871 10.281 1.00 33.03 341 LEU A N 1
ATOM 2730 C CA . LEU A 1 341 ? -12.767 -10.371 11.346 1.00 33.03 341 LEU A CA 1
ATOM 2731 C C . LEU A 1 341 ? -11.927 -11.463 12.050 1.00 33.03 341 LEU A C 1
ATOM 2733 O O . LEU A 1 341 ? -11.168 -11.146 12.954 1.00 33.03 341 LEU A O 1
ATOM 2737 N N . ARG A 1 342 ? -11.926 -12.723 11.591 1.00 33.25 342 ARG A N 1
ATOM 2738 C CA . ARG A 1 342 ? -10.908 -13.737 11.952 1.00 33.25 342 ARG A CA 1
ATOM 2739 C C . ARG A 1 342 ? -9.533 -13.462 11.327 1.00 33.25 342 ARG A C 1
ATOM 2741 O O . ARG A 1 342 ? -8.593 -14.201 11.587 1.00 33.25 342 ARG A O 1
ATOM 2748 N N . LEU A 1 343 ? -9.409 -12.350 10.601 1.00 31.91 343 LEU A N 1
ATOM 2749 C CA . LEU A 1 343 ? -8.149 -11.661 10.335 1.00 31.91 343 LEU A CA 1
ATOM 2750 C C . LEU A 1 343 ? -7.766 -10.639 11.422 1.00 31.91 343 LEU A C 1
ATOM 2752 O O . LEU A 1 343 ? -6.757 -9.974 11.254 1.00 31.91 343 LEU A O 1
ATOM 2756 N N . VAL A 1 344 ? -8.489 -10.513 12.547 1.00 29.95 344 VAL A N 1
ATOM 2757 C CA . VAL A 1 344 ? -8.100 -9.673 13.700 1.00 29.95 344 VAL A CA 1
ATOM 2758 C C . VAL A 1 344 ? -8.489 -10.326 15.041 1.00 29.95 344 VAL A C 1
ATOM 2760 O O . VAL A 1 344 ? -9.663 -10.316 15.408 1.00 29.95 344 VAL A O 1
ATOM 2763 N N . PRO A 1 345 ? -7.542 -10.870 15.832 1.00 30.55 345 PRO A N 1
ATOM 2764 C CA . PRO A 1 345 ? -7.879 -11.535 17.086 1.00 30.55 345 PRO A CA 1
ATOM 2765 C C . PRO A 1 345 ? -8.214 -10.530 18.200 1.00 30.55 345 PRO A C 1
ATOM 2767 O O . PRO A 1 345 ? -7.542 -9.509 18.380 1.00 30.55 345 PRO A O 1
ATOM 2770 N N . PHE A 1 346 ? -9.233 -10.860 19.001 1.00 28.38 346 PHE A N 1
ATOM 2771 C CA . PHE A 1 346 ? -9.482 -10.249 20.308 1.00 28.38 346 PHE A CA 1
ATOM 2772 C C . PHE A 1 346 ? -9.926 -11.307 21.328 1.00 28.38 346 PHE A C 1
ATOM 2774 O O . PHE A 1 346 ? -11.096 -11.404 21.661 1.00 28.38 346 PHE A O 1
ATOM 2781 N N . LEU A 1 347 ? -9.000 -12.102 21.863 1.00 26.80 347 LEU A N 1
ATOM 2782 C CA . LEU A 1 347 ? -9.120 -12.651 23.222 1.00 26.80 347 LEU A CA 1
ATOM 2783 C C . LEU A 1 347 ? -7.734 -13.066 23.724 1.00 26.80 347 LEU A C 1
ATOM 2785 O O . LEU A 1 347 ? -7.330 -14.215 23.620 1.00 26.80 347 LEU A O 1
ATOM 2789 N N . LEU A 1 348 ? -7.026 -12.105 24.308 1.00 29.55 348 LEU A N 1
ATOM 2790 C CA . LEU A 1 348 ? -6.071 -12.363 25.380 1.00 29.55 348 LEU A CA 1
ATOM 2791 C C . LEU A 1 348 ? -6.369 -11.359 26.498 1.00 29.55 348 LEU A C 1
ATOM 2793 O O . LEU A 1 348 ? -5.737 -10.316 26.615 1.00 29.55 348 LEU A O 1
ATOM 2797 N N . LEU A 1 349 ? -7.337 -11.691 27.356 1.00 34.06 349 LEU A N 1
ATOM 2798 C CA . LEU A 1 349 ? -7.193 -11.370 28.777 1.00 34.06 349 LEU A CA 1
ATOM 2799 C C . LEU A 1 349 ? -6.360 -12.490 29.403 1.00 34.06 349 LEU A C 1
ATOM 2801 O O . LEU A 1 349 ? -6.849 -13.340 30.137 1.00 34.06 349 LEU A O 1
ATOM 2805 N N . ALA A 1 350 ? -5.080 -12.486 29.055 1.00 30.81 350 ALA A N 1
ATOM 2806 C CA . ALA A 1 350 ? -4.018 -13.086 29.836 1.00 30.81 350 ALA A CA 1
ATOM 2807 C C . ALA A 1 350 ? -2.815 -12.156 29.671 1.00 30.81 350 ALA A C 1
ATOM 2809 O O . ALA A 1 350 ? -2.100 -12.245 28.684 1.00 30.81 350 ALA A O 1
ATOM 2810 N N . HIS A 1 351 ? -2.689 -11.190 30.587 1.00 34.03 351 HIS A N 1
ATOM 2811 C CA . HIS A 1 351 ? -1.490 -10.380 30.833 1.00 34.03 351 HIS A CA 1
ATOM 2812 C C . HIS A 1 351 ? -0.639 -10.053 29.591 1.00 34.03 351 HIS A C 1
ATOM 2814 O O . HIS A 1 351 ? 0.550 -10.358 29.548 1.00 34.03 351 HIS A O 1
ATOM 2820 N N . GLY A 1 352 ? -1.227 -9.387 28.593 1.00 30.89 352 GLY A N 1
ATOM 2821 C CA . GLY A 1 352 ? -0.428 -8.627 27.641 1.00 30.89 352 GLY A CA 1
ATOM 2822 C C . GLY A 1 352 ? 0.176 -7.470 28.419 1.00 30.89 352 GLY A C 1
ATOM 2823 O O . GLY A 1 352 ? -0.544 -6.536 28.772 1.00 30.89 352 GLY A O 1
ATOM 2824 N N . ALA A 1 353 ? 1.455 -7.564 28.777 1.00 34.94 353 ALA A N 1
ATOM 2825 C CA . ALA A 1 353 ? 2.178 -6.431 29.327 1.00 34.94 353 ALA A CA 1
ATOM 2826 C C . ALA A 1 353 ? 1.919 -5.239 28.394 1.00 34.94 353 ALA A C 1
ATOM 2828 O O . ALA A 1 353 ? 2.273 -5.297 27.216 1.00 34.94 353 ALA A O 1
ATOM 2829 N N . MET A 1 354 ? 1.244 -4.191 28.885 1.00 43.69 354 MET A N 1
ATOM 2830 C CA . MET A 1 354 ? 1.254 -2.910 28.188 1.00 43.69 354 MET A CA 1
ATOM 2831 C C . MET A 1 354 ? 2.726 -2.571 28.016 1.00 43.69 354 MET A C 1
ATOM 2833 O O . MET A 1 354 ? 3.409 -2.334 29.011 1.00 43.69 354 MET A O 1
ATOM 2837 N N . VAL A 1 355 ? 3.214 -2.641 26.777 1.00 56.31 355 VAL A N 1
ATOM 2838 C CA . VAL A 1 355 ? 4.573 -2.235 26.444 1.00 56.31 355 VAL A CA 1
ATOM 2839 C C . VAL A 1 355 ? 4.697 -0.792 26.940 1.00 56.31 355 VAL A C 1
ATOM 2841 O O . VAL A 1 355 ? 3.955 0.064 26.441 1.00 56.31 355 VAL A O 1
ATOM 2844 N N . PRO A 1 356 ? 5.503 -0.533 27.987 1.00 63.22 356 PRO A N 1
ATOM 2845 C CA . PRO A 1 356 ? 5.552 0.776 28.611 1.00 63.22 356 PRO A CA 1
ATOM 2846 C C . PRO A 1 356 ? 5.971 1.822 27.573 1.00 63.22 356 PRO A C 1
ATOM 2848 O O . PRO A 1 356 ? 6.709 1.498 26.639 1.00 63.22 356 PRO A O 1
ATOM 2851 N N . PRO A 1 357 ? 5.493 3.069 27.701 1.00 77.50 357 PRO A N 1
ATOM 2852 C CA . PRO A 1 357 ? 5.868 4.126 26.777 1.00 77.50 357 PRO A CA 1
ATOM 2853 C C . PRO A 1 357 ? 7.389 4.279 26.744 1.00 77.50 357 PRO A C 1
ATOM 2855 O O . PRO A 1 357 ? 8.041 4.378 27.784 1.00 77.50 357 PRO A O 1
ATOM 2858 N N . VAL A 1 358 ? 7.949 4.296 25.538 1.00 85.06 358 VAL A N 1
ATOM 2859 C CA . VAL A 1 358 ? 9.384 4.478 25.328 1.00 85.06 358 VAL A CA 1
ATOM 2860 C C . VAL A 1 358 ? 9.712 5.945 25.520 1.00 85.06 358 VAL A C 1
ATOM 2862 O O . VAL A 1 358 ? 9.212 6.784 24.772 1.00 85.06 358 VAL A O 1
ATOM 2865 N N . ARG A 1 359 ? 10.545 6.243 26.521 1.00 88.00 359 ARG A N 1
ATOM 2866 C CA . ARG A 1 359 ? 10.925 7.610 26.874 1.00 88.00 359 ARG A CA 1
ATOM 2867 C C . ARG A 1 359 ? 12.429 7.820 26.872 1.00 88.00 359 ARG A C 1
ATOM 2869 O O . ARG A 1 359 ? 13.178 6.966 27.338 1.00 88.00 359 ARG A O 1
ATOM 2876 N N . ASN A 1 360 ? 12.842 8.996 26.422 1.00 88.12 360 ASN A N 1
ATOM 2877 C CA . ASN A 1 360 ? 14.173 9.548 26.617 1.00 88.12 360 ASN A CA 1
ATOM 2878 C C . ASN A 1 360 ? 14.012 10.919 27.289 1.00 88.12 360 ASN A C 1
ATOM 2880 O O . ASN A 1 360 ? 13.639 11.903 26.650 1.00 88.12 360 ASN A O 1
ATOM 2884 N N . GLY A 1 361 ? 14.198 10.957 28.611 1.00 89.88 361 GLY A N 1
ATOM 2885 C CA . GLY A 1 361 ? 13.820 12.117 29.416 1.00 89.88 361 GLY A CA 1
ATOM 2886 C C . GLY A 1 361 ? 12.321 12.408 29.295 1.00 89.88 361 GLY A C 1
ATOM 2887 O O . GLY A 1 361 ? 11.489 11.543 29.573 1.00 89.88 361 GLY A O 1
ATOM 2888 N N . GLU A 1 362 ? 11.985 13.624 28.867 1.00 92.69 362 GLU A N 1
ATOM 2889 C CA . GLU A 1 362 ? 10.602 14.063 28.648 1.00 92.69 362 GLU A CA 1
ATOM 2890 C C . GLU A 1 362 ? 10.027 13.607 27.299 1.00 92.69 362 GLU A C 1
ATOM 2892 O O . GLU A 1 362 ? 8.814 13.674 27.104 1.00 92.69 362 GLU A O 1
ATOM 2897 N N . MET A 1 363 ? 10.868 13.133 26.376 1.00 94.38 363 MET A N 1
ATOM 2898 C CA . MET A 1 363 ? 10.474 12.748 25.021 1.00 94.38 363 MET A CA 1
ATOM 2899 C C . MET A 1 363 ? 9.903 11.336 25.006 1.00 94.38 363 MET A C 1
ATOM 2901 O O . MET A 1 363 ? 10.556 10.411 25.478 1.00 94.38 363 MET A O 1
ATOM 2905 N N . GLU A 1 364 ? 8.721 11.143 24.423 1.00 94.31 364 GLU A N 1
ATOM 2906 C CA . GLU A 1 364 ? 8.081 9.833 24.272 1.00 94.31 364 GLU A CA 1
ATOM 2907 C C . GLU A 1 364 ? 7.884 9.465 22.795 1.00 94.31 364 GLU A C 1
ATOM 2909 O O . GLU A 1 364 ? 7.277 10.235 22.050 1.00 94.31 364 GLU A O 1
ATOM 2914 N N . LEU A 1 365 ? 8.362 8.286 22.380 1.00 95.75 365 LEU A N 1
ATOM 2915 C CA . LEU A 1 365 ? 8.252 7.789 21.003 1.00 95.75 365 LEU A CA 1
ATOM 2916 C C . LEU A 1 365 ? 6.812 7.367 20.695 1.00 95.75 365 LEU A C 1
ATOM 2918 O O . LEU A 1 365 ? 6.183 6.651 21.480 1.00 95.75 365 LEU A O 1
ATOM 2922 N N . LYS A 1 366 ? 6.284 7.784 19.541 1.00 95.69 366 LYS A N 1
ATOM 2923 C CA . LYS A 1 366 ? 4.870 7.592 19.176 1.00 95.69 366 LYS A CA 1
ATOM 2924 C C . LYS A 1 366 ? 4.641 6.858 17.860 1.00 95.69 366 LYS A C 1
ATOM 2926 O O . LYS A 1 366 ? 3.635 6.154 17.750 1.00 95.69 366 LYS A O 1
ATOM 2931 N N . LEU A 1 367 ? 5.521 7.024 16.874 1.00 97.50 367 LEU A N 1
ATOM 2932 C CA . LEU A 1 367 ? 5.414 6.400 15.550 1.00 97.50 367 LEU A CA 1
ATOM 2933 C C . LEU A 1 367 ? 6.787 6.382 14.871 1.00 97.50 367 LEU A C 1
ATOM 2935 O O . LEU A 1 367 ? 7.542 7.337 14.996 1.00 97.50 367 LEU A O 1
ATOM 2939 N N . VAL A 1 368 ? 7.090 5.324 14.131 1.00 98.25 368 VAL A N 1
ATOM 2940 C CA . VAL A 1 368 ? 8.322 5.156 13.357 1.00 98.25 368 VAL A CA 1
ATOM 2941 C C . VAL A 1 368 ? 7.947 4.907 11.905 1.00 98.25 368 VAL A C 1
ATOM 2943 O O . VAL A 1 368 ? 7.137 4.023 11.624 1.00 98.25 368 VAL A O 1
ATOM 2946 N N . HIS A 1 369 ? 8.546 5.664 10.994 1.00 98.69 369 HIS A N 1
ATOM 2947 C CA . HIS A 1 369 ? 8.561 5.351 9.570 1.00 98.69 369 HIS A CA 1
ATOM 2948 C C . HIS A 1 369 ? 9.967 4.936 9.183 1.00 98.69 369 HIS A C 1
ATOM 2950 O O . HIS A 1 369 ? 10.911 5.631 9.538 1.00 98.69 369 HIS A O 1
ATOM 2956 N N . ILE A 1 370 ? 10.113 3.851 8.435 1.00 98.38 370 ILE A N 1
ATOM 2957 C CA . ILE A 1 370 ? 11.413 3.418 7.934 1.00 98.38 370 ILE A CA 1
ATOM 2958 C C . ILE A 1 370 ? 11.341 3.120 6.444 1.00 98.38 370 ILE A C 1
ATOM 2960 O O . ILE A 1 370 ? 10.443 2.425 5.981 1.00 98.38 370 ILE A O 1
ATOM 2964 N N . VAL A 1 371 ? 12.292 3.656 5.696 1.00 98.69 371 VAL A N 1
ATOM 2965 C CA . VAL A 1 371 ? 12.440 3.470 4.255 1.00 98.69 371 VAL A CA 1
ATOM 2966 C C . VAL A 1 371 ? 13.766 2.771 4.034 1.00 98.69 371 VAL A C 1
ATOM 2968 O O . VAL A 1 371 ? 14.781 3.249 4.535 1.00 98.69 371 VAL A O 1
ATOM 2971 N N . TRP A 1 372 ? 13.782 1.656 3.309 1.00 98.38 372 TRP A N 1
ATOM 2972 C CA . TRP A 1 372 ? 15.024 0.952 3.004 1.00 98.38 372 TRP A CA 1
ATOM 2973 C C . TRP A 1 372 ? 15.138 0.559 1.536 1.00 98.38 372 TRP A C 1
ATOM 2975 O O . TRP A 1 372 ? 14.142 0.257 0.871 1.00 98.38 372 TRP A O 1
ATOM 2985 N N . ARG A 1 373 ? 16.384 0.511 1.064 1.00 98.12 373 ARG A N 1
ATOM 2986 C CA . ARG A 1 373 ? 16.768 -0.124 -0.195 1.00 98.12 373 ARG A CA 1
ATOM 2987 C C . ARG A 1 373 ? 16.731 -1.637 -0.016 1.00 98.12 373 ARG A C 1
ATOM 2989 O O . ARG A 1 373 ? 17.027 -2.139 1.067 1.00 98.12 373 ARG A O 1
ATOM 2996 N N . HIS A 1 374 ? 16.389 -2.359 -1.077 1.00 98.50 374 HIS A N 1
ATOM 2997 C CA . HIS A 1 374 ? 16.584 -3.806 -1.141 1.00 98.50 374 HIS A CA 1
ATOM 2998 C C . HIS A 1 374 ? 18.048 -4.229 -0.893 1.00 98.50 374 HIS A C 1
ATOM 3000 O O . HIS A 1 374 ? 18.987 -3.427 -0.922 1.00 98.50 374 HIS A O 1
ATOM 3006 N N . GLY A 1 375 ? 18.244 -5.525 -0.671 1.00 97.75 375 GLY A N 1
ATOM 3007 C CA . GLY A 1 375 ? 19.570 -6.112 -0.521 1.00 97.75 375 GLY A CA 1
ATOM 3008 C C . GLY A 1 375 ? 20.274 -6.294 -1.861 1.00 97.75 375 GLY A C 1
ATOM 3009 O O . GLY A 1 375 ? 19.747 -5.952 -2.921 1.00 97.75 375 GLY A O 1
ATOM 3010 N N . ASP A 1 376 ? 21.456 -6.884 -1.795 1.00 97.88 376 ASP A N 1
ATOM 3011 C CA . ASP A 1 376 ? 22.255 -7.259 -2.952 1.00 97.88 376 ASP A CA 1
ATOM 3012 C C . ASP A 1 376 ? 21.465 -8.079 -3.993 1.00 97.88 376 ASP A C 1
ATOM 3014 O O . ASP A 1 376 ? 20.633 -8.931 -3.654 1.00 97.88 376 ASP A O 1
ATOM 3018 N N . ARG A 1 377 ? 21.711 -7.787 -5.274 1.00 97.69 377 ARG A N 1
ATOM 3019 C CA . ARG A 1 377 ? 20.971 -8.317 -6.427 1.00 97.69 377 ARG A CA 1
ATOM 3020 C C . ARG A 1 377 ? 21.880 -8.533 -7.637 1.00 97.69 377 ARG A C 1
ATOM 3022 O O . ARG A 1 377 ? 22.988 -8.011 -7.673 1.00 97.69 377 ARG A O 1
ATOM 3029 N N . SER A 1 378 ? 21.375 -9.235 -8.651 1.00 97.88 378 SER A N 1
ATOM 3030 C CA . SER A 1 378 ? 21.941 -9.194 -10.007 1.00 97.88 378 SER A CA 1
ATOM 3031 C C . SER A 1 378 ? 21.688 -7.825 -10.674 1.00 97.88 378 SER A C 1
ATOM 3033 O O . SER A 1 378 ? 20.799 -7.078 -10.227 1.00 97.88 378 SER A O 1
ATOM 3035 N N . PRO A 1 379 ? 22.441 -7.458 -11.732 1.00 97.56 379 PRO A N 1
ATOM 3036 C CA . PRO A 1 379 ? 22.179 -6.246 -12.512 1.00 97.56 379 PRO A CA 1
ATOM 3037 C C . PRO A 1 379 ? 20.755 -6.241 -13.061 1.00 97.56 379 PRO A C 1
ATOM 3039 O O . PRO A 1 379 ? 20.163 -7.299 -13.251 1.00 97.56 379 PRO A O 1
ATOM 3042 N N . THR A 1 380 ? 20.165 -5.070 -13.290 1.00 96.12 380 THR A N 1
ATOM 3043 C CA . THR A 1 380 ? 18.837 -4.997 -13.940 1.00 96.12 380 THR A CA 1
ATOM 3044 C C . THR A 1 380 ? 18.930 -5.068 -15.462 1.00 96.12 380 THR A C 1
ATOM 3046 O O . THR A 1 380 ? 17.963 -5.447 -16.116 1.00 96.12 380 THR A O 1
ATOM 3049 N N . THR A 1 381 ? 20.095 -4.724 -16.001 1.00 97.56 381 THR A N 1
ATOM 3050 C CA . THR A 1 381 ? 20.525 -4.853 -17.392 1.00 97.56 381 THR A CA 1
ATOM 3051 C C . THR A 1 381 ? 22.039 -4.585 -17.436 1.00 97.56 381 THR A C 1
ATOM 3053 O O . THR A 1 381 ? 22.638 -4.287 -16.399 1.00 97.56 381 THR A O 1
ATOM 3056 N N . THR A 1 382 ? 22.663 -4.681 -18.607 1.00 97.81 382 THR A N 1
ATOM 3057 C CA . THR A 1 382 ? 24.072 -4.324 -18.840 1.00 97.81 382 THR A CA 1
ATOM 3058 C C . THR A 1 382 ? 24.253 -3.776 -20.265 1.00 97.81 382 THR A C 1
ATOM 3060 O O . THR A 1 382 ? 23.284 -3.655 -21.017 1.00 97.81 382 THR A O 1
ATOM 3063 N N . PHE A 1 383 ? 25.478 -3.403 -20.636 1.00 96.75 383 PHE A N 1
ATOM 3064 C CA . PHE A 1 383 ? 25.829 -2.986 -21.996 1.00 96.75 383 PHE A CA 1
ATOM 3065 C C . PHE A 1 383 ? 26.024 -4.192 -22.929 1.00 96.75 383 PHE A C 1
ATOM 3067 O O . PHE A 1 383 ? 26.414 -5.278 -22.502 1.00 96.75 383 PHE A O 1
ATOM 3074 N N . ASP A 1 384 ? 25.786 -4.004 -24.227 1.00 96.69 384 ASP A N 1
ATOM 3075 C CA . ASP A 1 384 ? 25.658 -5.101 -25.200 1.00 96.69 384 ASP A CA 1
ATOM 3076 C C . ASP A 1 384 ? 26.908 -5.989 -25.290 1.00 96.69 384 ASP A C 1
ATOM 3078 O O . ASP A 1 384 ? 26.821 -7.198 -25.510 1.00 96.69 384 ASP A O 1
ATOM 3082 N N . SER A 1 385 ? 28.093 -5.390 -25.144 1.00 95.69 385 SER A N 1
ATOM 3083 C CA . SER A 1 385 ? 29.370 -6.100 -25.235 1.00 95.69 385 SER A CA 1
ATOM 3084 C C . SER A 1 385 ? 29.838 -6.704 -23.909 1.00 95.69 385 SER A C 1
ATOM 3086 O O . SER A 1 385 ? 30.962 -7.205 -23.849 1.00 95.69 385 SER A O 1
ATOM 3088 N N . ASP A 1 386 ? 29.049 -6.600 -22.839 1.00 97.44 386 ASP A N 1
ATOM 3089 C CA . ASP A 1 386 ? 29.440 -7.105 -21.530 1.00 97.44 386 ASP A CA 1
ATOM 3090 C C . ASP A 1 386 ? 29.542 -8.645 -21.545 1.00 97.44 386 ASP A C 1
ATOM 3092 O O . ASP A 1 386 ? 28.595 -9.327 -21.947 1.00 97.44 386 ASP A O 1
ATOM 3096 N N . PRO A 1 387 ? 30.667 -9.244 -21.123 1.00 96.19 387 PRO A N 1
ATOM 3097 C CA . PRO A 1 387 ? 30.800 -10.691 -20.989 1.00 96.19 387 PRO A CA 1
ATOM 3098 C C . PRO A 1 387 ? 29.909 -11.342 -19.916 1.00 96.19 387 PRO A C 1
ATOM 3100 O O . PRO A 1 387 ? 29.883 -12.578 -19.873 1.00 96.19 387 PRO A O 1
ATOM 3103 N N . PHE A 1 388 ? 29.245 -10.579 -19.039 1.00 97.06 388 PHE A N 1
ATOM 3104 C CA . PHE A 1 388 ? 28.388 -11.093 -17.958 1.00 97.06 388 PHE A CA 1
ATOM 3105 C C . PHE A 1 388 ? 26.898 -10.820 -18.210 1.00 97.06 388 PHE A C 1
ATOM 3107 O O . PHE A 1 388 ? 26.207 -10.194 -17.407 1.00 97.06 388 PHE A O 1
ATOM 3114 N N . GLN A 1 389 ? 26.399 -11.363 -19.321 1.00 97.38 389 GLN A N 1
ATOM 3115 C CA . GLN A 1 389 ? 24.987 -11.313 -19.706 1.00 97.38 389 GLN A CA 1
ATOM 3116 C C . GLN A 1 389 ? 24.071 -12.077 -18.730 1.00 97.38 389 GLN A C 1
ATOM 3118 O O . GLN A 1 389 ? 24.518 -12.674 -17.750 1.00 97.38 389 GLN A O 1
ATOM 3123 N N . GLU A 1 390 ? 22.763 -12.054 -19.002 1.00 97.38 390 GLU A N 1
ATOM 3124 C CA . GLU A 1 390 ? 21.711 -12.530 -18.092 1.00 97.38 390 GLU A CA 1
ATOM 3125 C C . GLU A 1 390 ? 21.955 -13.945 -17.548 1.00 97.38 390 GLU A C 1
ATOM 3127 O O . GLU A 1 390 ? 21.704 -14.229 -16.377 1.00 97.38 390 GLU A O 1
ATOM 3132 N N . ASP A 1 391 ? 22.484 -14.829 -18.393 1.00 96.69 391 ASP A N 1
ATOM 3133 C CA . ASP A 1 391 ? 22.752 -16.232 -18.089 1.00 96.69 391 ASP A CA 1
ATOM 3134 C C . ASP A 1 391 ? 23.886 -16.446 -17.073 1.00 96.69 391 ASP A C 1
ATOM 3136 O O . ASP A 1 391 ? 23.946 -17.504 -16.438 1.00 96.69 391 ASP A O 1
ATOM 3140 N N . ALA A 1 392 ? 24.749 -15.448 -16.856 1.00 96.50 392 ALA A N 1
ATOM 3141 C CA . ALA A 1 392 ? 25.742 -15.471 -15.786 1.00 96.50 392 ALA A CA 1
ATOM 3142 C C . ALA A 1 392 ? 25.078 -15.455 -14.395 1.00 96.50 392 ALA A C 1
ATOM 3144 O O . ALA A 1 392 ? 25.596 -16.043 -13.441 1.00 96.50 392 ALA A O 1
ATOM 3145 N N . TRP A 1 393 ? 23.899 -14.843 -14.276 1.00 97.31 393 TRP A N 1
ATOM 3146 C CA . TRP A 1 393 ? 23.227 -14.581 -13.007 1.00 97.31 393 TRP A CA 1
ATOM 3147 C C . TRP A 1 393 ? 22.219 -15.687 -12.688 1.00 97.31 393 TRP A C 1
ATOM 3149 O O . TRP A 1 393 ? 21.076 -15.672 -13.128 1.00 97.31 393 TRP A O 1
ATOM 3159 N N . THR A 1 394 ? 22.638 -16.684 -11.907 1.00 95.75 394 THR A N 1
ATOM 3160 C CA . THR A 1 394 ? 21.850 -17.919 -11.680 1.00 95.75 394 THR A CA 1
ATOM 3161 C C . THR A 1 394 ? 21.116 -17.981 -10.337 1.00 95.75 394 THR A C 1
ATOM 3163 O O . THR A 1 394 ? 20.317 -18.890 -10.101 1.00 95.75 394 THR A O 1
ATOM 3166 N N . PHE A 1 395 ? 21.368 -17.036 -9.430 1.00 93.56 395 PHE A N 1
ATOM 3167 C CA . PHE A 1 395 ? 20.724 -16.989 -8.117 1.00 93.56 395 PHE A CA 1
ATOM 3168 C C . PHE A 1 395 ? 19.356 -16.294 -8.159 1.00 93.56 395 PHE A C 1
ATOM 3170 O O . PHE A 1 395 ? 18.990 -15.663 -9.143 1.00 93.56 395 PHE A O 1
ATOM 3177 N N . GLY A 1 396 ? 18.578 -16.406 -7.075 1.00 87.12 396 GLY A N 1
ATOM 3178 C CA . GLY A 1 396 ? 17.309 -15.674 -6.942 1.00 87.12 396 GLY A CA 1
ATOM 3179 C C . GLY A 1 396 ? 16.212 -16.109 -7.922 1.00 87.12 396 GLY A C 1
ATOM 3180 O O . GLY A 1 396 ? 15.250 -15.377 -8.111 1.00 87.12 396 GLY A O 1
ATOM 3181 N N . GLY A 1 397 ? 16.350 -17.288 -8.538 1.00 87.69 397 GLY A N 1
ATOM 3182 C CA . GLY A 1 397 ? 15.492 -17.748 -9.639 1.00 87.69 397 GLY A CA 1
ATOM 3183 C C . GLY A 1 397 ? 16.108 -17.556 -11.029 1.00 87.69 397 GLY A C 1
ATOM 3184 O O . GLY A 1 397 ? 15.562 -18.084 -11.993 1.00 87.69 397 GLY A O 1
ATOM 3185 N N . GLY A 1 398 ? 17.267 -16.896 -11.109 1.00 91.56 398 GLY A N 1
ATOM 3186 C CA . GLY A 1 398 ? 18.001 -16.619 -12.338 1.00 91.56 398 GLY A CA 1
ATOM 3187 C C . GLY A 1 398 ? 17.579 -15.311 -13.008 1.00 91.56 398 GLY A C 1
ATOM 3188 O O . GLY A 1 398 ? 16.438 -14.870 -12.879 1.00 91.56 398 GLY A O 1
ATOM 3189 N N . GLY A 1 399 ? 18.517 -14.711 -13.734 1.00 95.81 399 GLY A N 1
ATOM 3190 C CA . GLY A 1 399 ? 18.314 -13.548 -14.586 1.00 95.81 399 GLY A CA 1
ATOM 3191 C C . GLY A 1 399 ? 18.470 -12.194 -13.899 1.00 95.81 399 GLY A C 1
ATOM 3192 O O . GLY A 1 399 ? 19.025 -12.064 -12.799 1.00 95.81 399 GLY A O 1
ATOM 3193 N N . TRP A 1 400 ? 17.995 -11.160 -14.588 1.00 97.75 400 TRP A N 1
ATOM 3194 C CA . TRP A 1 400 ? 18.199 -9.770 -14.190 1.00 97.75 400 TRP A CA 1
ATOM 3195 C C . TRP A 1 400 ? 17.363 -9.335 -12.983 1.00 97.75 400 TRP A C 1
ATOM 3197 O O . TRP A 1 400 ? 16.220 -9.750 -12.785 1.00 97.75 400 TRP A O 1
ATOM 3207 N N . GLY A 1 401 ? 17.932 -8.441 -12.175 1.00 96.88 401 GLY A N 1
ATOM 3208 C CA . GLY A 1 401 ? 17.265 -7.712 -11.101 1.00 96.88 401 GLY A CA 1
ATOM 3209 C C . GLY A 1 401 ? 16.775 -8.574 -9.937 1.00 96.88 401 GLY A C 1
ATOM 3210 O O . GLY A 1 401 ? 15.948 -8.094 -9.152 1.00 96.88 401 GLY A O 1
ATOM 3211 N N . GLN A 1 402 ? 17.245 -9.819 -9.821 1.00 97.81 402 GLN A N 1
ATOM 3212 C CA . GLN A 1 402 ? 16.824 -10.760 -8.785 1.00 97.81 402 GLN A CA 1
ATOM 3213 C C . GLN A 1 402 ? 17.658 -10.593 -7.518 1.00 97.81 402 GLN A C 1
ATOM 3215 O O . GLN A 1 402 ? 18.866 -10.369 -7.574 1.00 97.81 402 GLN A O 1
ATOM 3220 N N . LEU A 1 403 ? 17.013 -10.720 -6.356 1.00 98.12 403 LEU A N 1
ATOM 3221 C CA . LEU A 1 403 ? 17.702 -10.641 -5.069 1.00 98.12 403 LEU A CA 1
ATOM 3222 C C . LEU A 1 403 ? 18.607 -11.858 -4.871 1.00 98.12 403 LEU A C 1
ATOM 3224 O O . LEU A 1 403 ? 18.182 -13.001 -5.068 1.00 98.12 403 LEU A O 1
ATOM 3228 N N . SER A 1 404 ? 19.832 -11.622 -4.421 1.00 97.81 404 SER A N 1
ATOM 3229 C CA . SER A 1 404 ? 20.765 -12.694 -4.107 1.00 97.81 404 SER A CA 1
ATOM 3230 C C . SER A 1 404 ? 20.532 -13.263 -2.698 1.00 97.81 404 SER A C 1
ATOM 3232 O O . SER A 1 404 ? 19.915 -12.619 -1.840 1.00 97.81 404 SER A O 1
ATOM 3234 N N . PRO A 1 405 ? 21.077 -14.455 -2.393 1.00 96.69 405 PRO A N 1
ATOM 3235 C CA . PRO A 1 405 ? 21.151 -14.952 -1.021 1.00 96.69 405 PRO A CA 1
ATOM 3236 C C . PRO A 1 405 ? 21.910 -14.006 -0.077 1.00 96.69 405 PRO A C 1
ATOM 3238 O O . PRO A 1 405 ? 21.568 -13.919 1.104 1.00 96.69 405 PRO A O 1
ATOM 3241 N N . MET A 1 406 ? 22.904 -13.266 -0.590 1.00 97.62 406 MET A N 1
ATOM 3242 C CA . MET A 1 406 ? 23.587 -12.213 0.167 1.00 97.62 406 MET A CA 1
ATOM 3243 C C . MET A 1 406 ? 22.591 -11.110 0.544 1.00 97.62 406 MET A C 1
ATOM 3245 O O . MET A 1 406 ? 22.506 -10.746 1.715 1.00 97.62 406 MET A O 1
ATOM 3249 N N . GLY A 1 407 ? 21.767 -10.651 -0.402 1.00 98.25 407 GLY A N 1
ATOM 3250 C CA . GLY A 1 407 ? 20.733 -9.643 -0.165 1.00 98.25 407 GLY A CA 1
ATOM 3251 C C . GLY A 1 407 ? 19.673 -10.083 0.845 1.00 98.25 407 GLY A C 1
ATOM 3252 O O . GLY A 1 407 ? 19.291 -9.308 1.726 1.00 98.25 407 GLY A O 1
ATOM 3253 N N . MET A 1 408 ? 19.256 -11.353 0.800 1.00 98.00 408 MET A N 1
ATOM 3254 C CA . MET A 1 408 ? 18.387 -11.938 1.832 1.00 98.00 408 MET A CA 1
ATOM 3255 C C . MET A 1 408 ? 19.053 -11.890 3.218 1.00 98.00 408 MET A C 1
ATOM 3257 O O . MET A 1 408 ? 18.424 -11.486 4.196 1.00 98.00 408 MET A O 1
ATOM 3261 N N . SER A 1 409 ? 20.339 -12.253 3.311 1.00 97.31 409 SER A N 1
ATOM 3262 C CA . SER A 1 409 ? 21.113 -12.221 4.562 1.00 97.31 409 SER A CA 1
ATOM 3263 C C . SER A 1 409 ? 21.303 -10.801 5.110 1.00 97.31 409 SER A C 1
ATOM 3265 O O . SER A 1 409 ? 21.198 -10.584 6.322 1.00 97.31 409 SER A O 1
ATOM 3267 N N . GLN A 1 410 ? 21.532 -9.818 4.235 1.00 98.19 410 GLN A N 1
ATOM 3268 C CA . GLN A 1 410 ? 21.619 -8.403 4.606 1.00 98.19 410 GLN A CA 1
ATOM 3269 C C . GLN A 1 410 ? 20.306 -7.936 5.245 1.00 98.19 410 GLN A C 1
ATOM 3271 O O . GLN A 1 410 ? 20.316 -7.386 6.346 1.00 98.19 410 GLN A O 1
ATOM 3276 N N . HIS A 1 411 ? 19.160 -8.247 4.630 1.00 98.44 411 HIS A N 1
ATOM 3277 C CA . HIS A 1 411 ? 17.862 -7.882 5.198 1.00 98.44 411 HIS A CA 1
ATOM 3278 C C . HIS A 1 411 ? 17.505 -8.658 6.461 1.00 98.44 411 HIS A C 1
ATOM 3280 O O . HIS A 1 411 ? 16.948 -8.064 7.380 1.00 98.44 411 HIS A O 1
ATOM 3286 N N . LEU A 1 412 ? 17.865 -9.941 6.563 1.00 96.44 412 LEU A N 1
ATOM 3287 C CA . LEU A 1 412 ? 17.747 -10.692 7.814 1.00 96.44 412 LEU A CA 1
ATOM 3288 C C . LEU A 1 412 ? 18.513 -9.994 8.947 1.00 96.44 412 LEU A C 1
ATOM 3290 O O . LEU A 1 412 ? 18.007 -9.880 10.063 1.00 96.44 412 LEU A O 1
ATOM 3294 N N . THR A 1 413 ? 19.722 -9.516 8.655 1.00 96.88 413 THR A N 1
ATOM 3295 C CA . THR A 1 413 ? 20.572 -8.797 9.612 1.00 96.88 413 THR A CA 1
ATOM 3296 C C . THR A 1 413 ? 19.954 -7.458 10.008 1.00 96.88 413 THR A C 1
ATOM 3298 O O . THR A 1 413 ? 19.767 -7.213 11.199 1.00 96.88 413 THR A O 1
ATOM 3301 N N . LEU A 1 414 ? 19.527 -6.644 9.037 1.00 97.88 414 LEU A N 1
ATOM 3302 C CA . LEU A 1 414 ? 18.823 -5.387 9.302 1.00 97.88 414 LEU A CA 1
ATOM 3303 C C . LEU A 1 414 ? 17.546 -5.618 10.130 1.00 97.88 414 LEU A C 1
ATOM 3305 O O . LEU A 1 414 ? 17.291 -4.897 11.090 1.00 97.88 414 LEU A O 1
ATOM 3309 N N . GLY A 1 415 ? 16.771 -6.661 9.823 1.00 97.25 415 GLY A N 1
ATOM 3310 C CA . GLY A 1 415 ? 15.582 -7.045 10.585 1.00 97.25 415 GLY A CA 1
ATOM 3311 C C . GLY A 1 415 ? 15.884 -7.376 12.048 1.00 97.25 415 GLY A C 1
ATOM 3312 O O . GLY A 1 415 ? 15.166 -6.932 12.944 1.00 97.25 415 GLY A O 1
ATOM 3313 N N . LYS A 1 416 ? 16.986 -8.093 12.311 1.00 93.75 416 LYS A N 1
ATOM 3314 C CA . LYS A 1 416 ? 17.464 -8.364 13.679 1.00 93.75 416 LYS A CA 1
ATOM 3315 C C . LYS A 1 416 ? 17.860 -7.081 14.400 1.00 93.75 416 LYS A C 1
ATOM 3317 O O . LYS A 1 416 ? 17.450 -6.878 15.537 1.00 93.75 416 LYS A O 1
ATOM 3322 N N . MET A 1 417 ? 18.569 -6.179 13.724 1.00 94.44 417 MET A N 1
ATOM 3323 C CA . MET A 1 417 ? 18.931 -4.877 14.289 1.00 94.44 417 MET A CA 1
ATOM 3324 C C . MET A 1 417 ? 17.704 -4.012 14.599 1.00 94.44 417 MET A C 1
ATOM 3326 O O . MET A 1 417 ? 17.687 -3.307 15.603 1.00 94.44 417 MET A O 1
ATOM 3330 N N . LEU A 1 418 ? 16.657 -4.071 13.772 1.00 95.88 418 LEU A N 1
ATOM 3331 C CA . LEU A 1 418 ? 15.389 -3.375 14.014 1.00 95.88 418 LEU A CA 1
ATOM 3332 C C . LEU A 1 418 ? 14.598 -4.006 15.162 1.00 95.88 418 LEU A C 1
ATOM 3334 O O . LEU A 1 418 ? 13.961 -3.285 15.931 1.00 95.88 418 LEU A O 1
ATOM 3338 N N . ARG A 1 419 ? 14.665 -5.333 15.326 1.00 93.50 419 ARG A N 1
ATOM 3339 C CA . ARG A 1 419 ? 14.125 -6.009 16.512 1.00 93.50 419 ARG A CA 1
ATOM 3340 C C . ARG A 1 419 ? 14.855 -5.578 17.772 1.00 93.50 419 ARG A C 1
ATOM 3342 O O . ARG A 1 419 ? 14.207 -5.267 18.769 1.00 93.50 419 ARG A O 1
ATOM 3349 N N . ASP A 1 420 ? 16.181 -5.545 17.728 1.00 91.06 420 ASP A N 1
ATOM 3350 C CA . ASP A 1 420 ? 16.966 -5.023 18.834 1.00 91.06 420 ASP A CA 1
ATOM 3351 C C . ASP A 1 420 ? 16.552 -3.579 19.084 1.00 91.06 420 ASP A C 1
ATOM 3353 O O . ASP A 1 420 ? 16.097 -3.272 20.169 1.00 91.06 420 ASP A O 1
ATOM 3357 N N . ARG A 1 421 ? 16.517 -2.702 18.083 1.00 91.56 421 ARG A N 1
ATOM 3358 C CA . ARG A 1 421 ? 16.126 -1.306 18.299 1.00 91.56 421 ARG A CA 1
ATOM 3359 C C . ARG A 1 421 ? 14.716 -1.126 18.875 1.00 91.56 421 ARG A C 1
ATOM 3361 O O . ARG A 1 421 ? 14.575 -0.268 19.737 1.00 91.56 421 ARG A O 1
ATOM 3368 N N . TYR A 1 422 ? 13.704 -1.877 18.429 1.00 93.56 422 TYR A N 1
ATOM 3369 C CA . TYR A 1 422 ? 12.292 -1.561 18.708 1.00 93.56 422 TYR A CA 1
ATOM 3370 C C . TYR A 1 422 ? 11.500 -2.601 19.512 1.00 93.56 422 TYR A C 1
ATOM 3372 O O . TYR A 1 422 ? 10.362 -2.303 19.869 1.00 93.56 422 TYR A O 1
ATOM 3380 N N . VAL A 1 423 ? 12.032 -3.792 19.800 1.00 89.62 423 VAL A N 1
ATOM 3381 C CA . VAL A 1 423 ? 11.274 -4.897 20.427 1.00 89.62 423 VAL A CA 1
ATOM 3382 C C . VAL A 1 423 ? 11.936 -5.437 21.705 1.00 89.62 423 VAL A C 1
ATOM 3384 O O . VAL A 1 423 ? 11.273 -5.618 22.724 1.00 89.62 423 VAL A O 1
ATOM 3387 N N . ASN A 1 424 ? 13.228 -5.772 21.665 1.00 77.94 424 ASN A N 1
ATOM 3388 C CA . ASN A 1 424 ? 13.851 -6.671 22.651 1.00 77.94 424 ASN A CA 1
ATOM 3389 C C . ASN A 1 424 ? 14.161 -6.041 24.026 1.00 77.94 424 ASN A C 1
ATOM 3391 O O . ASN A 1 424 ? 15.244 -5.521 24.233 1.00 77.94 424 ASN A O 1
ATOM 3395 N N . THR A 1 425 ? 13.332 -6.256 25.045 1.00 57.78 425 THR A N 1
ATOM 3396 C CA . THR A 1 425 ? 13.453 -5.672 26.406 1.00 57.78 425 THR A CA 1
ATOM 3397 C C . THR A 1 425 ? 14.831 -5.672 27.105 1.00 57.78 425 THR A C 1
ATOM 3399 O O . THR A 1 425 ? 15.033 -4.853 27.997 1.00 57.78 425 THR A O 1
ATOM 3402 N N . GLY A 1 426 ? 15.748 -6.598 26.789 1.00 50.31 426 GLY A N 1
ATOM 3403 C CA . GLY A 1 426 ? 17.058 -6.728 27.458 1.00 50.31 426 GLY A CA 1
ATOM 3404 C C . GLY A 1 426 ? 18.241 -6.068 26.739 1.00 50.31 426 GLY A C 1
ATOM 3405 O O . GLY A 1 426 ? 19.168 -5.620 27.404 1.00 50.31 426 GLY A O 1
ATOM 3406 N N . ASN A 1 427 ? 18.187 -5.984 25.405 1.00 47.91 427 ASN A N 1
ATOM 3407 C CA . ASN A 1 427 ? 19.238 -5.407 24.552 1.00 47.91 427 ASN A CA 1
ATOM 3408 C C . ASN A 1 427 ? 18.701 -4.286 23.646 1.00 47.91 427 ASN A C 1
ATOM 3410 O O . ASN A 1 427 ? 19.437 -3.771 22.806 1.00 47.91 427 ASN A O 1
ATOM 3414 N N . SER A 1 428 ? 17.423 -3.915 23.786 1.00 57.72 428 SER A N 1
ATOM 3415 C CA . SER A 1 428 ? 16.810 -2.923 22.921 1.00 57.72 428 SER A CA 1
ATOM 3416 C C . SER A 1 428 ? 17.149 -1.509 23.293 1.00 57.72 428 SER A C 1
ATOM 3418 O O . SER A 1 428 ? 17.091 -1.150 24.468 1.00 57.72 428 SER A O 1
ATOM 3420 N N . THR A 1 429 ? 17.332 -0.675 22.272 1.00 60.84 429 THR A N 1
ATOM 3421 C CA . THR A 1 429 ? 17.238 0.775 22.445 1.00 60.84 429 THR A CA 1
ATOM 3422 C C . THR A 1 429 ? 15.843 1.151 22.951 1.00 60.84 429 THR A C 1
ATOM 3424 O O . THR A 1 429 ? 15.724 1.928 23.894 1.00 60.84 429 THR A O 1
ATOM 3427 N N . TYR A 1 430 ? 14.795 0.545 22.380 1.00 72.69 430 TYR A N 1
ATOM 3428 C CA . TYR A 1 430 ? 13.397 0.819 22.684 1.00 72.69 430 TYR A CA 1
ATOM 3429 C C . TYR A 1 430 ? 12.582 -0.474 22.782 1.00 72.69 430 TYR A C 1
ATOM 3431 O O . TYR A 1 430 ? 12.512 -1.256 21.842 1.00 72.69 430 TYR A O 1
ATOM 3439 N N . ASN A 1 431 ? 11.876 -0.666 23.891 1.00 82.75 431 ASN A N 1
ATOM 3440 C CA . ASN A 1 431 ? 10.799 -1.648 23.983 1.00 82.75 431 ASN A CA 1
ATOM 3441 C C . ASN A 1 431 ? 9.521 -0.991 23.447 1.00 82.75 431 ASN A C 1
ATOM 3443 O O . ASN A 1 431 ? 8.686 -0.553 24.229 1.00 82.75 431 ASN A O 1
ATOM 3447 N N . PHE A 1 432 ? 9.434 -0.767 22.134 1.00 90.94 432 PHE A N 1
ATOM 3448 C CA . PHE A 1 432 ? 8.373 0.043 21.524 1.00 90.94 432 PHE A CA 1
ATOM 3449 C C . PHE A 1 432 ? 7.252 -0.808 20.919 1.00 90.94 432 PHE A C 1
ATOM 3451 O O . PHE A 1 432 ? 6.064 -0.495 21.065 1.00 90.94 432 PHE A O 1
ATOM 3458 N N . LEU A 1 433 ? 7.637 -1.891 20.254 1.00 92.50 433 LEU A N 1
ATOM 3459 C CA . LEU A 1 433 ? 6.790 -2.876 19.599 1.00 92.50 433 LEU A CA 1
ATOM 3460 C C . LEU A 1 433 ? 6.664 -4.140 20.465 1.00 92.50 433 LEU A C 1
ATOM 3462 O O . LEU A 1 433 ? 7.553 -4.429 21.266 1.00 92.50 433 LEU A O 1
ATOM 3466 N N . PRO A 1 434 ? 5.558 -4.891 20.336 1.00 89.44 434 PRO A N 1
ATOM 3467 C CA . PRO A 1 434 ? 5.379 -6.143 21.064 1.00 89.44 434 PRO A CA 1
ATOM 3468 C C . PRO A 1 434 ? 6.418 -7.198 20.657 1.00 89.44 434 PRO A C 1
ATOM 3470 O O . PRO A 1 434 ? 6.935 -7.187 19.545 1.00 89.44 434 PRO A O 1
ATOM 3473 N N . SER A 1 435 ? 6.705 -8.142 21.561 1.00 86.75 435 SER A N 1
ATOM 3474 C CA . SER A 1 435 ? 7.672 -9.229 21.327 1.00 86.75 435 SER A CA 1
ATOM 3475 C C . SER A 1 435 ? 7.273 -10.181 20.193 1.00 86.75 435 SER A C 1
ATOM 3477 O O . SER A 1 435 ? 8.150 -10.748 19.532 1.00 86.75 435 SER A O 1
ATOM 3479 N N . VAL A 1 436 ? 5.965 -10.313 19.962 1.00 89.38 436 VAL A N 1
ATOM 3480 C CA . VAL A 1 436 ? 5.325 -11.091 18.893 1.00 89.38 436 VAL A CA 1
ATOM 3481 C C . VAL A 1 436 ? 4.613 -10.128 17.944 1.00 89.38 436 VAL A C 1
ATOM 3483 O O . VAL A 1 436 ? 4.143 -9.076 18.376 1.00 89.38 436 VAL A O 1
ATOM 3486 N N . TYR A 1 437 ? 4.546 -10.475 16.657 1.00 90.94 437 TYR A N 1
ATOM 3487 C CA . TYR A 1 437 ? 3.911 -9.645 15.634 1.00 90.94 437 TYR A CA 1
ATOM 3488 C C . TYR A 1 437 ? 2.465 -9.278 16.010 1.00 90.94 437 TYR A C 1
ATOM 3490 O O . TYR A 1 437 ? 1.637 -10.145 16.282 1.00 90.94 437 TYR A O 1
ATOM 3498 N N . ASP A 1 438 ? 2.155 -7.981 15.968 1.00 90.62 438 ASP A N 1
ATOM 3499 C CA . ASP A 1 438 ? 0.797 -7.452 16.104 1.00 90.62 438 ASP A CA 1
ATOM 3500 C C . ASP A 1 438 ? 0.495 -6.523 14.929 1.00 90.62 438 ASP A C 1
ATOM 3502 O O . ASP A 1 438 ? 1.029 -5.409 14.838 1.00 90.62 438 ASP A O 1
ATOM 3506 N N . GLN A 1 439 ? -0.418 -6.960 14.063 1.00 89.81 439 GLN A N 1
ATOM 3507 C CA . GLN A 1 439 ? -0.862 -6.206 12.891 1.00 89.81 439 GLN A CA 1
ATOM 3508 C C . GLN A 1 439 ? -1.382 -4.798 13.214 1.00 89.81 439 GLN A C 1
ATOM 3510 O O . GLN A 1 439 ? -1.363 -3.925 12.356 1.00 89.81 439 GLN A O 1
ATOM 3515 N N . LYS A 1 440 ? -1.868 -4.545 14.440 1.00 90.31 440 LYS A N 1
ATOM 3516 C CA . LYS A 1 440 ? -2.369 -3.214 14.816 1.00 90.31 440 LYS A CA 1
ATOM 3517 C C . LYS A 1 440 ? -1.236 -2.214 14.987 1.00 90.31 440 LYS A C 1
ATOM 3519 O O . LYS A 1 440 ? -1.479 -1.015 14.915 1.00 90.31 440 LYS A O 1
ATOM 3524 N N . THR A 1 441 ? -0.024 -2.700 15.246 1.00 93.38 441 THR A N 1
ATOM 3525 C CA . THR A 1 441 ? 1.148 -1.871 15.541 1.00 93.38 441 THR A CA 1
ATOM 3526 C C . THR A 1 441 ? 2.054 -1.664 14.337 1.00 93.38 441 THR A C 1
ATOM 3528 O O . THR A 1 441 ? 2.861 -0.735 14.361 1.00 93.38 441 THR A O 1
ATOM 3531 N N . MET A 1 442 ? 1.913 -2.473 13.284 1.00 95.06 442 MET A N 1
ATOM 3532 C CA . MET A 1 442 ? 2.853 -2.522 12.170 1.00 95.06 442 MET A CA 1
ATOM 3533 C C . MET A 1 442 ? 2.163 -2.578 10.809 1.00 95.06 442 MET A C 1
ATOM 3535 O O . MET A 1 442 ? 1.241 -3.364 10.611 1.00 95.06 442 MET A O 1
ATOM 3539 N N . TYR A 1 443 ? 2.692 -1.818 9.852 1.00 97.81 443 TYR A N 1
ATOM 3540 C CA . TYR A 1 443 ? 2.360 -1.935 8.435 1.00 97.81 443 TYR A CA 1
ATOM 3541 C C . TYR A 1 443 ? 3.638 -2.012 7.596 1.00 97.81 443 TYR A C 1
ATOM 3543 O O . TYR A 1 443 ? 4.558 -1.219 7.801 1.00 97.81 443 TYR A O 1
ATOM 3551 N N . VAL A 1 444 ? 3.699 -2.949 6.648 1.00 98.50 444 VAL A N 1
ATOM 3552 C CA . VAL A 1 444 ? 4.845 -3.115 5.743 1.00 98.50 444 VAL A CA 1
ATOM 3553 C C . VAL A 1 444 ? 4.373 -2.957 4.307 1.00 98.50 444 VAL A C 1
ATOM 3555 O O . VAL A 1 444 ? 3.522 -3.708 3.830 1.00 98.50 444 VAL A O 1
ATOM 3558 N N . ARG A 1 445 ? 4.937 -1.970 3.616 1.00 98.25 445 ARG A N 1
ATOM 3559 C CA . ARG A 1 445 ? 4.705 -1.678 2.204 1.00 98.25 445 ARG A CA 1
ATOM 3560 C C . ARG A 1 445 ? 5.961 -2.000 1.405 1.00 98.25 445 ARG A C 1
ATOM 3562 O O . ARG A 1 445 ? 7.064 -1.739 1.872 1.00 98.25 445 ARG A O 1
ATOM 3569 N N . SER A 1 446 ? 5.811 -2.497 0.187 1.00 98.62 446 SER A N 1
ATOM 3570 C CA . SER A 1 446 ? 6.906 -2.678 -0.760 1.00 98.62 446 SER A CA 1
ATOM 3571 C C . SER A 1 446 ? 6.493 -2.276 -2.172 1.00 98.62 446 SER A C 1
ATOM 3573 O O . SER A 1 446 ? 5.309 -2.344 -2.505 1.00 98.62 446 SER A O 1
ATOM 3575 N N . THR A 1 447 ? 7.453 -1.875 -3.004 1.00 98.12 447 THR A N 1
ATOM 3576 C CA . THR A 1 447 ? 7.233 -1.758 -4.454 1.00 98.12 447 THR A CA 1
ATOM 3577 C C . THR A 1 447 ? 6.949 -3.127 -5.082 1.00 98.12 447 THR A C 1
ATOM 3579 O O . THR A 1 447 ? 7.317 -4.161 -4.521 1.00 98.12 447 THR A O 1
ATOM 3582 N N . GLY A 1 448 ? 6.287 -3.145 -6.241 1.00 96.12 448 GLY A N 1
ATOM 3583 C CA . GLY A 1 448 ? 5.833 -4.363 -6.928 1.00 96.12 448 GLY A CA 1
ATOM 3584 C C . GLY A 1 448 ? 6.927 -5.185 -7.620 1.00 96.12 448 GLY A C 1
ATOM 3585 O O . GLY A 1 448 ? 6.702 -5.676 -8.721 1.00 96.12 448 GLY A O 1
ATOM 3586 N N . LEU A 1 449 ? 8.113 -5.331 -7.017 1.00 96.00 449 LEU A N 1
ATOM 3587 C CA . LEU A 1 449 ? 9.243 -6.074 -7.585 1.00 96.00 449 LEU A CA 1
ATOM 3588 C C . LEU A 1 449 ? 9.708 -7.205 -6.666 1.00 96.00 449 LEU A C 1
ATOM 3590 O O . LEU A 1 449 ? 9.753 -7.068 -5.443 1.00 96.00 449 LEU A O 1
ATOM 3594 N N . ASN A 1 450 ? 10.143 -8.320 -7.262 1.00 97.31 450 ASN A N 1
ATOM 3595 C CA . ASN A 1 450 ? 10.609 -9.493 -6.512 1.00 97.31 450 ASN A CA 1
ATOM 3596 C C . ASN A 1 450 ? 11.681 -9.124 -5.480 1.00 97.31 450 ASN A C 1
ATOM 3598 O O . ASN A 1 450 ? 11.588 -9.513 -4.318 1.00 97.31 450 ASN A O 1
ATOM 3602 N N . ARG A 1 451 ? 12.684 -8.331 -5.876 1.00 98.12 451 ARG A N 1
ATOM 3603 C CA . ARG A 1 451 ? 13.804 -7.988 -4.990 1.00 98.12 451 ARG A CA 1
ATOM 3604 C C . ARG A 1 451 ? 13.397 -7.203 -3.746 1.00 98.12 451 ARG A C 1
ATOM 3606 O O . ARG A 1 451 ? 13.961 -7.437 -2.677 1.00 98.12 451 ARG A O 1
ATOM 3613 N N . THR A 1 452 ? 12.405 -6.323 -3.844 1.00 98.56 452 THR A N 1
ATOM 3614 C CA . THR A 1 452 ? 11.928 -5.507 -2.720 1.00 98.56 452 THR A CA 1
ATOM 3615 C C . THR A 1 452 ? 10.955 -6.290 -1.838 1.00 98.56 452 THR A C 1
ATOM 3617 O O . THR A 1 452 ? 11.078 -6.236 -0.610 1.00 98.56 452 THR A O 1
ATOM 3620 N N . LEU A 1 453 ? 10.086 -7.121 -2.424 1.00 98.62 453 LEU A N 1
ATOM 3621 C CA . LEU A 1 453 ? 9.189 -8.026 -1.692 1.00 98.62 453 LEU A CA 1
ATOM 3622 C C . LEU A 1 453 ? 9.958 -9.092 -0.895 1.00 98.62 453 LEU A C 1
ATOM 3624 O O . LEU A 1 453 ? 9.680 -9.332 0.285 1.00 98.62 453 LEU A O 1
ATOM 3628 N N . ILE A 1 454 ? 10.969 -9.711 -1.510 1.00 98.38 454 ILE A N 1
ATOM 3629 C CA . ILE A 1 454 ? 11.818 -10.714 -0.853 1.00 98.38 454 ILE A CA 1
ATOM 3630 C C . ILE A 1 454 ? 12.693 -10.051 0.221 1.00 98.38 454 ILE A C 1
ATOM 3632 O O . ILE A 1 454 ? 12.872 -10.622 1.299 1.00 98.38 454 ILE A O 1
ATOM 3636 N N . SER A 1 455 ? 13.178 -8.827 -0.013 1.00 98.81 455 SER A N 1
ATOM 3637 C CA . SER A 1 455 ? 13.902 -8.043 1.000 1.00 98.81 455 SER A CA 1
ATOM 3638 C C . SER A 1 455 ? 13.027 -7.729 2.215 1.00 98.81 455 SER A C 1
ATOM 3640 O O . SER A 1 455 ? 13.451 -7.950 3.349 1.00 98.81 455 SER A O 1
ATOM 3642 N N . ALA A 1 456 ? 11.777 -7.298 2.004 1.00 98.75 456 ALA A N 1
ATOM 3643 C CA . ALA A 1 456 ? 10.813 -7.085 3.084 1.00 98.75 456 ALA A CA 1
ATOM 3644 C C . ALA A 1 456 ? 10.548 -8.378 3.866 1.00 98.75 456 ALA A C 1
ATOM 3646 O O . ALA A 1 456 ? 10.589 -8.375 5.095 1.00 98.75 456 ALA A O 1
ATOM 3647 N N . THR A 1 457 ? 10.355 -9.497 3.162 1.00 98.25 457 THR A N 1
ATOM 3648 C CA . THR A 1 457 ? 10.148 -10.817 3.782 1.00 98.25 457 THR A CA 1
ATOM 3649 C C . THR A 1 457 ? 11.354 -11.228 4.623 1.00 98.25 457 THR A C 1
ATOM 3651 O O . THR A 1 457 ? 11.201 -11.665 5.761 1.00 98.25 457 THR A O 1
ATOM 3654 N N . SER A 1 458 ? 12.564 -11.038 4.094 1.00 98.06 458 SER A N 1
ATOM 3655 C CA . SER A 1 458 ? 13.819 -11.360 4.780 1.00 98.06 458 SER A CA 1
ATOM 3656 C C . SER A 1 458 ? 14.037 -10.471 6.010 1.00 98.06 458 SER A C 1
ATOM 3658 O O . SER A 1 458 ? 14.473 -10.954 7.053 1.00 98.06 458 SER A O 1
ATOM 3660 N N . ASN A 1 459 ? 13.659 -9.192 5.929 1.00 98.50 459 ASN A N 1
ATOM 3661 C CA . ASN A 1 459 ? 13.685 -8.273 7.065 1.00 98.50 459 ASN A CA 1
ATOM 3662 C C . ASN A 1 459 ? 12.702 -8.715 8.158 1.00 98.50 459 ASN A C 1
ATOM 3664 O O . ASN A 1 459 ? 13.089 -8.869 9.314 1.00 98.50 459 ASN A O 1
ATOM 3668 N N . MET A 1 460 ? 11.464 -9.044 7.789 1.00 97.62 460 MET A N 1
ATOM 3669 C CA . MET A 1 460 ? 10.457 -9.550 8.727 1.00 97.62 460 MET A CA 1
ATOM 3670 C C . MET A 1 460 ? 10.851 -10.895 9.355 1.00 97.62 460 MET A C 1
ATOM 3672 O O . MET A 1 460 ? 10.619 -11.112 10.549 1.00 97.62 460 MET A O 1
ATOM 3676 N N . LEU A 1 461 ? 11.533 -11.764 8.604 1.00 95.44 461 LEU A N 1
ATOM 3677 C CA . LEU A 1 461 ? 12.136 -12.990 9.132 1.00 95.44 461 LEU A CA 1
ATOM 3678 C C . LEU A 1 461 ? 13.179 -12.680 10.219 1.00 95.44 461 LEU A C 1
ATOM 3680 O O . LEU A 1 461 ? 13.238 -13.381 11.229 1.00 95.44 461 LEU A O 1
ATOM 3684 N N . GLY A 1 462 ? 13.972 -11.624 10.036 1.00 94.19 462 GLY A N 1
ATOM 3685 C CA . GLY A 1 462 ? 14.938 -11.153 11.029 1.00 94.19 462 GLY A CA 1
ATOM 3686 C C . GLY A 1 462 ? 14.279 -10.491 12.232 1.00 94.19 462 GLY A C 1
ATOM 3687 O O . GLY A 1 462 ? 14.760 -10.647 13.350 1.00 94.19 462 GLY A O 1
ATOM 3688 N N . MET A 1 463 ? 13.164 -9.794 12.015 1.00 94.56 463 MET A N 1
ATOM 3689 C CA . MET A 1 463 ? 12.506 -9.004 13.050 1.00 94.56 463 MET A CA 1
ATOM 3690 C C . MET A 1 463 ? 11.576 -9.823 13.959 1.00 94.56 463 MET A C 1
ATOM 3692 O O . MET A 1 463 ? 11.531 -9.593 15.168 1.00 94.56 463 MET A O 1
ATOM 3696 N N . TYR A 1 464 ? 10.849 -10.797 13.407 1.00 94.06 464 TYR A N 1
ATOM 3697 C CA . TYR A 1 464 ? 9.879 -11.627 14.145 1.00 94.06 464 TYR A CA 1
ATOM 3698 C C . TYR A 1 464 ? 9.976 -13.122 13.847 1.00 94.06 464 TYR A C 1
ATOM 3700 O O . TYR A 1 464 ? 9.487 -13.926 14.635 1.00 94.06 464 TYR A O 1
ATOM 3708 N N . GLY A 1 465 ? 10.600 -13.504 12.733 1.00 90.56 465 GLY A N 1
ATOM 3709 C CA . GLY A 1 465 ? 10.574 -14.873 12.226 1.00 90.56 465 GLY A CA 1
ATOM 3710 C C . GLY A 1 465 ? 11.678 -15.809 12.736 1.00 90.56 465 GLY A C 1
ATOM 3711 O O . GLY A 1 465 ? 11.995 -16.775 12.046 1.00 90.56 465 GLY A O 1
ATOM 3712 N N . GLN A 1 466 ? 12.324 -15.518 13.873 1.00 88.12 466 GLN A N 1
ATOM 3713 C CA . GLN A 1 466 ? 13.371 -16.383 14.440 1.00 88.12 466 GLN A CA 1
ATOM 3714 C C . GLN A 1 466 ? 12.825 -17.262 15.572 1.00 88.12 466 GLN A C 1
ATOM 3716 O O . GLN A 1 466 ? 11.933 -16.866 16.325 1.00 88.12 466 GLN A O 1
ATOM 3721 N N . ASP A 1 467 ? 13.408 -18.451 15.732 1.00 84.31 467 ASP A N 1
ATOM 3722 C CA . ASP A 1 467 ? 13.122 -19.315 16.878 1.00 84.31 467 ASP A CA 1
ATOM 3723 C C . ASP A 1 467 ? 13.520 -18.621 18.197 1.00 84.31 467 ASP A C 1
ATOM 3725 O O . ASP A 1 467 ? 14.515 -17.897 18.266 1.00 84.31 467 ASP A O 1
ATOM 3729 N N . GLY A 1 468 ? 12.729 -18.821 19.251 1.00 81.25 468 GLY A N 1
ATOM 3730 C CA . GLY A 1 468 ? 12.948 -18.194 20.559 1.00 81.25 468 GLY A CA 1
ATOM 3731 C C . GLY A 1 468 ? 12.503 -16.728 20.691 1.00 81.25 468 GLY A C 1
ATOM 3732 O O . GLY A 1 468 ? 12.669 -16.151 21.762 1.00 81.25 468 GLY A O 1
ATOM 3733 N N . TYR A 1 469 ? 11.894 -16.119 19.665 1.00 86.38 469 TYR A N 1
ATOM 3734 C CA . TYR A 1 469 ? 11.383 -14.735 19.726 1.00 86.38 469 TYR A CA 1
ATOM 3735 C C . TYR A 1 469 ? 10.015 -14.576 20.412 1.00 86.38 469 TYR A C 1
ATOM 3737 O O . TYR A 1 469 ? 9.510 -13.459 20.524 1.00 86.38 469 TYR A O 1
ATOM 3745 N N . GLY A 1 470 ? 9.456 -15.668 20.939 1.00 81.31 470 GLY A N 1
ATOM 3746 C CA . GLY A 1 470 ? 8.221 -15.681 21.732 1.00 81.31 470 GLY A CA 1
ATOM 3747 C C . GLY A 1 470 ? 6.977 -16.139 20.969 1.00 81.31 470 GLY A C 1
ATOM 3748 O O . GLY A 1 470 ? 5.954 -16.389 21.598 1.00 81.31 470 GLY A O 1
ATOM 3749 N N . SER A 1 471 ? 7.073 -16.292 19.650 1.00 86.00 471 SER A N 1
ATOM 3750 C CA . SER A 1 471 ? 5.992 -16.768 18.782 1.00 86.00 471 SER A CA 1
ATOM 3751 C C . SER A 1 471 ? 5.659 -18.240 19.040 1.00 86.00 471 SER A C 1
ATOM 3753 O O . SER A 1 471 ? 6.560 -19.080 19.138 1.00 86.00 471 SER A O 1
ATOM 3755 N N . LEU A 1 472 ? 4.371 -18.572 19.106 1.00 87.38 472 LEU A N 1
ATOM 3756 C CA . LEU A 1 472 ? 3.871 -19.891 19.489 1.00 87.38 472 LEU A CA 1
ATOM 3757 C C . LEU A 1 472 ? 3.299 -20.663 18.294 1.00 87.38 472 LEU A C 1
ATOM 3759 O O . LEU A 1 472 ? 2.420 -20.181 17.574 1.00 87.38 472 LEU A O 1
ATOM 3763 N N . ALA A 1 473 ? 3.747 -21.910 18.134 1.00 87.44 473 ALA A N 1
ATOM 3764 C CA . ALA A 1 473 ? 3.153 -22.849 17.187 1.00 87.44 473 ALA A CA 1
ATOM 3765 C C . ALA A 1 473 ? 1.666 -23.091 17.519 1.00 87.44 473 ALA A C 1
ATOM 3767 O O . ALA A 1 473 ? 1.266 -23.130 18.683 1.00 87.44 473 ALA A O 1
ATOM 3768 N N . GLY A 1 474 ? 0.828 -23.202 16.491 1.00 87.88 474 GLY A N 1
ATOM 3769 C CA . GLY A 1 474 ? -0.629 -23.302 16.609 1.00 87.88 474 GLY A CA 1
ATOM 3770 C C . GLY A 1 474 ? -1.342 -21.980 16.923 1.00 87.88 474 GLY A C 1
ATOM 3771 O O . GLY A 1 474 ? -2.570 -21.952 16.891 1.00 87.88 474 GLY A O 1
ATOM 3772 N N . THR A 1 475 ? -0.604 -20.896 17.203 1.00 89.19 475 THR A N 1
ATOM 3773 C CA . THR A 1 475 ? -1.159 -19.547 17.432 1.00 89.19 475 THR A CA 1
ATOM 3774 C C . THR A 1 475 ? -0.671 -18.560 16.378 1.00 89.19 475 THR A C 1
ATOM 3776 O O . THR A 1 475 ? -1.476 -18.052 15.603 1.00 89.19 475 THR A O 1
ATOM 3779 N N . ASP A 1 476 ? 0.642 -18.331 16.322 1.00 85.81 476 ASP A N 1
ATOM 3780 C CA . ASP A 1 476 ? 1.271 -17.345 15.435 1.00 85.81 476 ASP A CA 1
ATOM 3781 C C . ASP A 1 476 ? 1.731 -17.967 14.109 1.00 85.81 476 ASP A C 1
ATOM 3783 O O . ASP A 1 476 ? 1.867 -17.278 13.099 1.00 85.81 476 ASP A O 1
ATOM 3787 N N . TYR A 1 477 ? 1.961 -19.283 14.101 1.00 85.62 477 TYR A N 1
ATOM 3788 C CA . TYR A 1 477 ? 2.275 -20.060 12.905 1.00 85.62 477 TYR A CA 1
ATOM 3789 C C . TYR A 1 477 ? 1.805 -21.523 13.036 1.00 85.62 477 TYR A C 1
ATOM 3791 O O . TYR A 1 477 ? 1.634 -22.005 14.156 1.00 85.62 477 TYR A O 1
ATOM 3799 N N . PRO A 1 478 ? 1.571 -22.255 11.928 1.00 88.06 478 PRO A N 1
ATOM 3800 C CA . PRO A 1 478 ? 1.087 -23.637 11.963 1.00 88.06 478 PRO A CA 1
ATOM 3801 C C . PRO A 1 478 ? 2.001 -24.609 12.723 1.00 88.06 478 PRO A C 1
ATOM 3803 O O . PRO A 1 478 ? 3.202 -24.677 12.467 1.00 88.06 478 PRO A O 1
ATOM 3806 N N . ASP A 1 479 ? 1.409 -25.432 13.592 1.00 90.69 479 ASP A N 1
ATOM 3807 C CA . ASP A 1 479 ? 2.085 -26.576 14.220 1.00 90.69 479 ASP A CA 1
ATOM 3808 C C . ASP A 1 479 ? 1.948 -27.825 13.333 1.00 90.69 479 ASP A C 1
ATOM 3810 O O . ASP A 1 479 ? 1.183 -28.749 13.613 1.00 90.69 479 ASP A O 1
ATOM 3814 N N . VAL A 1 480 ? 2.613 -27.800 12.175 1.00 91.38 480 VAL A N 1
ATOM 3815 C CA . VAL A 1 480 ? 2.595 -28.902 11.203 1.00 91.38 480 VAL A CA 1
ATOM 3816 C C . VAL A 1 480 ? 4.005 -29.263 10.757 1.00 91.38 480 VAL A C 1
ATOM 3818 O O . VAL A 1 480 ? 4.892 -28.414 10.650 1.00 91.38 480 VAL A O 1
ATOM 3821 N N . SER A 1 481 ? 4.214 -30.545 10.456 1.00 91.25 481 SER A N 1
ATOM 3822 C CA . SER A 1 481 ? 5.492 -31.023 9.928 1.00 91.25 481 SER A CA 1
ATOM 3823 C C . SER A 1 481 ? 5.830 -30.322 8.608 1.00 91.25 481 SER A C 1
ATOM 3825 O O . SER A 1 481 ? 4.983 -30.216 7.723 1.00 91.25 481 SER A O 1
ATOM 3827 N N . GLY A 1 482 ? 7.068 -29.841 8.486 1.00 87.94 482 GLY A N 1
ATOM 3828 C CA . GLY A 1 482 ? 7.550 -29.101 7.317 1.00 87.94 482 GLY A CA 1
ATOM 3829 C C . GLY A 1 482 ? 7.426 -27.578 7.421 1.00 87.94 482 GLY A C 1
ATOM 3830 O O . GLY A 1 482 ? 8.038 -26.886 6.611 1.00 87.94 482 GLY A O 1
ATOM 3831 N N . TRP A 1 483 ? 6.715 -27.036 8.419 1.00 88.19 483 TRP A N 1
ATOM 3832 C CA . TRP A 1 483 ? 6.708 -25.591 8.659 1.00 88.19 483 TRP A CA 1
ATOM 3833 C C . TRP A 1 483 ? 8.028 -25.127 9.312 1.00 88.19 483 TRP A C 1
ATOM 3835 O O . TRP A 1 483 ? 8.466 -25.744 10.290 1.00 88.19 483 TRP A O 1
ATOM 3845 N N . PRO A 1 484 ? 8.685 -24.053 8.827 1.00 86.44 484 PRO A N 1
ATOM 3846 C CA . PRO A 1 484 ? 9.903 -23.545 9.455 1.00 86.44 484 PRO A CA 1
ATOM 3847 C C . PRO A 1 484 ? 9.624 -23.003 10.864 1.00 86.44 484 PRO A C 1
ATOM 3849 O O . PRO A 1 484 ? 8.780 -22.127 11.053 1.00 86.44 484 PRO A O 1
ATOM 3852 N N . ARG A 1 485 ? 10.343 -23.505 11.876 1.00 80.19 485 ARG A N 1
ATOM 3853 C CA . ARG A 1 485 ? 10.164 -23.057 13.269 1.00 80.19 485 ARG A CA 1
ATOM 3854 C C . ARG A 1 485 ? 10.408 -21.555 13.406 1.00 80.19 485 ARG A C 1
ATOM 3856 O O . ARG A 1 485 ? 11.424 -21.049 12.939 1.00 80.19 485 ARG A O 1
ATOM 3863 N N . GLY A 1 486 ? 9.476 -20.869 14.068 1.00 80.56 486 GLY A N 1
ATOM 3864 C CA . GLY A 1 486 ? 9.532 -19.426 14.304 1.00 80.56 486 GLY A CA 1
ATOM 3865 C C . GLY A 1 486 ? 9.123 -18.562 13.109 1.00 80.56 486 GLY A C 1
ATOM 3866 O O . GLY A 1 486 ? 8.941 -17.365 13.294 1.00 80.56 486 GLY A O 1
ATOM 3867 N N . PHE A 1 487 ? 8.926 -19.127 11.912 1.00 88.00 487 PHE A N 1
ATOM 3868 C CA . PHE A 1 487 ? 8.525 -18.344 10.746 1.00 88.00 487 PHE A CA 1
ATOM 3869 C C . PHE A 1 487 ? 7.066 -17.897 10.856 1.00 88.00 487 PHE A C 1
ATOM 3871 O O . PHE A 1 487 ? 6.153 -18.725 10.834 1.00 88.00 487 PHE A O 1
ATOM 3878 N N . ILE A 1 488 ? 6.867 -16.579 10.923 1.00 88.00 488 ILE A N 1
ATOM 3879 C CA . ILE A 1 488 ? 5.556 -15.930 10.880 1.00 88.00 488 ILE A CA 1
ATOM 3880 C C . ILE A 1 488 ? 5.410 -15.229 9.525 1.00 88.00 488 ILE A C 1
ATOM 3882 O O . ILE A 1 488 ? 6.248 -14.385 9.192 1.00 88.00 488 ILE A O 1
ATOM 3886 N N . PRO A 1 489 ? 4.351 -15.521 8.751 1.00 86.75 489 PRO A N 1
ATOM 3887 C CA . PRO A 1 489 ? 4.068 -14.788 7.530 1.00 86.75 489 PRO A CA 1
ATOM 3888 C C . PRO A 1 489 ? 3.526 -13.401 7.895 1.00 86.75 489 PRO A C 1
ATOM 3890 O O . PRO A 1 489 ? 2.377 -13.258 8.308 1.00 86.75 489 PRO A O 1
ATOM 3893 N N . ILE A 1 490 ? 4.364 -12.373 7.754 1.00 93.62 490 ILE A N 1
ATOM 3894 C CA . ILE A 1 490 ? 3.961 -10.976 7.947 1.00 93.62 490 ILE A CA 1
ATOM 3895 C C . ILE A 1 490 ? 3.495 -10.409 6.597 1.00 93.62 490 ILE A C 1
ATOM 3897 O O . ILE A 1 490 ? 4.248 -10.502 5.624 1.00 93.62 490 ILE A O 1
ATOM 3901 N N . PRO A 1 491 ? 2.279 -9.832 6.507 1.00 95.38 491 PRO A N 1
ATOM 3902 C CA . PRO A 1 491 ? 1.777 -9.237 5.274 1.00 95.38 491 PRO A CA 1
ATOM 3903 C C . PRO A 1 491 ? 2.691 -8.125 4.756 1.00 95.38 491 PRO A C 1
ATOM 3905 O O . PRO A 1 491 ? 3.050 -7.206 5.493 1.00 95.38 491 PRO A O 1
ATOM 3908 N N . ILE A 1 492 ? 3.023 -8.199 3.468 1.00 97.50 492 ILE A N 1
ATOM 3909 C CA . ILE A 1 492 ? 3.751 -7.160 2.741 1.00 97.50 492 ILE A CA 1
ATOM 3910 C C . ILE A 1 492 ? 2.819 -6.653 1.652 1.00 97.50 492 ILE A C 1
ATOM 3912 O O . ILE A 1 492 ? 2.468 -7.379 0.723 1.00 97.50 492 ILE A O 1
ATOM 3916 N N . HIS A 1 493 ? 2.382 -5.411 1.802 1.00 97.62 493 HIS A N 1
ATOM 3917 C CA . HIS A 1 493 ? 1.455 -4.780 0.880 1.00 97.62 493 HIS A CA 1
ATOM 3918 C C . HIS A 1 493 ? 2.212 -4.154 -0.279 1.00 97.62 493 HIS A C 1
ATOM 3920 O O . HIS A 1 493 ? 3.278 -3.572 -0.090 1.00 97.62 493 HIS A O 1
ATOM 3926 N N . THR A 1 494 ? 1.641 -4.226 -1.471 1.00 96.75 494 THR A N 1
ATOM 3927 C CA . THR A 1 494 ? 2.239 -3.632 -2.659 1.00 96.75 494 THR A CA 1
ATOM 3928 C C . THR A 1 494 ? 1.172 -3.031 -3.557 1.00 96.75 494 THR A C 1
ATOM 3930 O O . THR A 1 494 ? -0.025 -3.249 -3.355 1.00 96.75 494 THR A O 1
ATOM 3933 N N . VAL A 1 495 ? 1.629 -2.247 -4.519 1.00 91.62 495 VAL A N 1
ATOM 3934 C CA . VAL A 1 495 ? 0.847 -1.716 -5.629 1.00 91.62 495 VAL A CA 1
ATOM 3935 C C . VAL A 1 495 ? 1.622 -1.997 -6.913 1.00 91.62 495 VAL A C 1
ATOM 3937 O O . VAL A 1 495 ? 2.782 -2.415 -6.871 1.00 91.62 495 VAL A O 1
ATOM 3940 N N . ASP A 1 496 ? 0.971 -1.801 -8.050 1.00 93.44 496 ASP A N 1
ATOM 3941 C CA . ASP A 1 496 ? 1.612 -1.937 -9.351 1.00 93.44 496 ASP A CA 1
ATOM 3942 C C . ASP A 1 496 ? 2.837 -1.000 -9.475 1.00 93.44 496 ASP A C 1
ATOM 3944 O O . ASP A 1 496 ? 2.780 0.158 -9.062 1.00 93.44 496 ASP A O 1
ATOM 3948 N N . TYR A 1 497 ? 3.964 -1.523 -9.978 1.00 92.31 497 TYR A N 1
ATOM 3949 C CA . TYR A 1 497 ? 5.268 -0.843 -9.924 1.00 92.31 497 TYR A CA 1
ATOM 3950 C C . TYR A 1 497 ? 5.299 0.458 -10.735 1.00 92.31 497 TYR A C 1
ATOM 3952 O O . TYR A 1 497 ? 5.873 1.453 -10.283 1.00 92.31 497 TYR A O 1
ATOM 3960 N N . ASP A 1 498 ? 4.651 0.465 -11.899 1.00 90.75 498 ASP A N 1
ATOM 3961 C CA . ASP A 1 498 ? 4.679 1.590 -12.836 1.00 90.75 498 ASP A CA 1
ATOM 3962 C C . ASP A 1 498 ? 3.802 2.757 -12.369 1.00 90.75 498 ASP A C 1
ATOM 3964 O O . ASP A 1 498 ? 4.044 3.906 -12.743 1.00 90.75 498 ASP A O 1
ATOM 3968 N N . SER A 1 499 ? 2.819 2.472 -11.512 1.00 88.75 499 SER A N 1
ATOM 3969 C CA . SER A 1 499 ? 1.930 3.454 -10.880 1.00 88.75 499 SER A CA 1
ATOM 3970 C C . SER A 1 499 ? 2.312 3.792 -9.430 1.00 88.75 499 SER A C 1
ATOM 3972 O O . SER A 1 499 ? 1.626 4.573 -8.767 1.00 88.75 499 SER A O 1
ATOM 3974 N N . ASP A 1 500 ? 3.414 3.239 -8.911 1.00 96.25 500 ASP A N 1
ATOM 3975 C CA . ASP A 1 500 ? 3.841 3.465 -7.531 1.00 96.25 500 ASP A CA 1
ATOM 3976 C C . ASP A 1 500 ? 4.611 4.785 -7.346 1.00 96.25 500 ASP A C 1
ATOM 3978 O O . ASP A 1 500 ? 5.825 4.788 -7.164 1.00 96.25 500 ASP A O 1
ATOM 3982 N N . HIS A 1 501 ? 3.911 5.914 -7.272 1.00 95.19 501 HIS A N 1
ATOM 3983 C CA . HIS A 1 501 ? 4.554 7.210 -7.021 1.00 95.19 501 HIS A CA 1
ATOM 3984 C C . HIS A 1 501 ? 5.159 7.390 -5.615 1.00 95.19 501 HIS A C 1
ATOM 3986 O O . HIS A 1 501 ? 5.833 8.386 -5.374 1.00 95.19 501 HIS A O 1
ATOM 3992 N N . ILE A 1 502 ? 4.929 6.469 -4.670 1.00 95.69 502 ILE A N 1
ATOM 3993 C CA . ILE A 1 502 ? 5.450 6.562 -3.290 1.00 95.69 502 ILE A CA 1
ATOM 3994 C C . ILE A 1 502 ? 6.752 5.770 -3.145 1.00 95.69 502 ILE A C 1
ATOM 3996 O O . ILE A 1 502 ? 7.715 6.238 -2.544 1.00 95.69 502 ILE A O 1
ATOM 4000 N N . GLY A 1 503 ? 6.761 4.533 -3.637 1.00 94.56 503 GLY A N 1
ATOM 4001 C CA . GLY A 1 503 ? 7.891 3.618 -3.524 1.00 94.56 503 GLY A CA 1
ATOM 4002 C C . GLY A 1 503 ? 8.834 3.664 -4.724 1.00 94.56 503 GLY A C 1
ATOM 4003 O O . GLY A 1 503 ? 10.017 3.386 -4.546 1.00 94.56 503 GLY A O 1
ATOM 4004 N N . ASN A 1 504 ? 8.341 4.024 -5.912 1.00 96.31 504 ASN A N 1
ATOM 4005 C CA . ASN A 1 504 ? 9.108 4.081 -7.154 1.00 96.31 504 ASN A CA 1
ATOM 4006 C C . ASN A 1 504 ? 9.216 5.534 -7.656 1.00 96.31 504 ASN A C 1
ATOM 4008 O O . ASN A 1 504 ? 8.283 6.084 -8.247 1.00 96.31 504 ASN A O 1
ATOM 4012 N N . MET A 1 505 ? 10.387 6.142 -7.451 1.00 92.81 505 MET A N 1
ATOM 4013 C CA . MET A 1 505 ? 10.675 7.524 -7.869 1.00 92.81 505 MET A CA 1
ATOM 4014 C C . MET A 1 505 ? 10.705 7.684 -9.399 1.00 92.81 505 MET A C 1
ATOM 4016 O O . MET A 1 505 ? 10.572 8.801 -9.910 1.00 92.81 505 MET A O 1
ATOM 4020 N N . ASP A 1 506 ? 10.819 6.564 -10.119 1.00 91.06 506 ASP A N 1
ATOM 4021 C CA . ASP A 1 506 ? 10.851 6.489 -11.577 1.00 91.06 506 ASP A CA 1
ATOM 4022 C C . ASP A 1 506 ? 9.544 5.968 -12.202 1.00 91.06 506 ASP A C 1
ATOM 4024 O O . ASP A 1 506 ? 9.458 5.824 -13.422 1.00 91.06 506 ASP A O 1
ATOM 4028 N N . SER A 1 507 ? 8.481 5.817 -11.398 1.00 94.06 507 SER A N 1
ATOM 4029 C CA . SER A 1 507 ? 7.107 5.531 -11.858 1.00 94.06 507 SER A CA 1
ATOM 4030 C C . SER A 1 507 ? 6.659 6.465 -12.991 1.00 94.06 507 SER A C 1
ATOM 4032 O O . SER A 1 507 ? 7.168 7.581 -13.134 1.00 94.06 507 SER A O 1
ATOM 4034 N N . ILE A 1 508 ? 5.717 6.019 -13.826 1.00 93.06 508 ILE A N 1
ATOM 4035 C CA . ILE A 1 508 ? 5.349 6.708 -15.071 1.00 93.06 508 ILE A CA 1
ATOM 4036 C C . ILE A 1 508 ? 4.827 8.118 -14.771 1.00 93.06 508 ILE A C 1
ATOM 4038 O O . ILE A 1 508 ? 3.723 8.292 -14.262 1.00 93.06 508 ILE A O 1
ATOM 4042 N N . CYS A 1 509 ? 5.601 9.142 -15.138 1.00 95.50 509 CYS A N 1
ATOM 4043 C CA . CYS A 1 509 ? 5.252 10.536 -14.879 1.00 95.50 509 CYS A CA 1
ATOM 4044 C C . CYS A 1 509 ? 5.689 11.449 -16.039 1.00 95.50 509 CYS A C 1
ATOM 4046 O O . CYS A 1 509 ? 6.795 11.989 -16.005 1.00 95.50 509 CYS A O 1
ATOM 4048 N N . PRO A 1 510 ? 4.830 11.692 -17.050 1.00 95.75 510 PRO A N 1
ATOM 4049 C CA . PRO A 1 510 ? 5.169 12.539 -18.202 1.00 95.75 510 PRO A CA 1
ATOM 4050 C C . PRO A 1 510 ? 5.662 13.946 -17.830 1.00 95.75 510 PRO A C 1
ATOM 4052 O O . PRO A 1 510 ? 6.508 14.524 -18.512 1.00 95.75 510 PRO A O 1
ATOM 4055 N N . ARG A 1 511 ? 5.159 14.507 -16.721 1.00 95.44 511 ARG A N 1
ATOM 4056 C CA . ARG A 1 511 ? 5.643 15.777 -16.170 1.00 95.44 511 ARG A CA 1
ATOM 4057 C C . ARG A 1 511 ? 7.118 15.719 -15.781 1.00 95.44 511 ARG A C 1
ATOM 4059 O O . ARG A 1 511 ? 7.814 16.698 -16.021 1.00 95.44 511 ARG A O 1
ATOM 4066 N N . ARG A 1 512 ? 7.604 14.614 -15.208 1.00 95.31 512 ARG A N 1
ATOM 4067 C CA . ARG A 1 512 ? 9.018 14.455 -14.840 1.00 95.31 512 ARG A CA 1
ATOM 4068 C C . ARG A 1 512 ? 9.910 14.522 -16.073 1.00 95.31 512 ARG A C 1
ATOM 4070 O O . ARG A 1 512 ? 10.868 15.284 -16.068 1.00 95.31 512 ARG A O 1
ATOM 4077 N N . ASP A 1 513 ? 9.558 13.800 -17.133 1.00 94.00 513 ASP A N 1
ATOM 4078 C CA . ASP A 1 513 ? 10.335 13.793 -18.378 1.00 94.00 513 ASP A CA 1
ATOM 4079 C C . ASP A 1 513 ? 10.342 15.184 -19.023 1.00 94.00 513 ASP A C 1
ATOM 4081 O O . ASP A 1 513 ? 11.371 15.675 -19.483 1.00 94.00 513 ASP A O 1
ATOM 4085 N N . TRP A 1 514 ? 9.201 15.877 -18.994 1.00 95.94 514 TRP A N 1
ATOM 4086 C CA . TRP A 1 514 ? 9.111 17.265 -19.440 1.00 95.94 514 TRP A CA 1
ATOM 4087 C C . TRP A 1 514 ? 9.986 18.216 -18.606 1.00 95.94 514 TRP A C 1
ATOM 4089 O O . TRP A 1 514 ? 10.727 19.015 -19.178 1.00 95.94 514 TRP A O 1
ATOM 4099 N N . LEU A 1 515 ? 9.953 18.114 -17.273 1.00 96.38 515 LEU A N 1
ATOM 4100 C CA . LEU A 1 515 ? 10.800 18.910 -16.377 1.00 96.38 515 LEU A CA 1
ATOM 4101 C C . LEU A 1 515 ? 12.287 18.608 -16.585 1.00 96.38 515 LEU A C 1
ATOM 4103 O O . LEU A 1 515 ? 13.097 19.532 -16.601 1.00 96.38 515 LEU A O 1
ATOM 4107 N N . TRP A 1 516 ? 12.646 17.343 -16.801 1.00 94.81 516 TRP A N 1
ATOM 4108 C CA . TRP A 1 516 ? 14.011 16.941 -17.122 1.00 94.81 516 TRP A CA 1
ATOM 4109 C C . TRP A 1 516 ? 14.475 17.539 -18.454 1.00 94.81 516 TRP A C 1
ATOM 4111 O O . TRP A 1 516 ? 15.564 18.103 -18.535 1.00 94.81 516 TRP A O 1
ATOM 4121 N N . ASN A 1 517 ? 13.624 17.522 -19.481 1.00 94.69 517 ASN A N 1
ATOM 4122 C CA . ASN A 1 517 ? 13.915 18.166 -20.764 1.00 94.69 517 ASN A CA 1
ATOM 4123 C C . ASN A 1 517 ? 14.112 19.685 -20.637 1.00 94.69 517 ASN A C 1
ATOM 4125 O O . ASN A 1 517 ? 14.901 20.261 -21.388 1.00 94.69 517 ASN A O 1
ATOM 4129 N N . LEU A 1 518 ? 13.420 20.347 -19.703 1.00 95.31 518 LEU A N 1
ATOM 4130 C CA . LEU A 1 518 ? 13.681 21.751 -19.373 1.00 95.31 518 LEU A CA 1
ATOM 4131 C C . LEU A 1 518 ? 15.012 21.905 -18.627 1.00 95.31 518 LEU A C 1
ATOM 4133 O O . LEU A 1 518 ? 15.830 22.732 -19.019 1.00 95.31 518 LEU A O 1
ATOM 4137 N N . ALA A 1 519 ? 15.276 21.080 -17.611 1.00 95.50 519 ALA A N 1
ATOM 4138 C CA . ALA A 1 519 ? 16.531 21.107 -16.860 1.00 95.50 519 ALA A CA 1
ATOM 4139 C C . ALA A 1 519 ? 17.753 20.963 -17.782 1.00 95.50 519 ALA A C 1
ATOM 4141 O O . ALA A 1 519 ? 18.700 21.742 -17.667 1.00 95.50 519 ALA A O 1
ATOM 4142 N N . GLN A 1 520 ? 17.692 20.057 -18.763 1.00 94.62 520 GLN A N 1
ATOM 4143 C CA . GLN A 1 520 ? 18.733 19.850 -19.777 1.00 94.62 520 GLN A CA 1
ATOM 4144 C C . GLN A 1 520 ? 19.015 21.076 -20.657 1.00 94.62 520 GLN A C 1
ATOM 4146 O O . GLN A 1 520 ? 20.069 21.150 -21.283 1.00 94.62 520 GLN A O 1
ATOM 4151 N N . GLN A 1 521 ? 18.102 22.046 -20.721 1.00 95.12 521 GLN A N 1
ATOM 4152 C CA . GLN A 1 521 ? 18.288 23.293 -21.466 1.00 95.12 521 GLN A CA 1
ATOM 4153 C C . GLN A 1 521 ? 18.915 24.410 -20.621 1.00 95.12 521 GLN A C 1
ATOM 4155 O O . GLN A 1 521 ? 19.344 25.419 -21.187 1.00 95.12 521 GLN A O 1
ATOM 4160 N N . SER A 1 522 ? 18.988 24.242 -19.298 1.00 95.81 522 SER A N 1
ATOM 4161 C CA . SER A 1 522 ? 19.622 25.209 -18.401 1.00 95.81 522 SER A CA 1
ATOM 4162 C C . SER A 1 522 ? 21.124 25.327 -18.669 1.00 95.81 522 SER A C 1
ATOM 4164 O O . SER A 1 522 ? 21.777 24.360 -19.065 1.00 95.81 522 SER A O 1
ATOM 4166 N N . ASP A 1 523 ? 21.694 26.511 -18.433 1.00 95.94 523 ASP A N 1
ATOM 4167 C CA . ASP A 1 523 ? 23.124 26.746 -18.659 1.00 95.94 523 ASP A CA 1
ATOM 4168 C C . ASP A 1 523 ? 23.997 25.791 -17.841 1.00 95.94 523 ASP A C 1
ATOM 4170 O O . ASP A 1 523 ? 25.009 25.310 -18.339 1.00 95.94 523 ASP A O 1
ATOM 4174 N N . GLU A 1 524 ? 23.608 25.487 -16.604 1.00 95.62 524 GLU A N 1
ATOM 4175 C CA . GLU A 1 524 ? 24.363 24.604 -15.718 1.00 95.62 524 GLU A CA 1
ATOM 4176 C C . GLU A 1 524 ? 24.447 23.178 -16.274 1.00 95.62 524 GLU A C 1
ATOM 4178 O O . GLU A 1 524 ? 25.547 22.677 -16.526 1.00 95.62 524 GLU A O 1
ATOM 4183 N N . VAL A 1 525 ? 23.296 22.564 -16.572 1.00 95.50 525 VAL A N 1
ATOM 4184 C CA . VAL A 1 525 ? 23.242 21.194 -17.101 1.00 95.50 525 VAL A CA 1
ATOM 4185 C C . VAL A 1 525 ? 23.858 21.130 -18.496 1.00 95.50 525 VAL A C 1
ATOM 4187 O O . VAL A 1 525 ? 24.609 20.199 -18.790 1.00 95.50 525 VAL A O 1
ATOM 4190 N N . ARG A 1 526 ? 23.634 22.137 -19.354 1.00 96.50 526 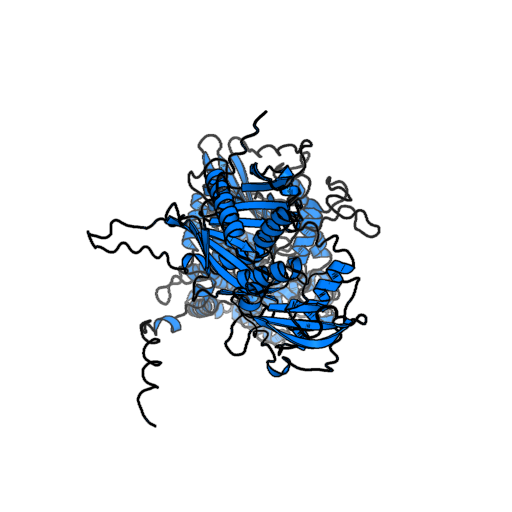ARG A N 1
ATOM 4191 C CA . ARG A 1 526 ? 24.263 22.204 -20.684 1.00 96.50 526 ARG A CA 1
ATOM 4192 C C . ARG A 1 526 ? 25.775 22.337 -20.601 1.00 96.50 526 ARG A C 1
ATOM 4194 O O . ARG A 1 526 ? 26.475 21.662 -21.353 1.00 96.50 526 ARG A O 1
ATOM 4201 N N . ASN A 1 527 ? 26.294 23.211 -19.742 1.00 97.06 527 ASN A N 1
ATOM 4202 C CA . ASN A 1 527 ? 27.736 23.413 -19.601 1.00 97.06 527 ASN A CA 1
ATOM 4203 C C . ASN A 1 527 ? 28.409 22.163 -19.036 1.00 97.06 527 ASN A C 1
ATOM 4205 O O . ASN A 1 527 ? 29.483 21.785 -19.503 1.00 97.06 527 ASN A O 1
ATOM 4209 N N . TRP A 1 528 ? 27.764 21.500 -18.076 1.00 96.31 528 TRP A N 1
ATOM 4210 C CA . TRP A 1 528 ? 28.245 20.240 -17.531 1.00 96.31 528 TRP A CA 1
ATOM 4211 C C . TRP A 1 528 ? 28.229 19.116 -18.579 1.00 96.31 528 TRP A C 1
ATOM 4213 O O . TRP A 1 528 ? 29.263 18.488 -18.815 1.00 96.31 528 TRP A O 1
ATOM 4223 N N . THR A 1 529 ? 27.109 18.938 -19.286 1.00 95.75 529 THR A N 1
ATOM 4224 C CA . THR A 1 529 ? 26.938 17.934 -20.355 1.00 95.75 529 THR A CA 1
ATOM 4225 C C . THR A 1 529 ? 27.973 18.108 -21.468 1.00 95.75 529 THR A C 1
ATOM 4227 O O . THR A 1 529 ? 28.590 17.146 -21.914 1.00 95.75 529 THR A O 1
ATOM 4230 N N . ASN A 1 530 ? 28.226 19.353 -21.884 1.00 96.38 530 ASN A N 1
ATOM 4231 C CA . ASN A 1 530 ? 29.201 19.679 -22.929 1.00 96.38 530 ASN A CA 1
ATOM 4232 C C . ASN A 1 530 ? 30.643 19.803 -22.405 1.00 96.38 530 ASN A C 1
ATOM 4234 O O . ASN A 1 530 ? 31.542 20.204 -23.149 1.00 96.38 530 ASN A O 1
ATOM 4238 N N . SER A 1 531 ? 30.892 19.498 -21.129 1.00 97.94 531 SER A N 1
ATOM 4239 C CA . SER A 1 531 ? 32.228 19.606 -20.555 1.00 97.94 531 SER A CA 1
ATOM 4240 C C . SER A 1 531 ? 33.188 18.583 -21.171 1.00 97.94 531 SER A C 1
ATOM 4242 O O . SER A 1 531 ? 32.809 17.478 -21.575 1.00 97.94 531 SER A O 1
ATOM 4244 N N . ALA A 1 532 ? 34.479 18.932 -21.188 1.00 97.75 532 ALA A N 1
ATOM 4245 C CA . ALA A 1 532 ? 35.530 18.035 -21.665 1.00 97.75 532 ALA A CA 1
ATOM 4246 C C . ALA A 1 532 ? 35.570 16.719 -20.872 1.00 97.75 532 ALA A C 1
ATOM 4248 O O . ALA A 1 532 ? 35.874 15.673 -21.438 1.00 97.75 532 ALA A O 1
ATOM 4249 N N . LYS A 1 533 ? 35.225 16.764 -19.579 1.00 96.56 533 LYS A N 1
ATOM 4250 C CA . LYS A 1 533 ? 35.157 15.593 -18.703 1.00 96.56 533 LYS A CA 1
ATOM 4251 C C . LYS A 1 533 ? 34.085 14.610 -19.171 1.00 96.56 533 LYS A C 1
ATOM 4253 O O . LYS A 1 533 ? 34.417 13.465 -19.462 1.00 96.56 533 LYS A O 1
ATOM 4258 N N . VAL A 1 534 ? 32.839 15.069 -19.305 1.00 97.69 534 VAL A N 1
ATOM 4259 C CA . VAL A 1 534 ? 31.712 14.230 -19.749 1.00 97.69 534 VAL A CA 1
ATOM 4260 C C . VAL A 1 534 ? 31.979 13.675 -21.146 1.00 97.69 534 VAL A C 1
ATOM 4262 O O . VAL A 1 534 ? 31.930 12.465 -21.352 1.00 97.69 534 VAL A O 1
ATOM 4265 N N . SER A 1 535 ? 32.385 14.540 -22.081 1.00 97.19 535 SER A N 1
ATOM 4266 C CA . SER A 1 535 ? 32.718 14.125 -23.449 1.00 97.19 535 SER A CA 1
ATOM 4267 C C . SER A 1 535 ? 33.851 13.092 -23.482 1.00 97.19 535 SER A C 1
ATOM 4269 O O . SER A 1 535 ? 33.785 12.128 -24.239 1.00 97.19 535 SER A O 1
ATOM 4271 N N . SER A 1 536 ? 34.891 13.255 -22.656 1.00 97.88 536 SER A N 1
ATOM 4272 C CA . SER A 1 536 ? 36.004 12.303 -22.567 1.00 97.88 536 SER A CA 1
ATOM 4273 C C . SER A 1 536 ? 35.550 10.940 -22.048 1.00 97.88 536 SER A C 1
ATOM 4275 O O . SER A 1 536 ? 35.940 9.919 -22.615 1.00 97.88 536 SER A O 1
ATOM 4277 N N . VAL A 1 537 ? 34.729 10.908 -20.995 1.00 98.12 537 VAL A N 1
ATOM 4278 C CA . VAL A 1 537 ? 34.209 9.660 -20.417 1.00 98.12 537 VAL A CA 1
ATOM 4279 C C . VAL A 1 537 ? 33.311 8.937 -21.417 1.00 98.12 537 VAL A C 1
ATOM 4281 O O . VAL A 1 537 ? 33.573 7.773 -21.719 1.00 98.12 537 VAL A O 1
ATOM 4284 N N . LEU A 1 538 ? 32.323 9.627 -21.994 1.00 97.94 538 LEU A N 1
ATOM 4285 C CA . LEU A 1 538 ? 31.374 9.026 -22.934 1.00 97.94 538 LEU A CA 1
ATOM 4286 C C . LEU A 1 538 ? 32.049 8.557 -24.227 1.00 97.94 538 LEU A C 1
ATOM 4288 O O . LEU A 1 538 ? 31.785 7.443 -24.674 1.00 97.94 538 LEU A O 1
ATOM 4292 N N . ASN A 1 539 ? 32.961 9.346 -24.808 1.00 97.69 539 ASN A N 1
ATOM 4293 C CA . ASN A 1 539 ? 33.682 8.942 -26.021 1.00 97.69 539 ASN A CA 1
ATOM 4294 C C . ASN A 1 539 ? 34.588 7.737 -25.761 1.00 97.69 539 ASN A C 1
ATOM 4296 O O . ASN A 1 539 ? 34.625 6.804 -26.566 1.00 97.69 539 ASN A O 1
ATOM 4300 N N . LYS A 1 540 ? 35.308 7.740 -24.630 1.00 98.19 540 LYS A N 1
ATOM 4301 C CA . LYS A 1 540 ? 36.158 6.614 -24.248 1.00 98.19 540 LYS A CA 1
ATOM 4302 C C . LYS A 1 540 ? 35.310 5.365 -24.031 1.00 98.19 540 LYS A C 1
ATOM 4304 O O . LYS A 1 540 ? 35.608 4.346 -24.641 1.00 98.19 540 LYS A O 1
ATOM 4309 N N . LEU A 1 541 ? 34.238 5.451 -23.247 1.00 97.88 541 LEU A N 1
ATOM 4310 C CA . LEU A 1 541 ? 33.328 4.332 -23.007 1.00 97.88 541 LEU A CA 1
ATOM 4311 C C . LEU A 1 541 ? 32.737 3.803 -24.321 1.00 97.88 541 LEU A C 1
ATOM 4313 O O . LEU A 1 541 ? 32.883 2.621 -24.610 1.00 97.88 541 LEU A O 1
ATOM 4317 N N . THR A 1 542 ? 32.204 4.685 -25.171 1.00 97.44 542 THR A N 1
ATOM 4318 C CA . THR A 1 542 ? 31.651 4.324 -26.488 1.00 97.44 542 THR A CA 1
ATOM 4319 C C . THR A 1 542 ? 32.669 3.573 -27.342 1.00 97.44 542 THR A C 1
ATOM 4321 O O . THR A 1 542 ? 32.337 2.563 -27.956 1.00 97.44 542 THR A O 1
ATOM 4324 N N . SER A 1 543 ? 33.929 4.017 -27.358 1.00 97.25 543 SER A N 1
ATOM 4325 C CA . SER A 1 543 ? 34.989 3.337 -28.114 1.00 97.25 543 SER A CA 1
ATOM 4326 C C . SER A 1 543 ? 35.355 1.953 -27.564 1.00 97.25 543 SER A C 1
ATOM 4328 O O . SER A 1 543 ? 35.861 1.121 -28.314 1.00 97.25 543 SER A O 1
ATOM 4330 N N . LEU A 1 544 ? 35.116 1.713 -26.272 1.00 96.62 544 LEU A N 1
ATOM 4331 C CA . LEU A 1 544 ? 35.460 0.470 -25.583 1.00 96.62 544 LEU A CA 1
ATOM 4332 C C . LEU A 1 544 ? 34.354 -0.583 -25.683 1.00 96.62 544 LEU A C 1
ATOM 4334 O O . LEU A 1 544 ? 34.673 -1.759 -25.839 1.00 96.62 544 LEU A O 1
ATOM 4338 N N . VAL A 1 545 ? 33.085 -0.168 -25.610 1.00 96.19 545 VAL A N 1
ATOM 4339 C CA . VAL A 1 545 ? 31.928 -1.086 -25.609 1.00 96.19 545 VAL A CA 1
ATOM 4340 C C . VAL A 1 545 ? 31.119 -1.064 -26.909 1.00 96.19 545 VAL A C 1
ATOM 4342 O O . VAL A 1 545 ? 30.189 -1.843 -27.077 1.00 96.19 545 VAL A O 1
ATOM 4345 N N . ASN A 1 546 ? 31.475 -0.186 -27.855 1.00 95.06 546 ASN A N 1
ATOM 4346 C CA . ASN A 1 546 ? 30.790 -0.016 -29.141 1.00 95.06 546 ASN A CA 1
ATOM 4347 C C . ASN A 1 546 ? 29.278 0.280 -29.004 1.00 95.06 546 ASN A C 1
ATOM 4349 O O . ASN A 1 546 ? 28.471 -0.127 -29.837 1.00 95.06 546 ASN A O 1
ATOM 4353 N N . GLN A 1 547 ? 28.913 1.014 -27.954 1.00 95.81 547 GLN A N 1
ATOM 4354 C CA . GLN A 1 547 ? 27.553 1.441 -27.635 1.00 95.81 547 GLN A CA 1
ATOM 4355 C C . GLN A 1 547 ? 27.594 2.879 -27.113 1.00 95.81 547 GLN A C 1
ATOM 4357 O O . GLN A 1 547 ? 28.495 3.247 -26.362 1.00 95.81 547 GLN A O 1
ATOM 4362 N N . THR A 1 548 ? 26.632 3.700 -27.525 1.00 95.88 548 THR A N 1
ATOM 4363 C CA . THR A 1 548 ? 26.467 5.072 -27.031 1.00 95.88 548 THR A CA 1
ATOM 4364 C C . THR A 1 548 ? 25.448 5.106 -25.903 1.00 95.88 548 THR A C 1
ATOM 4366 O O . THR A 1 548 ? 24.421 4.438 -25.999 1.00 95.88 548 THR A O 1
ATOM 4369 N N . PHE A 1 549 ? 25.686 5.945 -24.899 1.00 94.62 549 PHE A N 1
ATOM 4370 C CA . PHE A 1 549 ? 24.777 6.139 -23.771 1.00 94.62 549 PHE A CA 1
ATOM 4371 C C . PHE A 1 549 ? 24.303 7.586 -23.743 1.00 94.62 549 PHE A C 1
ATOM 4373 O O . PHE A 1 549 ? 25.121 8.507 -23.838 1.00 94.62 549 PHE A O 1
ATOM 4380 N N . ALA A 1 550 ? 22.991 7.779 -23.609 1.00 92.88 550 ALA A N 1
ATOM 4381 C CA . ALA A 1 550 ? 22.467 9.041 -23.115 1.00 92.88 550 ALA A CA 1
ATOM 4382 C C . ALA A 1 550 ? 22.877 9.198 -21.639 1.00 92.88 550 ALA A C 1
ATOM 4384 O O . ALA A 1 550 ? 23.184 8.210 -20.968 1.00 92.88 550 ALA A O 1
ATOM 4385 N N . LEU A 1 551 ? 22.933 10.428 -21.130 1.00 91.25 551 LEU A N 1
ATOM 4386 C CA . LEU A 1 551 ? 23.381 10.663 -19.752 1.00 91.25 551 LEU A CA 1
ATOM 4387 C C . LEU A 1 551 ? 22.433 10.014 -18.742 1.00 91.25 551 LEU A C 1
ATOM 4389 O O . LEU A 1 551 ? 22.879 9.422 -17.766 1.00 91.25 551 LEU A O 1
ATOM 4393 N N . GLU A 1 552 ? 21.138 10.075 -19.029 1.00 89.00 552 GLU A N 1
ATOM 4394 C CA . GLU A 1 552 ? 20.063 9.449 -18.268 1.00 89.00 552 GLU A CA 1
ATOM 4395 C C . GLU A 1 552 ? 20.122 7.917 -18.244 1.00 89.00 552 GLU A C 1
ATOM 4397 O O . GLU A 1 552 ? 19.546 7.329 -17.339 1.00 89.00 552 GLU A O 1
ATOM 4402 N N . ASP A 1 553 ? 20.833 7.288 -19.185 1.00 92.88 553 ASP A N 1
ATOM 4403 C CA . ASP A 1 553 ? 21.007 5.832 -19.273 1.00 92.88 553 ASP A CA 1
ATOM 4404 C C . ASP A 1 553 ? 22.403 5.388 -18.817 1.00 92.88 553 ASP A C 1
ATOM 4406 O O . ASP A 1 553 ? 22.710 4.193 -18.787 1.00 92.88 553 ASP A O 1
ATOM 4410 N N . LEU A 1 554 ? 23.282 6.335 -18.462 1.00 94.88 554 LEU A N 1
ATOM 4411 C CA . LEU A 1 554 ? 24.664 6.028 -18.107 1.00 94.88 554 LEU A CA 1
ATOM 4412 C C . LEU A 1 554 ? 24.749 5.119 -16.878 1.00 94.88 554 LEU A C 1
ATOM 4414 O O . LEU A 1 554 ? 25.704 4.352 -16.799 1.00 94.88 554 LEU A O 1
ATOM 4418 N N . TRP A 1 555 ? 23.758 5.159 -15.978 1.00 92.88 555 TRP A N 1
ATOM 4419 C CA . TRP A 1 555 ? 23.672 4.350 -14.754 1.00 92.88 555 TRP A CA 1
ATOM 4420 C C . TRP A 1 555 ? 23.735 2.839 -15.005 1.00 92.88 555 TRP A C 1
ATOM 4422 O O . TRP A 1 555 ? 24.187 2.106 -14.126 1.00 92.88 555 TRP A O 1
ATOM 4432 N N . ILE A 1 556 ? 23.358 2.378 -16.205 1.00 96.31 556 ILE A N 1
ATOM 4433 C CA . ILE A 1 556 ? 23.411 0.963 -16.602 1.00 96.31 556 ILE A CA 1
ATOM 4434 C C . ILE A 1 556 ? 24.826 0.401 -16.425 1.00 96.31 556 ILE A C 1
ATOM 4436 O O . ILE A 1 556 ? 25.012 -0.699 -15.910 1.00 96.31 556 ILE A O 1
ATOM 4440 N N . VAL A 1 557 ? 25.834 1.173 -16.835 1.00 96.69 557 VAL A N 1
ATOM 4441 C CA . VAL A 1 557 ? 27.232 0.731 -16.843 1.00 96.69 557 VAL A CA 1
ATOM 4442 C C . VAL A 1 557 ? 27.818 0.615 -15.431 1.00 96.69 557 VAL A C 1
ATOM 4444 O O . VAL A 1 557 ? 28.312 -0.461 -15.098 1.00 96.69 557 VAL A O 1
ATOM 4447 N N . PRO A 1 558 ? 27.799 1.654 -14.572 1.00 95.00 558 PRO A N 1
ATOM 4448 C CA . PRO A 1 558 ? 28.313 1.524 -13.222 1.00 95.00 558 PRO A CA 1
ATOM 4449 C C . PRO A 1 558 ? 27.486 0.555 -12.361 1.00 95.00 558 PRO A C 1
ATOM 4451 O O . PRO A 1 558 ? 28.099 -0.110 -11.534 1.00 95.00 558 PRO A O 1
ATOM 4454 N N . ASP A 1 559 ? 26.165 0.400 -12.557 1.00 95.06 559 ASP A N 1
ATOM 4455 C CA . ASP A 1 559 ? 25.372 -0.607 -11.819 1.00 95.06 559 ASP A CA 1
ATOM 4456 C C . ASP A 1 559 ? 25.842 -2.034 -12.130 1.00 95.06 559 ASP A C 1
ATOM 4458 O O . ASP A 1 559 ? 26.155 -2.796 -11.213 1.00 95.06 559 ASP A O 1
ATOM 4462 N N . ALA A 1 560 ? 25.956 -2.383 -13.416 1.00 97.25 560 ALA A N 1
ATOM 4463 C CA . ALA A 1 560 ? 26.419 -3.703 -13.840 1.00 97.25 560 ALA A CA 1
ATOM 4464 C C . ALA A 1 560 ? 27.843 -3.986 -13.336 1.00 97.25 560 ALA A C 1
ATOM 4466 O O . ALA A 1 560 ? 28.069 -4.954 -12.605 1.00 97.25 560 ALA A O 1
ATOM 4467 N N . LEU A 1 561 ? 28.778 -3.061 -13.588 1.00 96.75 561 LEU A N 1
ATOM 4468 C CA . LEU A 1 561 ? 30.174 -3.196 -13.170 1.00 96.75 561 LEU A CA 1
ATOM 4469 C C . LEU A 1 561 ? 30.342 -3.245 -11.645 1.00 96.75 561 LEU A C 1
ATOM 4471 O O . LEU A 1 561 ? 31.237 -3.931 -11.148 1.00 96.75 561 LEU A O 1
ATOM 4475 N N . PHE A 1 562 ? 29.520 -2.525 -10.877 1.00 94.94 562 PHE A N 1
ATOM 4476 C CA . PHE A 1 562 ? 29.521 -2.615 -9.415 1.00 94.94 562 PHE A CA 1
ATOM 4477 C C . PHE A 1 562 ? 29.195 -4.037 -8.953 1.00 94.94 562 PHE A C 1
ATOM 4479 O O . PHE A 1 562 ? 29.888 -4.602 -8.109 1.00 94.94 562 PHE A O 1
ATOM 4486 N N . ILE A 1 563 ? 28.168 -4.645 -9.539 1.00 96.62 563 ILE A N 1
ATOM 4487 C CA . ILE A 1 563 ? 27.708 -5.979 -9.154 1.00 96.62 563 ILE A CA 1
ATOM 4488 C C . ILE A 1 563 ? 28.677 -7.053 -9.668 1.00 96.62 563 ILE A C 1
ATOM 4490 O O . ILE A 1 563 ? 29.012 -7.995 -8.949 1.00 96.62 563 ILE A O 1
ATOM 4494 N N . GLU A 1 564 ? 29.219 -6.898 -10.873 1.00 97.44 564 GLU A N 1
ATOM 4495 C CA . GLU A 1 564 ? 30.271 -7.769 -11.402 1.00 97.44 564 GLU A CA 1
ATOM 4496 C C . GLU A 1 564 ? 31.541 -7.736 -10.546 1.00 97.44 564 GLU A C 1
ATOM 4498 O O . GLU A 1 564 ? 32.199 -8.764 -10.394 1.00 97.44 564 GLU A O 1
ATOM 4503 N N . GLN A 1 565 ? 31.879 -6.609 -9.915 1.00 95.69 565 GLN A N 1
ATOM 4504 C CA . GLN A 1 565 ? 32.971 -6.568 -8.936 1.00 95.69 565 GLN A CA 1
ATOM 4505 C C . GLN A 1 565 ? 32.680 -7.413 -7.691 1.00 95.69 565 GLN A C 1
ATOM 4507 O O . GLN A 1 565 ? 33.610 -7.973 -7.115 1.00 95.69 565 GLN A O 1
ATOM 4512 N N . ILE A 1 566 ? 31.419 -7.546 -7.278 1.00 95.06 566 ILE A N 1
ATOM 4513 C CA . ILE A 1 566 ? 31.046 -8.376 -6.124 1.00 95.06 566 ILE A CA 1
ATOM 4514 C C . ILE A 1 566 ? 31.207 -9.866 -6.461 1.00 95.06 566 ILE A C 1
ATOM 4516 O O . ILE A 1 566 ? 31.740 -10.630 -5.656 1.00 95.06 566 ILE A O 1
ATOM 4520 N N . TYR A 1 567 ? 30.778 -10.282 -7.656 1.00 96.62 567 TYR A N 1
ATOM 4521 C CA . TYR A 1 567 ? 30.649 -11.702 -8.010 1.00 96.62 567 TYR A CA 1
ATOM 4522 C C . TYR A 1 567 ? 31.764 -12.252 -8.904 1.00 96.62 567 TYR A C 1
ATOM 4524 O O . TYR A 1 567 ? 32.094 -13.437 -8.833 1.00 96.62 567 TYR A O 1
ATOM 4532 N N . TYR A 1 568 ? 32.356 -11.405 -9.740 1.00 96.44 568 TYR A N 1
ATOM 4533 C CA . TYR A 1 568 ? 33.250 -11.794 -10.826 1.00 96.44 568 TYR A CA 1
ATOM 4534 C C . TYR A 1 568 ? 34.520 -10.942 -10.911 1.00 96.44 568 TYR A C 1
ATOM 4536 O O . TYR A 1 568 ? 35.160 -10.971 -11.953 1.00 96.44 568 TYR A O 1
ATOM 4544 N N . ASN A 1 569 ? 34.945 -10.242 -9.851 1.00 96.25 569 ASN A N 1
ATOM 4545 C CA . ASN A 1 569 ? 36.056 -9.269 -9.876 1.00 96.25 569 ASN A CA 1
ATOM 4546 C C . ASN A 1 569 ? 37.283 -9.690 -10.714 1.00 96.25 569 ASN A C 1
ATOM 4548 O O . ASN A 1 569 ? 37.745 -8.947 -11.579 1.00 96.25 569 ASN A O 1
ATOM 4552 N N . GLU A 1 570 ? 37.811 -10.899 -10.490 1.00 95.62 570 GLU A N 1
ATOM 4553 C CA . GLU A 1 570 ? 38.964 -11.403 -11.250 1.00 95.62 570 GLU A CA 1
ATOM 4554 C C . GLU A 1 570 ? 38.625 -11.609 -12.732 1.00 95.62 570 GLU A C 1
ATOM 4556 O O . GLU A 1 570 ? 39.358 -11.165 -13.615 1.00 95.62 570 GLU A O 1
ATOM 4561 N N . SER A 1 571 ? 37.485 -12.245 -13.017 1.00 96.31 571 SER A N 1
ATOM 4562 C CA . SER A 1 571 ? 37.025 -12.488 -14.386 1.00 96.31 571 SER A CA 1
ATOM 4563 C C . SER A 1 571 ? 36.659 -11.193 -15.108 1.00 96.31 571 SER A C 1
ATOM 4565 O O . SER A 1 571 ? 36.920 -11.087 -16.301 1.00 96.31 571 SER A O 1
ATOM 4567 N N . LEU A 1 572 ? 36.100 -10.208 -14.403 1.00 96.25 572 LEU A N 1
ATOM 4568 C CA . LEU A 1 572 ? 35.788 -8.877 -14.909 1.00 96.25 572 LEU A CA 1
ATOM 4569 C C . LEU A 1 572 ? 37.051 -8.219 -15.452 1.00 96.25 572 LEU A C 1
ATOM 4571 O O . LEU A 1 572 ? 37.089 -7.830 -16.614 1.00 96.25 572 LEU A O 1
ATOM 4575 N N . ARG A 1 573 ? 38.122 -8.192 -14.658 1.00 95.81 573 ARG A N 1
ATOM 4576 C CA . ARG A 1 573 ? 39.399 -7.576 -15.055 1.00 95.81 573 ARG A CA 1
ATOM 4577 C C . ARG A 1 573 ? 40.099 -8.313 -16.195 1.00 95.81 573 ARG A C 1
ATOM 4579 O O . ARG A 1 573 ? 40.856 -7.703 -16.945 1.00 95.81 573 ARG A O 1
ATOM 4586 N N . VAL A 1 574 ? 39.854 -9.616 -16.333 1.00 96.38 574 VAL A N 1
ATOM 4587 C CA . VAL A 1 574 ? 40.399 -10.427 -17.431 1.00 96.38 574 VAL A CA 1
ATOM 4588 C C . VAL A 1 574 ? 39.591 -10.260 -18.719 1.00 96.38 574 VAL A C 1
ATOM 4590 O O . VAL A 1 574 ? 40.184 -10.148 -19.789 1.00 96.38 574 VAL A O 1
ATOM 4593 N N . LYS A 1 575 ? 38.256 -10.272 -18.642 1.00 95.38 575 LYS A N 1
ATOM 4594 C CA . LYS A 1 575 ? 37.378 -10.250 -19.822 1.00 95.38 575 LYS A CA 1
ATOM 4595 C C . LYS A 1 575 ? 37.111 -8.830 -20.326 1.00 95.38 575 LYS A C 1
ATOM 4597 O O . LYS A 1 575 ? 37.180 -8.598 -21.528 1.00 95.38 575 LYS A O 1
ATOM 4602 N N . ASN A 1 576 ? 36.890 -7.879 -19.421 1.00 94.94 576 ASN A N 1
ATOM 4603 C CA . ASN A 1 576 ? 36.811 -6.453 -19.722 1.00 94.94 576 ASN A CA 1
ATOM 4604 C C . ASN A 1 576 ? 38.183 -5.821 -19.465 1.00 94.94 576 ASN A C 1
ATOM 4606 O O . ASN A 1 576 ? 38.383 -5.115 -18.484 1.00 94.94 576 ASN A O 1
ATOM 4610 N N . THR A 1 577 ? 39.156 -6.053 -20.354 1.00 93.25 577 THR A N 1
ATOM 4611 C CA . THR A 1 577 ? 40.545 -5.564 -20.178 1.00 93.25 577 THR A CA 1
ATOM 4612 C C . THR A 1 577 ? 40.669 -4.039 -20.100 1.00 93.25 577 THR A C 1
ATOM 4614 O O . THR A 1 577 ? 41.725 -3.511 -19.760 1.00 93.25 577 THR A O 1
ATOM 4617 N N . TRP A 1 578 ? 39.614 -3.319 -20.476 1.00 95.12 578 TRP A N 1
ATOM 4618 C CA . TRP A 1 578 ? 39.519 -1.868 -20.377 1.00 95.12 578 TRP A CA 1
ATOM 4619 C C . TRP A 1 578 ? 39.067 -1.381 -18.996 1.00 95.12 578 TRP A C 1
ATOM 4621 O O . TRP A 1 578 ? 39.237 -0.198 -18.691 1.00 95.12 578 TRP A O 1
ATOM 4631 N N . TYR A 1 579 ? 38.491 -2.264 -18.177 1.00 96.81 579 TYR A N 1
ATOM 4632 C CA . TYR A 1 579 ? 38.029 -1.946 -16.837 1.00 96.81 579 TYR A CA 1
ATOM 4633 C C . TYR A 1 579 ? 39.223 -1.618 -15.932 1.00 96.81 579 TYR A C 1
ATOM 4635 O O . TYR A 1 579 ? 40.116 -2.440 -15.714 1.00 96.81 579 TYR A O 1
ATOM 4643 N N . THR A 1 580 ? 39.217 -0.414 -15.365 1.00 96.25 580 THR A N 1
ATOM 4644 C CA . THR A 1 580 ? 40.126 0.004 -14.294 1.00 96.25 580 THR A CA 1
ATOM 4645 C C . THR A 1 580 ? 39.333 0.761 -13.242 1.00 96.25 580 THR A C 1
ATOM 4647 O O . THR A 1 580 ? 38.370 1.449 -13.583 1.00 96.25 580 THR A O 1
ATOM 4650 N N . ASP A 1 581 ? 39.762 0.691 -11.982 1.00 95.00 581 ASP A N 1
ATOM 4651 C CA . ASP A 1 581 ? 39.057 1.367 -10.883 1.00 95.00 581 ASP A CA 1
ATOM 4652 C C . ASP A 1 581 ? 39.016 2.887 -11.117 1.00 95.00 581 ASP A C 1
ATOM 4654 O O . ASP A 1 581 ? 37.986 3.523 -10.925 1.00 95.00 581 ASP A O 1
ATOM 4658 N N . ASP A 1 582 ? 40.095 3.464 -11.658 1.00 96.19 582 ASP A N 1
ATOM 4659 C CA . ASP A 1 582 ? 40.156 4.883 -12.026 1.00 96.19 582 ASP A CA 1
ATOM 4660 C C . ASP A 1 582 ? 39.135 5.275 -13.098 1.00 96.19 582 ASP A C 1
ATOM 4662 O O . ASP A 1 582 ? 38.582 6.374 -13.052 1.00 96.19 582 ASP A O 1
ATOM 4666 N N . PHE A 1 583 ? 38.913 4.422 -14.103 1.00 97.06 583 PHE A N 1
ATOM 4667 C CA . PHE A 1 583 ? 37.961 4.736 -15.166 1.00 97.06 583 PHE A CA 1
ATOM 4668 C C . PHE A 1 583 ? 36.523 4.466 -14.727 1.00 97.06 583 PHE A C 1
ATOM 4670 O O . PHE A 1 583 ? 35.647 5.271 -15.026 1.00 97.06 583 PHE A O 1
ATOM 4677 N N . TYR A 1 584 ? 36.296 3.404 -13.954 1.00 95.81 584 TYR A N 1
ATOM 4678 C CA . TYR A 1 584 ? 35.022 3.160 -13.284 1.00 95.81 584 TYR A CA 1
ATOM 4679 C C . TYR A 1 584 ? 34.619 4.354 -12.406 1.00 95.81 584 TYR A C 1
ATOM 4681 O O . TYR A 1 584 ? 33.520 4.877 -12.560 1.00 95.81 584 TYR A O 1
ATOM 4689 N N . ASN A 1 585 ? 35.537 4.877 -11.587 1.00 93.81 585 ASN A N 1
ATOM 4690 C CA . ASN A 1 585 ? 35.282 6.056 -10.756 1.00 93.81 585 ASN A CA 1
ATOM 4691 C C . ASN A 1 585 ? 34.951 7.309 -11.582 1.00 93.81 585 ASN A C 1
ATOM 4693 O O . ASN A 1 585 ? 34.107 8.098 -11.171 1.00 93.81 585 ASN A O 1
ATOM 4697 N N . GLN A 1 586 ? 35.556 7.488 -12.760 1.00 96.00 586 GLN A N 1
ATOM 4698 C CA . GLN A 1 586 ? 35.189 8.582 -13.670 1.00 96.00 586 GLN A CA 1
ATOM 4699 C C . GLN A 1 586 ? 33.774 8.420 -14.243 1.00 96.00 586 GLN A C 1
ATOM 4701 O O . GLN A 1 586 ? 33.078 9.418 -14.414 1.00 96.00 586 GLN A O 1
ATOM 4706 N N . ILE A 1 587 ? 33.347 7.188 -14.548 1.00 95.81 587 ILE A N 1
ATOM 4707 C CA . ILE A 1 587 ? 31.977 6.897 -14.998 1.00 95.81 587 ILE A CA 1
ATOM 4708 C C . ILE A 1 587 ? 30.987 7.195 -13.869 1.00 95.81 587 ILE A C 1
ATOM 4710 O O . ILE A 1 587 ? 30.017 7.916 -14.095 1.00 95.81 587 ILE A O 1
ATOM 4714 N N . VAL A 1 588 ? 31.267 6.704 -12.656 1.00 93.31 588 VAL A N 1
ATOM 4715 C CA . VAL A 1 588 ? 30.460 6.963 -11.453 1.00 93.31 588 VAL A CA 1
ATOM 4716 C C . VAL A 1 588 ? 30.335 8.464 -11.200 1.00 93.31 588 VAL A C 1
ATOM 4718 O O . VAL A 1 588 ? 29.230 8.963 -11.065 1.00 93.31 588 VAL A O 1
ATOM 4721 N N . GLU A 1 589 ? 31.429 9.223 -11.256 1.00 92.50 589 GLU A N 1
ATOM 4722 C CA . GLU A 1 589 ? 31.396 10.670 -11.018 1.00 92.50 589 GLU A CA 1
ATOM 4723 C C . GLU A 1 589 ? 30.525 11.434 -12.039 1.00 92.50 589 GLU A C 1
ATOM 4725 O O . GLU A 1 589 ? 29.913 12.450 -11.706 1.00 92.50 589 GLU A O 1
ATOM 4730 N N . VAL A 1 590 ? 30.460 10.970 -13.295 1.00 95.31 590 VAL A N 1
ATOM 4731 C CA . VAL A 1 590 ? 29.553 11.544 -14.306 1.00 95.31 590 VAL A CA 1
ATOM 4732 C C . VAL A 1 590 ? 28.102 11.142 -14.030 1.00 95.31 590 VAL A C 1
ATOM 4734 O O . VAL A 1 590 ? 27.199 11.978 -14.116 1.00 95.31 590 VAL A O 1
ATOM 4737 N N . ASN A 1 591 ? 27.875 9.880 -13.680 1.00 93.50 591 ASN A N 1
ATOM 4738 C CA . ASN A 1 591 ? 26.554 9.360 -13.354 1.00 93.50 591 ASN A CA 1
ATOM 4739 C C . ASN A 1 591 ? 25.947 10.063 -12.128 1.00 93.50 591 ASN A C 1
ATOM 4741 O O . ASN A 1 591 ? 24.824 10.552 -12.192 1.00 93.50 591 ASN A O 1
ATOM 4745 N N . ASP A 1 592 ? 26.717 10.202 -11.051 1.00 91.06 592 ASP A N 1
ATOM 4746 C CA . ASP A 1 592 ? 26.277 10.797 -9.786 1.00 91.06 592 ASP A CA 1
ATOM 4747 C C . ASP A 1 592 ? 25.839 12.254 -9.972 1.00 91.06 592 ASP A C 1
ATOM 4749 O O . ASP A 1 592 ? 24.790 12.669 -9.478 1.00 91.06 592 ASP A O 1
ATOM 4753 N N . GLN A 1 593 ? 26.597 13.033 -10.750 1.00 92.12 593 GLN A N 1
ATOM 4754 C CA . GLN A 1 593 ? 26.221 14.413 -11.049 1.00 92.12 593 GLN A CA 1
ATOM 4755 C C . GLN A 1 593 ? 24.974 14.498 -11.946 1.00 92.12 593 GLN A C 1
ATOM 4757 O O . GLN A 1 593 ? 24.146 15.387 -11.748 1.00 92.12 593 GLN A O 1
ATOM 4762 N N . THR A 1 594 ? 24.803 13.575 -12.904 1.00 92.19 594 THR A N 1
ATOM 4763 C CA . THR A 1 594 ? 23.561 13.488 -13.702 1.00 92.19 594 THR A CA 1
ATOM 4764 C C . THR A 1 594 ? 22.364 13.261 -12.791 1.00 92.19 594 THR A C 1
ATOM 4766 O O . THR A 1 594 ? 21.339 13.933 -12.911 1.00 92.19 594 THR A O 1
ATOM 4769 N N . TYR A 1 595 ? 22.519 12.339 -11.848 1.00 89.38 595 TYR A N 1
ATOM 4770 C CA . TYR A 1 595 ? 21.469 11.941 -10.932 1.00 89.38 595 TYR A CA 1
ATOM 4771 C C . TYR A 1 595 ? 21.066 13.076 -9.979 1.00 89.38 595 TYR A C 1
ATOM 4773 O O . TYR A 1 595 ? 19.877 13.338 -9.793 1.00 89.38 595 TYR A O 1
ATOM 4781 N N . MET A 1 596 ? 22.043 13.838 -9.468 1.00 91.44 596 MET A N 1
ATOM 4782 C CA . MET A 1 596 ? 21.799 15.076 -8.711 1.00 91.44 596 MET A CA 1
ATOM 4783 C C . MET A 1 596 ? 20.896 16.041 -9.499 1.00 91.44 596 MET A C 1
ATOM 4785 O O . MET A 1 596 ? 19.883 16.514 -8.977 1.00 91.44 596 MET A O 1
ATOM 4789 N N . PHE A 1 597 ? 21.188 16.265 -10.786 1.00 94.12 597 PHE A N 1
ATOM 4790 C CA . PHE A 1 597 ? 20.355 17.118 -11.638 1.00 94.12 597 PHE A CA 1
ATOM 4791 C C . PHE A 1 597 ? 18.950 16.551 -11.868 1.00 94.12 597 PHE A C 1
ATOM 4793 O O . PHE A 1 597 ? 17.979 17.308 -11.851 1.00 94.12 597 PHE A O 1
ATOM 4800 N N . GLN A 1 598 ? 18.808 15.235 -12.045 1.00 92.44 598 GLN A N 1
ATOM 4801 C CA . GLN A 1 598 ? 17.500 14.584 -12.205 1.00 92.44 598 GLN A CA 1
ATOM 4802 C C . GLN A 1 598 ? 16.614 14.712 -10.957 1.00 92.44 598 GLN A C 1
ATOM 4804 O O . GLN A 1 598 ? 15.385 14.664 -11.072 1.00 92.44 598 GLN A O 1
ATOM 4809 N N . TYR A 1 599 ? 17.221 14.906 -9.785 1.00 92.38 599 TYR A N 1
ATOM 4810 C CA . TYR A 1 599 ? 16.545 15.198 -8.520 1.00 92.38 599 TYR A CA 1
ATOM 4811 C C . TYR A 1 599 ? 16.354 16.692 -8.251 1.00 92.38 599 TYR A C 1
ATOM 4813 O O . TYR A 1 599 ? 15.824 17.063 -7.207 1.00 92.38 599 TYR A O 1
ATOM 4821 N N . GLY A 1 600 ? 16.725 17.556 -9.196 1.00 93.38 600 GLY A N 1
ATOM 4822 C CA . GLY A 1 600 ? 16.556 18.998 -9.065 1.00 93.38 600 GLY A CA 1
ATOM 4823 C C . GLY A 1 600 ? 17.614 19.677 -8.196 1.00 93.38 600 GLY A C 1
ATOM 4824 O O . GLY A 1 600 ? 17.374 20.784 -7.712 1.00 93.38 600 GLY A O 1
ATOM 4825 N N . ILE A 1 601 ? 18.763 19.028 -7.988 1.00 93.56 601 ILE A N 1
ATOM 4826 C CA . ILE A 1 601 ? 19.883 19.570 -7.219 1.00 93.56 601 ILE A CA 1
ATOM 4827 C C . ILE A 1 601 ? 20.862 20.246 -8.169 1.00 93.56 601 ILE A C 1
ATOM 4829 O O . ILE A 1 601 ? 21.625 19.596 -8.879 1.00 93.56 601 ILE A O 1
ATOM 4833 N N . PHE A 1 602 ? 20.795 21.572 -8.166 1.00 94.44 602 PHE A N 1
ATOM 4834 C CA . PHE A 1 602 ? 21.591 22.476 -8.986 1.00 94.44 602 PHE A CA 1
ATOM 4835 C C . PHE A 1 602 ? 22.401 23.412 -8.080 1.00 94.44 602 PHE A C 1
ATOM 4837 O O . PHE A 1 602 ? 21.948 23.762 -6.987 1.00 94.44 602 PHE A O 1
ATOM 4844 N N . ASP A 1 603 ? 23.549 23.888 -8.555 1.00 92.69 603 ASP A N 1
ATOM 4845 C CA . ASP A 1 603 ? 24.360 24.913 -7.892 1.00 92.69 603 ASP A CA 1
ATOM 4846 C C . ASP A 1 603 ? 23.583 26.230 -7.746 1.00 92.69 603 ASP A C 1
ATOM 4848 O O . ASP A 1 603 ? 23.815 27.011 -6.815 1.00 92.69 603 ASP A O 1
ATOM 4852 N N . LYS A 1 604 ? 22.675 26.518 -8.691 1.00 91.50 604 LYS A N 1
ATOM 4853 C CA . LYS A 1 604 ? 21.824 27.715 -8.681 1.00 91.50 604 LYS A CA 1
ATOM 4854 C C . LYS A 1 604 ? 20.367 27.380 -9.009 1.00 91.50 604 LYS A C 1
ATOM 4856 O O . LYS A 1 604 ? 20.116 26.499 -9.824 1.00 91.50 604 LYS A O 1
ATOM 4861 N N . PRO A 1 605 ? 19.387 28.134 -8.467 1.00 93.56 605 PRO A N 1
ATOM 4862 C CA . PRO A 1 605 ? 17.982 27.948 -8.823 1.00 93.56 605 PRO A CA 1
ATOM 4863 C C . PRO A 1 605 ? 17.742 28.074 -10.333 1.00 93.56 605 PRO A C 1
ATOM 4865 O O . PRO A 1 605 ? 17.984 29.130 -10.929 1.00 93.56 605 PRO A O 1
ATOM 4868 N N . VAL A 1 606 ? 17.223 27.009 -10.944 1.00 95.88 606 VAL A N 1
ATOM 4869 C CA . VAL A 1 606 ? 16.896 26.957 -12.373 1.00 95.88 606 VAL A CA 1
ATOM 4870 C C . VAL A 1 606 ? 15.439 27.365 -12.562 1.00 95.88 606 VAL A C 1
ATOM 4872 O O . VAL A 1 606 ? 14.528 26.605 -12.247 1.00 95.88 606 VAL A O 1
ATOM 4875 N N . ASN A 1 607 ? 15.215 28.571 -13.091 1.00 95.31 607 ASN A N 1
ATOM 4876 C CA . ASN A 1 607 ? 13.876 29.085 -13.377 1.00 95.31 607 ASN A CA 1
ATOM 4877 C C . ASN A 1 607 ? 13.598 29.051 -14.882 1.00 95.31 607 ASN A C 1
ATOM 4879 O O . ASN A 1 607 ? 14.241 29.772 -15.645 1.00 95.31 607 ASN A O 1
ATOM 4883 N N . MET A 1 608 ? 12.633 28.240 -15.314 1.00 92.19 608 MET A N 1
ATOM 4884 C CA . MET A 1 608 ? 12.239 28.108 -16.720 1.00 92.19 608 MET A CA 1
ATOM 4885 C C . MET A 1 608 ? 10.723 27.993 -16.826 1.00 92.19 608 MET A C 1
ATOM 4887 O O . MET A 1 608 ? 10.092 27.370 -15.983 1.00 92.19 608 MET A O 1
ATOM 4891 N N . ASN A 1 609 ? 10.120 28.612 -17.842 1.00 88.25 609 ASN A N 1
ATOM 4892 C CA . ASN A 1 609 ? 8.664 28.607 -18.042 1.00 88.25 609 ASN A CA 1
ATOM 4893 C C . ASN A 1 609 ? 7.859 29.029 -16.792 1.00 88.25 609 ASN A C 1
ATOM 4895 O O . ASN A 1 609 ? 6.790 28.489 -16.520 1.00 88.25 609 ASN A O 1
ATOM 4899 N N . ASN A 1 610 ? 8.369 30.012 -16.037 1.00 90.44 610 ASN A N 1
ATOM 4900 C CA . ASN A 1 610 ? 7.820 30.469 -14.750 1.00 90.44 610 ASN A CA 1
ATOM 4901 C C . ASN A 1 610 ? 7.739 29.378 -13.664 1.00 90.44 610 ASN A C 1
ATOM 4903 O O . ASN A 1 610 ? 6.929 29.484 -12.744 1.00 90.44 610 ASN A O 1
ATOM 4907 N N . LEU A 1 611 ? 8.579 28.348 -13.760 1.00 94.12 611 LEU A N 1
ATOM 4908 C CA . LEU A 1 611 ? 8.717 27.280 -12.779 1.00 94.12 611 LEU A CA 1
ATOM 4909 C C . LEU A 1 611 ? 10.133 27.265 -12.209 1.00 94.12 611 LEU A C 1
ATOM 4911 O O . LEU A 1 611 ? 11.101 27.430 -12.951 1.00 94.12 611 LEU A O 1
ATOM 4915 N N . ASP A 1 612 ? 10.239 26.998 -10.910 1.00 95.88 612 ASP A N 1
ATOM 4916 C CA . ASP A 1 612 ? 11.480 26.544 -10.284 1.00 95.88 612 ASP A CA 1
ATOM 4917 C C . ASP A 1 612 ? 11.641 25.051 -10.595 1.00 95.88 612 ASP A C 1
ATOM 4919 O O . ASP A 1 612 ? 10.963 24.203 -10.013 1.00 95.88 612 ASP A O 1
ATOM 4923 N N . ILE A 1 613 ? 12.494 24.731 -11.567 1.00 97.19 613 ILE A N 1
ATOM 4924 C CA . ILE A 1 613 ? 12.651 23.371 -12.093 1.00 97.19 613 ILE A CA 1
ATOM 4925 C C . ILE A 1 613 ? 13.192 22.420 -11.025 1.00 97.19 613 ILE A C 1
ATOM 4927 O O . ILE A 1 613 ? 12.760 21.269 -10.971 1.00 97.19 613 ILE A O 1
ATOM 4931 N N . GLY A 1 614 ? 14.079 22.898 -10.147 1.00 96.12 614 GLY A N 1
ATOM 4932 C CA . GLY A 1 614 ? 14.605 22.087 -9.051 1.00 96.12 614 GLY A CA 1
ATOM 4933 C C . GLY A 1 614 ? 13.500 21.686 -8.085 1.00 96.12 614 GLY A C 1
ATOM 4934 O O . GLY A 1 614 ? 13.308 20.505 -7.798 1.00 96.12 614 GLY A O 1
ATOM 4935 N N . LEU A 1 615 ? 12.692 22.659 -7.663 1.00 96.50 615 LEU A N 1
ATOM 4936 C CA . LEU A 1 615 ? 11.544 22.391 -6.804 1.00 96.50 615 LEU A CA 1
ATOM 4937 C C . LEU A 1 615 ? 10.508 21.478 -7.475 1.00 96.50 615 LEU A C 1
ATOM 4939 O O . LEU A 1 615 ? 9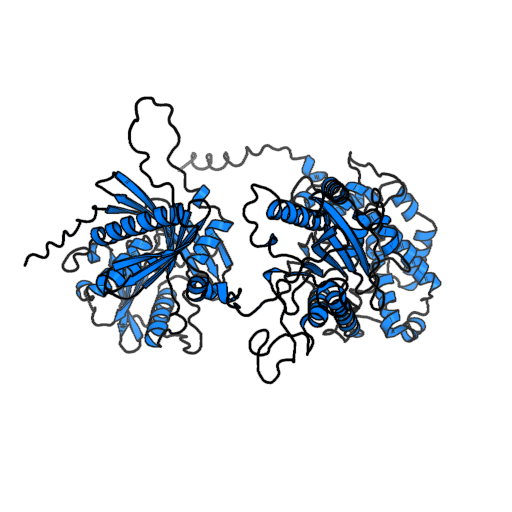.971 20.579 -6.831 1.00 96.50 615 LEU A O 1
ATOM 4943 N N . GLU A 1 616 ? 10.210 21.689 -8.754 1.00 96.88 616 GLU A N 1
ATOM 4944 C CA . GLU A 1 616 ? 9.223 20.880 -9.468 1.00 96.88 616 GLU A CA 1
ATOM 4945 C C . GLU A 1 616 ? 9.677 19.424 -9.657 1.00 96.88 616 GLU A C 1
ATOM 4947 O O . GLU A 1 616 ? 8.853 18.521 -9.505 1.00 96.88 616 GLU A O 1
ATOM 4952 N N . LEU A 1 617 ? 10.972 19.176 -9.900 1.00 96.69 617 LEU A N 1
ATOM 4953 C CA . LEU A 1 617 ? 11.544 17.823 -9.917 1.00 96.69 617 LEU A CA 1
ATOM 4954 C C . LEU A 1 617 ? 11.436 17.151 -8.541 1.00 96.69 617 LEU A C 1
ATOM 4956 O O . LEU A 1 617 ? 11.001 16.001 -8.448 1.00 96.69 617 LEU A O 1
ATOM 4960 N N . LEU A 1 618 ? 11.732 17.882 -7.462 1.00 95.94 618 LEU A N 1
ATOM 4961 C CA . LEU A 1 618 ? 11.567 17.378 -6.096 1.00 95.94 618 LEU A CA 1
ATOM 4962 C C . LEU A 1 618 ? 10.109 17.041 -5.762 1.00 95.94 618 LEU A C 1
ATOM 4964 O O . LEU A 1 618 ? 9.847 16.032 -5.108 1.00 95.94 618 LEU A O 1
ATOM 4968 N N . LYS A 1 619 ? 9.148 17.852 -6.219 1.00 96.75 619 LYS A N 1
ATOM 4969 C CA . LYS A 1 619 ? 7.713 17.593 -6.019 1.00 96.75 619 LYS A CA 1
ATOM 4970 C C . LYS A 1 619 ? 7.252 16.295 -6.681 1.00 96.75 619 LYS A C 1
ATOM 4972 O O . LYS A 1 619 ? 6.443 15.591 -6.089 1.00 96.75 619 LYS A O 1
ATOM 4977 N N . VAL A 1 620 ? 7.735 15.981 -7.888 1.00 96.38 620 VAL A N 1
ATOM 4978 C CA . VAL A 1 620 ? 7.329 14.758 -8.615 1.00 96.38 620 VAL A CA 1
ATOM 4979 C C . VAL A 1 620 ? 8.134 13.515 -8.230 1.00 96.38 620 VAL A C 1
ATOM 4981 O O . VAL A 1 620 ? 7.666 12.412 -8.484 1.00 96.38 620 VAL A O 1
ATOM 4984 N N . ARG A 1 621 ? 9.313 13.678 -7.612 1.00 95.00 621 ARG A N 1
ATOM 4985 C CA . ARG A 1 621 ? 10.128 12.575 -7.075 1.00 95.00 621 ARG A CA 1
ATOM 4986 C C . ARG A 1 621 ? 9.913 12.401 -5.571 1.00 95.00 621 ARG A C 1
ATOM 4988 O O . ARG A 1 621 ? 9.159 11.537 -5.151 1.00 95.00 621 ARG A O 1
ATOM 4995 N N . SER A 1 622 ? 10.526 13.243 -4.740 1.00 95.81 622 SER A N 1
ATO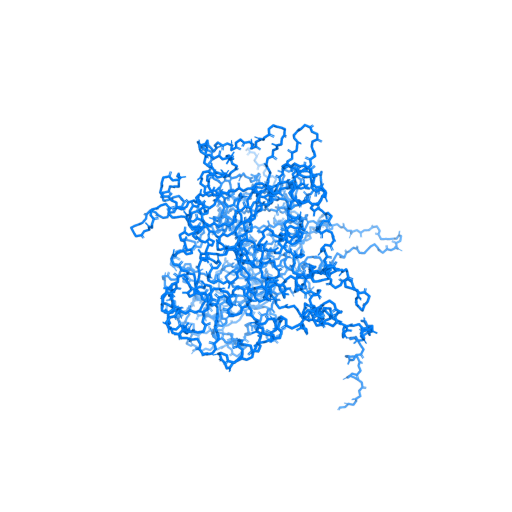M 4996 C CA . SER A 1 622 ? 10.482 13.106 -3.276 1.00 95.81 622 SER A CA 1
ATOM 4997 C C . SER A 1 622 ? 9.126 13.439 -2.646 1.00 95.81 622 SER A C 1
ATOM 4999 O O . SER A 1 622 ? 8.813 12.958 -1.553 1.00 95.81 622 SER A O 1
ATOM 5001 N N . GLY A 1 623 ? 8.325 14.280 -3.302 1.00 97.00 623 GLY A N 1
ATOM 5002 C CA . GLY A 1 623 ? 7.079 14.815 -2.759 1.00 97.00 623 GLY A CA 1
ATOM 5003 C C . GLY A 1 623 ? 6.074 13.769 -2.275 1.00 97.00 623 GLY A C 1
ATOM 5004 O O . GLY A 1 623 ? 5.649 13.884 -1.122 1.00 97.00 623 GLY A O 1
ATOM 5005 N N . PRO A 1 624 ? 5.697 12.750 -3.066 1.00 97.00 624 PRO A N 1
ATOM 5006 C CA . PRO A 1 624 ? 4.685 11.778 -2.660 1.00 97.00 624 PRO A CA 1
ATOM 5007 C C . PRO A 1 624 ? 5.069 11.001 -1.397 1.00 97.00 624 PRO A C 1
ATOM 5009 O O . PRO A 1 624 ? 4.265 10.921 -0.471 1.00 97.00 624 PRO A O 1
ATOM 5012 N N . LEU A 1 625 ? 6.304 10.491 -1.309 1.00 98.00 625 LEU A N 1
ATOM 5013 C CA . LEU A 1 625 ? 6.777 9.755 -0.131 1.00 98.00 625 LEU A CA 1
ATOM 5014 C C . LEU A 1 625 ? 6.849 10.645 1.113 1.00 98.00 625 LEU A C 1
ATOM 5016 O O . LEU A 1 625 ? 6.385 10.254 2.185 1.00 98.00 625 LEU A O 1
ATOM 5020 N N . MET A 1 626 ? 7.411 11.848 0.981 1.00 98.12 626 MET A N 1
ATOM 5021 C CA . MET A 1 626 ? 7.550 12.762 2.116 1.00 98.12 626 MET A CA 1
ATOM 5022 C C . MET A 1 626 ? 6.196 13.252 2.622 1.00 98.12 626 MET A C 1
ATOM 5024 O O . MET A 1 626 ? 5.979 13.300 3.834 1.00 98.12 626 MET A O 1
ATOM 5028 N N . ASN A 1 627 ? 5.265 13.568 1.717 1.00 97.94 627 ASN A N 1
ATOM 5029 C CA . ASN A 1 627 ? 3.903 13.923 2.102 1.00 97.94 627 ASN A CA 1
ATOM 5030 C C . ASN A 1 627 ? 3.189 12.735 2.750 1.00 97.94 627 ASN A C 1
ATOM 5032 O O . ASN A 1 627 ? 2.572 12.931 3.787 1.00 97.94 627 ASN A O 1
ATOM 5036 N N . ASP A 1 628 ? 3.331 11.510 2.240 1.00 97.56 628 ASP A N 1
ATOM 5037 C CA . ASP A 1 628 ? 2.716 10.327 2.854 1.00 97.56 628 ASP A CA 1
ATOM 5038 C C . ASP A 1 628 ? 3.230 10.080 4.290 1.00 97.56 628 ASP A C 1
ATOM 5040 O O . ASP A 1 628 ? 2.437 9.876 5.215 1.00 97.56 628 ASP A O 1
ATOM 5044 N N . ILE A 1 629 ? 4.545 10.189 4.520 1.00 98.50 629 ILE A N 1
ATOM 5045 C CA . ILE A 1 629 ? 5.146 10.087 5.862 1.00 98.50 629 ILE A CA 1
ATOM 5046 C C . ILE A 1 629 ? 4.612 11.189 6.788 1.00 98.50 629 ILE A C 1
ATOM 5048 O O . ILE A 1 629 ? 4.138 10.900 7.892 1.00 98.50 629 ILE A O 1
ATOM 5052 N N . VAL A 1 630 ? 4.676 12.453 6.361 1.00 98.19 630 VAL A N 1
ATOM 5053 C CA . VAL A 1 630 ? 4.306 13.596 7.209 1.00 98.19 630 VAL A CA 1
ATOM 5054 C C . VAL A 1 630 ? 2.803 13.648 7.455 1.00 98.19 630 VAL A C 1
ATOM 5056 O O . VAL A 1 630 ? 2.392 13.849 8.597 1.00 98.19 630 VAL A O 1
ATOM 5059 N N . GLU A 1 631 ? 1.968 13.398 6.447 1.00 96.19 631 GLU A N 1
ATOM 5060 C CA . GLU A 1 631 ? 0.513 13.321 6.602 1.00 96.19 631 GLU A CA 1
ATOM 5061 C C . GLU A 1 631 ? 0.129 12.203 7.576 1.00 96.19 631 GLU A C 1
ATOM 5063 O O . GLU A 1 631 ? -0.775 12.391 8.390 1.00 96.19 631 GLU A O 1
ATOM 5068 N N . ARG A 1 632 ? 0.858 11.079 7.603 1.00 96.50 632 ARG A N 1
ATOM 5069 C CA . ARG A 1 632 ? 0.630 10.014 8.588 1.00 96.50 632 ARG A CA 1
ATOM 5070 C C . ARG A 1 632 ? 1.044 10.405 10.005 1.00 96.50 632 ARG A C 1
ATOM 5072 O O . ARG A 1 632 ? 0.314 10.088 10.947 1.00 96.50 632 ARG A O 1
ATOM 5079 N N . ILE A 1 633 ? 2.158 11.121 10.175 1.00 97.44 633 ILE A N 1
ATOM 5080 C CA . ILE A 1 633 ? 2.555 11.681 11.480 1.00 97.44 633 ILE A CA 1
ATOM 5081 C C . ILE A 1 633 ? 1.520 12.705 11.958 1.00 97.44 633 ILE A C 1
ATOM 5083 O O . ILE A 1 633 ? 1.038 12.613 13.085 1.00 97.44 633 ILE A O 1
ATOM 5087 N N . VAL A 1 634 ? 1.113 13.641 11.099 1.00 95.38 634 VAL A N 1
ATOM 5088 C CA . VAL A 1 634 ? 0.084 14.642 11.420 1.00 95.38 634 VAL A CA 1
ATOM 5089 C C . VAL A 1 634 ? -1.236 13.959 11.758 1.00 95.38 634 VAL A C 1
ATOM 5091 O O . VAL A 1 634 ? -1.845 14.268 12.777 1.00 95.38 634 VAL A O 1
ATOM 5094 N N . ARG A 1 635 ? -1.630 12.939 10.993 1.00 94.88 635 ARG A N 1
ATOM 5095 C CA . ARG A 1 635 ? -2.824 12.150 11.282 1.00 94.88 635 ARG A CA 1
ATOM 5096 C C . ARG A 1 635 ? -2.733 11.449 12.633 1.00 94.88 635 ARG A C 1
ATOM 5098 O O . ARG A 1 635 ? -3.729 11.412 13.350 1.00 94.88 635 ARG A O 1
ATOM 5105 N N . LYS A 1 636 ? -1.563 10.915 13.005 1.00 95.00 636 LYS A N 1
ATOM 5106 C CA . LYS A 1 636 ? -1.313 10.333 14.333 1.00 95.00 636 LYS A CA 1
ATOM 5107 C C . LYS A 1 636 ? -1.476 11.380 15.434 1.00 95.00 636 LYS A C 1
ATOM 5109 O O . LYS A 1 636 ? -2.129 11.077 16.433 1.00 95.00 636 LYS A O 1
ATOM 5114 N N . ILE A 1 637 ? -0.931 12.583 15.244 1.00 94.38 637 ILE A N 1
ATOM 5115 C CA . ILE A 1 637 ? -1.063 13.713 16.175 1.00 94.38 637 ILE A CA 1
ATOM 5116 C C . ILE A 1 637 ? -2.541 14.080 16.348 1.00 94.38 637 ILE A C 1
ATOM 5118 O O . ILE A 1 637 ? -3.057 14.046 17.465 1.00 94.38 637 ILE A O 1
ATOM 5122 N N . ASP A 1 638 ? -3.245 14.344 15.249 1.00 92.94 638 ASP A N 1
ATOM 5123 C CA . ASP A 1 638 ? -4.648 14.764 15.258 1.00 92.94 638 ASP A CA 1
ATOM 5124 C C . ASP A 1 638 ? -5.558 13.707 15.886 1.00 92.94 638 ASP A C 1
ATOM 5126 O O . ASP A 1 638 ? -6.463 14.030 16.651 1.00 92.94 638 ASP A O 1
ATOM 5130 N N . CYS A 1 639 ? -5.304 12.433 15.595 1.00 91.62 639 CYS A N 1
ATOM 5131 C CA . CYS A 1 639 ? -6.089 11.323 16.118 1.00 91.62 639 CYS A CA 1
ATOM 5132 C C . CYS A 1 639 ? -5.814 10.994 17.588 1.00 91.62 639 CYS A C 1
ATOM 5134 O O . CYS A 1 639 ? -6.711 10.511 18.279 1.00 91.62 639 CYS A O 1
ATOM 5136 N N . SER A 1 640 ? -4.590 11.232 18.061 1.00 88.81 640 SER A N 1
ATOM 5137 C CA . SER A 1 640 ? -4.202 10.921 19.442 1.00 88.81 640 SER A CA 1
ATOM 5138 C C . SER A 1 640 ? -4.453 12.092 20.392 1.00 88.81 640 SER A C 1
ATOM 5140 O O . SER A 1 640 ? -4.714 11.873 21.574 1.00 88.81 640 SER A O 1
ATOM 5142 N N . TYR A 1 641 ? -4.352 13.326 19.891 1.00 87.12 641 TYR A N 1
ATOM 5143 C CA . TYR A 1 641 ? -4.304 14.542 20.710 1.00 87.12 641 TYR A CA 1
ATOM 5144 C C . TYR A 1 641 ? -5.257 15.649 20.239 1.00 87.12 641 TYR A C 1
ATOM 5146 O O . TYR A 1 641 ? -5.502 16.603 20.981 1.00 87.12 641 TYR A O 1
ATOM 5154 N N . GLY A 1 642 ? -5.818 15.542 19.032 1.00 78.12 642 GLY A N 1
ATOM 5155 C CA . GLY A 1 642 ? -6.840 16.454 18.526 1.00 78.12 642 GLY A CA 1
ATOM 5156 C C . GLY A 1 642 ? -8.226 16.139 19.093 1.00 78.12 642 GLY A C 1
ATOM 5157 O O . GLY A 1 642 ? -8.568 14.995 19.378 1.00 78.12 642 GLY A O 1
ATOM 5158 N N . LYS A 1 643 ? -9.062 17.171 19.263 1.00 62.69 643 LYS A N 1
ATOM 5159 C CA . LYS A 1 643 ? -10.373 17.028 19.927 1.00 62.69 643 LYS A CA 1
ATOM 5160 C C . LYS A 1 643 ? -11.481 16.430 19.043 1.00 62.69 643 LYS A C 1
ATOM 5162 O O . LYS A 1 643 ? -12.472 15.971 19.592 1.00 62.69 643 LYS A O 1
ATOM 5167 N N . ASN A 1 644 ? -11.323 16.423 17.711 1.00 67.62 644 ASN A N 1
ATOM 5168 C CA . ASN A 1 644 ? -12.417 16.165 16.755 1.00 67.62 644 ASN A CA 1
ATOM 5169 C C . ASN A 1 644 ? -12.058 15.208 15.592 1.00 67.62 644 ASN A C 1
ATOM 5171 O O . ASN A 1 644 ? -12.745 15.201 14.570 1.00 67.62 644 ASN A O 1
ATOM 5175 N N . ALA A 1 645 ? -10.981 14.424 15.686 1.00 72.06 645 ALA A N 1
ATOM 5176 C CA . ALA A 1 645 ? -10.580 13.539 14.590 1.00 72.06 645 ALA A CA 1
ATOM 5177 C C . ALA A 1 645 ? -11.426 12.246 14.561 1.00 72.06 645 ALA A C 1
ATOM 5179 O O . ALA A 1 645 ? -11.439 11.473 15.517 1.00 72.06 645 ALA A O 1
ATOM 5180 N N . SER A 1 646 ? -12.131 11.989 13.454 1.00 78.56 646 SER A N 1
ATOM 5181 C CA . SER A 1 646 ? -12.885 10.748 13.207 1.00 78.56 646 SER A CA 1
ATOM 5182 C C . SER A 1 646 ? -12.096 9.789 12.307 1.00 78.56 646 SER A C 1
ATOM 5184 O O . SER A 1 646 ? -11.212 10.218 11.573 1.00 78.56 646 SER A O 1
ATOM 5186 N N . GLY A 1 647 ? -12.384 8.481 12.336 1.00 80.38 647 GLY A N 1
ATOM 5187 C CA . GLY A 1 647 ? -11.706 7.499 11.466 1.00 80.38 647 GLY A CA 1
ATOM 5188 C C . GLY A 1 647 ? -10.264 7.159 11.875 1.00 80.38 647 GLY A C 1
ATOM 5189 O O . GLY A 1 647 ? -9.431 6.848 11.026 1.00 80.38 647 GLY A O 1
ATOM 5190 N N . CYS A 1 648 ? -9.960 7.233 13.172 1.00 85.06 648 CYS A N 1
ATOM 5191 C CA . CYS A 1 648 ? -8.615 7.074 13.735 1.00 85.06 648 CYS A CA 1
ATOM 5192 C C . CYS A 1 648 ? -8.241 5.639 14.143 1.00 85.06 648 CYS A C 1
ATOM 5194 O O . CYS A 1 648 ? -7.137 5.401 14.631 1.00 85.06 648 CYS A O 1
ATOM 5196 N N . GLY A 1 649 ? -9.145 4.671 13.958 1.00 83.25 649 GLY A N 1
ATOM 5197 C CA . GLY A 1 649 ? -8.966 3.305 14.465 1.00 83.25 649 GLY A CA 1
ATOM 5198 C C . GLY A 1 649 ? -7.678 2.629 13.988 1.00 83.25 649 GLY A C 1
ATOM 5199 O O . GLY A 1 649 ? -7.006 1.976 14.780 1.00 83.25 649 GLY A O 1
ATOM 5200 N N . TRP A 1 650 ? -7.298 2.838 12.725 1.00 83.75 650 TRP A N 1
ATOM 5201 C CA . TRP A 1 650 ? -6.098 2.231 12.143 1.00 83.75 650 TRP A CA 1
ATOM 5202 C C . TRP A 1 650 ? -4.793 2.918 12.590 1.00 83.75 650 TRP A C 1
ATOM 5204 O O . TRP A 1 650 ? -3.800 2.240 12.825 1.00 83.75 650 TRP A O 1
ATOM 5214 N N . ILE A 1 651 ? -4.786 4.248 12.764 1.00 90.62 651 ILE A N 1
ATOM 5215 C CA . ILE A 1 651 ? -3.571 5.018 13.092 1.00 90.62 651 ILE A CA 1
ATOM 5216 C C . ILE A 1 651 ? -3.271 5.042 14.599 1.00 90.62 651 ILE A C 1
ATOM 5218 O O . ILE A 1 651 ? -2.116 5.150 15.011 1.00 90.62 651 ILE A O 1
ATOM 5222 N N . ASN A 1 652 ? -4.292 4.917 15.454 1.00 87.69 652 ASN A N 1
ATOM 5223 C CA . ASN A 1 652 ? -4.109 4.970 16.907 1.00 87.69 652 ASN A CA 1
ATOM 5224 C C . ASN A 1 652 ? -3.242 3.812 17.416 1.00 87.69 652 ASN A C 1
ATOM 5226 O O . ASN A 1 652 ? -2.364 4.037 18.248 1.00 87.69 652 ASN A O 1
ATOM 5230 N N . GLY A 1 653 ? -3.431 2.609 16.867 1.00 89.44 653 GLY A N 1
ATOM 5231 C CA . GLY A 1 653 ? -2.596 1.443 17.170 1.00 89.44 653 GLY A CA 1
ATOM 5232 C C . GLY A 1 653 ? -1.240 1.452 16.464 1.00 89.44 653 GLY A C 1
ATOM 5233 O O . GLY A 1 653 ? -0.271 0.942 17.025 1.00 89.44 653 GLY A O 1
ATOM 5234 N N . LEU A 1 654 ? -1.158 2.060 15.275 1.00 94.69 654 LEU A N 1
ATOM 5235 C CA . LEU A 1 654 ? 0.038 2.016 14.440 1.00 94.69 654 LEU A CA 1
ATOM 5236 C C . LEU A 1 654 ? 1.234 2.665 15.147 1.00 94.69 654 LEU A C 1
ATOM 5238 O O . LEU A 1 654 ? 1.163 3.810 15.602 1.00 94.69 654 LEU A O 1
ATOM 5242 N N . LYS A 1 655 ? 2.336 1.923 15.204 1.00 96.00 655 LYS A N 1
ATOM 5243 C CA . LYS A 1 655 ? 3.614 2.322 15.795 1.00 96.00 655 LYS A CA 1
ATOM 5244 C C . LYS A 1 655 ? 4.752 2.272 14.783 1.00 96.00 655 LYS A C 1
ATOM 5246 O O . LYS A 1 655 ? 5.668 3.071 14.895 1.00 96.00 655 LYS A O 1
ATOM 5251 N N . TYR A 1 656 ? 4.701 1.382 13.800 1.00 98.00 656 TYR A N 1
ATOM 5252 C CA . TYR A 1 656 ? 5.786 1.161 12.851 1.00 98.00 656 TYR A CA 1
ATOM 5253 C C . TYR A 1 656 ? 5.246 1.026 11.429 1.00 98.00 656 TYR A C 1
ATOM 5255 O O . TYR A 1 656 ? 4.368 0.204 11.169 1.00 98.00 656 TYR A O 1
ATOM 5263 N N . PHE A 1 657 ? 5.772 1.822 10.508 1.00 98.56 657 PHE A N 1
ATOM 5264 C CA . PHE A 1 657 ? 5.423 1.777 9.095 1.00 98.56 657 PHE A CA 1
ATOM 5265 C C . PHE A 1 657 ? 6.696 1.641 8.264 1.00 98.56 657 PHE A C 1
ATOM 5267 O O . PHE A 1 657 ? 7.578 2.493 8.331 1.00 98.56 657 PHE A O 1
ATOM 5274 N N . ALA A 1 658 ? 6.789 0.581 7.472 1.00 98.62 658 ALA A N 1
ATOM 5275 C CA . ALA A 1 658 ? 7.952 0.300 6.645 1.00 98.62 658 ALA A CA 1
ATOM 5276 C C . ALA A 1 658 ? 7.673 0.461 5.148 1.00 98.62 658 ALA A C 1
ATOM 5278 O O . ALA A 1 658 ? 6.610 0.066 4.669 1.00 98.62 658 ALA A O 1
ATOM 5279 N N . TYR A 1 659 ? 8.675 0.954 4.419 1.00 98.75 659 TYR A N 1
ATOM 5280 C CA . TYR A 1 659 ? 8.732 1.018 2.962 1.00 98.75 659 TYR A CA 1
ATOM 5281 C C . TYR A 1 659 ? 9.961 0.246 2.475 1.00 98.75 659 TYR A C 1
ATOM 5283 O O . TYR A 1 659 ? 11.096 0.683 2.656 1.00 98.75 659 TYR A O 1
ATOM 5291 N N . SER A 1 660 ? 9.724 -0.902 1.846 1.00 98.81 660 SER A N 1
ATOM 5292 C CA . SER A 1 660 ? 10.744 -1.709 1.182 1.00 98.81 660 SER A CA 1
ATOM 5293 C C . SER A 1 660 ? 10.816 -1.359 -0.295 1.00 98.81 660 SER A C 1
ATOM 5295 O O . SER A 1 660 ? 9.928 -1.729 -1.071 1.00 98.81 660 SER A O 1
ATOM 5297 N N . ALA A 1 661 ? 11.849 -0.618 -0.666 1.00 98.31 661 ALA A N 1
ATOM 5298 C CA . ALA A 1 661 ? 11.934 0.053 -1.949 1.00 98.31 661 ALA A CA 1
ATOM 5299 C C . ALA A 1 661 ? 13.392 0.091 -2.444 1.00 98.31 661 ALA A C 1
ATOM 5301 O O . ALA A 1 661 ? 14.088 -0.930 -2.417 1.00 98.31 661 ALA A O 1
ATOM 5302 N N . HIS A 1 662 ? 13.846 1.241 -2.931 1.00 97.19 662 HIS A N 1
ATOM 5303 C CA . HIS A 1 662 ? 15.050 1.365 -3.738 1.00 97.19 662 HIS A CA 1
ATOM 5304 C C . HIS A 1 662 ? 16.062 2.351 -3.141 1.00 97.19 662 HIS A C 1
ATOM 5306 O O . HIS A 1 662 ? 15.775 3.069 -2.181 1.00 97.19 662 HIS A O 1
ATOM 5312 N N . ASP A 1 663 ? 17.260 2.369 -3.716 1.00 93.69 663 ASP A N 1
ATOM 5313 C CA . ASP A 1 663 ? 18.265 3.422 -3.524 1.00 93.69 663 ASP A CA 1
ATOM 5314 C C . ASP A 1 663 ? 17.650 4.784 -3.827 1.00 93.69 663 ASP A C 1
ATOM 5316 O O . ASP A 1 663 ? 17.736 5.685 -2.995 1.00 93.69 663 ASP A O 1
ATOM 5320 N N . GLU A 1 664 ? 16.950 4.899 -4.956 1.00 93.00 664 GLU A N 1
ATOM 5321 C CA . GLU A 1 664 ? 16.265 6.121 -5.382 1.00 93.00 664 GLU A CA 1
ATOM 5322 C C . GLU A 1 664 ? 15.285 6.630 -4.314 1.00 93.00 664 GLU A C 1
ATOM 5324 O O . GLU A 1 664 ? 15.163 7.837 -4.082 1.00 93.00 664 GLU A O 1
ATOM 5329 N N . THR A 1 665 ? 14.609 5.707 -3.623 1.00 96.50 665 THR A N 1
ATOM 5330 C CA . THR A 1 665 ? 13.630 5.995 -2.569 1.00 96.50 665 THR A CA 1
ATOM 5331 C C . THR A 1 665 ? 14.291 6.512 -1.294 1.00 96.50 665 THR A C 1
ATOM 5333 O O . THR A 1 665 ? 13.828 7.487 -0.704 1.00 96.50 665 THR A O 1
ATOM 5336 N N . VAL A 1 666 ? 15.378 5.870 -0.854 1.00 96.94 666 VAL A N 1
ATOM 5337 C CA . VAL A 1 666 ? 16.151 6.315 0.318 1.00 96.94 666 VAL A CA 1
ATOM 5338 C C . VAL A 1 666 ? 16.801 7.668 0.032 1.00 96.94 666 VAL A C 1
ATOM 5340 O O . VAL A 1 666 ? 16.741 8.578 0.861 1.00 96.94 666 VAL A O 1
ATOM 5343 N N . TYR A 1 667 ? 17.358 7.826 -1.168 1.00 94.62 667 TYR A N 1
ATOM 5344 C CA . TYR A 1 667 ? 17.940 9.074 -1.634 1.00 94.62 667 TYR A CA 1
ATOM 5345 C C . TYR A 1 667 ? 16.911 10.207 -1.653 1.00 94.62 667 TYR A C 1
ATOM 5347 O O . TYR A 1 667 ? 17.183 11.281 -1.127 1.00 94.62 667 TYR A O 1
ATOM 5355 N N . ALA A 1 668 ? 15.694 9.954 -2.144 1.00 94.94 668 ALA A N 1
ATOM 5356 C CA . ALA A 1 668 ? 14.620 10.944 -2.179 1.00 94.94 668 ALA A CA 1
ATOM 5357 C C . ALA A 1 668 ? 14.294 11.546 -0.800 1.00 94.94 668 ALA A C 1
ATOM 5359 O O . ALA A 1 668 ? 14.004 12.742 -0.718 1.00 94.94 668 ALA A O 1
ATOM 5360 N N . VAL A 1 669 ? 14.369 10.747 0.275 1.00 97.06 669 VAL A N 1
ATOM 5361 C CA . VAL A 1 669 ? 14.191 11.231 1.656 1.00 97.06 669 VAL A CA 1
ATOM 5362 C C . VAL A 1 669 ? 15.345 12.145 2.065 1.00 97.06 669 VAL A C 1
ATOM 5364 O O . VAL A 1 669 ? 15.111 13.226 2.598 1.00 97.06 669 VAL A O 1
ATOM 5367 N N . LEU A 1 670 ? 16.589 11.738 1.800 1.00 95.69 670 LEU A N 1
ATOM 5368 C CA . LEU A 1 670 ? 17.780 12.517 2.157 1.00 95.69 670 LEU A CA 1
ATOM 5369 C C . LEU A 1 670 ? 17.840 13.843 1.386 1.00 95.69 670 LEU A C 1
ATOM 5371 O O . LEU A 1 670 ? 18.115 14.884 1.979 1.00 95.69 670 LEU A O 1
ATOM 5375 N N . VAL A 1 671 ? 17.495 13.820 0.098 1.00 94.25 671 VAL A N 1
ATOM 5376 C CA . VAL A 1 671 ? 17.382 15.010 -0.753 1.00 94.25 671 VAL A CA 1
ATOM 5377 C C . VAL A 1 671 ? 16.287 15.954 -0.256 1.00 94.25 671 VAL A C 1
ATOM 5379 O O . VAL A 1 671 ? 16.513 17.155 -0.139 1.00 94.25 671 VAL A O 1
ATOM 5382 N N . ALA A 1 672 ? 15.104 15.435 0.086 1.00 96.12 672 ALA A N 1
ATOM 5383 C CA . ALA A 1 672 ? 14.013 16.263 0.602 1.00 96.12 672 ALA A CA 1
ATOM 5384 C C . ALA A 1 672 ? 14.382 17.017 1.888 1.00 96.12 672 ALA A C 1
ATOM 5386 O O . ALA A 1 672 ? 13.819 18.076 2.166 1.00 96.12 672 ALA A O 1
ATOM 5387 N N . LEU A 1 673 ? 15.313 16.462 2.664 1.00 96.88 673 LEU A N 1
ATOM 5388 C CA . LEU A 1 673 ? 15.819 17.026 3.910 1.00 96.88 673 LEU A CA 1
ATOM 5389 C C . LEU A 1 673 ? 17.115 17.842 3.726 1.00 96.88 673 LEU A C 1
ATOM 5391 O O . LEU A 1 673 ? 17.642 18.345 4.715 1.00 96.88 673 LEU A O 1
ATOM 5395 N N . GLY A 1 674 ? 17.621 17.993 2.495 1.00 94.44 674 GLY A N 1
ATOM 5396 C CA . GLY A 1 674 ? 18.831 18.771 2.181 1.00 94.44 674 GLY A CA 1
ATOM 5397 C C . GLY A 1 674 ? 20.136 18.135 2.674 1.00 94.44 674 GLY A C 1
ATOM 5398 O O . GLY A 1 674 ? 21.081 18.833 3.054 1.00 94.44 674 GLY A O 1
ATOM 5399 N N . ILE A 1 675 ? 20.171 16.804 2.762 1.00 93.94 675 ILE A N 1
ATOM 5400 C CA . ILE A 1 675 ? 21.304 16.033 3.289 1.00 93.94 675 ILE A CA 1
ATOM 5401 C C . ILE A 1 675 ? 21.742 14.896 2.352 1.00 93.94 675 ILE A C 1
ATOM 5403 O O . ILE A 1 675 ? 22.355 13.916 2.774 1.00 93.94 675 ILE A O 1
ATOM 5407 N N . GLU A 1 676 ? 21.467 15.031 1.060 1.00 89.75 676 GLU A N 1
ATOM 5408 C CA . GLU A 1 676 ? 21.783 14.069 -0.001 1.00 89.75 676 GLU A CA 1
ATOM 5409 C C . GLU A 1 676 ? 23.263 13.672 -0.070 1.00 89.75 676 GLU A C 1
ATOM 5411 O O . GLU A 1 676 ? 23.576 12.523 -0.382 1.00 89.75 676 GLU A O 1
ATOM 5416 N N . ARG A 1 677 ? 24.177 14.571 0.322 1.00 87.19 677 ARG A N 1
ATOM 5417 C CA . ARG A 1 677 ? 25.629 14.321 0.417 1.00 87.19 677 ARG A CA 1
ATOM 5418 C C . ARG A 1 677 ? 26.006 13.049 1.192 1.00 87.19 677 ARG A C 1
ATOM 5420 O O . ARG A 1 677 ? 27.047 12.459 0.923 1.00 87.19 677 ARG A O 1
ATOM 5427 N N . PHE A 1 678 ? 25.178 12.606 2.139 1.00 85.75 678 PHE A N 1
ATOM 5428 C CA . PHE A 1 678 ? 25.438 11.395 2.928 1.00 85.75 678 PHE A CA 1
ATOM 5429 C C . PHE A 1 678 ? 25.057 10.091 2.224 1.00 85.75 678 PHE A C 1
ATOM 5431 O O . PHE A 1 678 ? 25.514 9.023 2.633 1.00 85.75 678 PHE A O 1
ATOM 5438 N N . ALA A 1 679 ? 24.253 10.161 1.166 1.00 78.62 679 ALA A N 1
ATOM 5439 C CA . ALA A 1 679 ? 23.930 9.008 0.334 1.00 78.62 679 ALA A CA 1
ATOM 5440 C C . ALA A 1 679 ? 25.047 8.663 -0.661 1.00 78.62 679 ALA A C 1
ATOM 5442 O O . ALA A 1 679 ? 25.144 7.524 -1.095 1.00 78.62 679 ALA A O 1
ATOM 5443 N N . ILE A 1 680 ? 25.876 9.648 -1.021 1.00 65.81 680 ILE A N 1
ATOM 5444 C CA . ILE A 1 680 ? 26.789 9.597 -2.176 1.00 65.81 680 ILE A CA 1
ATOM 5445 C C . ILE A 1 680 ? 28.190 9.074 -1.783 1.00 65.81 680 ILE A C 1
ATOM 5447 O O . ILE A 1 680 ? 29.038 8.822 -2.632 1.00 65.81 680 ILE A O 1
ATOM 5451 N N . ILE A 1 681 ? 28.459 8.853 -0.489 1.00 56.97 681 ILE A N 1
ATOM 5452 C CA . ILE A 1 681 ? 29.791 8.464 0.007 1.00 56.97 681 ILE A CA 1
ATOM 5453 C C . ILE A 1 681 ? 29.842 6.952 0.316 1.00 56.97 681 ILE A C 1
ATOM 5455 O O . ILE A 1 681 ? 29.155 6.510 1.242 1.00 56.97 681 ILE A O 1
ATOM 5459 N N . PRO A 1 682 ? 30.716 6.140 -0.322 1.00 49.53 682 PRO A N 1
ATOM 5460 C CA . PRO A 1 682 ? 31.800 6.525 -1.236 1.00 49.53 682 PRO A CA 1
ATOM 5461 C C . PRO A 1 682 ? 31.437 6.525 -2.734 1.00 49.53 682 PRO A C 1
ATOM 5463 O O . PRO A 1 682 ? 32.208 7.075 -3.515 1.00 49.53 682 PRO A O 1
ATOM 5466 N N . HIS A 1 683 ? 30.318 5.909 -3.132 1.00 55.38 683 HIS A N 1
ATOM 5467 C CA . HIS A 1 683 ? 29.915 5.768 -4.535 1.00 55.38 683 HIS A CA 1
ATOM 5468 C C . HIS A 1 683 ? 28.396 5.937 -4.696 1.00 55.38 683 HIS A C 1
ATOM 5470 O O . HIS A 1 683 ? 27.648 4.979 -4.517 1.00 55.38 683 HIS A O 1
ATOM 5476 N N . GLY A 1 684 ? 27.965 7.152 -5.030 1.00 63.41 684 GLY A N 1
ATOM 5477 C CA . GLY A 1 684 ? 26.783 7.455 -5.843 1.00 63.41 684 GLY A CA 1
ATOM 5478 C C . GLY A 1 684 ? 25.369 7.157 -5.358 1.00 63.41 684 GLY A C 1
ATOM 5479 O O . GLY A 1 684 ? 24.460 7.864 -5.772 1.00 63.41 684 GLY A O 1
ATOM 5480 N N . TYR A 1 685 ? 25.131 6.173 -4.495 1.00 75.62 685 TYR A N 1
ATOM 5481 C CA . TYR A 1 685 ? 23.781 5.754 -4.106 1.00 75.62 685 TYR A CA 1
ATOM 5482 C C . TYR A 1 685 ? 23.775 5.151 -2.702 1.00 75.62 685 TYR A C 1
ATOM 5484 O O . TYR A 1 685 ? 24.781 4.577 -2.271 1.00 75.62 685 TYR A O 1
ATOM 5492 N N . PRO A 1 686 ? 22.626 5.186 -1.998 1.00 90.00 686 PRO A N 1
ATOM 5493 C CA . PRO A 1 686 ? 22.454 4.407 -0.780 1.00 90.00 686 PRO A CA 1
ATOM 5494 C C . PRO A 1 686 ? 22.841 2.948 -1.030 1.00 90.00 686 PRO A C 1
ATOM 5496 O O . PRO A 1 686 ? 22.344 2.328 -1.966 1.00 90.00 686 PRO A O 1
ATOM 5499 N N . LEU A 1 687 ? 23.740 2.391 -0.221 1.00 91.81 687 LEU A N 1
ATOM 5500 C CA . LEU A 1 687 ? 24.247 1.026 -0.395 1.00 91.81 687 LEU A CA 1
ATOM 5501 C C . LEU A 1 687 ? 23.150 -0.021 -0.149 1.00 91.81 687 LEU A C 1
ATOM 5503 O O . LEU A 1 687 ? 22.059 0.289 0.333 1.00 91.81 687 LEU A O 1
ATOM 5507 N N . TYR A 1 688 ? 23.400 -1.279 -0.520 1.00 95.06 688 TYR A N 1
ATOM 5508 C CA . TYR A 1 688 ? 22.422 -2.344 -0.299 1.00 95.06 688 TYR A CA 1
ATOM 5509 C C . TYR A 1 688 ? 22.027 -2.429 1.174 1.00 95.06 688 TYR A C 1
ATOM 5511 O O . TYR A 1 688 ? 22.874 -2.333 2.065 1.00 95.06 688 TYR A O 1
ATOM 5519 N N . SER A 1 689 ? 20.730 -2.616 1.432 1.00 96.38 689 SER A N 1
ATOM 5520 C CA . SER A 1 689 ? 20.122 -2.565 2.771 1.00 96.38 689 SER A CA 1
ATOM 5521 C C . SER A 1 689 ? 20.284 -1.239 3.539 1.00 96.38 689 SER A C 1
ATOM 5523 O O . SER A 1 689 ? 20.017 -1.192 4.744 1.00 96.38 689 SER A O 1
ATOM 5525 N N . ALA A 1 690 ? 20.677 -0.145 2.874 1.00 96.50 690 ALA A N 1
ATOM 5526 C CA . ALA A 1 690 ? 20.595 1.191 3.456 1.00 96.50 690 ALA A CA 1
ATOM 5527 C C . ALA A 1 690 ? 19.162 1.485 3.914 1.00 96.50 690 ALA A C 1
ATOM 5529 O O . ALA A 1 690 ? 18.199 1.134 3.226 1.00 96.50 690 ALA A O 1
ATOM 5530 N N . ALA A 1 691 ? 19.013 2.141 5.062 1.00 97.75 691 ALA A N 1
ATOM 5531 C CA . ALA A 1 691 ? 17.719 2.462 5.639 1.00 97.75 691 ALA A CA 1
ATOM 5532 C C . ALA A 1 691 ? 17.724 3.821 6.342 1.00 97.75 691 ALA A C 1
ATOM 5534 O O . ALA A 1 691 ? 18.631 4.132 7.110 1.00 97.75 691 ALA A O 1
ATOM 5535 N N . VAL A 1 692 ? 16.668 4.602 6.134 1.00 97.50 692 VAL A N 1
ATOM 5536 C CA . VAL A 1 692 ? 16.395 5.851 6.850 1.00 97.50 692 VAL A CA 1
ATOM 5537 C C . VAL A 1 692 ? 15.152 5.664 7.706 1.00 97.50 692 VAL A C 1
ATOM 5539 O O . VAL A 1 692 ? 14.123 5.205 7.218 1.00 97.50 692 VAL A O 1
ATOM 5542 N N . SER A 1 693 ? 15.237 6.039 8.978 1.00 97.81 693 SER A N 1
ATOM 5543 C CA . SER A 1 693 ? 14.125 6.030 9.922 1.00 97.81 693 SER A CA 1
ATOM 5544 C C . SER A 1 693 ? 13.784 7.451 10.367 1.00 97.81 693 SER A C 1
ATOM 5546 O O . SER A 1 693 ? 14.651 8.176 10.851 1.00 97.81 693 SER A O 1
ATOM 5548 N N . ILE A 1 694 ? 12.511 7.826 10.237 1.00 98.62 694 ILE A N 1
ATOM 5549 C CA . ILE A 1 694 ? 11.924 9.045 10.799 1.00 98.62 694 ILE A CA 1
ATOM 5550 C C . ILE A 1 694 ? 11.062 8.630 11.991 1.00 98.62 694 ILE A C 1
ATOM 5552 O O . ILE A 1 694 ? 9.991 8.033 11.842 1.00 98.62 694 ILE A O 1
ATOM 5556 N N . GLU A 1 695 ? 11.539 8.947 13.187 1.00 98.19 695 GLU A N 1
ATOM 5557 C CA . GLU A 1 695 ? 10.857 8.656 14.445 1.00 98.19 695 GLU A CA 1
ATOM 5558 C C . GLU A 1 695 ? 10.111 9.903 14.930 1.00 98.19 695 GLU A C 1
ATOM 5560 O O . GLU A 1 695 ? 10.719 10.956 15.084 1.00 98.19 695 GLU A O 1
ATOM 5565 N N . TYR A 1 696 ? 8.807 9.804 15.186 1.00 98.12 696 TYR A N 1
ATOM 5566 C CA . TYR A 1 696 ? 7.983 10.868 15.766 1.00 98.12 696 TYR A CA 1
ATOM 5567 C C . TYR A 1 696 ? 7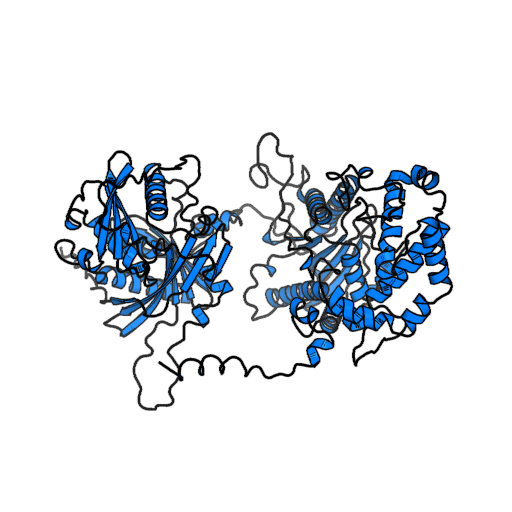.939 10.739 17.293 1.00 98.12 696 TYR A C 1
ATOM 5569 O O . TYR A 1 696 ? 7.501 9.718 17.837 1.00 98.12 696 TYR A O 1
ATOM 5577 N N . TRP A 1 697 ? 8.347 11.809 17.970 1.00 97.44 697 TRP A N 1
ATOM 5578 C CA . TRP A 1 697 ? 8.441 11.934 19.418 1.00 97.44 697 TRP A CA 1
ATOM 5579 C C . TRP A 1 697 ? 7.566 13.081 19.921 1.00 97.44 697 TRP A C 1
ATOM 5581 O O . TRP A 1 697 ? 7.417 14.103 19.257 1.00 97.44 697 TRP A O 1
ATOM 5591 N N . ARG A 1 698 ? 7.018 12.951 21.127 1.00 96.38 698 ARG A N 1
ATOM 5592 C CA . ARG A 1 698 ? 6.261 14.025 21.786 1.00 96.38 698 ARG A CA 1
ATOM 5593 C C . ARG A 1 698 ? 6.843 14.308 23.159 1.00 96.38 698 ARG A C 1
ATOM 5595 O O . ARG A 1 698 ? 7.014 13.374 23.943 1.00 96.38 698 ARG A O 1
ATOM 5602 N N . ASN A 1 699 ? 7.109 15.574 23.462 1.00 96.00 699 ASN A N 1
ATOM 5603 C CA . ASN A 1 699 ? 7.492 15.985 24.804 1.00 96.00 699 ASN A CA 1
ATOM 5604 C C . ASN A 1 699 ? 6.271 15.859 25.732 1.00 96.00 699 ASN A C 1
ATOM 5606 O O . ASN A 1 699 ? 5.185 16.370 25.461 1.00 96.00 699 ASN A O 1
ATOM 5610 N N . THR A 1 700 ? 6.434 15.114 26.819 1.00 93.75 700 THR A N 1
ATOM 5611 C CA . THR A 1 700 ? 5.361 14.785 27.767 1.00 93.75 700 THR A CA 1
ATOM 5612 C C . THR A 1 700 ? 5.078 15.887 28.790 1.00 93.75 700 THR A C 1
ATOM 5614 O O . THR A 1 700 ? 4.028 15.845 29.431 1.00 93.75 700 THR A O 1
ATOM 5617 N N . THR A 1 701 ? 5.966 16.874 28.919 1.00 93.44 701 THR A N 1
ATOM 5618 C CA . THR A 1 701 ? 5.834 18.022 29.823 1.00 93.44 701 THR A CA 1
ATOM 5619 C C . THR A 1 701 ? 5.061 19.163 29.161 1.00 93.44 701 THR A C 1
ATOM 5621 O O . THR A 1 701 ? 4.074 19.639 29.721 1.00 93.44 701 THR A O 1
ATOM 5624 N N . ASP A 1 702 ? 5.462 19.586 27.958 1.00 94.25 702 ASP A N 1
ATOM 5625 C CA . ASP A 1 702 ? 4.864 20.739 27.263 1.00 94.25 702 ASP A CA 1
ATOM 5626 C C . ASP A 1 702 ? 3.945 20.363 26.084 1.00 94.25 702 ASP A C 1
ATOM 5628 O O . ASP A 1 702 ? 3.281 21.234 25.520 1.00 94.25 702 ASP A O 1
ATOM 5632 N N . ASN A 1 703 ? 3.835 19.067 25.763 1.00 93.38 703 ASN A N 1
ATOM 5633 C CA . ASN A 1 703 ? 3.027 18.519 24.670 1.00 93.38 703 ASN A CA 1
ATOM 5634 C C . ASN A 1 703 ? 3.463 18.932 23.256 1.00 93.38 703 ASN A C 1
ATOM 5636 O O . ASN A 1 703 ? 2.661 18.814 22.324 1.00 93.38 703 ASN A O 1
ATOM 5640 N N . THR A 1 704 ? 4.703 19.383 23.080 1.00 95.69 704 THR A N 1
ATOM 5641 C CA . THR A 1 704 ? 5.252 19.727 21.765 1.00 95.69 704 THR A CA 1
ATOM 5642 C C . THR A 1 704 ? 5.742 18.491 21.001 1.00 95.69 704 THR A C 1
ATOM 5644 O O . THR A 1 704 ? 6.100 17.461 21.579 1.00 95.69 704 THR A O 1
ATOM 5647 N N . ASP A 1 705 ? 5.689 18.573 19.671 1.00 97.31 705 ASP A N 1
ATOM 5648 C CA . ASP A 1 705 ? 5.904 17.458 18.749 1.00 97.31 705 ASP A CA 1
ATOM 5649 C C . ASP A 1 705 ? 7.251 17.600 18.020 1.00 97.31 705 ASP A C 1
ATOM 5651 O O . ASP A 1 705 ? 7.566 18.653 17.462 1.00 97.31 705 ASP A O 1
ATOM 5655 N N . TYR A 1 706 ? 8.028 16.519 17.991 1.00 98.12 706 TYR A N 1
ATOM 5656 C CA . TYR A 1 706 ? 9.378 16.461 17.435 1.00 98.12 706 TYR A CA 1
ATOM 5657 C C . TYR A 1 706 ? 9.574 15.228 16.552 1.00 98.12 706 TYR A C 1
ATOM 5659 O O . TYR A 1 706 ? 8.817 14.260 16.627 1.00 98.12 706 TYR A O 1
ATOM 5667 N N . PHE A 1 707 ? 10.640 15.215 15.763 1.00 98.38 707 PHE A N 1
ATOM 5668 C CA . PHE A 1 707 ? 11.118 14.026 15.073 1.00 98.38 707 PHE A CA 1
ATOM 5669 C C . PHE A 1 707 ? 12.621 13.808 15.275 1.00 98.38 707 PHE A C 1
ATOM 5671 O O . PHE A 1 707 ? 13.358 14.739 15.606 1.00 98.38 707 PHE A O 1
ATOM 5678 N N . GLN A 1 708 ? 13.066 12.571 15.057 1.00 97.75 708 GLN A N 1
ATOM 5679 C CA . GLN A 1 708 ? 14.472 12.220 14.874 1.00 97.75 708 GLN A CA 1
ATOM 5680 C C . GLN A 1 708 ? 14.663 11.553 13.516 1.00 97.75 708 GLN A C 1
ATOM 5682 O O . GLN A 1 708 ? 13.840 10.727 13.114 1.00 97.75 708 GLN A O 1
ATOM 5687 N N . LEU A 1 709 ? 15.762 11.882 12.841 1.00 98.00 709 LEU A N 1
ATOM 5688 C CA . LEU A 1 709 ? 16.214 11.191 11.643 1.00 98.00 709 LEU A CA 1
ATOM 5689 C C . LEU A 1 709 ? 17.371 10.261 12.002 1.00 98.00 709 LEU A C 1
ATOM 5691 O O . LEU A 1 709 ? 18.355 10.688 12.606 1.00 98.00 709 LEU A O 1
ATOM 5695 N N . ILE A 1 710 ? 17.273 9.002 11.596 1.00 96.19 710 ILE A N 1
ATOM 5696 C CA . ILE A 1 710 ? 18.304 7.988 11.798 1.00 96.19 710 ILE A CA 1
ATOM 5697 C C . ILE A 1 710 ? 18.646 7.348 10.461 1.00 96.19 710 ILE A C 1
ATOM 5699 O O . ILE A 1 710 ? 17.749 7.026 9.686 1.00 96.19 710 ILE A O 1
ATOM 5703 N N . TYR A 1 711 ? 19.929 7.109 10.219 1.00 95.12 711 TYR A N 1
ATOM 5704 C CA . TYR A 1 711 ? 20.422 6.458 9.015 1.00 95.12 711 TYR A CA 1
ATOM 5705 C C . TYR A 1 711 ? 21.254 5.224 9.356 1.00 95.12 711 TYR A C 1
ATOM 5707 O O . TYR A 1 711 ? 22.100 5.243 10.250 1.00 95.12 711 TYR A O 1
ATOM 5715 N N . HIS A 1 712 ? 20.992 4.148 8.630 1.00 94.81 712 HIS A N 1
ATOM 5716 C CA . HIS A 1 712 ? 21.797 2.940 8.556 1.00 94.81 712 HIS A CA 1
ATOM 5717 C C . HIS A 1 712 ? 22.308 2.838 7.125 1.00 94.81 712 HIS A C 1
ATOM 5719 O O . HIS A 1 712 ? 21.510 2.753 6.191 1.00 94.81 712 HIS A O 1
ATOM 5725 N N . LYS A 1 713 ? 23.625 2.881 6.950 1.00 91.38 713 LYS A N 1
ATOM 5726 C CA . LYS A 1 713 ? 24.231 3.031 5.630 1.00 91.38 713 LYS A CA 1
ATOM 5727 C C . LYS A 1 713 ? 24.290 1.719 4.850 1.00 91.38 713 LYS A C 1
ATOM 5729 O O . LYS A 1 713 ? 23.948 1.714 3.676 1.00 91.38 713 LYS A O 1
ATOM 5734 N N . GLU A 1 714 ? 24.702 0.624 5.480 1.00 89.69 714 GLU A N 1
ATOM 5735 C CA . GLU A 1 714 ? 24.832 -0.690 4.840 1.00 89.69 714 GLU A CA 1
ATOM 5736 C C . GLU A 1 714 ? 24.869 -1.821 5.869 1.00 89.69 714 GLU A C 1
ATOM 5738 O O . GLU A 1 714 ? 25.023 -1.591 7.066 1.00 89.69 714 GLU A O 1
ATOM 5743 N N . ALA A 1 715 ? 24.747 -3.066 5.409 1.00 86.12 715 ALA A N 1
ATOM 5744 C CA . ALA A 1 715 ? 24.831 -4.222 6.290 1.00 86.12 715 ALA A CA 1
ATOM 5745 C C . ALA A 1 715 ? 26.172 -4.270 7.043 1.00 86.12 715 ALA A C 1
ATOM 5747 O O . ALA A 1 715 ? 27.236 -4.332 6.434 1.00 86.12 715 ALA A O 1
ATOM 5748 N N . GLY A 1 716 ? 26.102 -4.321 8.374 1.00 82.62 716 GLY A N 1
ATOM 5749 C CA . GLY A 1 716 ? 27.275 -4.319 9.254 1.00 82.62 716 GLY A CA 1
ATOM 5750 C C . GLY A 1 716 ? 27.553 -2.963 9.907 1.00 82.62 716 GLY A C 1
ATOM 5751 O O . GLY A 1 716 ? 28.249 -2.933 10.922 1.00 82.62 716 GLY A O 1
ATOM 5752 N N . ASP A 1 717 ? 26.956 -1.881 9.401 1.00 88.75 717 ASP A N 1
ATOM 5753 C CA . ASP A 1 717 ? 26.984 -0.574 10.055 1.00 88.75 717 ASP A CA 1
ATOM 5754 C C . ASP A 1 717 ? 25.960 -0.479 11.195 1.00 88.75 717 ASP A C 1
ATOM 5756 O O . ASP A 1 717 ? 25.113 -1.346 11.399 1.00 88.75 717 ASP A O 1
ATOM 5760 N N . THR A 1 718 ? 26.048 0.596 11.981 1.00 90.81 718 THR A N 1
ATOM 5761 C CA . THR A 1 718 ? 25.106 0.891 13.073 1.00 90.81 718 THR A CA 1
ATOM 5762 C C . THR A 1 718 ? 24.138 2.014 12.692 1.00 90.81 718 THR A C 1
ATOM 5764 O O . THR A 1 718 ? 24.342 2.734 11.716 1.00 90.81 718 THR A O 1
ATOM 5767 N N . PHE A 1 719 ? 23.067 2.179 13.470 1.00 93.19 719 PHE A N 1
ATOM 5768 C CA . PHE A 1 719 ? 22.146 3.306 13.319 1.00 93.19 719 PHE A CA 1
ATOM 5769 C C . PHE A 1 719 ? 22.776 4.605 13.836 1.00 93.19 719 PHE A C 1
ATOM 5771 O O . PHE A 1 719 ? 23.105 4.704 15.018 1.00 93.19 719 PHE A O 1
ATOM 5778 N N . THR A 1 720 ? 22.871 5.614 12.972 1.00 93.44 720 THR A N 1
ATOM 5779 C CA . THR A 1 720 ? 23.412 6.943 13.296 1.00 93.44 720 THR A CA 1
ATOM 5780 C C . THR A 1 720 ? 22.296 7.981 13.312 1.00 93.44 720 THR A C 1
ATOM 5782 O O . THR A 1 720 ? 21.518 8.060 12.365 1.00 93.44 720 THR A O 1
ATOM 5785 N N . VAL A 1 721 ? 22.208 8.791 14.370 1.00 95.12 721 VAL A N 1
ATOM 5786 C CA . VAL A 1 721 ? 21.277 9.930 14.424 1.00 95.12 721 VAL A CA 1
ATOM 5787 C C . VAL A 1 721 ? 21.838 11.059 13.563 1.00 95.12 721 VAL A C 1
ATOM 5789 O O . VAL A 1 721 ? 22.972 11.481 13.757 1.00 95.12 721 VAL A O 1
ATOM 5792 N N . MET A 1 722 ? 21.041 11.535 12.611 1.00 95.38 722 MET A N 1
ATOM 5793 C CA . MET A 1 722 ? 21.424 12.551 11.623 1.00 95.38 722 MET A CA 1
ATOM 5794 C C . MET A 1 722 ? 20.559 13.811 11.691 1.00 95.38 722 MET A C 1
ATOM 5796 O O . MET A 1 722 ? 20.656 14.681 10.832 1.00 95.38 722 MET A O 1
ATOM 5800 N N . THR A 1 723 ? 19.704 13.932 12.707 1.00 97.31 723 THR A N 1
ATOM 5801 C CA . THR A 1 723 ? 18.768 15.053 12.851 1.00 97.31 723 THR A CA 1
ATOM 5802 C C . THR A 1 723 ? 19.454 16.422 12.780 1.00 97.31 723 THR A C 1
ATOM 5804 O O . THR A 1 723 ? 18.919 17.332 12.156 1.00 97.31 723 THR A O 1
ATOM 5807 N N . SER A 1 724 ? 20.645 16.570 13.368 1.00 96.69 724 SER A N 1
ATOM 5808 C CA . SER A 1 724 ? 21.399 17.832 13.395 1.00 96.69 724 SER A CA 1
ATOM 5809 C C . SER A 1 724 ? 21.971 18.260 12.044 1.00 96.69 724 SER A C 1
ATOM 5811 O O . SER A 1 724 ? 22.430 19.389 11.914 1.00 96.69 724 SER A O 1
ATOM 5813 N N . GLU A 1 725 ? 21.980 17.369 11.053 1.00 96.38 725 GLU A N 1
ATOM 5814 C CA . GLU A 1 725 ? 22.476 17.671 9.709 1.00 96.38 725 GLU A CA 1
ATOM 5815 C C . GLU A 1 725 ? 21.446 18.411 8.850 1.00 96.38 725 GLU A C 1
ATOM 5817 O O . GLU A 1 725 ? 21.805 18.948 7.800 1.00 96.38 725 GLU A O 1
ATOM 5822 N N . ILE A 1 726 ? 20.180 18.413 9.281 1.00 97.44 726 ILE A N 1
ATOM 5823 C CA . ILE A 1 726 ? 19.049 19.033 8.592 1.00 97.44 726 ILE A CA 1
ATOM 5824 C C . ILE A 1 726 ? 19.004 20.521 8.949 1.00 97.44 726 ILE A C 1
ATOM 5826 O O . ILE A 1 726 ? 19.045 20.898 10.124 1.00 97.44 726 ILE A O 1
ATOM 5830 N N . GLU A 1 727 ? 18.869 21.382 7.941 1.00 95.81 727 GLU A N 1
ATOM 5831 C CA . GLU A 1 727 ? 18.726 22.821 8.160 1.00 95.81 727 GLU A CA 1
ATOM 5832 C C . GLU A 1 727 ? 17.507 23.132 9.052 1.00 95.81 727 GLU A C 1
ATOM 5834 O O . GLU A 1 727 ? 16.408 22.621 8.847 1.00 95.81 727 GLU A O 1
ATOM 5839 N N . GLY A 1 728 ? 17.705 23.976 10.069 1.00 95.06 728 GLY A N 1
ATOM 5840 C CA . GLY A 1 728 ? 16.666 24.324 11.047 1.00 95.06 728 GLY A CA 1
ATOM 5841 C C . GLY A 1 728 ? 16.553 23.364 12.239 1.00 95.06 728 GLY A C 1
ATOM 5842 O O . GLY A 1 728 ? 15.807 23.655 13.176 1.00 95.06 728 GLY A O 1
ATOM 5843 N N . CYS A 1 729 ? 17.318 22.269 12.261 1.00 97.31 729 CYS A N 1
ATOM 5844 C CA . CYS A 1 729 ? 17.366 21.329 13.376 1.00 97.31 729 CYS A CA 1
ATOM 5845 C C . CYS A 1 729 ? 18.606 21.543 14.257 1.00 97.31 729 CYS A C 1
ATOM 5847 O O . CYS A 1 729 ? 19.724 21.660 13.768 1.00 97.31 729 CYS A O 1
ATOM 5849 N N . ASN A 1 730 ? 18.414 21.568 15.581 1.00 91.00 730 ASN A N 1
ATOM 5850 C CA . ASN A 1 730 ? 19.493 21.726 16.560 1.00 91.00 730 ASN A CA 1
ATOM 5851 C C . ASN A 1 730 ? 19.492 20.540 17.536 1.00 91.00 730 ASN A C 1
ATOM 5853 O O . ASN A 1 730 ? 18.682 20.497 18.460 1.00 91.00 730 ASN A O 1
ATOM 5857 N N . GLY A 1 731 ? 20.418 19.599 17.339 1.00 93.12 731 GLY A N 1
ATOM 5858 C CA . GLY A 1 731 ? 20.560 18.394 18.162 1.00 93.12 731 GLY A CA 1
ATOM 5859 C C . GLY A 1 731 ? 19.732 17.203 17.674 1.00 93.12 731 GLY A C 1
ATOM 5860 O O . GLY A 1 731 ? 19.280 17.163 16.531 1.00 93.12 731 GLY A O 1
ATOM 5861 N N . ASP A 1 732 ? 19.553 16.217 18.554 1.00 94.69 732 ASP A N 1
ATOM 5862 C CA . ASP A 1 732 ? 19.009 14.907 18.182 1.00 94.69 732 ASP A CA 1
ATOM 5863 C C . ASP A 1 732 ? 17.500 14.917 17.904 1.00 94.69 732 ASP A C 1
ATOM 5865 O O . ASP A 1 732 ? 17.027 14.046 17.173 1.00 94.69 732 ASP A O 1
ATOM 5869 N N . TYR A 1 733 ? 16.748 15.869 18.473 1.00 96.69 733 TYR A N 1
ATOM 5870 C CA . TYR A 1 733 ? 15.300 16.037 18.292 1.00 96.69 733 TYR A CA 1
ATOM 5871 C C . TYR A 1 733 ? 15.004 17.374 17.618 1.00 96.69 733 TYR A C 1
ATOM 5873 O O . TYR A 1 733 ? 15.400 18.426 18.116 1.00 96.69 733 TYR A O 1
ATOM 5881 N N . CYS A 1 734 ? 14.255 17.343 16.522 1.00 98.00 734 CYS A N 1
ATOM 5882 C CA . CYS A 1 734 ? 13.900 18.531 15.757 1.00 98.00 734 CYS A CA 1
ATOM 5883 C C . CYS A 1 734 ? 12.394 18.769 15.760 1.00 98.00 734 CYS A C 1
ATOM 5885 O O . CYS A 1 734 ? 11.620 17.816 15.780 1.00 98.00 734 CYS A O 1
ATOM 5887 N N . SER A 1 735 ? 11.971 20.034 15.781 1.00 97.50 735 SER A N 1
ATOM 5888 C CA . SER A 1 735 ? 10.547 20.391 15.766 1.00 97.50 735 SER A CA 1
ATOM 5889 C C . SER A 1 735 ? 9.849 19.777 14.553 1.00 97.50 735 SER A C 1
ATOM 5891 O O . SER A 1 735 ? 10.368 19.850 13.437 1.00 97.50 735 SER A O 1
ATOM 5893 N N . ILE A 1 736 ? 8.645 19.226 14.747 1.00 97.12 736 ILE A N 1
ATOM 5894 C CA . ILE A 1 736 ? 7.861 18.659 13.642 1.00 97.12 736 ILE A CA 1
ATOM 5895 C C . ILE A 1 736 ? 7.512 19.701 12.567 1.00 97.12 736 ILE A C 1
ATOM 5897 O O . ILE A 1 736 ? 7.230 19.332 11.428 1.00 97.12 736 ILE A O 1
ATOM 5901 N N . GLU A 1 737 ? 7.567 20.996 12.899 1.00 97.31 737 GLU A N 1
ATOM 5902 C CA . GLU A 1 737 ? 7.336 22.081 11.940 1.00 97.31 737 GLU A CA 1
ATOM 5903 C C . GLU A 1 737 ? 8.328 22.052 10.772 1.00 97.31 737 GLU A C 1
ATOM 5905 O O . GLU A 1 737 ? 7.919 22.298 9.644 1.00 97.31 737 GLU A O 1
ATOM 5910 N N . VAL A 1 738 ? 9.582 21.632 10.989 1.00 98.06 738 VAL A N 1
ATOM 5911 C CA . VAL A 1 738 ? 10.563 21.503 9.894 1.00 98.06 738 VAL A CA 1
ATOM 5912 C C . VAL A 1 738 ? 10.098 20.460 8.870 1.00 98.06 738 VAL A C 1
ATOM 5914 O O . VAL A 1 738 ? 10.111 20.720 7.668 1.00 98.06 738 VAL A O 1
ATOM 5917 N N . LEU A 1 739 ? 9.591 19.306 9.324 1.00 96.94 739 LEU A N 1
ATOM 5918 C CA . LEU A 1 739 ? 9.013 18.301 8.422 1.00 96.94 739 LEU A CA 1
ATOM 5919 C C . LEU A 1 739 ? 7.722 18.785 7.751 1.00 96.94 739 LEU A C 1
ATOM 5921 O O . LEU A 1 739 ? 7.486 18.461 6.586 1.00 96.94 739 LEU A O 1
ATOM 5925 N N . ARG A 1 740 ? 6.885 19.559 8.454 1.00 97.81 740 ARG A N 1
ATOM 5926 C CA . ARG A 1 740 ? 5.671 20.156 7.871 1.00 97.81 740 ARG A CA 1
ATOM 5927 C C . ARG A 1 740 ? 6.013 21.146 6.764 1.00 97.81 740 ARG A C 1
ATOM 5929 O O . ARG A 1 740 ? 5.357 21.120 5.725 1.00 97.81 740 ARG A O 1
ATOM 5936 N N . ASP A 1 741 ? 7.038 21.967 6.956 1.00 98.06 741 ASP A N 1
ATOM 5937 C CA . ASP A 1 741 ? 7.503 22.929 5.959 1.00 98.06 741 ASP A CA 1
ATOM 5938 C C . ASP A 1 741 ? 8.092 22.227 4.732 1.00 98.06 741 ASP A C 1
ATOM 5940 O O . ASP A 1 741 ? 7.747 22.587 3.602 1.00 98.06 741 ASP A O 1
ATOM 5944 N N . VAL A 1 742 ? 8.887 21.168 4.934 1.00 97.69 742 VAL A N 1
ATOM 5945 C CA . VAL A 1 742 ? 9.375 20.307 3.843 1.00 97.69 742 VAL A CA 1
ATOM 5946 C C . VAL A 1 742 ? 8.204 19.695 3.072 1.00 97.69 742 VAL A C 1
ATOM 5948 O O . VAL A 1 742 ? 8.115 19.869 1.857 1.00 97.69 742 VAL A O 1
ATOM 5951 N N . ALA A 1 743 ? 7.257 19.042 3.753 1.00 97.25 743 ALA A N 1
ATOM 5952 C CA . ALA A 1 743 ? 6.098 18.432 3.098 1.00 97.25 743 ALA A CA 1
ATOM 5953 C C . ALA A 1 743 ? 5.262 19.466 2.333 1.00 97.25 743 ALA A C 1
ATOM 5955 O O . ALA A 1 743 ? 4.913 19.247 1.176 1.00 97.25 743 ALA A O 1
ATOM 5956 N N . LYS A 1 744 ? 5.011 20.635 2.933 1.00 97.69 744 LYS A N 1
ATOM 5957 C CA . LYS A 1 744 ? 4.277 21.738 2.304 1.00 97.69 744 LYS A CA 1
ATOM 5958 C C . LYS A 1 744 ? 4.980 22.262 1.053 1.00 97.69 744 LYS A C 1
ATOM 5960 O O . LYS A 1 744 ? 4.307 22.519 0.060 1.00 97.69 744 LYS A O 1
ATOM 5965 N N . LYS A 1 745 ? 6.308 22.415 1.086 1.00 97.00 745 LYS A N 1
ATOM 5966 C CA . LYS A 1 745 ? 7.113 22.836 -0.072 1.00 97.00 745 LYS A CA 1
ATOM 5967 C C . LYS A 1 745 ? 7.042 21.807 -1.205 1.00 97.00 745 LYS A C 1
ATOM 5969 O O . LYS A 1 745 ? 6.952 22.188 -2.369 1.00 97.00 745 LYS A O 1
ATOM 5974 N N . LEU A 1 746 ? 7.048 20.520 -0.858 1.00 97.25 746 LEU A N 1
ATOM 5975 C CA . LEU A 1 746 ? 7.022 19.407 -1.808 1.00 97.25 746 LEU A CA 1
ATOM 5976 C C . LEU A 1 746 ? 5.613 18.964 -2.225 1.00 97.25 746 LEU A C 1
ATOM 5978 O O . LEU A 1 746 ? 5.475 18.063 -3.052 1.00 97.25 746 LEU A O 1
ATOM 5982 N N . LYS A 1 747 ? 4.562 19.555 -1.655 1.00 95.94 747 LYS A N 1
ATOM 5983 C CA . LYS A 1 747 ? 3.183 19.213 -1.990 1.00 95.94 747 LYS A CA 1
ATOM 5984 C C . LYS A 1 747 ? 2.868 19.648 -3.418 1.00 95.94 747 LYS A C 1
ATOM 5986 O O . LYS A 1 747 ? 3.126 20.785 -3.814 1.00 95.94 747 LYS A O 1
ATOM 5991 N N . THR A 1 748 ? 2.310 18.725 -4.187 1.00 93.31 748 THR A N 1
ATOM 5992 C CA . THR A 1 748 ? 1.821 18.977 -5.540 1.00 93.31 748 THR A CA 1
ATOM 5993 C C . THR A 1 748 ? 0.480 19.709 -5.498 1.00 93.31 748 THR A C 1
ATOM 5995 O O . THR A 1 748 ? -0.307 19.534 -4.565 1.00 93.31 748 THR A O 1
ATOM 5998 N N . ASP A 1 749 ? 0.187 20.510 -6.525 1.00 89.62 749 ASP A N 1
ATOM 5999 C CA . ASP A 1 749 ? -1.065 21.285 -6.582 1.00 89.62 749 ASP A CA 1
ATOM 6000 C C . ASP A 1 749 ? -2.303 20.392 -6.794 1.00 89.62 749 ASP A C 1
ATOM 6002 O O . ASP A 1 749 ? -3.436 20.795 -6.532 1.00 89.62 749 ASP A O 1
ATOM 6006 N N . GLN A 1 750 ? -2.086 19.167 -7.275 1.00 91.94 750 GLN A N 1
ATOM 6007 C CA . GLN A 1 750 ? -3.090 18.129 -7.509 1.00 91.94 750 GLN A CA 1
ATOM 6008 C C . GLN A 1 750 ? -2.556 16.778 -7.011 1.00 91.94 750 GLN A C 1
ATOM 6010 O O . GLN A 1 750 ? -1.342 16.654 -6.828 1.00 91.94 750 GLN A O 1
ATOM 6015 N N . PRO A 1 751 ? -3.408 15.753 -6.804 1.00 92.56 751 PRO A N 1
ATOM 6016 C CA . PRO A 1 751 ? -2.939 14.387 -6.566 1.00 92.56 751 PRO A CA 1
ATOM 6017 C C . PRO A 1 751 ? -1.877 13.980 -7.592 1.00 92.56 751 PRO A C 1
ATOM 6019 O O . PRO A 1 751 ? -2.001 14.344 -8.762 1.00 92.56 751 PRO A O 1
ATOM 6022 N N . ILE A 1 752 ? -0.843 13.253 -7.160 1.00 93.12 752 ILE A N 1
ATOM 6023 C CA . ILE A 1 752 ? 0.353 13.009 -7.980 1.00 93.12 752 ILE A CA 1
ATOM 6024 C C . ILE A 1 752 ? 0.024 12.398 -9.351 1.00 93.12 752 ILE A C 1
ATOM 6026 O O . ILE A 1 752 ? 0.537 12.888 -10.352 1.00 93.12 752 ILE A O 1
ATOM 6030 N N . ASP A 1 753 ? -0.930 11.466 -9.421 1.00 89.44 753 ASP A N 1
ATOM 6031 C CA . ASP A 1 753 ? -1.394 10.855 -10.677 1.00 89.44 753 ASP A CA 1
ATOM 6032 C C . ASP A 1 753 ? -1.903 11.900 -11.687 1.00 89.44 753 ASP A C 1
ATOM 6034 O O . ASP A 1 753 ? -1.696 11.781 -12.891 1.00 89.44 753 ASP A O 1
ATOM 6038 N N . GLN A 1 754 ? -2.575 12.950 -11.201 1.00 92.50 754 GLN A N 1
ATOM 6039 C CA . GLN A 1 754 ? -3.064 14.054 -12.031 1.00 92.50 754 GLN A CA 1
ATOM 6040 C C . GLN A 1 754 ? -1.940 15.042 -12.334 1.00 92.50 754 GLN A C 1
ATOM 6042 O O . GLN A 1 754 ? -1.801 15.494 -13.470 1.00 92.50 754 GLN A O 1
ATOM 6047 N N . TRP A 1 755 ? -1.109 15.347 -11.334 1.00 92.81 755 TRP A N 1
ATOM 6048 C CA . TRP A 1 755 ? 0.014 16.266 -11.480 1.00 92.81 755 TRP A CA 1
ATOM 6049 C C . TRP A 1 755 ? 1.019 15.779 -12.526 1.00 92.81 755 TRP A C 1
ATOM 6051 O O . TRP A 1 755 ? 1.488 16.572 -13.340 1.00 92.81 755 TRP A O 1
ATOM 6061 N N . CYS A 1 756 ? 1.269 14.471 -12.588 1.00 93.88 756 CYS A N 1
ATOM 6062 C CA . CYS A 1 756 ? 2.122 13.848 -13.593 1.00 93.88 756 CYS A CA 1
ATOM 6063 C C . CYS A 1 756 ? 1.640 14.049 -15.040 1.00 93.88 756 CYS A C 1
ATOM 6065 O O . CYS A 1 756 ? 2.449 13.939 -15.961 1.00 93.88 756 CYS A O 1
ATOM 6067 N N . LEU A 1 757 ? 0.367 14.394 -15.261 1.00 92.50 757 LEU A N 1
ATOM 6068 C CA . LEU A 1 757 ? -0.192 14.676 -16.589 1.00 92.50 757 LEU A CA 1
ATOM 6069 C C . LEU A 1 757 ? -0.114 16.163 -16.980 1.00 92.50 757 LEU A C 1
ATOM 6071 O O . LEU A 1 757 ? -0.341 16.510 -18.141 1.00 92.50 757 LEU A O 1
ATOM 6075 N N . VAL A 1 758 ? 0.218 17.055 -16.043 1.00 89.81 758 VAL A N 1
ATOM 6076 C CA . VAL A 1 758 ? 0.308 18.498 -16.297 1.00 89.81 758 VAL A CA 1
ATOM 6077 C C . VAL A 1 758 ? 1.656 18.824 -16.949 1.00 89.81 758 VAL A C 1
ATOM 6079 O O . VAL A 1 758 ? 2.689 18.850 -16.284 1.00 89.81 758 VAL A O 1
ATOM 6082 N N . THR A 1 759 ? 1.650 19.121 -18.250 1.00 85.69 759 THR A N 1
ATOM 6083 C CA . THR A 1 759 ? 2.812 19.604 -19.035 1.00 85.69 759 THR A CA 1
ATOM 6084 C C . THR A 1 759 ? 2.455 20.886 -19.798 1.00 85.69 759 THR A C 1
ATOM 6086 O O . THR A 1 759 ? 1.283 21.260 -19.854 1.00 85.69 759 THR A O 1
ATOM 6089 N N . GLU A 1 760 ? 3.415 21.567 -20.430 1.00 72.06 760 GLU A N 1
ATOM 6090 C CA . GLU A 1 760 ? 3.169 22.808 -21.198 1.00 72.06 760 GLU A CA 1
ATOM 6091 C C . GLU A 1 760 ? 2.034 22.667 -22.235 1.00 72.06 760 GLU A C 1
ATOM 6093 O O . GLU A 1 760 ? 1.215 23.574 -22.401 1.00 72.06 760 GLU A O 1
ATOM 6098 N N . SER A 1 761 ? 1.893 21.480 -22.839 1.00 51.69 761 SER A N 1
ATOM 6099 C CA . SER A 1 761 ? 0.832 21.166 -23.810 1.00 51.69 761 SER A CA 1
ATOM 6100 C C . SER A 1 761 ? -0.592 21.202 -23.223 1.00 51.69 761 SER A C 1
ATOM 6102 O O . SER A 1 761 ? -1.546 21.500 -23.944 1.00 51.69 761 SER A O 1
ATOM 6104 N N . SER A 1 762 ? -0.743 21.002 -21.909 1.00 48.06 762 SER A N 1
ATOM 6105 C CA . SER A 1 762 ? -2.039 20.998 -21.209 1.00 48.06 762 SER A CA 1
ATOM 6106 C C . SER A 1 762 ? -2.595 22.400 -20.907 1.00 48.06 762 SER A C 1
ATOM 6108 O O . SER A 1 762 ? -3.759 22.544 -20.536 1.00 48.06 762 SER A O 1
ATOM 6110 N N . SER A 1 763 ? -1.796 23.452 -21.129 1.00 37.12 763 SER A N 1
ATOM 6111 C CA . SER A 1 763 ? -2.168 24.855 -20.874 1.00 37.12 763 SER A CA 1
ATOM 6112 C C . SER A 1 763 ? -2.816 25.576 -22.069 1.00 37.12 763 SER A C 1
ATOM 6114 O O . SER A 1 763 ? -3.271 26.712 -21.931 1.00 37.12 763 SER A O 1
ATOM 6116 N N . SER A 1 764 ? -2.930 24.913 -23.229 1.00 31.83 764 SER A N 1
ATOM 6117 C CA . SER A 1 764 ? -3.562 25.473 -24.441 1.00 31.83 764 SER A CA 1
ATOM 6118 C C . SER A 1 764 ? -5.000 25.002 -24.704 1.00 31.83 764 SER A C 1
ATOM 6120 O O . SER A 1 764 ? -5.600 25.386 -25.705 1.00 31.83 764 SER A O 1
ATOM 6122 N N . SER A 1 765 ? -5.609 24.247 -23.785 1.00 33.59 765 SER A N 1
ATOM 6123 C CA . SER A 1 765 ? -7.043 23.935 -23.830 1.00 33.59 765 SER A CA 1
ATOM 6124 C C . SER A 1 765 ? -7.757 24.385 -22.561 1.00 33.59 765 SER A C 1
ATOM 6126 O O . SER A 1 765 ? -8.365 23.593 -21.843 1.00 33.59 765 SER A O 1
ATOM 6128 N N . SER A 1 766 ? -7.765 25.696 -22.332 1.00 35.44 766 SER A N 1
ATOM 6129 C CA . SER A 1 766 ? -8.915 26.354 -21.715 1.00 35.44 766 SER A CA 1
ATOM 6130 C C . SER A 1 766 ? -10.086 26.337 -22.710 1.00 35.44 766 SER A C 1
ATOM 6132 O O . SER A 1 766 ? -10.463 27.343 -23.303 1.00 35.44 766 SER A O 1
ATOM 6134 N N . LEU A 1 767 ? -10.675 25.159 -22.914 1.00 31.56 767 LEU A N 1
ATOM 6135 C CA . LEU A 1 767 ? -12.002 25.037 -23.502 1.00 31.56 767 LEU A CA 1
ATOM 6136 C C . LEU A 1 767 ? -12.949 24.593 -22.400 1.00 31.56 767 LEU A C 1
ATOM 6138 O O . LEU A 1 767 ? -12.728 23.610 -21.698 1.00 31.56 767 LEU A O 1
ATOM 6142 N N . SER A 1 768 ? -13.970 25.416 -22.216 1.00 31.50 768 SER A N 1
ATOM 6143 C CA . SER A 1 768 ? -14.965 25.317 -21.172 1.00 31.50 768 SER A CA 1
ATOM 6144 C C . SER A 1 768 ? -15.545 23.904 -21.059 1.00 31.50 768 SER A C 1
ATOM 6146 O O . SER A 1 768 ? -15.917 23.269 -22.049 1.00 31.50 768 SER A O 1
ATOM 6148 N N . VAL A 1 769 ? -15.719 23.427 -19.825 1.00 34.38 769 VAL A N 1
ATOM 6149 C CA . VAL A 1 769 ? -16.529 22.238 -19.516 1.00 34.38 769 VAL A CA 1
ATOM 6150 C C . VAL A 1 769 ? -18.018 22.604 -19.645 1.00 34.38 769 VAL A C 1
ATOM 6152 O O . VAL A 1 769 ? -18.803 22.527 -18.708 1.00 34.38 769 VAL A O 1
ATOM 6155 N N . THR A 1 770 ? -18.410 23.080 -20.828 1.00 33.28 770 THR A N 1
ATOM 6156 C CA . THR A 1 770 ? -19.800 23.359 -21.227 1.00 33.28 770 THR A CA 1
ATOM 6157 C C . THR A 1 770 ? -20.151 22.748 -22.586 1.00 33.28 770 THR A C 1
ATOM 6159 O O . THR A 1 770 ? -21.240 22.988 -23.099 1.00 33.28 770 THR A O 1
ATOM 6162 N N . PHE A 1 771 ? -19.290 21.901 -23.162 1.00 32.00 771 PHE A N 1
ATOM 6163 C CA . PHE A 1 771 ? -19.519 21.289 -24.474 1.00 32.00 771 PHE A CA 1
ATOM 6164 C C . PHE A 1 771 ? -19.501 19.753 -24.432 1.00 32.00 771 PHE A C 1
ATOM 6166 O O . PHE A 1 771 ? -18.702 19.101 -25.087 1.00 32.00 771 PHE A O 1
ATOM 6173 N N . LEU A 1 772 ? -20.410 19.155 -23.654 1.00 30.19 772 LEU A N 1
ATOM 6174 C CA . LEU A 1 772 ? -20.790 17.737 -23.816 1.00 30.19 772 LEU A CA 1
ATOM 6175 C C . LEU A 1 772 ? -22.268 17.452 -23.487 1.00 30.19 772 LEU A C 1
ATOM 6177 O O . LEU A 1 772 ? -22.661 16.306 -23.307 1.00 30.19 772 LEU A O 1
ATOM 6181 N N . ILE A 1 773 ? -23.110 18.497 -23.469 1.00 33.44 773 ILE A N 1
ATOM 6182 C CA . ILE A 1 773 ? -24.573 18.376 -23.303 1.00 33.44 773 ILE A CA 1
ATOM 6183 C C . ILE A 1 773 ? -25.348 18.789 -24.575 1.00 33.44 773 ILE A C 1
ATOM 6185 O O . ILE A 1 773 ? -26.528 18.474 -24.699 1.00 33.44 773 ILE A O 1
ATOM 6189 N N . LEU A 1 774 ? -24.711 19.392 -25.591 1.00 29.41 774 LEU A N 1
ATOM 6190 C CA . LEU A 1 774 ? -25.439 19.916 -26.762 1.00 29.41 774 LEU A CA 1
ATOM 6191 C C . LEU A 1 774 ? -25.406 19.071 -28.050 1.00 29.41 774 LEU A C 1
ATOM 6193 O O . LEU A 1 774 ? -26.068 19.442 -29.015 1.00 29.41 774 LEU A O 1
ATOM 6197 N N . THR A 1 775 ? -24.722 17.924 -28.092 1.00 29.77 775 THR A N 1
ATOM 6198 C CA . THR A 1 775 ? -24.669 17.073 -29.305 1.00 29.77 775 THR A CA 1
ATOM 6199 C C . THR A 1 775 ? -25.540 15.816 -29.258 1.00 29.77 775 THR A C 1
ATOM 6201 O O . THR A 1 775 ? -25.715 15.173 -30.288 1.00 29.77 775 THR A O 1
ATOM 6204 N N . PHE A 1 776 ? -26.205 15.512 -28.135 1.00 28.81 776 PHE A N 1
ATOM 6205 C CA . PHE A 1 776 ? -27.228 14.450 -28.083 1.00 28.81 776 PHE A CA 1
ATOM 6206 C C . PHE A 1 776 ? -28.674 14.945 -28.268 1.00 28.81 776 PHE A C 1
ATOM 6208 O O . PHE A 1 776 ? -29.582 14.132 -28.430 1.00 28.81 776 PHE A O 1
ATOM 6215 N N . LEU A 1 777 ? -28.898 16.265 -28.324 1.00 29.53 777 LEU A N 1
ATOM 6216 C CA . LEU A 1 777 ? -30.229 16.863 -28.518 1.00 29.53 777 LEU A CA 1
ATOM 6217 C C . LEU A 1 777 ? -30.535 17.300 -29.964 1.00 29.53 777 LEU A C 1
ATOM 6219 O O . LEU A 1 777 ? -31.645 17.749 -30.231 1.00 29.53 777 LEU A O 1
ATOM 6223 N N . LEU A 1 778 ? -29.615 17.108 -30.919 1.00 28.70 778 LEU A N 1
ATOM 6224 C CA . LEU A 1 778 ? -29.809 17.500 -32.328 1.00 28.70 778 LEU A CA 1
ATOM 6225 C C . LEU A 1 778 ? -29.830 16.334 -33.339 1.00 28.70 778 LEU A C 1
ATOM 6227 O O . LEU A 1 778 ? -29.863 16.580 -34.538 1.00 28.70 778 LEU A O 1
ATOM 6231 N N . SER A 1 779 ? -29.909 15.074 -32.889 1.00 29.03 779 SER A N 1
ATOM 6232 C CA . SER A 1 779 ? -30.033 13.891 -33.777 1.00 29.03 779 SER A CA 1
ATOM 6233 C C . SER A 1 779 ? -31.426 13.223 -33.761 1.00 29.03 779 SER A C 1
ATOM 6235 O O . SER A 1 779 ? -31.593 12.079 -34.171 1.00 29.03 779 SER A O 1
ATOM 6237 N N . LYS A 1 780 ? -32.476 13.914 -33.287 1.00 31.59 780 LYS A N 1
ATOM 6238 C CA . LYS A 1 780 ? -33.866 13.400 -33.357 1.00 31.59 780 LYS A CA 1
ATOM 6239 C C . LYS A 1 780 ? -34.904 14.341 -33.967 1.00 31.59 780 LYS A C 1
ATOM 6241 O O . LYS A 1 780 ? -36.094 14.061 -33.897 1.00 31.59 780 LYS A O 1
ATOM 6246 N N . CYS A 1 781 ? -34.462 15.390 -34.646 1.00 34.28 781 CYS A N 1
ATOM 6247 C CA . CYS A 1 781 ? -35.327 16.194 -35.501 1.00 34.28 781 CYS A CA 1
ATOM 6248 C C . CYS A 1 781 ? -34.642 16.394 -36.848 1.00 34.28 781 CYS A C 1
ATOM 6250 O O . CYS A 1 781 ? -34.085 17.453 -37.066 1.00 34.28 781 CYS A O 1
ATOM 6252 N N . PHE A 1 782 ? -34.640 15.376 -37.710 1.00 28.64 782 PHE A N 1
ATOM 6253 C CA . PHE A 1 782 ? -34.807 15.531 -39.159 1.00 28.64 782 PHE A CA 1
ATOM 6254 C C . PHE A 1 782 ? -34.936 14.142 -39.813 1.00 28.64 782 PHE A C 1
ATOM 6256 O O . PHE A 1 782 ? -33.993 13.362 -39.822 1.00 28.64 782 PHE A O 1
ATOM 6263 N N . LEU A 1 783 ? -36.130 13.923 -40.376 1.00 30.36 783 LEU A N 1
ATOM 6264 C CA . LEU A 1 783 ? -36.540 12.932 -41.383 1.00 30.36 783 LEU A CA 1
ATOM 6265 C C . LEU A 1 783 ? -36.759 11.457 -40.983 1.00 30.36 783 LEU A C 1
ATOM 6267 O O . LEU A 1 783 ? -35.825 10.720 -40.696 1.00 30.36 783 LEU A O 1
ATOM 6271 N N . MET A 1 784 ? -38.057 11.110 -41.040 1.00 34.44 784 MET A N 1
ATOM 6272 C CA . MET A 1 784 ? -38.701 10.023 -41.813 1.00 34.44 784 MET A CA 1
ATOM 6273 C C . MET A 1 784 ? -38.078 8.630 -41.822 1.00 34.44 784 MET A C 1
ATOM 6275 O O . MET A 1 784 ? -36.979 8.468 -42.390 1.00 34.44 784 MET A O 1
#

Secondary structure (DSSP, 8-state):
------------EEEEEPTT--EEEEEETTEEEES-S---EE-GGGTT-EEEEEETTTT--SSS--GGG---HHHHHHHHHHH-HHHHS--S------TT--S---EEEEEEEEEHHHHHHHHHHHHH----EEEEEEETTEEEEEE--TTSTT--HHHHHHHHHHHHHHHHHEE-S-TT-TTSEEEEEEEEEEEETTT--EEEEEEEEE--EE-TTS-EEEEEEEEGGGTT-GGGS-HHHHHHHHHHHHHTT-SEEEEEEE-TTSEEEEEEEEEHHHHHSGGG---SHHHHHHHHHHHHHHHHHHHHS-SEEEEEEETTEEEEEEPPHHHHHHSTHHHHHTTS-----S-----PPPEETTEEEEEEEEEEE---B--S---TT-SS-GGG--STTSSTTPBPHHHHHHHHHHHHHHHHHHT-TTT-S---S-SS--TTTEEEEE-SSHHHHHHHHHHHHHHT-STTSS--BTTTB--STTSPTT------EE--GGG-TTT-TTSS-HHHHHHHHHHTTSHHHHHHHTSHHHHHHHHHHHHHHS----GGGTTHHHHHHHHHHHHHHHHHHHHSTT--HHHHHHHHHHHHHHHHHHTT--SS--EETTEEHHHHHHHHTHHHHHHHHHHHHHHHHHHHH-SS--S-HHHHH--EEEEEE-HHHHHHHHHHTT-GGGTSTTTSSPPTT-EEEEEEEEETTT--EEEEEEEE-STT---EE-GGGSTT--SS-EEHHHHHHHHHHH--SS-HHHHTT--GGGGG----TT-SSSSSSSSSSS--

Foldseek 3Di:
DDDPPPPPPQFWKDKDWDPPDKWKWKDFPLDIDGHDFDFFAFPPVQAFAFQDFQQLCVPPDPPPQLPPCPDWLSNVVVVCVVPVVVVVPDPPDDPDPDPPPPDDPQEDPEEEETALVVLVVLVCCQVPVDKWKKKWFDDPSYIYITTFCPCSVVCDPVNSSQSSSQLSQLVVRTDHDDPVPSSMFMKIWIWMWMARPPSRYIYIYIYMDTQSYAYPVRFGEAEEEDECCCPPHPVSDPLVVLVSSLSNCVSRRHQKYKYFHAYPSSTRRHIHMDGSVNSCDDPNVDDCRVSSSVVVVVVVVVSVCCVPPHRMWMWIGGSNDIDIDGQDPVNVCSGVVCVVVVVPDDDPPPDPPPLPFWDDVLKTFFAKEKEWAFFDFAAQAAFPQDPCAQQVAPAQPGGHPHAHPRRLVFLLLLLLQVLQADPDPPRYVHNHDYLADDLLAEDAEEEPDNRLVSSSQSSPCNNFQDAPSPDDDVPQHDPDPPDPHRGGDDDYHYDHRLCPLQFHLNRQFQVLVQLLVLLCVDPQNVCLCPDPLNVVLQVVVCVQRVDGDDLVRLVNHLSNVVSCCVPPVPVCCVSSVVDDPVSSVSSQVSNLVSVCSSCLNDPDQDADPNDRSNLSSLLSRLQVNLLVVLVLLVLLCCLVPNDDDPPCSSSVSYHYYYYRHHQSNQLSVCVLQVNSVVQCPPTRTQHHGKMKMWIWIARNPPRFIWIWIWIDRGRPGHIDTCQCVGPQGDPGIHGSVSSVVSNVSSHDPDPSVVSSVDDPVVVPPPDDPPPDPPPVVPPPPDDD

Radius of gyration: 33.23 Å; chains: 1; bounding box: 98×69×79 Å

Sequence (784 aa):
MVRLLLQERLPTVDAEPVRDLNLEYTCYNDEVVPGKGGRPMLREEMIGQRNVAINVMDAYDPIIAAALNNHSIYQLYEFESKTKFLDNVAVRAAPSDDIFSLAENNDMPTRFLLCRYVICLIDDARQTGKHIELMAIRKNDDVYIGANKSLDCLANEASQKSAFERLNFAKKVTREVDVLSFQNHHNIVKELRLQNRRTRKAMRIFISSVARAFDNKGRVVELKTVGMSVAGKLQNLPGHKARNWWLRALLSGADRIVYGMRRNDFLVNEVHDAYLDELTSGHFHFDGTALFSFVYNLFEKVHNFLAHEGDMCLITSDRHEMSITQATAETLNRSPFCAMLRLVPFLLLAHGAMVPPVRNGEMELKLVHIVWRHGDRSPTTTFDSDPFQEDAWTFGGGGWGQLSPMGMSQHLTLGKMLRDRYVNTGNSTYNFLPSVYDQKTMYVRSTGLNRTLISATSNMLGMYGQDGYGSLAGTDYPDVSGWPRGFIPIPIHTVDYDSDHIGNMDSICPRRDWLWNLAQQSDEVRNWTNSAKVSSVLNKLTSLVNQTFALEDLWIVPDALFIEQIYYNESLRVKNTWYTDDFYNQIVEVNDQTYMFQYGIFDKPVNMNNLDIGLELLKVRSGPLMNDIVERIVRKIDCSYGKNASGCGWINGLKYFAYSAHDETVYAVLVALGIERFAIIPHGYPLYSAAVSIEYWRNTTDNTDYFQLIYHKEAGDTFTVMTSEIEGCNGDYCSIEVLRDVAKKLKTDQPIDQWCLVTESSSSSSLSVTFLILTFLLSKCFLM

pLDDT: mean 82.46, std 19.01, range [26.8, 98.81]